Protein 8EM2 (pdb70)

InterPro domains:
  IPR001282 Glucose-6-phosphate dehydrogenase [PR00079] (169-182)
  IPR001282 Glucose-6-phosphate dehydrogenase [PR00079] (193-221)
  IPR001282 Glucose-6-phosphate dehydrogenase [PR00079] (246-263)
  IPR001282 Glucose-6-phosphate dehydrogenase [PR00079] (264-280)
  IPR001282 Glucose-6-phosphate dehydrogenase [PR00079] (348-374)
  IPR001282 Glucose-6-phosphate dehydrogenase [PTHR23429] (23-506)
  IPR005900 6-phosphogluconolactonase, DevB-type [TIGR01198] (556-789)
  IPR005900 6-phosphogluconolactonase, DevB-type [cd01400] (561-784)
  IPR006148 Glucosamine/galactosamine-6-phosphate isomerase [PF01182] (560-782)
  IPR019796 Glucose-6-phosphate dehydrogenase, active site [PS00069] (203-209)
  IPR022674 Glucose-6-phosphate dehydrogenase, NAD-binding [PF00479] (29-211)
  IPR022675 Glucose-6-phosphate dehydrogenase, C-terminal [PF02781] (217-507)
  IPR036291 NAD(P)-binding domain superfamily [SSF51735] (16-215)
  IPR037171 NagB/RpiA transferase-like [SSF100950] (558-790)

Radius of gyration: 39.32 Å; Cα contacts (8 Å, |Δi|>4): 1781; chains: 2; bounding box: 64×129×66 Å

GO terms:
  GO:0005788 endoplasmic reticulum lumen (C, IDA)
  GO:0004345 glucose-6-phosphate dehydrogenase activity (F, IDA)
  GO:2000064 regulation of cortisol biosynthetic process (P, IMP)
  GO:0009051 pentose-phosphate shunt, oxidative branch (P, IMP)

Structure (mmCIF, N/CA/C/O backbone):
data_8EM2
#
_entry.id   8EM2
#
_cell.length_a   1.00
_cell.length_b   1.00
_cell.length_c   1.00
_cell.angle_alpha   90.00
_cell.angle_beta   90.00
_cell.angle_gamma   90.00
#
_symmetry.space_group_name_H-M   'P 1'
#
loop_
_entity.id
_entity.type
_entity.pdbx_description
1 polymer 'GDH/6PGL endoplasmic bifunctional protein'
2 non-polymer 2-acetamido-2-deoxy-beta-D-glucopyranose
#
loop_
_atom_site.group_PDB
_atom_site.id
_atom_site.type_symbol
_atom_site.label_atom_id
_atom_site.label_alt_id
_atom_site.label_comp_id
_atom_site.label_asym_id
_atom_site.label_entity_id
_atom_site.label_seq_id
_atom_site.pdbx_PDB_ins_code
_atom_site.Cartn_x
_atom_site.Cartn_y
_atom_site.Cartn_z
_atom_site.occupancy
_atom_site.B_iso_or_equiv
_atom_site.auth_seq_id
_atom_site.auth_comp_id
_atom_site.auth_asym_id
_atom_site.auth_atom_id
_atom_site.pdbx_PDB_model_num
ATOM 1 N N . GLN A 1 23 ? 149.034 200.834 193.421 1.00 130.02 23 GLN A N 1
ATOM 2 C CA . GLN A 1 23 ? 148.505 202.103 193.905 1.00 131.51 23 GLN A CA 1
ATOM 3 C C . GLN A 1 23 ? 149.172 203.279 193.203 1.00 129.24 23 GLN A C 1
ATOM 4 O O . GLN A 1 23 ? 150.295 203.655 193.532 1.00 126.48 23 GLN A O 1
ATOM 10 N N . GLY A 1 24 ? 148.473 203.859 192.232 1.00 125.79 24 GLY A N 1
ATOM 11 C CA . GLY A 1 24 ? 149.011 204.990 191.507 1.00 124.94 24 GLY A CA 1
ATOM 12 C C . GLY A 1 24 ? 148.370 205.191 190.152 1.00 126.42 24 GLY A C 1
ATOM 13 O O . GLY A 1 24 ? 147.988 204.224 189.487 1.00 127.88 24 GLY A O 1
ATOM 14 N N . HIS A 1 25 ? 148.248 206.446 189.733 1.00 118.48 25 HIS A N 1
ATOM 15 C CA . HIS A 1 25 ? 147.645 206.762 188.448 1.00 115.36 25 HIS A CA 1
ATOM 16 C C . HIS A 1 25 ? 148.608 206.413 187.322 1.00 115.64 25 HIS A C 1
ATOM 17 O O . HIS A 1 25 ? 149.772 206.824 187.338 1.00 120.11 25 HIS A O 1
ATOM 24 N N . VAL A 1 26 ? 148.118 205.650 186.348 1.00 103.27 26 VAL A N 1
ATOM 25 C CA . VAL A 1 26 ? 148.901 205.199 185.205 1.00 101.72 26 VAL A CA 1
ATOM 26 C C . VAL A 1 26 ? 148.261 205.766 183.946 1.00 103.52 26 VAL A C 1
ATOM 27 O O . VAL A 1 26 ? 147.065 205.566 183.710 1.00 107.04 26 VAL A O 1
ATOM 31 N N . SER A 1 27 ? 149.052 206.464 183.139 1.00 101.12 27 SER A N 1
ATOM 32 C CA . SER A 1 27 ? 148.560 207.131 181.942 1.00 100.63 27 SER A CA 1
ATOM 33 C C . SER A 1 27 ? 149.049 206.393 180.707 1.00 97.43 27 SER A C 1
ATOM 34 O O . SER A 1 27 ? 150.251 206.160 180.556 1.00 103.83 27 SER A O 1
ATOM 37 N N . ILE A 1 28 ? 148.120 206.032 179.825 1.00 86.41 28 ILE A N 1
ATOM 38 C CA . ILE A 1 28 ? 148.437 205.349 178.577 1.00 89.84 28 ILE A CA 1
ATOM 39 C C . ILE A 1 28 ? 148.020 206.248 177.424 1.00 90.57 28 ILE A C 1
ATOM 40 O O . ILE A 1 28 ? 146.862 206.674 177.350 1.00 97.85 28 ILE A O 1
ATOM 45 N N . ILE A 1 29 ? 148.965 206.546 176.535 1.00 88.27 29 ILE A N 1
ATOM 46 C CA . ILE A 1 29 ? 148.749 207.455 175.417 1.00 88.93 29 ILE A CA 1
ATOM 47 C C . ILE A 1 29 ? 149.082 206.718 174.128 1.00 90.91 29 ILE A C 1
ATOM 48 O O . ILE A 1 29 ? 150.145 206.099 174.021 1.00 95.81 29 ILE A O 1
ATOM 53 N N . LEU A 1 30 ? 148.180 206.793 173.150 1.00 93.52 30 LEU A N 1
ATOM 54 C CA . LEU A 1 30 ? 148.343 206.137 171.853 1.00 93.68 30 LEU A CA 1
ATOM 55 C C . LEU A 1 30 ? 148.712 207.211 170.836 1.00 96.62 30 LEU A C 1
ATOM 56 O O . LEU A 1 30 ? 147.844 207.932 170.340 1.00 97.12 30 LEU A O 1
ATOM 61 N N . LEU A 1 31 ? 149.998 207.307 170.518 1.00 106.10 31 LEU A N 1
ATOM 62 C CA . LEU A 1 31 ? 150.527 208.402 169.713 1.00 103.28 31 LEU A CA 1
ATOM 63 C C . LEU A 1 31 ? 150.243 208.268 168.226 1.00 101.87 31 LEU A C 1
ATOM 64 O O . LEU A 1 31 ? 150.344 209.265 167.505 1.00 102.37 31 LEU A O 1
ATOM 69 N N . GLY A 1 32 ? 149.917 207.075 167.745 1.00 100.85 32 GLY A N 1
ATOM 70 C CA . GLY A 1 32 ? 149.813 206.850 166.322 1.00 104.10 32 GLY A CA 1
ATOM 71 C C . GLY A 1 32 ? 148.565 207.453 165.714 1.00 105.98 32 GLY A C 1
ATOM 72 O O . GLY A 1 32 ? 147.566 207.715 166.383 1.00 103.27 32 GLY A O 1
ATOM 73 N N . ALA A 1 33 ? 148.641 207.685 164.407 1.00 126.30 33 ALA A N 1
ATOM 74 C CA . ALA A 1 33 ? 147.487 208.105 163.630 1.00 125.94 33 ALA A CA 1
ATOM 75 C C . ALA A 1 33 ? 146.467 206.976 163.589 1.00 128.59 33 ALA A C 1
ATOM 76 O O . ALA A 1 33 ? 146.822 205.794 163.589 1.00 130.37 33 ALA A O 1
ATOM 78 N N . THR A 1 34 ? 145.189 207.352 163.565 1.00 131.06 34 THR A N 1
ATOM 79 C CA . THR A 1 34 ? 144.097 206.386 163.665 1.00 130.16 34 THR A CA 1
ATOM 80 C C . THR A 1 34 ? 143.979 205.639 162.339 1.00 131.53 34 THR A C 1
ATOM 81 O O . THR A 1 34 ? 143.258 206.034 161.419 1.00 131.29 34 THR A O 1
ATOM 85 N N . GLY A 1 35 ? 144.718 204.539 162.243 1.00 136.69 35 GLY A N 1
ATOM 86 C CA . GLY A 1 35 ? 144.721 203.700 161.065 1.00 135.13 35 GLY A CA 1
ATOM 87 C C . GLY A 1 35 ? 143.690 202.595 161.140 1.00 137.52 35 GLY A C 1
ATOM 88 O O . GLY A 1 35 ? 142.733 202.648 161.918 1.00 139.60 35 GLY A O 1
ATOM 89 N N . ASP A 1 36 ? 143.896 201.572 160.308 1.00 149.25 36 ASP A N 1
ATOM 90 C CA . ASP A 1 36 ? 142.960 200.454 160.246 1.00 151.69 36 ASP A CA 1
ATOM 91 C C . ASP A 1 36 ? 143.052 199.592 161.499 1.00 149.70 36 ASP A C 1
ATOM 92 O O . ASP A 1 36 ? 142.068 199.432 162.232 1.00 148.46 36 ASP A O 1
ATOM 97 N N . LEU A 1 37 ? 144.243 199.045 161.771 1.00 140.19 37 LEU A N 1
ATOM 98 C CA . LEU A 1 37 ? 144.432 198.193 162.942 1.00 139.31 37 LEU A CA 1
ATOM 99 C C . LEU A 1 37 ? 144.308 198.975 164.242 1.00 140.26 37 LEU A C 1
ATOM 100 O O . LEU A 1 37 ? 143.982 198.386 165.279 1.00 140.06 37 LEU A O 1
ATOM 105 N N . ALA A 1 38 ? 144.535 200.293 164.195 1.00 137.54 38 ALA A N 1
ATOM 106 C CA . ALA A 1 38 ? 144.284 201.146 165.352 1.00 135.35 38 ALA A CA 1
ATOM 107 C C . ALA A 1 38 ? 142.808 201.149 165.725 1.00 135.59 38 ALA A C 1
ATOM 108 O O . ALA A 1 38 ? 142.459 201.137 166.912 1.00 135.65 38 ALA A O 1
ATOM 110 N N . LYS A 1 39 ? 141.927 201.155 164.726 1.00 136.70 39 LYS A N 1
ATOM 111 C CA . LYS A 1 39 ? 140.502 201.042 165.003 1.00 137.94 39 LYS A CA 1
ATOM 112 C C . LYS A 1 39 ? 140.108 199.609 165.341 1.00 137.13 39 LYS A C 1
ATOM 113 O O . LYS A 1 39 ? 139.205 199.391 166.155 1.00 137.36 39 LYS A O 1
ATOM 119 N N . LYS A 1 40 ? 140.773 198.620 164.737 1.00 137.56 40 LYS A N 1
ATOM 120 C CA . LYS A 1 40 ? 140.346 197.234 164.912 1.00 139.35 40 LYS A CA 1
ATOM 121 C C . LYS A 1 40 ? 140.782 196.656 166.258 1.00 138.30 40 LYS A C 1
ATOM 122 O O . LYS A 1 40 ? 139.943 196.300 167.092 1.00 139.21 40 LYS A O 1
ATOM 128 N N . TYR A 1 41 ? 142.090 196.556 166.489 1.00 124.41 41 TYR A N 1
ATOM 129 C CA . TYR A 1 41 ? 142.598 195.774 167.611 1.00 122.78 41 TYR A CA 1
ATOM 130 C C . TYR A 1 41 ? 142.853 196.605 168.861 1.00 123.36 41 TYR A C 1
ATOM 131 O O . TYR A 1 41 ? 142.446 196.213 169.961 1.00 122.98 41 TYR A O 1
ATOM 140 N N . LEU A 1 42 ? 143.526 197.748 168.702 1.00 118.95 42 LEU A N 1
ATOM 141 C CA . LEU A 1 42 ? 144.204 198.370 169.836 1.00 117.68 42 LEU A CA 1
ATOM 142 C C . LEU A 1 42 ? 143.230 199.005 170.818 1.00 114.42 42 LEU A C 1
ATOM 143 O O . LEU A 1 42 ? 143.434 198.896 172.029 1.00 114.20 42 LEU A O 1
ATOM 148 N N . TRP A 1 43 ? 142.169 199.656 170.325 1.00 110.06 43 TRP A N 1
ATOM 149 C CA . TRP A 1 43 ? 141.216 200.317 171.218 1.00 112.35 43 TRP A CA 1
ATOM 150 C C . TRP A 1 43 ? 140.454 199.312 172.071 1.00 113.13 43 TRP A C 1
ATOM 151 O O . TRP A 1 43 ? 140.261 199.530 173.277 1.00 113.31 43 TRP A O 1
ATOM 162 N N . GLN A 1 44 ? 140.051 198.191 171.469 1.00 117.85 44 GLN A N 1
ATOM 163 C CA . GLN A 1 44 ? 139.510 197.079 172.240 1.00 119.55 44 GLN A CA 1
ATOM 164 C C . GLN A 1 44 ? 140.549 196.511 173.197 1.00 119.45 44 GLN A C 1
ATOM 165 O O . GLN A 1 44 ? 140.197 196.056 174.292 1.00 120.47 44 GLN A O 1
ATOM 171 N N . GLY A 1 45 ? 141.827 196.550 172.808 1.00 117.31 45 GLY A N 1
ATOM 172 C CA . GLY A 1 45 ? 142.883 196.093 173.700 1.00 119.08 45 GLY A CA 1
ATOM 173 C C . GLY A 1 45 ? 143.015 196.941 174.951 1.00 117.34 45 GLY A C 1
ATOM 174 O O . GLY A 1 45 ? 143.112 196.412 176.062 1.00 117.87 45 GLY A O 1
ATOM 175 N N . LEU A 1 46 ? 143.022 198.254 174.795 1.00 110.12 46 LEU A N 1
ATOM 176 C CA . LEU A 1 46 ? 143.173 199.121 175.953 1.00 110.16 46 LEU A CA 1
ATOM 177 C C . LEU A 1 46 ? 141.973 198.943 176.836 1.00 111.37 46 LEU A C 1
ATOM 178 O O . LEU A 1 46 ? 142.071 198.938 178.058 1.00 110.95 46 LEU A O 1
ATOM 183 N N . PHE A 1 47 ? 140.821 198.799 176.208 1.00 123.36 47 PHE A N 1
ATOM 184 C CA . PHE A 1 47 ? 139.613 198.640 176.974 1.00 125.11 47 PHE A CA 1
ATOM 185 C C . PHE A 1 47 ? 139.729 197.407 177.828 1.00 124.52 47 PHE A C 1
ATOM 186 O O . PHE A 1 47 ? 139.547 197.449 179.036 1.00 125.38 47 PHE A O 1
ATOM 194 N N . GLN A 1 48 ? 140.036 196.294 177.184 1.00 114.33 48 GLN A N 1
ATOM 195 C CA . GLN A 1 48 ? 140.146 195.054 177.940 1.00 115.82 48 GLN A CA 1
ATOM 196 C C . GLN A 1 48 ? 141.156 195.226 179.072 1.00 115.80 48 GLN A C 1
ATOM 197 O O . GLN A 1 48 ? 140.936 194.747 180.192 1.00 114.32 48 GLN A O 1
ATOM 203 N N . LEU A 1 49 ? 142.232 195.978 178.800 1.00 117.75 49 LEU A N 1
ATOM 204 C CA . LEU A 1 49 ? 143.241 196.302 179.806 1.00 119.98 49 LEU A CA 1
ATOM 205 C C . LEU A 1 49 ? 142.643 197.084 180.969 1.00 118.52 49 LEU A C 1
ATOM 206 O O . LEU A 1 49 ? 142.981 196.831 182.132 1.00 119.88 49 LEU A O 1
ATOM 211 N N . TYR A 1 50 ? 141.757 198.040 180.674 1.00 119.03 50 TYR A N 1
ATOM 212 C CA . TYR A 1 50 ? 141.024 198.714 181.741 1.00 122.30 50 TYR A CA 1
ATOM 213 C C . TYR A 1 50 ? 140.099 197.753 182.471 1.00 122.27 50 TYR A C 1
ATOM 214 O O . TYR A 1 50 ? 139.939 197.857 183.692 1.00 123.48 50 TYR A O 1
ATOM 223 N N . LEU A 1 51 ? 139.506 196.805 181.746 1.00 124.44 51 LEU A N 1
ATOM 224 C CA . LEU A 1 51 ? 138.529 195.915 182.357 1.00 127.04 51 LEU A CA 1
ATOM 225 C C . LEU A 1 51 ? 139.163 194.923 183.327 1.00 127.18 51 LEU A C 1
ATOM 226 O O . LEU A 1 51 ? 138.506 194.524 184.295 1.00 127.05 51 LEU A O 1
ATOM 231 N N . ASP A 1 52 ? 140.416 194.497 183.098 1.00 141.80 52 ASP A N 1
ATOM 232 C CA . ASP A 1 52 ? 141.012 193.582 184.075 1.00 144.84 52 ASP A CA 1
ATOM 233 C C . ASP A 1 52 ? 141.374 194.278 185.383 1.00 146.16 52 ASP A C 1
ATOM 234 O O . ASP A 1 52 ? 141.050 193.775 186.464 1.00 148.04 52 ASP A O 1
ATOM 239 N N . GLU A 1 53 ? 142.034 195.433 185.309 1.00 138.27 53 GLU A N 1
ATOM 240 C CA . GLU A 1 53 ? 142.699 196.011 186.470 1.00 136.53 53 GLU A CA 1
ATOM 241 C C . GLU A 1 53 ? 141.907 197.151 187.100 1.00 136.68 53 GLU A C 1
ATOM 242 O O . GLU A 1 53 ? 142.473 197.940 187.862 1.00 136.97 53 GLU A O 1
ATOM 248 N N . ALA A 1 54 ? 140.616 197.254 186.799 1.00 141.61 54 ALA A N 1
ATOM 249 C CA . ALA A 1 54 ? 139.801 198.317 187.371 1.00 143.66 54 ALA A CA 1
ATOM 250 C C . ALA A 1 54 ? 139.524 198.051 188.845 1.00 145.09 54 ALA A C 1
ATOM 251 O O . ALA A 1 54 ? 139.331 196.906 189.261 1.00 145.27 54 ALA A O 1
ATOM 253 N N . GLY A 1 55 ? 139.501 199.121 189.634 1.00 149.77 55 GLY A N 1
ATOM 254 C CA . GLY A 1 55 ? 139.224 199.016 191.057 1.00 149.57 55 GLY A CA 1
ATOM 255 C C . GLY A 1 55 ? 140.283 198.304 191.873 1.00 150.67 55 GLY A C 1
ATOM 256 O O . GLY A 1 55 ? 139.946 197.496 192.748 1.00 152.15 55 GLY A O 1
ATOM 257 N N . ARG A 1 56 ? 141.560 198.580 191.607 1.00 144.65 56 ARG A N 1
ATOM 258 C CA . ARG A 1 56 ? 142.657 198.008 192.379 1.00 144.60 56 ARG A CA 1
ATOM 259 C C . ARG A 1 56 ? 143.649 199.087 192.798 1.00 144.58 56 ARG A C 1
ATOM 260 O O . ARG A 1 56 ? 144.848 198.823 192.923 1.00 143.97 56 ARG A O 1
ATOM 268 N N . GLY A 1 57 ? 143.165 200.308 193.012 1.00 133.20 57 GLY A N 1
ATOM 269 C CA . GLY A 1 57 ? 144.022 201.412 193.379 1.00 131.90 57 GLY A CA 1
ATOM 270 C C . GLY A 1 57 ? 144.759 202.062 192.231 1.00 132.27 57 GLY A C 1
ATOM 271 O O . GLY A 1 57 ? 145.555 202.979 192.469 1.00 132.24 57 GLY A O 1
ATOM 272 N N . HIS A 1 58 ? 144.522 201.624 190.998 1.00 123.44 58 HIS A N 1
ATOM 273 C CA . HIS A 1 58 ? 145.183 202.165 189.819 1.00 119.91 58 HIS A CA 1
ATOM 274 C C . HIS A 1 58 ? 144.213 203.079 189.087 1.00 118.17 58 HIS A C 1
ATOM 275 O O . HIS A 1 58 ? 143.193 202.617 188.567 1.00 119.12 58 HIS A O 1
ATOM 282 N N . SER A 1 59 ? 144.529 204.367 189.048 1.00 113.26 59 SER A N 1
ATOM 283 C CA . SER A 1 59 ? 143.783 205.297 188.218 1.00 114.49 59 SER A CA 1
ATOM 284 C C . SER A 1 59 ? 144.290 205.214 186.782 1.00 112.31 59 SER A C 1
ATOM 285 O O . SER A 1 59 ? 145.305 204.579 186.491 1.00 111.83 59 SER A O 1
ATOM 288 N N . PHE A 1 60 ? 143.561 205.849 185.871 1.00 109.59 60 PHE A N 1
ATOM 289 C CA . PHE A 1 60 ? 143.811 205.641 184.454 1.00 106.62 60 PHE A CA 1
ATOM 290 C C . PHE A 1 60 ? 143.484 206.900 183.663 1.00 112.17 60 PHE A C 1
ATOM 291 O O . PHE A 1 60 ? 142.678 207.732 184.086 1.00 116.86 60 PHE A O 1
ATOM 299 N N . SER A 1 61 ? 144.116 207.020 182.493 1.00 104.02 61 SER A N 1
ATOM 300 C CA . SER A 1 61 ? 143.870 208.134 181.577 1.00 102.62 61 SER A CA 1
ATOM 301 C C . SER A 1 61 ? 144.280 207.691 180.181 1.00 100.00 61 SER A C 1
ATOM 302 O O . SER A 1 61 ? 145.460 207.428 179.940 1.00 101.14 61 SER A O 1
ATOM 305 N N . PHE A 1 62 ? 143.320 207.631 179.264 1.00 106.13 62 PHE A N 1
ATOM 306 C CA . PHE A 1 62 ? 143.529 207.013 177.954 1.00 111.30 62 PHE A CA 1
ATOM 307 C C . PHE A 1 62 ? 143.526 208.132 176.922 1.00 110.96 62 PHE A C 1
ATOM 308 O O . PHE A 1 62 ? 142.504 208.439 176.310 1.00 118.44 62 PHE A O 1
ATOM 316 N N . HIS A 1 63 ? 144.690 208.732 176.714 1.00 98.94 63 HIS A N 1
ATOM 317 C CA . HIS A 1 63 ? 144.797 209.923 175.880 1.00 99.51 63 HIS A CA 1
ATOM 318 C C . HIS A 1 63 ? 144.886 209.491 174.424 1.00 100.41 63 HIS A C 1
ATOM 319 O O . HIS A 1 63 ? 145.919 208.993 173.973 1.00 104.76 63 HIS A O 1
ATOM 326 N N . GLY A 1 64 ? 143.789 209.660 173.692 1.00 111.38 64 GLY A N 1
ATOM 327 C CA . GLY A 1 64 ? 143.833 209.483 172.251 1.00 109.70 64 GLY A CA 1
ATOM 328 C C . GLY A 1 64 ? 144.639 210.600 171.620 1.00 110.63 64 GLY A C 1
ATOM 329 O O . GLY A 1 64 ? 144.431 211.781 171.920 1.00 115.16 64 GLY A O 1
ATOM 330 N N . ALA A 1 65 ? 145.575 210.234 170.752 1.00 109.31 65 ALA A N 1
ATOM 331 C CA . ALA A 1 65 ? 146.514 211.198 170.206 1.00 104.78 65 ALA A CA 1
ATOM 332 C C . ALA A 1 65 ? 146.723 210.934 168.726 1.00 108.82 65 ALA A C 1
ATOM 333 O O . ALA A 1 65 ? 146.937 209.790 168.320 1.00 116.25 65 ALA A O 1
ATOM 335 N N . ALA A 1 66 ? 146.675 211.995 167.931 1.00 123.83 66 ALA A N 1
ATOM 336 C CA . ALA A 1 66 ? 146.858 211.929 166.482 1.00 127.44 66 ALA A CA 1
ATOM 337 C C . ALA A 1 66 ? 147.163 213.339 165.990 1.00 129.50 66 ALA A C 1
ATOM 338 O O . ALA A 1 66 ? 147.383 214.259 166.787 1.00 128.45 66 ALA A O 1
ATOM 340 N N . LEU A 1 67 ? 147.175 213.511 164.671 1.00 148.83 67 LEU A N 1
ATOM 341 C CA . LEU A 1 67 ? 147.372 214.814 164.053 1.00 148.91 67 LEU A CA 1
ATOM 342 C C . LEU A 1 67 ? 146.068 215.431 163.561 1.00 149.97 67 LEU A C 1
ATOM 343 O O . LEU A 1 67 ? 146.096 216.491 162.927 1.00 149.89 67 LEU A O 1
ATOM 348 N N . THR A 1 68 ? 144.933 214.795 163.836 1.00 158.11 68 THR A N 1
ATOM 349 C CA . THR A 1 68 ? 143.643 215.298 163.391 1.00 157.02 68 THR A CA 1
ATOM 350 C C . THR A 1 68 ? 143.141 216.394 164.328 1.00 158.98 68 THR A C 1
ATOM 351 O O . THR A 1 68 ? 143.746 216.690 165.361 1.00 158.79 68 THR A O 1
ATOM 353 N N . ALA A 1 69 ? 142.007 216.990 163.949 1.00 170.05 69 ALA A N 1
ATOM 354 C CA . ALA A 1 69 ? 141.403 218.083 164.699 1.00 169.74 69 ALA A CA 1
ATOM 355 C C . ALA A 1 69 ? 140.934 217.604 166.075 1.00 170.38 69 ALA A C 1
ATOM 356 O O . ALA A 1 69 ? 140.589 216.432 166.239 1.00 170.76 69 ALA A O 1
ATOM 358 N N . PRO A 1 70 ? 140.950 218.483 167.091 1.00 168.06 70 PRO A N 1
ATOM 359 C CA . PRO A 1 70 ? 140.558 218.039 168.443 1.00 167.02 70 PRO A CA 1
ATOM 360 C C . PRO A 1 70 ? 139.093 217.656 168.578 1.00 166.87 70 PRO A C 1
ATOM 361 O O . PRO A 1 70 ? 138.794 216.623 169.187 1.00 165.71 70 PRO A O 1
ATOM 365 N N . LYS A 1 71 ? 138.172 218.445 168.020 1.00 170.28 71 LYS A N 1
ATOM 366 C CA . LYS A 1 71 ? 136.756 218.097 168.098 1.00 170.30 71 LYS A CA 1
ATOM 367 C C . LYS A 1 71 ? 136.429 216.900 167.212 1.00 169.34 71 LYS A C 1
ATOM 368 O O . LYS A 1 71 ? 135.690 215.995 167.626 1.00 169.97 71 LYS A O 1
ATOM 374 N N . GLN A 1 72 ? 136.976 216.879 165.992 1.00 158.66 72 GLN A N 1
ATOM 375 C CA . GLN A 1 72 ? 136.802 215.728 165.111 1.00 158.28 72 GLN A CA 1
ATOM 376 C C . GLN A 1 72 ? 137.475 214.486 165.674 1.00 157.63 72 GLN A C 1
ATOM 377 O O . GLN A 1 72 ? 136.935 213.381 165.545 1.00 158.26 72 GLN A O 1
ATOM 383 N N . GLY A 1 73 ? 138.649 214.649 166.287 1.00 154.01 73 GLY A N 1
ATOM 384 C CA . GLY A 1 73 ? 139.298 213.524 166.935 1.00 154.93 73 GLY A CA 1
ATOM 385 C C . GLY A 1 73 ? 138.509 213.003 168.118 1.00 155.51 73 GLY A C 1
ATOM 386 O O . GLY A 1 73 ? 138.441 211.794 168.337 1.00 155.73 73 GLY A O 1
ATOM 387 N N . GLN A 1 74 ? 137.877 213.908 168.875 1.00 151.91 74 GLN A N 1
ATOM 388 C CA . GLN A 1 74 ? 137.009 213.496 169.974 1.00 151.56 74 GLN A CA 1
ATOM 389 C C . GLN A 1 74 ? 135.793 212.733 169.466 1.00 152.83 74 GLN A C 1
ATOM 390 O O . GLN A 1 74 ? 135.405 211.722 170.058 1.00 151.56 74 GLN A O 1
ATOM 396 N N . GLU A 1 75 ? 135.201 213.184 168.356 1.00 160.47 75 GLU A N 1
ATOM 397 C CA . GLU A 1 75 ? 134.041 212.494 167.789 1.00 160.33 75 GLU A CA 1
ATOM 398 C C . GLU A 1 75 ? 134.413 211.115 167.245 1.00 159.56 75 GLU A C 1
ATOM 399 O O . GLU A 1 75 ? 133.714 210.126 167.509 1.00 159.05 75 GLU A O 1
ATOM 405 N N . LEU A 1 76 ? 135.518 211.031 166.492 1.00 151.01 76 LEU A N 1
ATOM 406 C CA . LEU A 1 76 ? 135.987 209.752 165.958 1.00 150.34 76 LEU A CA 1
ATOM 407 C C . LEU A 1 76 ? 136.388 208.795 167.072 1.00 150.95 76 LEU A C 1
ATOM 408 O O . LEU A 1 76 ? 136.086 207.596 167.018 1.00 151.99 76 LEU A O 1
ATOM 413 N N . MET A 1 77 ? 137.046 209.315 168.105 1.00 147.49 77 MET A N 1
ATOM 414 C CA . MET A 1 77 ? 137.503 208.470 169.194 1.00 147.90 77 MET A CA 1
ATOM 415 C C . MET A 1 77 ? 136.333 208.041 170.071 1.00 149.03 77 MET A C 1
ATOM 416 O O . MET A 1 77 ? 136.339 206.931 170.605 1.00 148.70 77 MET A O 1
ATOM 421 N N . ALA A 1 78 ? 135.282 208.865 170.160 1.00 149.40 78 ALA A N 1
ATOM 422 C CA . ALA A 1 78 ? 134.073 208.459 170.871 1.00 148.36 78 ALA A CA 1
ATOM 423 C C . ALA A 1 78 ? 133.301 207.407 170.087 1.00 149.52 78 ALA A C 1
ATOM 424 O O . ALA A 1 78 ? 132.679 206.516 170.679 1.00 147.95 78 ALA A O 1
ATOM 426 N N . LYS A 1 79 ? 133.333 207.494 168.752 1.00 147.58 79 LYS A N 1
ATOM 427 C CA . LYS A 1 79 ? 132.794 206.420 167.920 1.00 145.28 79 LYS A CA 1
ATOM 428 C C . LYS A 1 79 ? 133.566 205.122 168.135 1.00 145.31 79 LYS A C 1
ATOM 429 O O . LYS A 1 79 ? 132.977 204.032 168.169 1.00 145.06 79 LYS A O 1
ATOM 435 N N . ALA A 1 80 ? 134.889 205.229 168.289 1.00 147.14 80 ALA A N 1
ATOM 436 C CA . ALA A 1 80 ? 135.708 204.063 168.614 1.00 147.30 80 ALA A CA 1
ATOM 437 C C . ALA A 1 80 ? 135.354 203.489 169.983 1.00 148.76 80 ALA A C 1
ATOM 438 O O . ALA A 1 80 ? 135.321 202.265 170.155 1.00 149.05 80 ALA A O 1
ATOM 440 N N . LEU A 1 81 ? 135.095 204.356 170.971 1.00 150.98 81 LEU A N 1
ATOM 441 C CA . LEU A 1 81 ? 134.677 203.881 172.291 1.00 150.74 81 LEU A CA 1
ATOM 442 C C . LEU A 1 81 ? 133.300 203.231 172.254 1.00 151.16 81 LEU A C 1
ATOM 443 O O . LEU A 1 81 ? 133.028 202.313 173.035 1.00 150.96 81 LEU A O 1
ATOM 448 N N . GLU A 1 82 ? 132.412 203.706 171.385 1.00 150.78 82 GLU A N 1
ATOM 449 C CA . GLU A 1 82 ? 131.119 203.053 171.239 1.00 150.03 82 GLU A CA 1
ATOM 450 C C . GLU A 1 82 ? 131.203 201.766 170.432 1.00 149.27 82 GLU A C 1
ATOM 451 O O . GLU A 1 82 ? 130.298 200.930 170.531 1.00 149.29 82 GLU A O 1
ATOM 457 N N . SER A 1 83 ? 132.265 201.580 169.647 1.00 148.03 83 SER A N 1
ATOM 458 C CA . SER A 1 83 ? 132.422 200.339 168.899 1.00 148.03 83 SER A CA 1
ATOM 459 C C . SER A 1 83 ? 132.897 199.170 169.757 1.00 148.90 83 SER A C 1
ATOM 460 O O . SER A 1 83 ? 132.840 198.026 169.294 1.00 145.63 83 SER A O 1
ATOM 463 N N . LEU A 1 84 ? 133.364 199.419 170.979 1.00 156.55 84 LEU A N 1
ATOM 464 C CA . LEU A 1 84 ? 133.873 198.345 171.821 1.00 155.98 84 LEU A CA 1
ATOM 465 C C . LEU A 1 84 ? 132.738 197.498 172.383 1.00 155.33 84 LEU A C 1
ATOM 466 O O . LEU A 1 84 ? 131.609 197.962 172.557 1.00 157.02 84 LEU A O 1
ATOM 471 N N . SER A 1 85 ? 133.057 196.240 172.681 1.00 153.24 85 SER A N 1
ATOM 472 C CA . SER A 1 85 ? 132.090 195.284 173.200 1.00 155.50 85 SER A CA 1
ATOM 473 C C . SER A 1 85 ? 132.618 194.665 174.484 1.00 155.59 85 SER A C 1
ATOM 474 O O . SER A 1 85 ? 133.766 194.211 174.532 1.00 154.68 85 SER A O 1
ATOM 477 N N . CYS A 1 86 ? 131.779 194.646 175.517 1.00 155.60 86 CYS A N 1
ATOM 478 C CA . CYS A 1 86 ? 132.124 193.965 176.752 1.00 152.85 86 CYS A CA 1
ATOM 479 C C . CYS A 1 86 ? 132.091 192.451 176.536 1.00 153.86 86 CYS A C 1
ATOM 480 O O . CYS A 1 86 ? 131.404 191.963 175.634 1.00 155.01 86 CYS A O 1
ATOM 483 N N . PRO A 1 87 ? 132.863 191.689 177.313 1.00 152.23 87 PRO A N 1
ATOM 484 C CA . PRO A 1 87 ? 132.779 190.228 177.219 1.00 152.27 87 PRO A CA 1
ATOM 485 C C . PRO A 1 87 ? 131.443 189.703 177.716 1.00 153.16 87 PRO A C 1
ATOM 486 O O . PRO A 1 87 ? 130.809 190.281 178.602 1.00 152.32 87 PRO A O 1
ATOM 490 N N . LYS A 1 88 ? 131.020 188.588 177.129 1.00 145.61 88 LYS A N 1
ATOM 491 C CA . LYS A 1 88 ? 129.746 187.970 177.475 1.00 144.42 88 LYS A CA 1
ATOM 492 C C . LYS A 1 88 ? 129.817 187.285 178.834 1.00 144.95 88 LYS A C 1
ATOM 493 O O . LYS A 1 88 ? 128.791 187.032 179.466 1.00 145.82 88 LYS A O 1
ATOM 495 N N . ALA A 1 91 ? 126.536 190.763 182.492 1.00 150.87 91 ALA A N 1
ATOM 496 C CA . ALA A 1 91 ? 125.593 191.621 183.198 1.00 152.38 91 ALA A CA 1
ATOM 497 C C . ALA A 1 91 ? 125.522 193.003 182.554 1.00 153.62 91 ALA A C 1
ATOM 498 O O . ALA A 1 91 ? 126.557 193.581 182.219 1.00 153.18 91 ALA A O 1
ATOM 500 N N . PRO A 1 92 ? 124.301 193.516 182.364 1.00 155.98 92 PRO A N 1
ATOM 501 C CA . PRO A 1 92 ? 124.155 194.874 181.812 1.00 155.90 92 PRO A CA 1
ATOM 502 C C . PRO A 1 92 ? 124.690 195.965 182.725 1.00 156.81 92 PRO A C 1
ATOM 503 O O . PRO A 1 92 ? 125.097 197.022 182.227 1.00 156.89 92 PRO A O 1
ATOM 507 N N . SER A 1 93 ? 124.691 195.743 184.045 1.00 158.17 93 SER A N 1
ATOM 508 C CA . SER A 1 93 ? 125.262 196.718 184.970 1.00 157.54 93 SER A CA 1
ATOM 509 C C . SER A 1 93 ? 126.770 196.839 184.788 1.00 158.39 93 SER A C 1
ATOM 510 O O . SER A 1 93 ? 127.317 197.946 184.858 1.00 158.50 93 SER A O 1
ATOM 513 N N . HIS A 1 94 ? 127.446 195.706 184.556 1.00 153.34 94 HIS A N 1
ATOM 514 C CA . HIS A 1 94 ? 128.879 195.695 184.265 1.00 152.56 94 HIS A CA 1
ATOM 515 C C . HIS A 1 94 ? 129.195 196.519 183.023 1.00 153.57 94 HIS A C 1
ATOM 516 O O . HIS A 1 94 ? 130.077 197.391 183.051 1.00 153.69 94 HIS A O 1
ATOM 523 N N . CYS A 1 95 ? 128.449 196.278 181.937 1.00 149.72 95 CYS A N 1
ATOM 524 C CA . CYS A 1 95 ? 128.674 196.991 180.685 1.00 149.51 95 CYS A CA 1
ATOM 525 C C . CYS A 1 95 ? 128.375 198.475 180.831 1.00 149.76 95 CYS A C 1
ATOM 526 O O . CYS A 1 95 ? 129.150 199.312 180.360 1.00 150.55 95 CYS A O 1
ATOM 529 N N . ALA A 1 96 ? 127.289 198.815 181.534 1.00 154.91 96 ALA A N 1
ATOM 530 C CA . ALA A 1 96 ? 126.899 200.213 181.691 1.00 154.93 96 ALA A CA 1
ATOM 531 C C . ALA A 1 96 ? 127.907 200.988 182.534 1.00 155.07 96 ALA A C 1
ATOM 532 O O . ALA A 1 96 ? 128.368 202.061 182.124 1.00 156.13 96 ALA A O 1
ATOM 534 N N . GLU A 1 97 ? 128.290 200.441 183.698 1.00 150.53 97 GLU A N 1
ATOM 535 C CA . GLU A 1 97 ? 129.226 201.136 184.579 1.00 150.76 97 GLU A CA 1
ATOM 536 C C . GLU A 1 97 ? 130.611 201.254 183.955 1.00 151.81 97 GLU A C 1
ATOM 537 O O . GLU A 1 97 ? 131.225 202.330 183.995 1.00 151.37 97 GLU A O 1
ATOM 543 N N . HIS A 1 98 ? 131.109 200.178 183.339 1.00 145.33 98 HIS A N 1
ATOM 544 C CA . HIS A 1 98 ? 132.457 200.238 182.796 1.00 143.73 98 HIS A CA 1
ATOM 545 C C . HIS A 1 98 ? 132.524 201.022 181.490 1.00 143.76 98 HIS A C 1
ATOM 546 O O . HIS A 1 98 ? 133.524 201.704 181.248 1.00 146.26 98 HIS A O 1
ATOM 553 N N . LYS A 1 99 ? 131.467 201.001 180.669 1.00 140.55 99 LYS A N 1
ATOM 554 C CA . LYS A 1 99 ? 131.435 201.861 179.494 1.00 140.74 99 LYS A CA 1
ATOM 555 C C . LYS A 1 99 ? 131.295 203.330 179.874 1.00 142.56 99 LYS A C 1
ATOM 556 O O . LYS A 1 99 ? 131.893 204.190 179.217 1.00 141.16 99 LYS A O 1
ATOM 562 N N . ASP A 1 100 ? 130.538 203.636 180.937 1.00 153.38 100 ASP A N 1
ATOM 563 C CA . ASP A 1 100 ? 130.437 205.016 181.405 1.00 152.03 100 ASP A CA 1
ATOM 564 C C . ASP A 1 100 ? 131.768 205.522 181.950 1.00 150.84 100 ASP A C 1
ATOM 565 O O . ASP A 1 100 ? 132.182 206.649 181.646 1.00 152.34 100 ASP A O 1
ATOM 567 N N . GLN A 1 101 ? 132.467 204.693 182.732 1.00 141.98 101 GLN A N 1
ATOM 568 C CA . GLN A 1 101 ? 133.774 205.094 183.244 1.00 141.98 101 GLN A CA 1
ATOM 569 C C . GLN A 1 101 ? 134.813 205.195 182.133 1.00 141.98 101 GLN A C 1
ATOM 570 O O . GLN A 1 101 ? 135.692 206.065 182.187 1.00 141.42 101 GLN A O 1
ATOM 576 N N . PHE A 1 102 ? 134.723 204.331 181.119 1.00 138.02 102 PHE A N 1
ATOM 577 C CA . PHE A 1 102 ? 135.640 204.409 179.990 1.00 137.77 102 PHE A CA 1
ATOM 578 C C . PHE A 1 102 ? 135.374 205.632 179.124 1.00 136.62 102 PHE A C 1
ATOM 579 O O . PHE A 1 102 ? 136.310 206.196 178.547 1.00 135.46 102 PHE A O 1
ATOM 587 N N . LEU A 1 103 ? 134.111 206.043 179.003 1.00 145.75 103 LEU A N 1
ATOM 588 C CA . LEU A 1 103 ? 133.806 207.288 178.308 1.00 147.12 103 LEU A CA 1
ATOM 589 C C . LEU A 1 103 ? 134.279 208.491 179.114 1.00 147.29 103 LEU A C 1
ATOM 590 O O . LEU A 1 103 ? 134.692 209.506 178.541 1.00 146.44 103 LEU A O 1
ATOM 595 N N . GLN A 1 104 ? 134.215 208.394 180.447 1.00 145.19 104 GLN A N 1
ATOM 596 C CA . GLN A 1 104 ? 134.637 209.501 181.302 1.00 143.33 104 GLN A CA 1
ATOM 597 C C . GLN A 1 104 ? 136.148 209.688 181.281 1.00 141.96 104 GLN A C 1
ATOM 598 O O . GLN A 1 104 ? 136.637 210.820 181.189 1.00 141.91 104 GLN A O 1
ATOM 604 N N . LEU A 1 105 ? 136.903 208.592 181.368 1.00 133.64 105 LEU A N 1
ATOM 605 C CA . LEU A 1 105 ? 138.348 208.687 181.550 1.00 134.95 105 LEU A CA 1
ATOM 606 C C . LEU A 1 105 ? 139.083 209.075 180.271 1.00 135.28 105 LEU A C 1
ATOM 607 O O . LEU A 1 105 ? 140.055 209.834 180.329 1.00 133.47 105 LEU A O 1
ATOM 612 N N . SER A 1 106 ? 138.641 208.570 179.124 1.00 137.34 106 SER A N 1
ATOM 613 C CA . SER A 1 106 ? 139.364 208.735 177.872 1.00 135.57 106 SER A CA 1
ATOM 614 C C . SER A 1 106 ? 139.105 210.110 177.261 1.00 134.92 106 SER A C 1
ATOM 615 O O . SER A 1 106 ? 137.997 210.647 177.339 1.00 134.56 106 SER A O 1
ATOM 618 N N . GLN A 1 107 ? 140.143 210.678 176.643 1.00 119.53 107 GLN A N 1
ATOM 619 C CA . GLN A 1 107 ? 140.081 212.054 176.160 1.00 120.28 107 GLN A CA 1
ATOM 620 C C . GLN A 1 107 ? 141.086 212.254 175.035 1.00 116.50 107 GLN A C 1
ATOM 621 O O . GLN A 1 107 ? 142.248 211.871 175.173 1.00 120.52 107 GLN A O 1
ATOM 627 N N . TYR A 1 108 ? 140.643 212.859 173.936 1.00 117.40 108 TYR A N 1
ATOM 628 C CA . TYR A 1 108 ? 141.506 213.178 172.805 1.00 118.36 108 TYR A CA 1
ATOM 629 C C . TYR A 1 108 ? 142.156 214.547 172.987 1.00 119.98 108 TYR A C 1
ATOM 630 O O . TYR A 1 108 ? 141.597 215.439 173.631 1.00 122.92 108 TYR A O 1
ATOM 639 N N . ARG A 1 109 ? 143.349 214.707 172.412 1.00 121.47 109 ARG A N 1
ATOM 640 C CA . ARG A 1 109 ? 144.011 216.004 172.366 1.00 123.99 109 ARG A CA 1
ATOM 641 C C . ARG A 1 109 ? 144.822 216.115 171.079 1.00 124.07 109 ARG A C 1
ATOM 642 O O . ARG A 1 109 ? 145.244 215.109 170.504 1.00 125.50 109 ARG A O 1
ATOM 650 N N . GLN A 1 110 ? 145.021 217.353 170.632 1.00 140.92 110 GLN A N 1
ATOM 651 C CA . GLN A 1 110 ? 145.796 217.625 169.427 1.00 141.49 110 GLN A CA 1
ATOM 652 C C . GLN A 1 110 ? 147.285 217.416 169.685 1.00 141.56 110 GLN A C 1
ATOM 653 O O . GLN A 1 110 ? 147.793 217.754 170.756 1.00 141.96 110 GLN A O 1
ATOM 659 N N . LEU A 1 111 ? 147.988 216.830 168.704 1.00 141.48 111 LEU A N 1
ATOM 660 C CA . LEU A 1 111 ? 149.434 216.624 168.781 1.00 143.08 111 LEU A CA 1
ATOM 661 C C . LEU A 1 111 ? 150.156 217.218 167.576 1.00 141.92 111 LEU A C 1
ATOM 662 O O . LEU A 1 111 ? 151.153 216.658 167.114 1.00 139.62 111 LEU A O 1
ATOM 667 N N . LYS A 1 112 ? 149.668 218.341 167.048 1.00 143.07 112 LYS A N 1
ATOM 668 C CA . LYS A 1 112 ? 150.250 218.891 165.827 1.00 142.36 112 LYS A CA 1
ATOM 669 C C . LYS A 1 112 ? 151.594 219.566 166.082 1.00 140.74 112 LYS A C 1
ATOM 670 O O . LYS A 1 112 ? 152.538 219.384 165.304 1.00 138.81 112 LYS A O 1
ATOM 676 N N . THR A 1 113 ? 151.708 220.330 167.163 1.00 140.33 113 THR A N 1
ATOM 677 C CA . THR A 1 113 ? 152.869 221.171 167.409 1.00 141.38 113 THR A CA 1
ATOM 678 C C . THR A 1 113 ? 153.612 220.719 168.659 1.00 141.99 113 THR A C 1
ATOM 679 O O . THR A 1 113 ? 153.150 219.860 169.415 1.00 140.84 113 THR A O 1
ATOM 683 N N . ALA A 1 114 ? 154.777 221.338 168.875 1.00 141.54 114 ALA A N 1
ATOM 684 C CA . ALA A 1 114 ? 155.669 220.941 169.959 1.00 140.35 114 ALA A CA 1
ATOM 685 C C . ALA A 1 114 ? 155.169 221.381 171.330 1.00 140.04 114 ALA A C 1
ATOM 686 O O . ALA A 1 114 ? 155.346 220.648 172.308 1.00 138.45 114 ALA A O 1
ATOM 688 N N . GLU A 1 115 ? 154.556 222.564 171.432 1.00 142.45 115 GLU A N 1
ATOM 689 C CA . GLU A 1 115 ? 154.054 223.024 172.724 1.00 141.28 115 GLU A CA 1
ATOM 690 C C . GLU A 1 115 ? 152.773 222.311 173.130 1.00 139.36 115 GLU A C 1
ATOM 691 O O . GLU A 1 115 ? 152.380 222.366 174.304 1.00 137.27 115 GLU A O 1
ATOM 697 N N . ASP A 1 116 ? 152.125 221.616 172.198 1.00 136.81 116 ASP A N 1
ATOM 698 C CA . ASP A 1 116 ? 151.005 220.771 172.575 1.00 136.85 116 ASP A CA 1
ATOM 699 C C . ASP A 1 116 ? 151.464 219.543 173.352 1.00 134.97 116 ASP A C 1
ATOM 700 O O . ASP A 1 116 ? 150.662 218.947 174.073 1.00 135.62 116 ASP A O 1
ATOM 705 N N . TYR A 1 117 ? 152.746 219.183 173.259 1.00 132.27 117 TYR A N 1
ATOM 706 C CA . TYR A 1 117 ? 153.283 218.114 174.096 1.00 135.20 117 TYR A CA 1
ATOM 707 C C . TYR A 1 117 ? 153.333 218.523 175.567 1.00 134.19 117 TYR A C 1
ATOM 708 O O . TYR A 1 117 ? 152.934 217.750 176.445 1.00 134.93 117 TYR A O 1
ATOM 717 N N . GLN A 1 118 ? 153.788 219.740 175.871 1.00 124.93 118 GLN A N 1
ATOM 718 C CA . GLN A 1 118 ? 153.697 220.170 177.261 1.00 123.09 118 GLN A CA 1
ATOM 719 C C . GLN A 1 118 ? 152.280 220.571 177.647 1.00 121.58 118 GLN A C 1
ATOM 720 O O . GLN A 1 118 ? 151.961 220.584 178.841 1.00 122.12 118 GLN A O 1
ATOM 726 N N . ALA A 1 119 ? 151.409 220.847 176.672 1.00 121.05 119 ALA A N 1
ATOM 727 C CA . ALA A 1 119 ? 149.983 220.905 176.982 1.00 125.06 119 ALA A CA 1
ATOM 728 C C . ALA A 1 119 ? 149.459 219.539 177.421 1.00 123.91 119 ALA A C 1
ATOM 729 O O . ALA A 1 119 ? 148.618 219.451 178.323 1.00 123.61 119 ALA A O 1
ATOM 731 N N . LEU A 1 120 ? 149.955 218.466 176.798 1.00 127.12 120 LEU A N 1
ATOM 732 C CA . LEU A 1 120 ? 149.643 217.115 177.261 1.00 129.48 120 LEU A CA 1
ATOM 733 C C . LEU A 1 120 ? 150.214 216.859 178.647 1.00 127.63 120 LEU A C 1
ATOM 734 O O . LEU A 1 120 ? 149.614 216.133 179.442 1.00 128.63 120 LEU A O 1
ATOM 739 N N . ASN A 1 121 ? 151.398 217.409 178.929 1.00 122.54 121 ASN A N 1
ATOM 740 C CA . ASN A 1 121 ? 151.969 217.319 180.274 1.00 123.35 121 ASN A CA 1
ATOM 741 C C . ASN A 1 121 ? 151.074 218.000 181.303 1.00 124.24 121 ASN A C 1
ATOM 742 O O . ASN A 1 121 ? 150.855 217.467 182.402 1.00 124.29 121 ASN A O 1
ATOM 747 N N . LYS A 1 122 ? 150.551 219.179 180.953 1.00 126.15 122 LYS A N 1
ATOM 748 C CA . LYS A 1 122 ? 149.594 219.878 181.807 1.00 127.04 122 LYS A CA 1
ATOM 749 C C . LYS A 1 122 ? 148.319 219.065 181.987 1.00 126.25 122 LYS A C 1
ATOM 750 O O . LYS A 1 122 ? 147.759 219.013 183.087 1.00 128.64 122 LYS A O 1
ATOM 756 N N . ASP A 1 123 ? 147.858 218.415 180.915 1.00 123.40 123 ASP A N 1
ATOM 757 C CA . ASP A 1 123 ? 146.679 217.556 180.993 1.00 123.57 123 ASP A CA 1
ATOM 758 C C . ASP A 1 123 ? 146.921 216.353 181.899 1.00 124.79 123 ASP A C 1
ATOM 759 O O . ASP A 1 123 ? 146.034 215.956 182.663 1.00 124.10 123 ASP A O 1
ATOM 764 N N . ILE A 1 124 ? 148.120 215.769 181.834 1.00 130.18 124 ILE A N 1
ATOM 765 C CA . ILE A 1 124 ? 148.430 214.588 182.633 1.00 130.65 124 ILE A CA 1
ATOM 766 C C . ILE A 1 124 ? 148.534 214.950 184.112 1.00 128.13 124 ILE A C 1
ATOM 767 O O . ILE A 1 124 ? 147.991 214.243 184.972 1.00 125.87 124 ILE A O 1
ATOM 772 N N . GLU A 1 125 ? 149.188 216.074 184.436 1.00 134.30 125 GLU A N 1
ATOM 773 C CA . GLU A 1 125 ? 149.233 216.476 185.843 1.00 134.76 125 GLU A CA 1
ATOM 774 C C . GLU A 1 125 ? 147.875 216.963 186.340 1.00 136.07 125 GLU A C 1
ATOM 775 O O . GLU A 1 125 ? 147.565 216.804 187.526 1.00 138.27 125 GLU A O 1
ATOM 781 N N . ALA A 1 126 ? 147.045 217.524 185.452 1.00 135.72 126 ALA A N 1
ATOM 782 C CA . ALA A 1 126 ? 145.681 217.876 185.828 1.00 136.01 126 ALA A CA 1
ATOM 783 C C . ALA A 1 126 ? 144.856 216.635 186.140 1.00 136.10 126 ALA A C 1
ATOM 784 O O . ALA A 1 126 ? 144.125 216.609 187.133 1.00 137.38 126 ALA A O 1
ATOM 786 N N . GLN A 1 127 ? 144.976 215.589 185.320 1.00 135.26 127 GLN A N 1
ATOM 787 C CA . GLN A 1 127 ? 144.267 214.346 185.602 1.00 136.34 127 GLN A CA 1
ATOM 788 C C . GLN A 1 127 ? 144.833 213.643 186.831 1.00 137.72 127 GLN A C 1
ATOM 789 O O . GLN A 1 127 ? 144.111 212.903 187.506 1.00 137.92 127 GLN A O 1
ATOM 795 N N . LEU A 1 128 ? 146.114 213.865 187.134 1.00 129.05 128 LEU A N 1
ATOM 796 C CA . LEU A 1 128 ? 146.674 213.405 188.400 1.00 127.23 128 LEU A CA 1
ATOM 797 C C . LEU A 1 128 ? 146.059 214.155 189.577 1.00 127.70 128 LEU A C 1
ATOM 798 O O . LEU A 1 128 ? 145.835 213.572 190.645 1.00 126.94 128 LEU A O 1
ATOM 803 N N . GLN A 1 129 ? 145.799 215.453 189.401 1.00 136.05 129 GLN A N 1
ATOM 804 C CA . GLN A 1 129 ? 145.145 216.235 190.447 1.00 135.85 129 GLN A CA 1
ATOM 805 C C . GLN A 1 129 ? 143.693 215.808 190.638 1.00 137.57 129 GLN A C 1
ATOM 806 O O . GLN A 1 129 ? 143.183 215.816 191.766 1.00 137.94 129 GLN A O 1
ATOM 808 N N . HIS A 1 130 ? 143.006 215.465 189.544 1.00 153.29 130 HIS A N 1
ATOM 809 C CA . HIS A 1 130 ? 141.676 214.859 189.651 1.00 154.70 130 HIS A CA 1
ATOM 810 C C . HIS A 1 130 ? 141.734 213.506 190.349 1.00 155.16 130 HIS A C 1
ATOM 811 O O . HIS A 1 130 ? 140.859 213.183 191.161 1.00 155.31 130 HIS A O 1
ATOM 818 N N . ALA A 1 131 ? 142.749 212.698 190.038 1.00 152.13 131 ALA A N 1
ATOM 819 C CA . ALA A 1 131 ? 142.900 211.413 190.712 1.00 150.77 131 ALA A CA 1
ATOM 820 C C . ALA A 1 131 ? 143.359 211.598 192.152 1.00 151.52 131 ALA A C 1
ATOM 821 O O . ALA A 1 131 ? 143.025 210.787 193.024 1.00 151.88 131 ALA A O 1
ATOM 823 N N . GLY A 1 132 ? 144.108 212.666 192.420 1.00 152.26 132 GLY A N 1
ATOM 824 C CA . GLY A 1 132 ? 144.578 212.951 193.764 1.00 151.83 132 GLY A CA 1
ATOM 825 C C . GLY A 1 132 ? 145.584 211.960 194.302 1.00 152.28 132 GLY A C 1
ATOM 826 O O . GLY A 1 132 ? 145.651 211.754 195.517 1.00 151.16 132 GLY A O 1
ATOM 827 N N . LEU A 1 133 ? 146.374 211.342 193.427 1.00 148.60 133 LEU A N 1
ATOM 828 C CA . LEU A 1 133 ? 147.321 210.320 193.850 1.00 147.80 133 LEU A CA 1
ATOM 829 C C . LEU A 1 133 ? 148.691 210.565 193.234 1.00 145.99 133 LEU A C 1
ATOM 830 O O . LEU A 1 133 ? 148.929 211.616 192.630 1.00 143.76 133 LEU A O 1
ATOM 832 N N . ARG A 1 134 ? 149.596 209.604 193.382 1.00 142.04 134 ARG A N 1
ATOM 833 C CA . ARG A 1 134 ? 150.958 209.723 192.887 1.00 141.11 134 ARG A CA 1
ATOM 834 C C . ARG A 1 134 ? 151.088 209.030 191.537 1.00 140.60 134 ARG A C 1
ATOM 835 O O . ARG A 1 134 ? 150.477 207.983 191.303 1.00 142.22 134 ARG A O 1
ATOM 843 N N . GLU A 1 135 ? 151.855 209.647 190.641 1.00 114.69 135 GLU A N 1
ATOM 844 C CA . GLU A 1 135 ? 152.036 209.122 189.294 1.00 113.70 135 GLU A CA 1
ATOM 845 C C . GLU A 1 135 ? 152.831 207.824 189.336 1.00 115.89 135 GLU A C 1
ATOM 846 O O . GLU A 1 135 ? 153.806 207.708 190.083 1.00 121.16 135 GLU A O 1
ATOM 852 N N . ALA A 1 136 ? 152.407 206.838 188.542 1.00 107.10 136 ALA A N 1
ATOM 853 C CA . ALA A 1 136 ? 153.093 205.558 188.497 1.00 106.21 136 ALA A CA 1
ATOM 854 C C . ALA A 1 136 ? 153.804 205.286 187.183 1.00 106.79 136 ALA A C 1
ATOM 855 O O . ALA A 1 136 ? 154.785 204.538 187.184 1.00 105.54 136 ALA A O 1
ATOM 857 N N . GLY A 1 137 ? 153.358 205.872 186.079 1.00 104.53 137 GLY A N 1
ATOM 858 C CA . GLY A 1 137 ? 154.004 205.593 184.811 1.00 101.71 137 GLY A CA 1
ATOM 859 C C . GLY A 1 137 ? 153.352 206.342 183.671 1.00 101.17 137 GLY A C 1
ATOM 860 O O . GLY A 1 137 ? 152.379 207.080 183.852 1.00 102.05 137 GLY A O 1
ATOM 861 N N . ARG A 1 138 ? 153.910 206.129 182.478 1.00 103.02 138 ARG A N 1
ATOM 862 C CA . ARG A 1 138 ? 153.476 206.835 181.273 1.00 103.58 138 ARG A CA 1
ATOM 863 C C . ARG A 1 138 ? 153.802 205.951 180.071 1.00 106.46 138 ARG A C 1
ATOM 864 O O . ARG A 1 138 ? 154.947 205.931 179.612 1.00 110.18 138 ARG A O 1
ATOM 872 N N . ILE A 1 139 ? 152.797 205.248 179.559 1.00 96.85 139 ILE A N 1
ATOM 873 C CA . ILE A 1 139 ? 152.967 204.378 178.401 1.00 91.14 139 ILE A CA 1
ATOM 874 C C . ILE A 1 139 ? 152.693 205.185 177.141 1.00 92.33 139 ILE A C 1
ATOM 875 O O . ILE A 1 139 ? 151.647 205.832 177.023 1.00 102.26 139 ILE A O 1
ATOM 880 N N . PHE A 1 140 ? 153.631 205.152 176.200 1.00 89.59 140 PHE A N 1
ATOM 881 C CA . PHE A 1 140 ? 153.541 205.915 174.956 1.00 90.25 140 PHE A CA 1
ATOM 882 C C . PHE A 1 140 ? 153.536 204.927 173.794 1.00 95.70 140 PHE A C 1
ATOM 883 O O . PHE A 1 140 ? 154.591 204.602 173.244 1.00 105.39 140 PHE A O 1
ATOM 891 N N . TYR A 1 141 ? 152.351 204.458 173.417 1.00 78.38 141 TYR A N 1
ATOM 892 C CA . TYR A 1 141 ? 152.220 203.537 172.297 1.00 77.86 141 TYR A CA 1
ATOM 893 C C . TYR A 1 141 ? 152.447 204.266 170.978 1.00 83.18 141 TYR A C 1
ATOM 894 O O . TYR A 1 141 ? 151.859 205.320 170.727 1.00 94.73 141 TYR A O 1
ATOM 903 N N . PHE A 1 142 ? 153.292 203.691 170.127 1.00 87.79 142 PHE A N 1
ATOM 904 C CA . PHE A 1 142 ? 153.589 204.245 168.812 1.00 89.50 142 PHE A CA 1
ATOM 905 C C . PHE A 1 142 ? 152.861 203.440 167.748 1.00 89.96 142 PHE A C 1
ATOM 906 O O . PHE A 1 142 ? 152.911 202.206 167.755 1.00 90.09 142 PHE A O 1
ATOM 914 N N . SER A 1 143 ? 152.185 204.140 166.837 1.00 90.31 143 SER A N 1
ATOM 915 C CA . SER A 1 143 ? 151.587 203.489 165.679 1.00 94.23 143 SER A CA 1
ATOM 916 C C . SER A 1 143 ? 151.753 204.334 164.423 1.00 91.65 143 SER A C 1
ATOM 917 O O . SER A 1 143 ? 151.021 204.128 163.448 1.00 93.90 143 SER A O 1
ATOM 920 N N . VAL A 1 144 ? 152.692 205.273 164.426 1.00 105.35 144 VAL A N 1
ATOM 921 C CA . VAL A 1 144 ? 152.868 206.228 163.335 1.00 111.26 144 VAL A CA 1
ATOM 922 C C . VAL A 1 144 ? 153.519 205.512 162.154 1.00 113.48 144 VAL A C 1
ATOM 923 O O . VAL A 1 144 ? 154.200 204.491 162.344 1.00 112.01 144 VAL A O 1
ATOM 927 N N . PRO A 1 145 ? 153.256 205.944 160.921 1.00 132.18 145 PRO A N 1
ATOM 928 C CA . PRO A 1 145 ? 154.025 205.437 159.789 1.00 132.21 145 PRO A CA 1
ATOM 929 C C . PRO A 1 145 ? 155.478 205.855 159.891 1.00 129.91 145 PRO A C 1
ATOM 930 O O . PRO A 1 145 ? 155.805 206.882 160.516 1.00 129.21 145 PRO A O 1
ATOM 934 N N . PRO A 1 146 ? 156.398 205.089 159.275 1.00 131.26 146 PRO A N 1
ATOM 935 C CA . PRO A 1 146 ? 157.829 205.291 159.550 1.00 131.55 146 PRO A CA 1
ATOM 936 C C . PRO A 1 146 ? 158.503 206.443 158.818 1.00 130.80 146 PRO A C 1
ATOM 937 O O . PRO A 1 146 ? 159.733 206.432 158.698 1.00 130.03 146 PRO A O 1
ATOM 941 N N . PHE A 1 147 ? 157.743 207.416 158.302 1.00 134.16 147 PHE A N 1
ATOM 942 C CA . PHE A 1 147 ? 158.370 208.545 157.617 1.00 136.33 147 PHE A CA 1
ATOM 943 C C . PHE A 1 147 ? 159.173 209.422 158.576 1.00 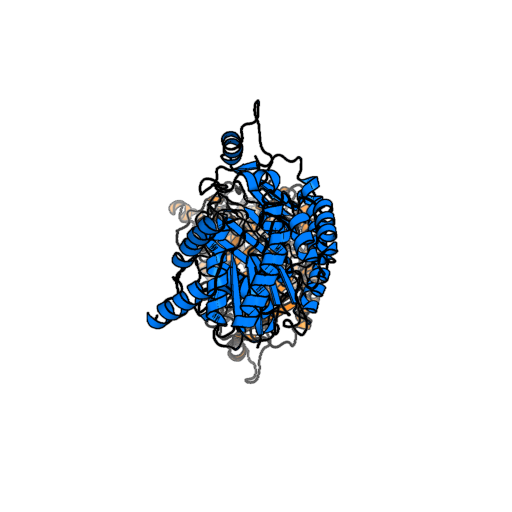139.01 147 PHE A C 1
ATOM 944 O O . PHE A 1 147 ? 160.147 210.060 158.162 1.00 140.20 147 PHE A O 1
ATOM 952 N N . ALA A 1 148 ? 158.785 209.465 159.849 1.00 138.53 148 ALA A N 1
ATOM 953 C CA . ALA A 1 148 ? 159.489 210.254 160.850 1.00 139.57 148 ALA A CA 1
ATOM 954 C C . ALA A 1 148 ? 159.369 209.563 162.196 1.00 139.90 148 ALA A C 1
ATOM 955 O O . ALA A 1 148 ? 158.301 209.048 162.540 1.00 138.07 148 ALA A O 1
ATOM 957 N N . TYR A 1 149 ? 160.468 209.539 162.944 1.00 134.53 149 TYR A N 1
ATOM 958 C CA . TYR A 1 149 ? 160.476 208.911 164.257 1.00 131.73 149 TYR A CA 1
ATOM 959 C C . TYR A 1 149 ? 161.149 209.804 165.291 1.00 134.63 149 TYR A C 1
ATOM 960 O O . TYR A 1 149 ? 160.853 209.714 166.486 1.00 134.29 149 TYR A O 1
ATOM 969 N N . GLU A 1 150 ? 162.060 210.665 164.836 1.00 144.63 150 GLU A N 1
ATOM 970 C CA . GLU A 1 150 ? 162.893 211.423 165.762 1.00 143.33 150 GLU A CA 1
ATOM 971 C C . GLU A 1 150 ? 162.181 212.645 166.332 1.00 143.99 150 GLU A C 1
ATOM 972 O O . GLU A 1 150 ? 162.499 213.067 167.449 1.00 143.81 150 GLU A O 1
ATOM 978 N N . ASP A 1 151 ? 161.208 213.209 165.608 1.00 139.55 151 ASP A N 1
ATOM 979 C CA . ASP A 1 151 ? 160.570 214.443 166.056 1.00 138.01 151 ASP A CA 1
ATOM 980 C C . ASP A 1 151 ? 159.634 214.186 167.231 1.00 140.38 151 ASP A C 1
ATOM 981 O O . ASP A 1 151 ? 159.668 214.911 168.233 1.00 140.19 151 ASP A O 1
ATOM 986 N N . ILE A 1 152 ? 158.815 213.136 167.131 1.00 138.20 152 ILE A N 1
ATOM 987 C CA . ILE A 1 152 ? 157.874 212.792 168.194 1.00 137.33 152 ILE A CA 1
ATOM 988 C C . ILE A 1 152 ? 158.616 212.367 169.454 1.00 136.93 152 ILE A C 1
ATOM 989 O O . ILE A 1 152 ? 158.291 212.811 170.564 1.00 138.72 152 ILE A O 1
ATOM 994 N N . ALA A 1 153 ? 159.642 211.529 169.298 1.00 126.75 153 ALA A N 1
ATOM 995 C CA . ALA A 1 153 ? 160.416 211.072 170.444 1.00 127.37 153 ALA A CA 1
ATOM 996 C C . ALA A 1 153 ? 161.233 212.198 171.065 1.00 129.00 153 ALA A C 1
ATOM 997 O O . ALA A 1 153 ? 161.382 212.245 172.292 1.00 128.78 153 ALA A O 1
ATOM 999 N N . ARG A 1 154 ? 161.747 213.128 170.251 1.00 130.50 154 ARG A N 1
ATOM 1000 C CA . ARG A 1 154 ? 162.485 214.246 170.826 1.00 128.97 154 ARG A CA 1
ATOM 1001 C C . ARG A 1 154 ? 161.549 215.230 171.518 1.00 129.23 154 ARG A C 1
ATOM 1002 O O . ARG A 1 154 ? 161.951 215.869 172.492 1.00 131.48 154 ARG A O 1
ATOM 1010 N N . ASN A 1 155 ? 160.287 215.321 171.083 1.00 131.16 155 ASN A N 1
ATOM 1011 C CA . ASN A 1 155 ? 159.336 216.144 171.824 1.00 134.40 155 ASN A CA 1
ATOM 1012 C C . ASN A 1 155 ? 158.917 215.475 173.128 1.00 133.43 155 ASN A C 1
ATOM 1013 O O . ASN A 1 155 ? 158.662 216.169 174.124 1.00 136.70 155 ASN A O 1
ATOM 1018 N N . ILE A 1 156 ? 158.848 214.139 173.137 1.00 116.99 156 ILE A N 1
ATOM 1019 C CA . ILE A 1 156 ? 158.612 213.401 174.380 1.00 117.52 156 ILE A CA 1
ATOM 1020 C C . ILE A 1 156 ? 159.754 213.634 175.359 1.00 115.82 156 ILE A C 1
ATOM 1021 O O . ILE A 1 156 ? 159.532 213.908 176.546 1.00 114.78 156 ILE A O 1
ATOM 1026 N N . ASN A 1 157 ? 160.994 213.551 174.868 1.00 121.77 157 ASN A N 1
ATOM 1027 C CA . ASN A 1 157 ? 162.161 213.806 175.708 1.00 124.68 157 ASN A CA 1
ATOM 1028 C C . ASN A 1 157 ? 162.236 215.264 176.145 1.00 124.11 157 ASN A C 1
ATOM 1029 O O . ASN A 1 157 ? 162.772 215.561 177.217 1.00 123.08 157 ASN A O 1
ATOM 1034 N N . SER A 1 158 ? 161.710 216.179 175.328 1.00 134.29 158 SER A N 1
ATOM 1035 C CA . SER A 1 158 ? 161.696 217.587 175.696 1.00 135.94 158 SER A CA 1
ATOM 1036 C C . SER A 1 158 ? 160.708 217.862 176.821 1.00 136.08 158 SER A C 1
ATOM 1037 O O . SER A 1 158 ? 161.045 218.551 177.790 1.00 139.66 158 SER A O 1
ATOM 1040 N N . SER A 1 159 ? 159.487 217.335 176.722 1.00 132.83 159 SER A N 1
ATOM 1041 C CA . SER A 1 159 ? 158.490 217.717 177.716 1.00 134.67 159 SER A CA 1
ATOM 1042 C C . SER A 1 159 ? 157.806 216.538 178.400 1.00 133.79 159 SER A C 1
ATOM 1043 O O . SER A 1 159 ? 157.538 216.595 179.604 1.00 134.69 159 SER A O 1
ATOM 1046 N N . CYS A 1 160 ? 157.535 215.459 177.664 1.00 116.07 160 CYS A N 1
ATOM 1047 C CA . CYS A 1 160 ? 156.637 214.414 178.147 1.00 112.06 160 CYS A CA 1
ATOM 1048 C C . CYS A 1 160 ? 157.318 213.383 179.041 1.00 111.19 160 CYS A C 1
ATOM 1049 O O . CYS A 1 160 ? 156.791 212.276 179.190 1.00 110.12 160 CYS A O 1
ATOM 1052 N N . ARG A 1 161 ? 158.461 213.711 179.633 1.00 112.11 161 ARG A N 1
ATOM 1053 C CA . ARG A 1 161 ? 159.075 212.838 180.616 1.00 112.34 161 ARG A CA 1
ATOM 1054 C C . ARG A 1 161 ? 158.252 212.839 181.906 1.00 110.99 161 ARG A C 1
ATOM 1055 O O . ARG A 1 161 ? 157.641 213.851 182.260 1.00 109.33 161 ARG A O 1
ATOM 1063 N N . PRO A 1 162 ? 158.209 211.713 182.626 1.00 105.13 162 PRO A N 1
ATOM 1064 C CA . PRO A 1 162 ? 157.397 211.656 183.849 1.00 102.33 162 PRO A CA 1
ATOM 1065 C C . PRO A 1 162 ? 158.040 212.348 185.041 1.00 107.37 162 PRO A C 1
ATOM 1066 O O . PRO A 1 162 ? 159.088 212.988 184.914 1.00 105.86 162 PRO A O 1
ATOM 1070 N N . GLY A 1 163 ? 157.415 212.221 186.209 1.00 125.45 163 GLY A N 1
ATOM 1071 C CA . GLY A 1 163 ? 157.851 212.930 187.388 1.00 126.30 163 GLY A CA 1
ATOM 1072 C C . GLY A 1 163 ? 158.703 212.101 188.331 1.00 126.65 163 GLY A C 1
ATOM 1073 O O . GLY A 1 163 ? 159.731 211.538 187.945 1.00 124.16 163 GLY A O 1
ATOM 1074 N N . PRO A 1 164 ? 158.283 212.011 189.601 1.00 138.21 164 PRO A N 1
ATOM 1075 C CA . PRO A 1 164 ? 159.122 211.413 190.666 1.00 136.18 164 PRO A CA 1
ATOM 1076 C C . PRO A 1 164 ? 159.228 209.891 190.609 1.00 136.85 164 PRO A C 1
ATOM 1077 O O . PRO A 1 164 ? 158.512 209.142 191.271 1.00 138.88 164 PRO A O 1
ATOM 1081 N N . GLY A 1 165 ? 160.155 209.411 189.786 1.00 126.25 165 GLY A N 1
ATOM 1082 C CA . GLY A 1 165 ? 160.440 207.993 189.727 1.00 126.55 165 GLY A CA 1
ATOM 1083 C C . GLY A 1 165 ? 159.442 207.160 188.961 1.00 127.64 165 GLY A C 1
ATOM 1084 O O . GLY A 1 165 ? 159.500 205.928 189.042 1.00 129.19 165 GLY A O 1
ATOM 1085 N N . ALA A 1 166 ? 158.521 207.785 188.233 1.00 112.09 166 ALA A N 1
ATOM 1086 C CA . ALA A 1 166 ? 157.610 207.034 187.384 1.00 110.31 166 ALA A CA 1
ATOM 1087 C C . ALA A 1 166 ? 158.352 206.503 186.166 1.00 113.93 166 ALA A C 1
ATOM 1088 O O . ALA A 1 166 ? 159.247 207.160 185.629 1.00 116.59 166 ALA A O 1
ATOM 1090 N N . TRP A 1 167 ? 157.991 205.297 185.740 1.00 103.04 167 TRP A N 1
ATOM 1091 C CA . TRP A 1 167 ? 158.621 204.719 184.567 1.00 99.86 167 TRP A CA 1
ATOM 1092 C C . TRP A 1 167 ? 157.983 205.267 183.294 1.00 98.78 167 TRP A C 1
ATOM 1093 O O . TRP A 1 167 ? 156.916 205.882 183.315 1.00 99.34 167 TRP A O 1
ATOM 1104 N N . LEU A 1 168 ? 158.668 205.053 182.172 1.00 91.50 168 LEU A N 1
ATOM 1105 C CA . LEU A 1 168 ? 158.197 205.497 180.861 1.00 93.26 168 LEU A CA 1
ATOM 1106 C C . LEU A 1 168 ? 158.375 204.334 179.890 1.00 99.31 168 LEU A C 1
ATOM 1107 O O . LEU A 1 168 ? 159.415 204.210 179.240 1.00 102.63 168 LEU A O 1
ATOM 1112 N N . ARG A 1 169 ? 157.357 203.484 179.789 1.00 85.55 169 ARG A N 1
ATOM 1113 C CA . ARG A 1 169 ? 157.421 202.279 178.966 1.00 81.69 169 ARG A CA 1
ATOM 1114 C C . ARG A 1 169 ? 156.815 202.585 177.601 1.00 83.75 169 ARG A C 1
ATOM 1115 O O . ARG A 1 169 ? 155.596 202.524 177.426 1.00 90.18 169 ARG A O 1
ATOM 1123 N N . VAL A 1 170 ? 157.664 202.903 176.628 1.00 81.65 170 VAL A N 1
ATOM 1124 C CA . VAL A 1 170 ? 157.199 203.154 175.269 1.00 78.30 170 VAL A CA 1
ATOM 1125 C C . VAL A 1 170 ? 157.172 201.836 174.506 1.00 87.16 170 VAL A C 1
ATOM 1126 O O . VAL A 1 170 ? 157.846 200.866 174.873 1.00 95.27 170 VAL A O 1
ATOM 1130 N N . VAL A 1 171 ? 156.329 201.778 173.472 1.00 86.29 171 VAL A N 1
ATOM 1131 C CA . VAL A 1 171 ? 156.128 200.586 172.653 1.00 83.65 171 VAL A CA 1
ATOM 1132 C C . VAL A 1 171 ? 156.254 200.976 171.186 1.00 86.49 171 VAL A C 1
ATOM 1133 O O . VAL A 1 171 ? 155.552 201.880 170.723 1.00 89.24 171 VAL A O 1
ATOM 1137 N N . LEU A 1 172 ? 157.122 200.284 170.452 1.00 85.80 172 LEU A N 1
ATOM 1138 C CA . LEU A 1 172 ? 157.304 200.505 169.025 1.00 86.65 172 LEU A CA 1
ATOM 1139 C C . LEU A 1 172 ? 156.599 199.412 168.231 1.00 90.73 172 LEU A C 1
ATOM 1140 O O . LEU A 1 172 ? 156.275 198.346 168.757 1.00 93.65 172 LEU A O 1
ATOM 1145 N N . GLU A 1 173 ? 156.367 199.684 166.948 1.00 115.14 173 GLU A N 1
ATOM 1146 C CA . GLU A 1 173 ? 155.594 198.783 166.104 1.00 112.98 173 GLU A CA 1
ATOM 1147 C C . GLU A 1 173 ? 156.504 197.729 165.475 1.00 107.62 173 GLU A C 1
ATOM 1148 O O . GLU A 1 173 ? 157.669 197.580 165.845 1.00 112.32 173 GLU A O 1
ATOM 1154 N N . LYS A 1 174 ? 155.969 196.985 164.507 1.00 93.38 174 LYS A N 1
ATOM 1155 C CA . LYS A 1 174 ? 156.619 195.825 163.898 1.00 99.36 174 LYS A CA 1
ATOM 1156 C C . LYS A 1 174 ? 157.688 196.117 162.831 1.00 103.06 174 LYS A C 1
ATOM 1157 O O . LYS A 1 174 ? 158.729 195.449 162.868 1.00 103.69 174 LYS A O 1
ATOM 1163 N N . PRO A 1 175 ? 157.513 197.063 161.839 1.00 102.93 175 PRO A N 1
ATOM 1164 C CA . PRO A 1 175 ? 158.582 197.227 160.834 1.00 98.32 175 PRO A CA 1
ATOM 1165 C C . PRO A 1 175 ? 159.862 197.843 161.380 1.00 102.51 175 PRO A C 1
ATOM 1166 O O . PRO A 1 175 ? 159.905 199.035 161.699 1.00 105.57 175 PRO A O 1
ATOM 1170 N N . PHE A 1 176 ? 160.919 197.030 161.470 1.00 85.41 176 PHE A N 1
ATOM 1171 C CA . PHE A 1 176 ? 162.185 197.447 162.055 1.00 83.81 176 PHE A CA 1
ATOM 1172 C C . PHE A 1 176 ? 163.292 197.693 161.042 1.00 79.64 176 PHE A C 1
ATOM 1173 O O . PHE A 1 176 ? 164.239 198.417 161.359 1.00 82.88 176 PHE A O 1
ATOM 1181 N N . GLY A 1 177 ? 163.212 197.115 159.855 1.00 72.30 177 GLY A N 1
ATOM 1182 C CA . GLY A 1 177 ? 164.226 197.351 158.849 1.00 70.61 177 GLY A CA 1
ATOM 1183 C C . GLY A 1 177 ? 164.224 196.261 157.800 1.00 75.02 177 GLY A C 1
ATOM 1184 O O . GLY A 1 177 ? 163.392 195.356 157.807 1.00 78.74 177 GLY A O 1
ATOM 1185 N N . HIS A 1 178 ? 165.185 196.377 156.883 1.00 93.71 178 HIS A N 1
ATOM 1186 C CA . HIS A 1 178 ? 165.342 195.410 155.808 1.00 95.78 178 HIS A CA 1
ATOM 1187 C C . HIS A 1 178 ? 166.647 194.629 155.864 1.00 95.95 178 HIS A C 1
ATOM 1188 O O . HIS A 1 178 ? 166.748 193.588 155.211 1.00 97.18 178 HIS A O 1
ATOM 1195 N N . ASP A 1 179 ? 167.634 195.092 156.624 1.00 96.56 179 ASP A N 1
ATOM 1196 C CA . ASP A 1 179 ? 168.874 194.356 156.829 1.00 90.61 179 ASP A CA 1
ATOM 1197 C C . ASP A 1 179 ? 169.292 194.540 158.283 1.00 96.43 179 ASP A C 1
ATOM 1198 O O . ASP A 1 179 ? 168.530 195.055 159.107 1.00 102.20 179 ASP A O 1
ATOM 1203 N N . HIS A 1 180 ? 170.504 194.093 158.612 1.00 90.12 180 HIS A N 1
ATOM 1204 C CA . HIS A 1 180 ? 171.035 194.324 159.953 1.00 89.62 180 HIS A CA 1
ATOM 1205 C C . HIS A 1 180 ? 171.469 195.771 160.134 1.00 93.76 180 HIS A C 1
ATOM 1206 O O . HIS A 1 180 ? 171.418 196.301 161.252 1.00 96.74 180 HIS A O 1
ATOM 1213 N N . PHE A 1 181 ? 171.879 196.421 159.042 1.00 104.42 181 PHE A N 1
ATOM 1214 C CA . PHE A 1 181 ? 172.415 197.777 159.102 1.00 105.58 181 PHE A CA 1
ATOM 1215 C C . PHE A 1 181 ? 171.336 198.788 159.474 1.00 100.59 181 PHE A C 1
ATOM 1216 O O . PHE A 1 181 ? 171.534 199.618 160.371 1.00 102.20 181 PHE A O 1
ATOM 1224 N N . SER A 1 182 ? 170.181 198.720 158.805 1.00 94.12 182 SER A N 1
ATOM 1225 C CA . SER A 1 182 ? 169.090 199.643 159.102 1.00 98.46 182 SER A CA 1
ATOM 1226 C C . SER A 1 182 ? 168.489 199.370 160.473 1.00 99.22 182 SER A C 1
ATOM 1227 O O . SER A 1 182 ? 168.085 200.305 161.174 1.00 104.73 182 SER A O 1
ATOM 1230 N N . ALA A 1 183 ? 168.438 198.097 160.874 1.00 91.75 183 ALA A N 1
ATOM 1231 C CA . ALA A 1 183 ? 167.937 197.747 162.198 1.00 92.15 183 ALA A CA 1
ATOM 1232 C C . ALA A 1 183 ? 168.839 198.290 163.297 1.00 95.00 183 ALA A C 1
ATOM 1233 O O . ALA A 1 183 ? 168.350 198.844 164.288 1.00 98.81 183 ALA A O 1
ATOM 1235 N N . GLN A 1 184 ? 170.159 198.171 163.117 1.00 96.55 184 GLN A N 1
ATOM 1236 C CA . GLN A 1 184 ? 171.105 198.735 164.077 1.00 97.00 184 GLN A CA 1
ATOM 1237 C C . GLN A 1 184 ? 171.027 200.256 164.111 1.00 96.36 184 GLN A C 1
ATOM 1238 O O . GLN A 1 184 ? 171.064 200.855 165.193 1.00 96.60 184 GLN A O 1
ATOM 1244 N N . GLN A 1 185 ? 170.907 200.888 162.938 1.00 94.08 185 GLN A N 1
ATOM 1245 C CA . GLN A 1 185 ? 170.837 202.344 162.862 1.00 90.97 185 GLN A CA 1
ATOM 1246 C C . GLN A 1 185 ? 169.600 202.883 163.568 1.00 95.69 185 GLN A C 1
ATOM 1247 O O . GLN A 1 185 ? 169.692 203.834 164.356 1.00 103.19 185 GLN A O 1
ATOM 1253 N N . LEU A 1 186 ? 168.445 202.253 163.340 1.00 96.68 186 LEU A N 1
ATOM 1254 C CA . LEU A 1 186 ? 167.230 202.673 164.025 1.00 99.26 186 LEU A CA 1
ATOM 1255 C C . LEU A 1 186 ? 167.278 202.347 165.512 1.00 99.80 186 LEU A C 1
ATOM 1256 O O . LEU A 1 186 ? 166.740 203.113 166.321 1.00 106.62 186 LEU A O 1
ATOM 1261 N N . ALA A 1 187 ? 167.940 201.246 165.893 1.00 88.24 187 ALA A N 1
ATOM 1262 C CA . ALA A 1 187 ? 168.056 200.897 167.306 1.00 89.66 187 ALA A CA 1
ATOM 1263 C C . ALA A 1 187 ? 168.884 201.919 168.076 1.00 97.53 187 ALA A C 1
ATOM 1264 O O . ALA A 1 187 ? 168.490 202.334 169.169 1.00 98.23 187 ALA A O 1
ATOM 1266 N N . THR A 1 188 ? 170.016 202.359 167.515 1.00 105.56 188 THR A N 1
ATOM 1267 C CA . THR A 1 188 ? 170.792 203.407 168.183 1.00 102.45 188 THR A CA 1
ATOM 1268 C C . THR A 1 188 ? 170.082 204.757 168.142 1.00 102.93 188 THR A C 1
ATOM 1269 O O . THR A 1 188 ? 170.105 205.500 169.134 1.00 104.63 188 THR A O 1
ATOM 1273 N N . GLU A 1 189 ? 169.436 205.087 167.014 1.00 103.46 189 GLU A N 1
ATOM 1274 C CA . GLU A 1 189 ? 168.768 206.379 166.895 1.00 101.63 189 GLU A CA 1
ATOM 1275 C C . GLU A 1 189 ? 167.574 206.496 167.830 1.00 102.42 189 GLU A C 1
ATOM 1276 O O . GLU A 1 189 ? 167.233 207.603 168.255 1.00 104.66 189 GLU A O 1
ATOM 1282 N N . LEU A 1 190 ? 166.937 205.380 168.172 1.00 108.79 190 LEU A N 1
ATOM 1283 C CA . LEU A 1 190 ? 165.849 205.420 169.134 1.00 109.82 190 LEU A CA 1
ATOM 1284 C C . LEU A 1 190 ? 166.301 205.141 170.563 1.00 107.97 190 LEU A C 1
ATOM 1285 O O . LEU A 1 190 ? 165.604 205.537 171.503 1.00 109.27 190 LEU A O 1
ATOM 1290 N N . GLY A 1 191 ? 167.447 204.488 170.756 1.00 105.57 191 GLY A N 1
ATOM 1291 C CA . GLY A 1 191 ? 167.994 204.325 172.085 1.00 106.91 191 GLY A CA 1
ATOM 1292 C C . GLY A 1 191 ? 168.786 205.501 172.591 1.00 111.93 191 GLY A C 1
ATOM 1293 O O . GLY A 1 191 ? 169.194 205.505 173.756 1.00 114.05 191 GLY A O 1
ATOM 1294 N N . THR A 1 192 ? 169.056 206.482 171.726 1.00 108.48 192 THR A N 1
ATOM 1295 C CA . THR A 1 192 ? 169.550 207.764 172.218 1.00 104.18 192 THR A CA 1
ATOM 1296 C C . THR A 1 192 ? 168.516 208.442 173.110 1.00 104.63 192 THR A C 1
ATOM 1297 O O . THR A 1 192 ? 168.854 208.964 174.179 1.00 103.05 192 THR A O 1
ATOM 1301 N N . PHE A 1 193 ? 167.248 208.428 172.695 1.00 112.20 193 PHE A N 1
ATOM 1302 C CA . PHE A 1 193 ? 166.211 209.140 173.435 1.00 111.77 193 PHE A CA 1
ATOM 1303 C C . PHE A 1 193 ? 165.779 208.395 174.693 1.00 111.61 193 PHE A C 1
ATOM 1304 O O . PHE A 1 193 ? 165.556 209.017 175.737 1.00 111.30 193 PHE A O 1
ATOM 1312 N N . PHE A 1 194 ? 165.654 207.072 174.624 1.00 108.02 194 PHE A N 1
ATOM 1313 C CA . PHE A 1 194 ? 165.134 206.289 175.735 1.00 105.68 194 PHE A CA 1
ATOM 1314 C C . PHE A 1 194 ? 166.083 205.147 176.058 1.00 108.85 194 PHE A C 1
ATOM 1315 O O . PHE A 1 194 ? 166.843 204.680 175.208 1.00 111.16 194 PHE A O 1
ATOM 1323 N N . GLN A 1 195 ? 166.020 204.697 177.307 1.00 116.83 195 GLN A N 1
ATOM 1324 C CA . GLN A 1 195 ? 166.759 203.514 177.718 1.00 118.41 195 GLN A CA 1
ATOM 1325 C C . GLN A 1 195 ? 166.177 202.270 177.058 1.00 118.64 195 GLN A C 1
ATOM 1326 O O . GLN A 1 195 ? 164.998 202.222 176.700 1.00 122.49 195 GLN A O 1
ATOM 1332 N N . GLU A 1 196 ? 167.023 201.256 176.891 1.00 111.34 196 GLU A N 1
ATOM 1333 C CA . GLU A 1 196 ? 166.550 199.988 176.355 1.00 113.54 196 GLU A CA 1
ATOM 1334 C C . GLU A 1 196 ? 165.740 199.194 177.370 1.00 116.82 196 GLU A C 1
ATOM 1335 O O . GLU A 1 196 ? 164.928 198.353 176.969 1.00 122.91 196 GLU A O 1
ATOM 1341 N N . GLU A 1 197 ? 165.941 199.436 178.668 1.00 116.10 197 GLU A N 1
ATOM 1342 C CA . GLU A 1 197 ? 165.121 198.776 179.680 1.00 118.53 197 GLU A CA 1
ATOM 1343 C C . GLU A 1 197 ? 163.702 199.326 179.692 1.00 116.76 197 GLU A C 1
ATOM 1344 O O . GLU A 1 197 ? 162.758 198.603 180.030 1.00 115.56 197 GLU A O 1
ATOM 1350 N N . GLU A 1 198 ? 163.534 200.600 179.335 1.00 110.79 198 GLU A N 1
ATOM 1351 C CA . GLU A 1 198 ? 162.204 201.193 179.293 1.00 108.58 198 GLU A CA 1
ATOM 1352 C C . GLU A 1 198 ? 161.411 200.715 178.085 1.00 110.48 198 GLU A C 1
ATOM 1353 O O . GLU A 1 198 ? 160.181 200.629 178.152 1.00 112.56 198 GLU A O 1
ATOM 1359 N N . MET A 1 199 ? 162.089 200.404 176.983 1.00 95.46 199 MET A N 1
ATOM 1360 C CA . MET A 1 199 ? 161.411 200.110 175.728 1.00 93.17 199 MET A CA 1
ATOM 1361 C C . MET A 1 199 ? 160.739 198.743 175.760 1.00 91.48 199 MET A C 1
ATOM 1362 O O . MET A 1 199 ? 161.160 197.832 176.477 1.00 93.92 199 MET A O 1
ATOM 1367 N N . TYR A 1 200 ? 159.674 198.607 174.964 1.00 68.02 200 TYR A N 1
ATOM 1368 C CA . TYR A 1 200 ? 158.928 197.352 174.848 1.00 69.35 200 TYR A CA 1
ATOM 1369 C C . TYR A 1 200 ? 158.651 197.130 173.364 1.00 67.56 200 TYR A C 1
ATOM 1370 O O . TYR A 1 200 ? 157.667 197.640 172.827 1.00 70.98 200 TYR A O 1
ATOM 1378 N N . ARG A 1 201 ? 159.516 196.367 172.704 1.00 69.72 201 ARG A N 1
ATOM 1379 C CA . ARG A 1 201 ? 159.286 196.015 171.309 1.00 79.28 201 ARG A CA 1
ATOM 1380 C C . ARG A 1 201 ? 158.343 194.822 171.253 1.00 77.01 201 ARG A C 1
ATOM 1381 O O . ARG A 1 201 ? 158.675 193.737 171.739 1.00 79.92 201 ARG A O 1
ATOM 1389 N N . VAL A 1 202 ? 157.180 195.019 170.652 1.00 67.19 202 VAL A N 1
ATOM 1390 C CA . VAL A 1 202 ? 156.085 194.061 170.736 1.00 72.63 202 VAL A CA 1
ATOM 1391 C C . VAL A 1 202 ? 156.223 193.018 169.631 1.00 71.91 202 VAL A C 1
ATOM 1392 O O . VAL A 1 202 ? 156.586 193.325 168.487 1.00 67.24 202 VAL A O 1
ATOM 1396 N N . ASP A 1 203 ? 156.009 191.757 170.001 1.00 86.60 203 ASP A N 1
ATOM 1397 C CA . ASP A 1 203 ? 155.870 190.662 169.052 1.00 89.14 203 ASP A CA 1
ATOM 1398 C C . ASP A 1 203 ? 154.448 190.142 169.162 1.00 93.81 203 ASP A C 1
ATOM 1399 O O . ASP A 1 203 ? 153.997 189.800 170.261 1.00 96.36 203 ASP A O 1
ATOM 1404 N N . HIS A 1 204 ? 153.741 190.115 168.029 1.00 94.53 204 HIS A N 1
ATOM 1405 C CA . HIS A 1 204 ? 152.367 189.627 168.011 1.00 94.15 204 HIS A CA 1
ATOM 1406 C C . HIS A 1 204 ? 152.317 188.151 168.359 1.00 89.17 204 HIS A C 1
ATOM 1407 O O . HIS A 1 204 ? 151.447 187.707 169.116 1.00 91.03 204 HIS A O 1
ATOM 1414 N N . TYR A 1 205 ? 153.272 187.388 167.836 1.00 67.21 205 TYR A N 1
ATOM 1415 C CA . TYR A 1 205 ? 153.240 185.944 167.948 1.00 68.09 205 TYR A CA 1
ATOM 1416 C C . TYR A 1 205 ? 153.608 185.462 169.340 1.00 74.87 205 TYR A C 1
ATOM 1417 O O . TYR A 1 205 ? 153.274 184.329 169.693 1.00 76.51 205 TYR A O 1
ATOM 1426 N N . LEU A 1 206 ? 154.274 186.296 170.139 1.00 83.94 206 LEU A N 1
ATOM 1427 C CA . LEU A 1 206 ? 154.579 185.950 171.520 1.00 84.78 206 LEU A CA 1
ATOM 1428 C C . LEU A 1 206 ? 153.382 186.112 172.444 1.00 82.80 206 LEU A C 1
ATOM 1429 O O . LEU A 1 206 ? 153.421 185.616 173.575 1.00 84.01 206 LEU A O 1
ATOM 1434 N N . GLY A 1 207 ? 152.332 186.796 171.997 1.00 66.47 207 GLY A N 1
ATOM 1435 C CA . GLY A 1 207 ? 15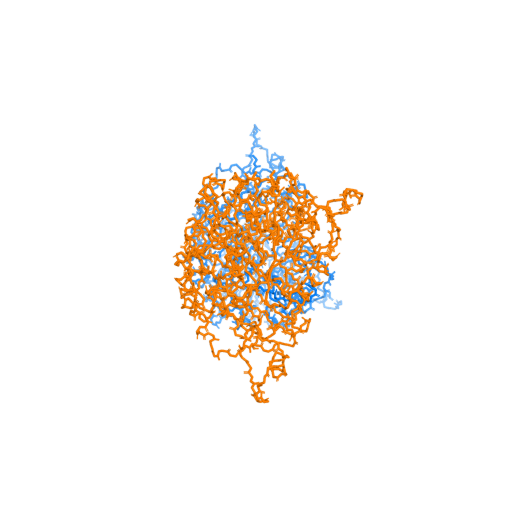1.104 186.891 172.755 1.00 66.69 207 GLY A CA 1
ATOM 1436 C C . GLY A 1 207 ? 150.099 185.794 172.498 1.00 71.53 207 GLY A C 1
ATOM 1437 O O . GLY A 1 207 ? 149.077 185.738 173.188 1.00 75.63 207 GLY A O 1
ATOM 1438 N N . LYS A 1 208 ? 150.353 184.933 171.512 1.00 61.77 208 LYS A N 1
ATOM 1439 C CA . LYS A 1 208 ? 149.458 183.820 171.228 1.00 53.93 208 LYS A CA 1
ATOM 1440 C C . LYS A 1 208 ? 149.512 182.806 172.361 1.00 54.52 208 LYS A C 1
ATOM 1441 O O . LYS A 1 208 ? 150.568 182.570 172.952 1.00 60.71 208 LYS A O 1
ATOM 1447 N N . GLN A 1 209 ? 148.361 182.207 172.663 1.00 53.13 209 GLN A N 1
ATOM 1448 C CA . GLN A 1 209 ? 148.224 181.432 173.891 1.00 65.30 209 GLN A CA 1
ATOM 1449 C C . GLN A 1 209 ? 148.959 180.098 173.841 1.00 72.18 209 GLN A C 1
ATOM 1450 O O . GLN A 1 209 ? 149.280 179.547 174.897 1.00 65.38 209 GLN A O 1
ATOM 1456 N N . ALA A 1 210 ? 149.250 179.578 172.648 1.00 66.66 210 ALA A N 1
ATOM 1457 C CA . ALA A 1 210 ? 149.991 178.325 172.554 1.00 59.15 210 ALA A CA 1
ATOM 1458 C C . ALA A 1 210 ? 151.495 178.563 172.538 1.00 68.68 210 ALA A C 1
ATOM 1459 O O . ALA A 1 210 ? 152.258 177.738 173.053 1.00 68.74 210 ALA A O 1
ATOM 1461 N N . VAL A 1 211 ? 151.934 179.675 171.939 1.00 65.15 211 VAL A N 1
ATOM 1462 C CA . VAL A 1 211 ? 153.341 180.060 171.989 1.00 54.70 211 VAL A CA 1
ATOM 1463 C C . VAL A 1 211 ? 153.752 180.368 173.424 1.00 56.35 211 VAL A C 1
ATOM 1464 O O . VAL A 1 211 ? 154.807 179.928 173.895 1.00 56.58 211 VAL A O 1
ATOM 1468 N N . ALA A 1 212 ? 152.895 181.074 174.160 1.00 75.87 212 ALA A N 1
ATOM 1469 C CA . ALA A 1 212 ? 153.176 181.429 175.544 1.00 81.22 212 ALA A CA 1
ATOM 1470 C C . ALA A 1 212 ? 153.103 180.245 176.500 1.00 81.12 212 ALA A C 1
ATOM 1471 O O . ALA A 1 212 ? 153.456 180.406 177.671 1.00 81.25 212 ALA A O 1
ATOM 1473 N N . GLN A 1 213 ? 152.636 179.082 176.050 1.00 67.42 213 GLN A N 1
ATOM 1474 C CA . GLN A 1 213 ? 152.606 177.884 176.875 1.00 64.28 213 GLN A CA 1
ATOM 1475 C C . GLN A 1 213 ? 153.737 176.915 176.556 1.00 77.46 213 GLN A C 1
ATOM 1476 O O . GLN A 1 213 ? 153.795 175.841 177.160 1.00 88.51 213 GLN A O 1
ATOM 1482 N N . ILE A 1 214 ? 154.649 177.276 175.648 1.00 79.91 214 ILE A N 1
ATOM 1483 C CA . ILE A 1 214 ? 155.755 176.387 175.291 1.00 70.15 214 ILE A CA 1
ATOM 1484 C C . ILE A 1 214 ? 156.721 176.241 176.460 1.00 56.99 214 ILE A C 1
ATOM 1485 O O . ILE A 1 214 ? 156.978 175.132 176.942 1.00 50.04 214 ILE A O 1
ATOM 1490 N N . LEU A 1 215 ? 157.279 177.362 176.917 1.00 64.53 215 LEU A N 1
ATOM 1491 C CA . LEU A 1 215 ? 158.185 177.334 178.062 1.00 73.54 215 LEU A CA 1
ATOM 1492 C C . LEU A 1 215 ? 157.540 176.895 179.380 1.00 74.78 215 LEU A C 1
ATOM 1493 O O . LEU A 1 215 ? 158.189 176.115 180.097 1.00 75.86 215 LEU A O 1
ATOM 1498 N N . PRO A 1 216 ? 156.332 177.339 179.785 1.00 70.47 216 PRO A N 1
ATOM 1499 C CA . PRO A 1 216 ? 155.717 176.702 180.964 1.00 66.33 216 PRO A CA 1
ATOM 1500 C C . PRO A 1 216 ? 155.409 175.230 180.771 1.00 70.12 216 PRO A C 1
ATOM 1501 O O . PRO A 1 216 ? 155.525 174.459 181.734 1.00 79.44 216 PRO A O 1
ATOM 1505 N N . PHE A 1 217 ? 155.047 174.817 179.551 1.00 67.89 217 PHE A N 1
ATOM 1506 C CA . PHE A 1 217 ? 154.807 173.406 179.276 1.00 71.39 217 PHE A CA 1
ATOM 1507 C C . PHE A 1 217 ? 156.073 172.587 179.469 1.00 76.73 217 PHE A C 1
ATOM 1508 O O . PHE A 1 217 ? 156.033 171.496 180.044 1.00 68.91 217 PHE A O 1
ATOM 1516 N N . ARG A 1 218 ? 157.210 173.114 179.023 1.00 76.00 218 ARG A N 1
ATOM 1517 C CA . ARG A 1 218 ? 158.481 172.469 179.315 1.00 61.82 218 ARG A CA 1
ATOM 1518 C C . ARG A 1 218 ? 158.877 172.616 180.777 1.00 65.87 218 ARG A C 1
ATOM 1519 O O . ARG A 1 218 ? 159.687 171.823 181.264 1.00 80.92 218 ARG A O 1
ATOM 1527 N N . ASP A 1 219 ? 158.334 173.609 181.485 1.00 76.83 219 ASP A N 1
ATOM 1528 C CA . ASP A 1 219 ? 158.687 173.797 182.888 1.00 82.07 219 ASP A CA 1
ATOM 1529 C C . ASP A 1 219 ? 158.048 172.730 183.771 1.00 81.42 219 ASP A C 1
ATOM 1530 O O . ASP A 1 219 ? 158.754 171.985 184.458 1.00 84.07 219 ASP A O 1
ATOM 1535 N N . GLN A 1 220 ? 156.713 172.624 183.773 1.00 73.64 220 GLN A N 1
ATOM 1536 C CA . GLN A 1 220 ? 156.171 171.565 184.628 1.00 75.57 220 GLN A CA 1
ATOM 1537 C C . GLN A 1 220 ? 156.122 170.199 183.952 1.00 80.83 220 GLN A C 1
ATOM 1538 O O . GLN A 1 220 ? 155.538 169.273 184.523 1.00 89.06 220 GLN A O 1
ATOM 1544 N N . ASN A 1 221 ? 156.712 170.033 182.771 1.00 86.65 221 ASN A N 1
ATOM 1545 C CA . ASN A 1 221 ? 156.905 168.709 182.187 1.00 90.95 221 ASN A CA 1
ATOM 1546 C C . ASN A 1 221 ? 158.344 168.541 181.717 1.00 96.13 221 ASN A C 1
ATOM 1547 O O . ASN A 1 221 ? 158.613 168.082 180.606 1.00 101.46 221 ASN A O 1
ATOM 1552 N N . ARG A 1 222 ? 159.297 168.931 182.562 1.00 104.11 222 ARG A N 1
ATOM 1553 C CA . ARG A 1 222 ? 160.706 168.665 182.302 1.00 101.13 222 ARG A CA 1
ATOM 1554 C C . ARG A 1 222 ? 161.144 167.290 182.785 1.00 101.44 222 ARG A C 1
ATOM 1555 O O . ARG A 1 222 ? 162.244 166.850 182.443 1.00 101.83 222 ARG A O 1
ATOM 1563 N N . LYS A 1 223 ? 160.314 166.604 183.571 1.00 92.04 223 LYS A N 1
ATOM 1564 C CA . LYS A 1 223 ? 160.721 165.318 184.124 1.00 88.79 223 LYS A CA 1
ATOM 1565 C C . LYS A 1 223 ? 160.643 164.223 183.073 1.00 77.43 223 LYS A C 1
ATOM 1566 O O . LYS A 1 223 ? 161.383 163.235 183.138 1.00 77.20 223 LYS A O 1
ATOM 1572 N N . ALA A 1 224 ? 159.751 164.378 182.100 1.00 73.56 224 ALA A N 1
ATOM 1573 C CA . ALA A 1 224 ? 159.510 163.358 181.095 1.00 82.66 224 ALA A CA 1
ATOM 1574 C C . ALA A 1 224 ? 159.697 163.874 179.678 1.00 82.69 224 ALA A C 1
ATOM 1575 O O . ALA A 1 224 ? 159.227 163.236 178.735 1.00 88.36 224 ALA A O 1
ATOM 1577 N N . LEU A 1 225 ? 160.360 165.014 179.502 1.00 79.31 225 LEU A N 1
ATOM 1578 C CA . LEU A 1 225 ? 160.603 165.515 178.157 1.00 81.50 225 LEU A CA 1
ATOM 1579 C C . LEU A 1 225 ? 162.059 165.927 177.973 1.00 86.49 225 LEU A C 1
ATOM 1580 O O . LEU A 1 225 ? 162.584 165.866 176.857 1.00 85.31 225 LEU A O 1
ATOM 1585 N N . ASP A 1 226 ? 162.729 166.320 179.066 1.00 100.51 226 ASP A N 1
ATOM 1586 C CA . ASP A 1 226 ? 164.137 166.706 178.978 1.00 98.73 226 ASP A CA 1
ATOM 1587 C C . ASP A 1 226 ? 165.032 165.512 178.684 1.00 100.13 226 ASP A C 1
ATOM 1588 O O . ASP A 1 226 ? 166.137 165.683 178.157 1.00 102.75 226 ASP A O 1
ATOM 1593 N N . GLY A 1 227 ? 164.572 164.303 178.999 1.00 94.41 227 GLY A N 1
ATOM 1594 C CA . GLY A 1 227 ? 165.236 163.106 178.528 1.00 89.52 227 GLY A CA 1
ATOM 1595 C C . GLY A 1 227 ? 164.945 162.751 177.088 1.00 92.08 227 GLY A C 1
ATOM 1596 O O . GLY A 1 227 ? 165.456 161.741 176.598 1.00 98.90 227 GLY A O 1
ATOM 1597 N N . LEU A 1 228 ? 164.133 163.555 176.397 1.00 83.85 228 LEU A N 1
ATOM 1598 C CA . LEU A 1 228 ? 163.735 163.274 175.028 1.00 84.58 228 LEU A CA 1
ATOM 1599 C C . LEU A 1 228 ? 164.010 164.413 174.054 1.00 84.06 228 LEU A C 1
ATOM 1600 O O . LEU A 1 228 ? 163.795 164.235 172.849 1.00 84.26 228 LEU A O 1
ATOM 1605 N N . TRP A 1 229 ? 164.497 165.568 174.520 1.00 91.22 229 TRP A N 1
ATOM 1606 C CA . TRP A 1 229 ? 164.749 166.691 173.617 1.00 91.70 229 TRP A CA 1
ATOM 1607 C C . TRP A 1 229 ? 165.992 166.512 172.753 1.00 98.09 229 TRP A C 1
ATOM 1608 O O . TRP A 1 229 ? 166.269 167.380 171.920 1.00 96.27 229 TRP A O 1
ATOM 1619 N N . ASN A 1 230 ? 166.744 165.432 172.933 1.00 98.52 230 ASN A N 1
ATOM 1620 C CA . ASN A 1 230 ? 168.089 165.321 172.398 1.00 94.65 230 ASN A CA 1
ATOM 1621 C C . ASN A 1 230 ? 168.061 165.067 170.893 1.00 92.76 230 ASN A C 1
ATOM 1622 O O . ASN A 1 230 ? 167.009 164.897 170.275 1.00 103.59 230 ASN A O 1
ATOM 1627 N N . ARG A 1 231 ? 169.255 165.056 170.299 1.00 91.37 231 ARG A N 1
ATOM 1628 C CA . ARG A 1 231 ? 169.400 164.720 168.887 1.00 93.77 231 ARG A CA 1
ATOM 1629 C C . ARG A 1 231 ? 169.062 163.257 168.620 1.00 97.47 231 ARG A C 1
ATOM 1630 O O . ARG A 1 231 ? 168.489 162.933 167.573 1.00 98.39 231 ARG A O 1
ATOM 1638 N N . HIS A 1 232 ? 169.358 162.370 169.567 1.00 103.17 232 HIS A N 1
ATOM 1639 C CA . HIS A 1 232 ? 169.117 160.943 169.406 1.00 105.35 232 HIS A CA 1
ATOM 1640 C C . HIS A 1 232 ? 167.696 160.527 169.774 1.00 104.32 232 HIS A C 1
ATOM 1641 O O . HIS A 1 232 ? 167.436 159.332 169.940 1.00 108.22 232 HIS A O 1
ATOM 1648 N N . HIS A 1 233 ? 166.773 161.478 169.889 1.00 91.48 233 HIS A N 1
ATOM 1649 C CA . HIS A 1 233 ? 165.392 161.158 170.210 1.00 82.02 233 HIS A CA 1
ATOM 1650 C C . HIS A 1 233 ? 164.370 161.933 169.389 1.00 79.97 233 HIS A C 1
ATOM 1651 O O . HIS A 1 233 ? 163.175 161.691 169.560 1.00 94.40 233 HIS A O 1
ATOM 1658 N N . VAL A 1 234 ? 164.783 162.841 168.507 1.00 60.07 234 VAL A N 1
ATOM 1659 C CA . VAL A 1 234 ? 163.859 163.704 167.780 1.00 68.10 234 VAL A CA 1
ATOM 1660 C C . VAL A 1 234 ? 164.160 163.603 166.291 1.00 66.27 234 VAL A C 1
ATOM 1661 O O . VAL A 1 234 ? 165.303 163.806 165.870 1.00 68.49 234 VAL A O 1
ATOM 1665 N N . GLU A 1 235 ? 163.133 163.293 165.492 1.00 65.48 235 GLU A N 1
ATOM 1666 C CA . GLU A 1 235 ? 163.330 163.128 164.055 1.00 65.53 235 GLU A CA 1
ATOM 1667 C C . GLU A 1 235 ? 163.408 164.470 163.338 1.00 64.65 235 GLU A C 1
ATOM 1668 O O . GLU A 1 235 ? 164.376 164.741 162.621 1.00 59.45 235 GLU A O 1
ATOM 1674 N N . ARG A 1 236 ? 162.396 165.321 163.506 1.00 68.01 236 ARG A N 1
ATOM 1675 C CA . ARG A 1 236 ? 162.391 166.603 162.809 1.00 65.78 236 ARG A CA 1
ATOM 1676 C C . ARG A 1 236 ? 161.567 167.615 163.589 1.00 71.06 236 ARG A C 1
ATOM 1677 O O . ARG A 1 236 ? 160.878 167.280 164.554 1.00 80.28 236 ARG A O 1
ATOM 1685 N N . VAL A 1 237 ? 161.663 168.876 163.170 1.00 69.28 237 VAL A N 1
ATOM 1686 C CA . VAL A 1 237 ? 160.911 169.958 163.794 1.00 68.06 237 VAL A CA 1
ATOM 1687 C C . VAL A 1 237 ? 160.372 170.832 162.667 1.00 65.99 237 VAL A C 1
ATOM 1688 O O . VAL A 1 237 ? 161.131 171.238 161.780 1.00 66.67 237 VAL A O 1
ATOM 1692 N N . GLU A 1 238 ? 159.070 171.115 162.682 1.00 53.42 238 GLU A N 1
ATOM 1693 C CA . GLU A 1 238 ? 158.472 171.967 161.665 1.00 56.90 238 GLU A CA 1
ATOM 1694 C C . GLU A 1 238 ? 157.663 173.082 162.315 1.00 65.37 238 GLU A C 1
ATOM 1695 O O . GLU A 1 238 ? 156.824 172.828 163.185 1.00 66.42 238 GLU A O 1
ATOM 1701 N N . ILE A 1 239 ? 157.920 174.312 161.880 1.00 47.88 239 ILE A N 1
ATOM 1702 C CA . ILE A 1 239 ? 157.252 175.511 162.374 1.00 40.99 239 ILE A CA 1
ATOM 1703 C C . ILE A 1 239 ? 156.463 176.092 161.209 1.00 47.80 239 ILE A C 1
ATOM 1704 O O . ILE A 1 239 ? 157.046 176.663 160.280 1.00 40.33 239 ILE A O 1
ATOM 1709 N N . ILE A 1 240 ? 155.137 175.954 161.247 1.00 47.04 240 ILE A N 1
ATOM 1710 C CA . ILE A 1 240 ? 154.295 176.064 160.060 1.00 47.44 240 ILE A CA 1
ATOM 1711 C C . ILE A 1 240 ? 153.268 177.167 160.278 1.00 50.53 240 ILE A C 1
ATOM 1712 O O . ILE A 1 240 ? 152.605 177.203 161.321 1.00 46.85 240 ILE A O 1
ATOM 1717 N N . MET A 1 241 ? 153.129 178.057 159.289 1.00 60.01 241 MET A N 1
ATOM 1718 C CA . MET A 1 241 ? 152.042 179.040 159.252 1.00 53.65 241 MET A CA 1
ATOM 1719 C C . MET A 1 241 ? 151.522 179.138 157.818 1.00 58.65 241 MET A C 1
ATOM 1720 O O . MET A 1 241 ? 152.127 179.805 156.976 1.00 56.01 241 MET A O 1
ATOM 1725 N N . LYS A 1 242 ? 150.395 178.482 157.552 1.00 65.11 242 LYS A N 1
ATOM 1726 C CA . LYS A 1 242 ? 149.751 178.485 156.245 1.00 65.26 242 LYS A CA 1
ATOM 1727 C C . LYS A 1 242 ? 148.611 179.496 156.219 1.00 65.51 242 LYS A C 1
ATOM 1728 O O . LYS A 1 242 ? 147.906 179.676 157.214 1.00 67.12 242 LYS A O 1
ATOM 1734 N N . GLU A 1 243 ? 148.427 180.146 155.071 1.00 76.83 243 GLU A N 1
ATOM 1735 C CA . GLU A 1 243 ? 147.395 181.160 154.920 1.00 84.34 243 GLU A CA 1
ATOM 1736 C C . GLU A 1 243 ? 146.747 181.052 153.546 1.00 91.19 243 GLU A C 1
ATOM 1737 O O . GLU A 1 243 ? 147.432 180.833 152.543 1.00 91.46 243 GLU A O 1
ATOM 1743 N N . THR A 1 244 ? 145.421 181.209 153.510 1.00 99.62 244 THR A N 1
ATOM 1744 C CA . THR A 1 244 ? 144.678 181.252 152.255 1.00 98.46 244 THR A CA 1
ATOM 1745 C C . THR A 1 244 ? 144.474 182.661 151.729 1.00 100.72 244 THR A C 1
ATOM 1746 O O . THR A 1 244 ? 144.405 182.856 150.510 1.00 99.09 244 THR A O 1
ATOM 1750 N N . VAL A 1 245 ? 144.355 183.643 152.620 1.00 110.33 245 VAL A N 1
ATOM 1751 C CA . VAL A 1 245 ? 144.149 185.016 152.189 1.00 110.08 245 VAL A CA 1
ATOM 1752 C C . VAL A 1 245 ? 145.454 185.574 151.640 1.00 107.40 245 VAL A C 1
ATOM 1753 O O . VAL A 1 245 ? 146.499 185.537 152.302 1.00 106.63 245 VAL A O 1
ATOM 1757 N N . ASP A 1 246 ? 145.403 186.078 150.413 1.00 116.77 246 ASP A N 1
ATOM 1758 C CA . ASP A 1 246 ? 146.582 186.612 149.747 1.00 117.40 246 ASP A CA 1
ATOM 1759 C C . ASP A 1 246 ? 146.815 188.051 150.200 1.00 117.75 246 ASP A C 1
ATOM 1760 O O . ASP A 1 246 ? 146.252 188.520 151.193 1.00 118.58 246 ASP A O 1
ATOM 1765 N N . ALA A 1 247 ? 147.667 188.773 149.476 1.00 125.65 247 ALA A N 1
ATOM 1766 C CA . ALA A 1 247 ? 147.966 190.166 149.804 1.00 129.00 247 ALA A CA 1
ATOM 1767 C C . ALA A 1 247 ? 146.834 191.054 149.289 1.00 132.49 247 ALA A C 1
ATOM 1768 O O . ALA A 1 247 ? 146.949 191.744 148.273 1.00 131.44 247 ALA A O 1
ATOM 1770 N N . GLU A 1 248 ? 145.715 191.035 150.014 1.00 155.65 248 GLU A N 1
ATOM 1771 C CA . GLU A 1 248 ? 144.562 191.870 149.699 1.00 156.60 248 GLU A CA 1
ATOM 1772 C C . GLU A 1 248 ? 144.480 192.973 150.751 1.00 157.79 248 GLU A C 1
ATOM 1773 O O . GLU A 1 248 ? 144.641 192.717 151.952 1.00 158.24 248 GLU A O 1
ATOM 1779 N N . GLY A 1 249 ? 144.384 194.218 150.285 1.00 158.78 249 GLY A N 1
ATOM 1780 C CA . GLY A 1 249 ? 144.396 195.375 151.161 1.00 158.40 249 GLY A CA 1
ATOM 1781 C C . GLY A 1 249 ? 145.721 195.668 151.826 1.00 158.90 249 GLY A C 1
ATOM 1782 O O . GLY A 1 249 ? 145.793 196.574 152.664 1.00 159.72 249 GLY A O 1
ATOM 1783 N N . ARG A 1 250 ? 146.777 194.929 151.478 1.00 130.66 250 ARG A N 1
ATOM 1784 C CA . ARG A 1 250 ? 148.053 194.990 152.173 1.00 129.04 250 ARG A CA 1
ATOM 1785 C C . ARG A 1 250 ? 149.210 194.856 151.195 1.00 130.67 250 ARG A C 1
ATOM 1786 O O . ARG A 1 250 ? 150.275 194.347 151.558 1.00 132.73 250 ARG A O 1
ATOM 1794 N N . THR A 1 251 ? 149.010 195.289 149.947 1.00 131.39 251 THR A N 1
ATOM 1795 C CA . THR A 1 251 ? 150.016 195.066 148.913 1.00 131.70 251 THR A CA 1
ATOM 1796 C C . THR A 1 251 ? 151.228 195.966 149.108 1.00 128.05 251 THR A C 1
ATOM 1797 O O . THR A 1 251 ? 152.367 195.492 149.041 1.00 129.77 251 THR A O 1
ATOM 1801 N N . SER A 1 252 ? 151.001 197.255 149.394 1.00 110.01 252 SER A N 1
ATOM 1802 C CA . SER A 1 252 ? 152.082 198.232 149.523 1.00 108.80 252 SER A CA 1
ATOM 1803 C C . SER A 1 252 ? 153.005 197.947 150.701 1.00 107.16 252 SER A C 1
ATOM 1804 O O . SER A 1 252 ? 154.156 198.396 150.694 1.00 103.01 252 SER A O 1
ATOM 1807 N N . PHE A 1 253 ? 152.525 197.216 151.705 1.00 105.43 253 PHE A N 1
ATOM 1808 C CA . PHE A 1 253 ? 153.375 196.757 152.792 1.00 107.09 253 PHE A CA 1
ATOM 1809 C C . PHE A 1 253 ? 154.262 195.590 152.367 1.00 110.16 253 PHE A C 1
ATOM 1810 O O . PHE A 1 253 ? 155.296 195.346 152.997 1.00 113.26 253 PHE A O 1
ATOM 1818 N N . TYR A 1 254 ? 153.919 194.906 151.274 1.00 96.70 254 TYR A N 1
ATOM 1819 C CA . TYR A 1 254 ? 154.498 193.604 150.973 1.00 91.56 254 TYR A CA 1
ATOM 1820 C C . TYR A 1 254 ? 155.593 193.607 149.914 1.00 91.00 254 TYR A C 1
ATOM 1821 O O . TYR A 1 254 ? 156.425 192.694 149.927 1.00 93.00 254 TYR A O 1
ATOM 1830 N N . GLU A 1 255 ? 155.619 194.572 148.988 1.00 105.84 255 GLU A N 1
ATOM 1831 C CA . GLU A 1 255 ? 156.599 194.484 147.907 1.00 103.40 255 GLU A CA 1
ATOM 1832 C C . GLU A 1 255 ? 158.012 194.805 148.368 1.00 103.87 255 GLU A C 1
ATOM 1833 O O . GLU A 1 255 ? 158.971 194.400 147.704 1.00 106.49 255 GLU A O 1
ATOM 1839 N N . GLU A 1 256 ? 158.164 195.522 149.478 1.00 112.11 256 GLU A N 1
ATOM 1840 C CA . GLU A 1 256 ? 159.484 195.826 150.010 1.00 120.35 256 GLU A CA 1
ATOM 1841 C C . GLU A 1 256 ? 159.919 194.868 151.102 1.00 117.54 256 GLU A C 1
ATOM 1842 O O . GLU A 1 256 ? 161.110 194.823 151.428 1.00 111.79 256 GLU A O 1
ATOM 1848 N N . TYR A 1 257 ? 158.994 194.096 151.666 1.00 101.87 257 TYR A N 1
ATOM 1849 C CA . TYR A 1 257 ? 159.254 193.402 152.916 1.00 96.07 257 TYR A CA 1
ATOM 1850 C C . TYR A 1 257 ? 159.494 191.912 152.693 1.00 94.12 257 TYR A C 1
ATOM 1851 O O . TYR A 1 257 ? 160.508 191.371 153.137 1.00 93.92 257 TYR A O 1
ATOM 1860 N N . GLY A 1 258 ? 158.583 191.237 152.011 1.00 80.26 258 GLY A N 1
ATOM 1861 C CA . GLY A 1 258 ? 158.780 189.846 151.668 1.00 79.90 258 GLY A CA 1
ATOM 1862 C C . GLY A 1 258 ? 158.497 188.908 152.828 1.00 79.92 258 GLY A C 1
ATOM 1863 O O . GLY A 1 258 ? 158.620 189.257 154.000 1.00 85.37 258 GLY A O 1
ATOM 1864 N N . VAL A 1 259 ? 158.140 187.671 152.472 1.00 71.35 259 VAL A N 1
ATOM 1865 C CA . VAL A 1 259 ? 157.648 186.702 153.447 1.00 69.98 259 VAL A CA 1
ATOM 1866 C C . VAL A 1 259 ? 158.741 186.237 154.409 1.00 66.08 259 VAL A C 1
ATOM 1867 O O . VAL A 1 259 ? 158.432 185.771 155.513 1.00 69.56 259 VAL A O 1
ATOM 1871 N N . ILE A 1 260 ? 160.016 186.382 154.042 1.00 62.23 260 ILE A N 1
ATOM 1872 C CA . ILE A 1 260 ? 161.089 186.031 154.966 1.00 64.80 260 ILE A CA 1
ATOM 1873 C C . ILE A 1 260 ? 161.134 187.018 156.123 1.00 64.86 260 ILE A C 1
ATOM 1874 O O . ILE A 1 260 ? 161.199 186.625 157.293 1.00 67.73 260 ILE A O 1
ATOM 1879 N N . ARG A 1 261 ? 161.062 188.313 155.817 1.00 68.69 261 ARG A N 1
ATOM 1880 C CA . ARG A 1 261 ? 161.062 189.328 156.859 1.00 63.56 261 ARG A CA 1
ATOM 1881 C C . ARG A 1 261 ? 159.699 189.514 157.501 1.00 68.46 261 ARG A C 1
ATOM 1882 O O . ARG A 1 261 ? 159.621 190.111 158.576 1.00 75.81 261 ARG A O 1
ATOM 1890 N N . ASP A 1 262 ? 158.632 189.013 156.878 1.00 83.79 262 ASP A N 1
ATOM 1891 C CA . ASP A 1 262 ? 157.282 189.264 157.371 1.00 83.15 262 ASP A CA 1
ATOM 1892 C C . ASP A 1 262 ? 156.911 188.342 158.524 1.00 79.61 262 ASP A C 1
ATOM 1893 O O . ASP A 1 262 ? 156.348 188.788 159.528 1.00 85.73 262 ASP A O 1
ATOM 1898 N N . VAL A 1 263 ? 157.167 187.044 158.374 1.00 76.34 263 VAL A N 1
ATOM 1899 C CA . VAL A 1 263 ? 156.741 186.042 159.338 1.00 78.87 263 VAL A CA 1
ATOM 1900 C C . VAL A 1 263 ? 157.905 185.203 159.859 1.00 77.90 263 VAL A C 1
ATOM 1901 O O . VAL A 1 263 ? 157.972 184.914 161.059 1.00 83.49 263 VAL A O 1
ATOM 1905 N N . LEU A 1 264 ? 158.845 184.814 158.986 1.00 56.50 264 LEU A N 1
ATOM 1906 C CA . LEU A 1 264 ? 159.954 183.960 159.410 1.00 40.36 264 LEU A CA 1
ATOM 1907 C C . LEU A 1 264 ? 160.900 184.677 160.368 1.00 53.08 264 LEU A C 1
ATOM 1908 O O . LEU A 1 264 ? 161.374 184.078 161.338 1.00 52.90 264 LEU A O 1
ATOM 1913 N N . GLN A 1 265 ? 161.164 185.961 160.127 1.00 73.42 265 GLN A N 1
ATOM 1914 C CA . GLN A 1 265 ? 162.126 186.688 160.948 1.00 72.30 265 GLN A CA 1
ATOM 1915 C C . GLN A 1 265 ? 161.564 187.016 162.327 1.00 76.69 265 GLN A C 1
ATOM 1916 O O . GLN A 1 265 ? 162.258 186.859 163.337 1.00 85.70 265 GLN A O 1
ATOM 1922 N N . ASN A 1 266 ? 160.312 187.470 162.392 1.00 86.71 266 ASN A N 1
ATOM 1923 C CA . ASN A 1 266 ? 159.768 188.041 163.615 1.00 84.06 266 ASN A CA 1
ATOM 1924 C C . ASN A 1 266 ? 158.765 187.152 164.327 1.00 87.68 266 ASN A C 1
ATOM 1925 O O . ASN A 1 266 ? 158.481 187.396 165.501 1.00 91.35 266 ASN A O 1
ATOM 1930 N N . HIS A 1 267 ? 158.197 186.158 163.652 1.00 86.51 267 HIS A N 1
ATOM 1931 C CA . HIS A 1 267 ? 157.314 185.216 164.323 1.00 85.50 267 HIS A CA 1
ATOM 1932 C C . HIS A 1 267 ? 157.933 183.832 164.430 1.00 86.98 267 HIS A C 1
ATOM 1933 O O . HIS A 1 267 ? 157.994 183.270 165.524 1.00 90.37 267 HIS A O 1
ATOM 1940 N N . LEU A 1 268 ? 158.410 183.281 163.312 1.00 71.52 268 LEU A N 1
ATOM 1941 C CA . LEU A 1 268 ? 158.868 181.898 163.295 1.00 62.77 268 LEU A CA 1
ATOM 1942 C C . LEU A 1 268 ? 160.220 181.724 163.974 1.00 58.94 268 LEU A C 1
ATOM 1943 O O . LEU A 1 268 ? 160.466 180.679 164.586 1.00 61.66 268 LEU A O 1
ATOM 1948 N N . THR A 1 269 ? 161.097 182.725 163.888 1.00 53.50 269 THR A N 1
ATOM 1949 C CA . THR A 1 269 ? 162.389 182.638 164.559 1.00 47.17 269 THR A CA 1
ATOM 1950 C C . THR A 1 269 ? 162.246 182.682 166.075 1.00 52.82 269 THR A C 1
ATOM 1951 O O . THR A 1 269 ? 162.999 182.009 166.782 1.00 59.44 269 THR A O 1
ATOM 1955 N N . GLU A 1 270 ? 161.276 183.432 166.595 1.00 66.02 270 GLU A N 1
ATOM 1956 C CA . GLU A 1 270 ? 161.102 183.494 168.045 1.00 68.02 270 GLU A CA 1
ATOM 1957 C C . GLU A 1 270 ? 160.500 182.215 168.615 1.00 61.43 270 GLU A C 1
ATOM 1958 O O . GLU A 1 270 ? 160.926 181.756 169.678 1.00 68.88 270 GLU A O 1
ATOM 1964 N N . VAL A 1 271 ? 159.540 181.597 167.922 1.00 42.66 271 VAL A N 1
ATOM 1965 C CA . VAL A 1 271 ? 159.060 180.307 168.420 1.00 49.37 271 VAL A CA 1
ATOM 1966 C C . VAL A 1 271 ? 160.132 179.236 168.204 1.00 62.50 271 VAL A C 1
ATOM 1967 O O . VAL A 1 271 ? 160.286 178.330 169.035 1.00 71.39 271 VAL A O 1
ATOM 1971 N N . LEU A 1 272 ? 160.936 179.372 167.138 1.00 61.55 272 LEU A N 1
ATOM 1972 C CA . LEU A 1 272 ? 162.081 178.490 166.900 1.00 57.88 272 LEU A CA 1
ATOM 1973 C C . LEU A 1 272 ? 163.106 178.570 168.027 1.00 54.85 272 LEU A C 1
ATOM 1974 O O . LEU A 1 272 ? 163.632 177.544 168.474 1.00 56.46 272 LEU A O 1
ATOM 1979 N N . THR A 1 273 ? 163.395 179.777 168.501 1.00 55.07 273 THR A N 1
ATOM 1980 C CA . THR A 1 273 ? 164.285 179.956 169.637 1.00 55.63 273 THR A CA 1
ATOM 1981 C C . THR A 1 273 ? 163.576 179.750 170.965 1.00 53.60 273 THR A C 1
ATOM 1982 O O . THR A 1 273 ? 164.223 179.837 172.010 1.00 60.18 273 THR A O 1
ATOM 1986 N N . LEU A 1 274 ? 162.262 179.535 170.952 1.00 54.80 274 LEU A N 1
ATOM 1987 C CA . LEU A 1 274 ? 161.570 179.112 172.163 1.00 58.67 274 LEU A CA 1
ATOM 1988 C C . LEU A 1 274 ? 161.559 177.597 172.326 1.00 60.82 274 LEU A C 1
ATOM 1989 O O . LEU A 1 274 ? 161.590 177.108 173.460 1.00 69.62 274 LEU A O 1
ATOM 1994 N N . VAL A 1 275 ? 161.505 176.838 171.228 1.00 65.40 275 VAL A N 1
ATOM 1995 C CA . VAL A 1 275 ? 161.457 175.383 171.371 1.00 68.54 275 VAL A CA 1
ATOM 1996 C C . VAL A 1 275 ? 162.858 174.826 171.612 1.00 76.99 275 VAL A C 1
ATOM 1997 O O . VAL A 1 275 ? 163.054 173.943 172.456 1.00 74.16 275 VAL A O 1
ATOM 2001 N N . ALA A 1 276 ? 163.861 175.374 170.935 1.00 81.17 276 ALA A N 1
ATOM 2002 C CA . ALA A 1 276 ? 165.217 174.854 170.981 1.00 67.37 276 ALA A CA 1
ATOM 2003 C C . ALA A 1 276 ? 166.091 175.554 172.004 1.00 64.53 276 ALA A C 1
ATOM 2004 O O . ALA A 1 276 ? 167.294 175.700 171.770 1.00 75.45 276 ALA A O 1
ATOM 2006 N N . MET A 1 277 ? 165.526 175.992 173.119 1.00 80.68 277 MET A N 1
ATOM 2007 C CA . MET A 1 277 ? 166.256 176.760 174.112 1.00 82.78 277 MET A CA 1
ATOM 2008 C C . MET A 1 277 ? 166.436 175.950 175.387 1.00 83.02 277 MET A C 1
ATOM 2009 O O . MET A 1 277 ? 165.526 175.246 175.826 1.00 92.79 277 MET A O 1
ATOM 2014 N N . GLU A 1 278 ? 167.640 176.022 175.953 1.00 72.80 278 GLU A N 1
ATOM 2015 C CA . GLU A 1 278 ? 167.887 175.441 177.264 1.00 72.79 278 GLU A CA 1
ATOM 2016 C C . GLU A 1 278 ? 167.085 176.200 178.306 1.00 77.11 278 GLU A C 1
ATOM 2017 O O . GLU A 1 278 ? 167.212 177.421 178.428 1.00 83.13 278 GLU A O 1
ATOM 2023 N N . LEU A 1 279 ? 166.251 175.488 179.035 1.00 74.36 279 LEU A N 1
ATOM 2024 C CA . LEU A 1 279 ? 165.403 176.150 180.013 1.00 76.83 279 LEU A CA 1
ATOM 2025 C C . LEU A 1 279 ? 166.219 176.515 181.248 1.00 76.59 279 LEU A C 1
ATOM 2026 O O . LEU A 1 279 ? 167.023 175.703 181.715 1.00 74.46 279 LEU A O 1
ATOM 2031 N N . PRO A 1 280 ? 166.074 177.727 181.772 1.00 67.07 280 PRO A N 1
ATOM 2032 C CA . PRO A 1 280 ? 166.722 178.070 183.039 1.00 63.27 280 PRO A CA 1
ATOM 2033 C C . PRO A 1 280 ? 165.991 177.430 184.207 1.00 74.11 280 PRO A C 1
ATOM 2034 O O . PRO A 1 280 ? 164.920 176.838 184.066 1.00 85.43 280 PRO A O 1
ATOM 2038 N N . HIS A 1 281 ? 166.590 177.561 185.390 1.00 89.04 281 HIS A N 1
ATOM 2039 C CA . HIS A 1 281 ? 165.973 176.994 186.582 1.00 95.80 281 HIS A CA 1
ATOM 2040 C C . HIS A 1 281 ? 164.780 177.809 187.061 1.00 103.43 281 HIS A C 1
ATOM 2041 O O . HIS A 1 281 ? 163.967 177.298 187.835 1.00 104.53 281 HIS A O 1
ATOM 2048 N N . ASN A 1 282 ? 164.657 179.058 186.620 1.00 118.71 282 ASN A N 1
ATOM 2049 C CA . ASN A 1 282 ? 163.476 179.878 186.882 1.00 117.27 282 ASN A CA 1
ATOM 2050 C C . ASN A 1 282 ? 163.041 180.475 185.547 1.00 116.09 282 ASN A C 1
ATOM 2051 O O . ASN A 1 282 ? 163.666 181.414 185.048 1.00 117.24 282 ASN A O 1
ATOM 2056 N N . VAL A 1 283 ? 161.980 179.915 184.960 1.00 108.94 283 VAL A N 1
ATOM 2057 C CA . VAL A 1 283 ? 161.452 180.464 183.715 1.00 107.69 283 VAL A CA 1
ATOM 2058 C C . VAL A 1 283 ? 160.749 181.791 183.991 1.00 107.40 283 VAL A C 1
ATOM 2059 O O . VAL A 1 283 ? 160.701 182.674 183.125 1.00 107.76 283 VAL A O 1
ATOM 2063 N N . SER A 1 284 ? 160.252 181.979 185.218 1.00 114.16 284 SER A N 1
ATOM 2064 C CA . SER A 1 284 ? 159.647 183.244 185.619 1.00 114.27 284 SER A CA 1
ATOM 2065 C C . SER A 1 284 ? 160.661 184.377 185.732 1.00 113.36 284 SER A C 1
ATOM 2066 O O . SER A 1 284 ? 160.256 185.542 185.804 1.00 110.43 284 SER A O 1
ATOM 2069 N N . SER A 1 285 ? 161.956 184.067 185.776 1.00 113.25 285 SER A N 1
ATOM 2070 C CA . SER A 1 285 ? 162.982 185.095 185.688 1.00 113.02 285 SER A CA 1
ATOM 2071 C C . SER A 1 285 ? 162.960 185.747 184.312 1.00 113.55 285 SER A C 1
ATOM 2072 O O . SER A 1 285 ? 162.635 185.117 183.304 1.00 116.66 285 SER A O 1
ATOM 2075 N N . ALA A 1 286 ? 163.303 187.032 184.280 1.00 101.45 286 ALA A N 1
ATOM 2076 C CA . ALA A 1 286 ? 163.250 187.770 183.026 1.00 99.93 286 ALA A CA 1
ATOM 2077 C C . ALA A 1 286 ? 164.500 187.534 182.185 1.00 99.87 286 ALA A C 1
ATOM 2078 O O . ALA A 1 286 ? 164.420 186.983 181.084 1.00 98.95 286 ALA A O 1
ATOM 2080 N N . GLU A 1 287 ? 165.668 187.910 182.718 1.00 102.00 287 GLU A N 1
ATOM 2081 C CA . GLU A 1 287 ? 166.881 188.025 181.910 1.00 102.16 287 GLU A CA 1
ATOM 2082 C C . GLU A 1 287 ? 167.455 186.668 181.518 1.00 101.03 287 GLU A C 1
ATOM 2083 O O . GLU A 1 287 ? 168.186 186.574 180.521 1.00 101.38 287 GLU A O 1
ATOM 2089 N N . ALA A 1 288 ? 167.135 185.616 182.280 1.00 93.46 288 ALA A N 1
ATOM 2090 C CA . ALA A 1 288 ? 167.637 184.280 181.971 1.00 93.42 288 ALA A CA 1
ATOM 2091 C C . ALA A 1 288 ? 167.081 183.770 180.647 1.00 94.23 288 ALA A C 1
ATOM 2092 O O . ALA A 1 288 ? 167.789 183.099 179.885 1.00 97.68 288 ALA A O 1
ATOM 2094 N N . VAL A 1 289 ? 165.829 184.117 180.341 1.00 94.50 289 VAL A N 1
ATOM 2095 C CA . VAL A 1 289 ? 165.204 183.694 179.090 1.00 96.78 289 VAL A CA 1
ATOM 2096 C C . VAL A 1 289 ? 165.888 184.353 177.896 1.00 97.48 289 VAL A C 1
ATOM 2097 O O . VAL A 1 289 ? 166.208 183.691 176.900 1.00 102.36 289 VAL A O 1
ATOM 2101 N N . LEU A 1 290 ? 166.154 185.660 177.990 1.00 87.09 290 LEU A N 1
ATOM 2102 C CA . LEU A 1 290 ? 166.805 186.339 176.875 1.00 82.67 290 LEU A CA 1
ATOM 2103 C C . LEU A 1 290 ? 168.266 185.940 176.733 1.00 85.31 290 LEU A C 1
ATOM 2104 O O . LEU A 1 290 ? 168.759 185.847 175.604 1.00 91.16 290 LEU A O 1
ATOM 2109 N N . ARG A 1 291 ? 168.960 185.651 177.839 1.00 99.38 291 ARG A N 1
ATOM 2110 C CA . ARG A 1 291 ? 170.342 185.196 177.709 1.00 102.09 291 ARG A CA 1
ATOM 2111 C C . ARG A 1 291 ? 170.419 183.776 177.145 1.00 102.49 291 ARG A C 1
ATOM 2112 O O . ARG A 1 291 ? 171.316 183.482 176.347 1.00 100.60 291 ARG A O 1
ATOM 2120 N N . HIS A 1 292 ? 169.453 182.906 177.472 1.00 85.02 292 HIS A N 1
ATOM 2121 C CA . HIS A 1 292 ? 169.450 181.568 176.889 1.00 75.53 292 HIS A CA 1
ATOM 2122 C C . HIS A 1 292 ? 169.038 181.589 175.423 1.00 76.66 292 HIS A C 1
ATOM 2123 O O . HIS A 1 292 ? 169.561 180.805 174.621 1.00 82.74 292 HIS A O 1
ATOM 2130 N N . LYS A 1 293 ? 168.133 182.487 175.039 1.00 80.85 293 LYS A N 1
ATOM 2131 C CA . LYS A 1 293 ? 167.765 182.548 173.631 1.00 82.87 293 LYS A CA 1
ATOM 2132 C C . LYS A 1 293 ? 168.854 183.242 172.813 1.00 78.71 293 LYS A C 1
ATOM 2133 O O . LYS A 1 293 ? 169.046 182.918 171.634 1.00 79.66 293 LYS A O 1
ATOM 2139 N N . LEU A 1 294 ? 169.635 184.128 173.438 1.00 82.11 294 LEU A N 1
ATOM 2140 C CA . LEU A 1 294 ? 170.856 184.604 172.797 1.00 81.80 294 LEU A CA 1
ATOM 2141 C C . LEU A 1 294 ? 171.893 183.496 172.661 1.00 85.92 294 LEU A C 1
ATOM 2142 O O . LEU A 1 294 ? 172.644 183.476 171.678 1.00 88.85 294 LEU A O 1
ATOM 2147 N N . GLN A 1 295 ? 171.957 182.584 173.640 1.00 88.98 295 GLN A N 1
ATOM 2148 C CA . GLN A 1 295 ? 172.834 181.419 173.525 1.00 86.60 295 GLN A CA 1
ATOM 2149 C C . GLN A 1 295 ? 172.427 180.538 172.350 1.00 86.87 295 GLN A C 1
ATOM 2150 O O . GLN A 1 295 ? 173.285 179.994 171.644 1.00 91.26 295 GLN A O 1
ATOM 2156 N N . VAL A 1 296 ? 171.119 180.379 172.142 1.00 79.02 296 VAL A N 1
ATOM 2157 C CA . VAL A 1 296 ? 170.615 179.653 170.976 1.00 80.81 296 VAL A CA 1
ATOM 2158 C C . VAL A 1 296 ? 170.974 180.388 169.689 1.00 77.03 296 VAL A C 1
ATOM 2159 O O . VAL A 1 296 ? 171.347 179.769 168.685 1.00 81.59 296 VAL A O 1
ATOM 2163 N N . PHE A 1 297 ? 170.897 181.721 169.710 1.00 69.96 297 PHE A N 1
ATOM 2164 C CA . PHE A 1 297 ? 171.277 182.512 168.542 1.00 71.51 297 PHE A CA 1
ATOM 2165 C C . PHE A 1 297 ? 172.768 182.421 168.242 1.00 68.72 297 PHE A C 1
ATOM 2166 O O . PHE A 1 297 ? 173.179 182.618 167.093 1.00 67.17 297 PHE A O 1
ATOM 2174 N N . GLN A 1 298 ? 173.587 182.127 169.251 1.00 92.33 298 GLN A N 1
ATOM 2175 C CA . GLN A 1 298 ? 175.020 181.982 169.043 1.00 97.67 298 GLN A CA 1
ATOM 2176 C C . GLN A 1 298 ? 175.440 180.567 168.668 1.00 96.38 298 GLN A C 1
ATOM 2177 O O . GLN A 1 298 ? 176.502 180.396 168.058 1.00 96.77 298 GLN A O 1
ATOM 2183 N N . ALA A 1 299 ? 174.640 179.557 168.999 1.00 86.33 299 ALA A N 1
ATOM 2184 C CA . ALA A 1 299 ? 175.019 178.158 168.832 1.00 83.34 299 ALA A CA 1
ATOM 2185 C C . ALA A 1 299 ? 174.289 177.487 167.672 1.00 79.97 299 ALA A C 1
ATOM 2186 O O . ALA A 1 299 ? 173.895 176.327 167.768 1.00 80.31 299 ALA A O 1
ATOM 2188 N N . LEU A 1 300 ? 174.107 178.200 166.561 1.00 78.25 300 LEU A N 1
ATOM 2189 C CA . LEU A 1 300 ? 173.373 177.675 165.418 1.00 77.28 300 LEU A CA 1
ATOM 2190 C C . LEU A 1 300 ? 174.159 177.877 164.130 1.00 75.02 300 LEU A C 1
ATOM 2191 O O . LEU A 1 300 ? 174.992 178.779 164.025 1.00 78.69 300 LEU A O 1
ATOM 2193 N N . ARG A 1 301 ? 173.876 177.023 163.148 1.00 66.49 301 ARG A N 1
ATOM 2194 C CA . ARG A 1 301 ? 174.570 177.055 161.867 1.00 65.29 301 ARG A CA 1
ATOM 2195 C C . ARG A 1 301 ? 174.130 178.261 161.040 1.00 70.73 301 ARG A C 1
ATOM 2196 O O . ARG A 1 301 ? 173.009 178.754 161.168 1.00 70.48 301 ARG A O 1
ATOM 2204 N N . GLY A 1 302 ? 175.037 178.746 160.198 1.00 62.76 302 GLY A N 1
ATOM 2205 C CA . GLY A 1 302 ? 174.706 179.810 159.275 1.00 64.36 302 GLY A CA 1
ATOM 2206 C C . GLY A 1 302 ? 173.870 179.321 158.107 1.00 60.98 302 GLY A C 1
ATOM 2207 O O . GLY A 1 302 ? 173.757 178.128 157.830 1.00 60.71 302 GLY A O 1
ATOM 2208 N N . LEU A 1 303 ? 173.274 180.277 157.401 1.00 65.11 303 LEU A N 1
ATOM 2209 C CA . LEU A 1 303 ? 172.366 179.990 156.300 1.00 59.39 303 LEU A CA 1
ATOM 2210 C C . LEU A 1 303 ? 173.067 180.199 154.967 1.00 58.64 303 LEU A C 1
ATOM 2211 O O . LEU A 1 303 ? 173.818 181.162 154.791 1.00 62.11 303 LEU A O 1
ATOM 2216 N N . GLN A 1 304 ? 172.808 179.297 154.029 1.00 75.71 304 GLN A N 1
ATOM 2217 C CA . GLN A 1 304 ? 173.469 179.284 152.736 1.00 84.62 304 GLN A CA 1
ATOM 2218 C C . GLN A 1 304 ? 172.459 179.562 151.625 1.00 86.13 304 GLN A C 1
ATOM 2219 O O . GLN A 1 304 ? 171.288 179.851 151.879 1.00 90.30 304 GLN A O 1
ATOM 2225 N N . ARG A 1 305 ? 172.933 179.483 150.381 1.00 82.13 305 ARG A N 1
ATOM 2226 C CA . ARG A 1 305 ? 172.077 179.723 149.223 1.00 81.25 305 ARG A CA 1
ATOM 2227 C C . ARG A 1 305 ? 171.025 178.631 149.070 1.00 77.95 305 ARG A C 1
ATOM 2228 O O . ARG A 1 305 ? 169.839 178.920 148.879 1.00 77.51 305 ARG A O 1
ATOM 2236 N N . GLY A 1 306 ? 171.437 177.374 149.170 1.00 75.34 306 GLY A N 1
ATOM 2237 C CA . GLY A 1 306 ? 170.567 176.250 148.916 1.00 80.94 306 GLY A CA 1
ATOM 2238 C C . GLY A 1 306 ? 169.700 175.812 150.073 1.00 75.73 306 GLY A C 1
ATOM 2239 O O . GLY A 1 306 ? 168.957 174.836 149.933 1.00 78.11 306 GLY A O 1
ATOM 2240 N N . SER A 1 307 ? 169.756 176.498 151.208 1.00 60.41 307 SER A N 1
ATOM 2241 C CA . SER A 1 307 ? 168.962 176.111 152.364 1.00 55.84 307 SER A CA 1
ATOM 2242 C C . SER A 1 307 ? 167.567 176.721 152.361 1.00 57.58 307 SER A C 1
ATOM 2243 O O . SER A 1 307 ? 166.815 176.509 153.317 1.00 54.90 307 SER A O 1
ATOM 2246 N N . ALA A 1 308 ? 167.200 177.462 151.315 1.00 72.08 308 ALA A N 1
ATOM 2247 C CA . ALA A 1 308 ? 165.916 178.143 151.254 1.00 72.83 308 ALA A CA 1
ATOM 2248 C C . ALA A 1 308 ? 165.294 177.988 149.875 1.00 79.70 308 ALA A C 1
ATOM 2249 O O . ALA A 1 308 ? 165.987 178.080 148.859 1.00 83.70 308 ALA A O 1
ATOM 2251 N N . VAL A 1 309 ? 163.980 177.768 149.851 1.00 74.81 309 VAL A N 1
ATOM 2252 C CA . VAL A 1 309 ? 163.199 177.755 148.619 1.00 68.74 309 VAL A CA 1
ATOM 2253 C C . VAL A 1 309 ? 162.032 178.722 148.770 1.00 64.00 309 VAL A C 1
ATOM 2254 O O . VAL A 1 309 ? 161.428 178.824 149.844 1.00 59.93 309 VAL A O 1
ATOM 2258 N N . VAL A 1 310 ? 161.741 179.465 147.700 1.00 67.57 310 VAL A N 1
ATOM 2259 C CA . VAL A 1 310 ? 160.758 180.538 147.738 1.00 66.57 310 VAL A CA 1
ATOM 2260 C C . VAL A 1 310 ? 159.827 180.432 146.538 1.00 65.02 310 VAL A C 1
ATOM 2261 O O . VAL A 1 310 ? 160.152 179.824 145.517 1.00 71.97 310 VAL A O 1
ATOM 2265 N N . GLY A 1 311 ? 158.660 181.055 146.676 1.00 63.37 311 GLY A N 1
ATOM 2266 C CA . GLY A 1 311 ? 157.685 181.104 145.603 1.00 66.53 311 GLY A CA 1
ATOM 2267 C C . GLY A 1 311 ? 156.782 182.310 145.752 1.00 72.89 311 GLY A C 1
ATOM 2268 O O . GLY A 1 311 ? 156.681 182.905 146.827 1.00 76.73 311 GLY A O 1
ATOM 2269 N N . GLN A 1 312 ? 156.135 182.677 144.648 1.00 87.41 312 GLN A N 1
ATOM 2270 C CA . GLN A 1 312 ? 155.153 183.752 144.656 1.00 87.37 312 GLN A CA 1
ATOM 2271 C C . GLN A 1 312 ? 153.973 183.357 143.781 1.00 94.33 312 GLN A C 1
ATOM 2272 O O . GLN A 1 312 ? 154.139 182.698 142.751 1.00 94.37 312 GLN A O 1
ATOM 2278 N N . TYR A 1 313 ? 152.772 183.729 144.218 1.00 99.10 313 TYR A N 1
ATOM 2279 C CA . TYR A 1 313 ? 151.592 183.346 143.460 1.00 92.83 313 TYR A CA 1
ATOM 2280 C C . TYR A 1 313 ? 151.445 184.234 142.227 1.00 98.07 313 TYR A C 1
ATOM 2281 O O . TYR A 1 313 ? 151.959 185.354 142.170 1.00 101.96 313 TYR A O 1
ATOM 2290 N N . GLN A 1 314 ? 150.759 183.691 141.214 1.00 117.65 314 GLN A N 1
ATOM 2291 C CA . GLN A 1 314 ? 150.709 184.316 139.894 1.00 118.32 314 GLN A CA 1
ATOM 2292 C C . GLN A 1 314 ? 149.925 185.622 139.908 1.00 118.51 314 GLN A C 1
ATOM 2293 O O . GLN A 1 314 ? 150.230 186.537 139.135 1.00 120.97 314 GLN A O 1
ATOM 2299 N N . SER A 1 315 ? 148.940 185.742 140.793 1.00 124.27 315 SER A N 1
ATOM 2300 C CA . SER A 1 315 ? 148.178 186.976 140.907 1.00 125.40 315 SER A CA 1
ATOM 2301 C C . SER A 1 315 ? 148.940 188.088 141.617 1.00 129.33 315 SER A C 1
ATOM 2302 O O . SER A 1 315 ? 148.486 189.236 141.584 1.00 128.32 315 SER A O 1
ATOM 2305 N N . TYR A 1 316 ? 150.082 187.783 142.248 1.00 128.04 316 TYR A N 1
ATOM 2306 C CA . TYR A 1 316 ? 150.797 188.790 143.028 1.00 124.88 316 TYR A CA 1
ATOM 2307 C C . TYR A 1 316 ? 151.456 189.830 142.134 1.00 126.65 316 TYR A C 1
ATOM 2308 O O . TYR A 1 316 ? 151.419 191.026 142.445 1.00 133.13 316 TYR A O 1
ATOM 2317 N N . SER A 1 317 ? 152.080 189.391 141.036 1.00 148.74 317 SER A N 1
ATOM 2318 C CA . SER A 1 317 ? 152.762 190.320 140.139 1.00 149.55 317 SER A CA 1
ATOM 2319 C C . SER A 1 317 ? 151.779 191.278 139.481 1.00 152.83 317 SER A C 1
ATOM 2320 O O . SER A 1 317 ? 152.013 192.491 139.451 1.00 154.10 317 SER A O 1
ATOM 2323 N N . GLU A 1 318 ? 150.644 190.763 139.007 1.00 176.95 318 GLU A N 1
ATOM 2324 C CA . GLU A 1 318 ? 149.638 191.638 138.416 1.00 177.59 318 GLU A CA 1
ATOM 2325 C C . GLU A 1 318 ? 148.912 192.467 139.470 1.00 176.74 318 GLU A C 1
ATOM 2326 O O . GLU A 1 318 ? 148.435 193.563 139.161 1.00 179.67 318 GLU A O 1
ATOM 2332 N N . GLN A 1 319 ? 148.828 191.978 140.712 1.00 151.69 319 GLN A N 1
ATOM 2333 C CA . GLN A 1 319 ? 148.265 192.793 141.785 1.00 151.30 319 GLN A CA 1
ATOM 2334 C C . GLN A 1 319 ? 149.161 193.984 142.106 1.00 153.72 319 GLN A C 1
ATOM 2335 O O . GLN A 1 319 ? 148.668 195.097 142.321 1.00 155.72 319 GLN A O 1
ATOM 2341 N N . VAL A 1 320 ? 150.477 193.768 142.133 1.00 161.57 320 VAL A N 1
ATOM 2342 C CA . VAL A 1 320 ? 151.420 194.869 142.314 1.00 159.64 320 VAL A CA 1
ATOM 2343 C C . VAL A 1 320 ? 151.384 195.802 141.105 1.00 160.82 320 VAL A C 1
ATOM 2344 O O . VAL A 1 320 ? 151.492 197.028 141.245 1.00 161.50 320 VAL A O 1
ATOM 2348 N N . ARG A 1 321 ? 151.184 195.238 139.906 1.00 181.90 321 ARG A N 1
ATOM 2349 C CA . ARG A 1 321 ? 151.043 196.040 138.691 1.00 181.94 321 ARG A CA 1
ATOM 2350 C C . ARG A 1 321 ? 149.812 196.944 138.740 1.00 182.33 321 ARG A C 1
ATOM 2351 O O . ARG A 1 321 ? 149.873 198.109 138.331 1.00 181.96 321 ARG A O 1
ATOM 2359 N N . ARG A 1 322 ? 148.684 196.423 139.222 1.00 178.75 322 ARG A N 1
ATOM 2360 C CA . ARG A 1 322 ? 147.447 197.194 139.241 1.00 178.47 322 ARG A CA 1
ATOM 2361 C C . ARG A 1 322 ? 147.291 198.057 140.484 1.00 177.96 322 ARG A C 1
ATOM 2362 O O . ARG A 1 322 ? 146.414 198.927 140.506 1.00 178.77 322 ARG A O 1
ATOM 2370 N N . GLU A 1 323 ? 148.106 197.842 141.517 1.00 163.80 323 GLU A N 1
ATOM 2371 C CA . GLU A 1 323 ? 148.022 198.685 142.704 1.00 162.77 323 GLU A CA 1
ATOM 2372 C C . GLU A 1 323 ? 148.961 199.883 142.633 1.00 161.75 323 GLU A C 1
ATOM 2373 O O . GLU A 1 323 ? 148.626 200.960 143.136 1.00 162.77 323 GLU A O 1
ATOM 2379 N N . LEU A 1 324 ? 150.132 199.721 142.021 1.00 164.22 324 LEU A N 1
ATOM 2380 C CA . LEU A 1 324 ? 151.080 200.809 141.827 1.00 163.75 324 LEU A CA 1
ATOM 2381 C C . LEU A 1 324 ? 151.381 200.941 140.342 1.00 166.11 324 LEU A C 1
ATOM 2382 O O . LEU A 1 324 ? 151.680 199.945 139.677 1.00 167.58 324 LEU A O 1
ATOM 2387 N N . GLN A 1 325 ? 151.310 202.166 139.829 1.00 197.41 325 GLN A N 1
ATOM 2388 C CA . GLN A 1 325 ? 151.491 202.426 138.404 1.00 198.82 325 GLN A CA 1
ATOM 2389 C C . GLN A 1 325 ? 152.965 202.704 138.128 1.00 199.64 325 GLN A C 1
ATOM 2390 O O . GLN A 1 325 ? 153.495 203.745 138.529 1.00 200.05 325 GLN A O 1
ATOM 2396 N N . LYS A 1 326 ? 153.625 201.778 137.437 1.00 205.17 326 LYS A N 1
ATOM 2397 C CA . LYS A 1 326 ? 155.015 201.916 137.033 1.00 205.49 326 LYS A CA 1
ATOM 2398 C C . LYS A 1 326 ? 155.118 201.749 135.524 1.00 205.93 326 LYS A C 1
ATOM 2399 O O . LYS A 1 326 ? 154.348 200.986 134.932 1.00 205.25 326 LYS A O 1
ATOM 2405 N N . PRO A 1 327 ? 156.045 202.456 134.874 1.00 221.08 327 PRO A N 1
ATOM 2406 C CA . PRO A 1 327 ? 156.134 202.387 133.409 1.00 220.89 327 PRO A CA 1
ATOM 2407 C C . PRO A 1 327 ? 156.665 201.049 132.915 1.00 220.41 327 PRO A C 1
ATOM 2408 O O . PRO A 1 327 ? 157.344 200.310 133.633 1.00 220.68 327 PRO A O 1
ATOM 2412 N N . ASP A 1 328 ? 156.326 200.759 131.661 1.00 217.59 328 ASP A N 1
ATOM 2413 C CA . ASP A 1 328 ? 156.699 199.556 130.882 1.00 217.11 328 ASP A CA 1
ATOM 2414 C C . ASP A 1 328 ? 156.155 198.323 131.612 1.00 216.50 328 ASP A C 1
ATOM 2415 O O . ASP A 1 328 ? 155.085 198.396 132.235 1.00 217.33 328 ASP A O 1
ATOM 2420 N N . SER A 1 329 ? 156.852 197.192 131.558 1.00 202.07 329 SER A N 1
ATOM 2421 C CA . SER A 1 329 ? 156.406 195.952 132.174 1.00 200.58 329 SER A CA 1
ATOM 2422 C C . SER A 1 329 ? 157.256 195.653 133.399 1.00 200.20 329 SER A C 1
ATOM 2423 O O . SER A 1 329 ? 158.474 195.857 133.387 1.00 201.02 329 SER A O 1
ATOM 2426 N N . PHE A 1 330 ? 156.609 195.173 134.458 1.00 191.35 330 PHE A N 1
ATOM 2427 C CA . PHE A 1 330 ? 157.266 194.940 135.735 1.00 192.28 330 PHE A CA 1
ATOM 2428 C C . PHE A 1 330 ? 156.944 193.546 136.248 1.00 191.61 330 PHE A C 1
ATOM 2429 O O . PHE A 1 330 ? 155.806 193.081 136.139 1.00 192.11 330 PHE A O 1
ATOM 2437 N N . HIS A 1 331 ? 157.958 192.882 136.802 1.00 175.80 331 HIS A N 1
ATOM 2438 C CA . HIS A 1 331 ? 157.802 191.588 137.454 1.00 174.00 331 HIS A CA 1
ATOM 2439 C C . HIS A 1 331 ? 158.468 191.659 138.819 1.00 173.26 331 HIS A C 1
ATOM 2440 O O . HIS A 1 331 ? 159.664 191.952 138.913 1.00 174.53 331 HIS A O 1
ATOM 2447 N N . SER A 1 332 ? 157.701 191.389 139.872 1.00 122.89 332 SER A N 1
ATOM 2448 C CA . SER A 1 332 ? 158.199 191.494 141.237 1.00 120.23 332 SER A CA 1
ATOM 2449 C C . SER A 1 332 ? 158.837 190.179 141.664 1.00 118.62 332 SER A C 1
ATOM 2450 O O . SER A 1 332 ? 158.292 189.102 141.400 1.00 121.39 332 SER A O 1
ATOM 2453 N N . LEU A 1 333 ? 159.989 190.271 142.325 1.00 88.64 333 LEU A N 1
ATOM 2454 C CA . LEU A 1 333 ? 160.719 189.104 142.801 1.00 88.54 333 LEU A CA 1
ATOM 2455 C C . LEU A 1 333 ? 160.452 188.813 144.269 1.00 81.27 333 LEU A C 1
ATOM 2456 O O . LEU A 1 333 ? 161.214 188.061 144.886 1.00 78.87 333 LEU A O 1
ATOM 2461 N N . THR A 1 334 ? 159.411 189.402 144.839 1.00 70.46 334 THR A N 1
ATOM 2462 C CA . THR A 1 334 ? 159.133 189.256 146.262 1.00 68.22 334 THR A CA 1
ATOM 2463 C C . THR A 1 334 ? 158.688 187.834 146.567 1.00 67.27 334 THR A C 1
ATOM 2464 O O . THR A 1 334 ? 157.757 187.334 145.923 1.00 70.62 334 THR A O 1
ATOM 2468 N N . PRO A 1 335 ? 159.341 187.137 147.492 1.00 61.86 335 PRO A N 1
ATOM 2469 C CA . PRO A 1 335 ? 158.837 185.831 147.918 1.00 68.78 335 PRO A CA 1
ATOM 2470 C C . PRO A 1 335 ? 157.534 185.970 148.689 1.00 72.68 335 PRO A C 1
ATOM 2471 O O . PRO A 1 335 ? 157.360 186.888 149.494 1.00 69.90 335 PRO A O 1
ATOM 2475 N N . THR A 1 336 ? 156.621 185.040 148.436 1.00 74.61 336 THR A N 1
ATOM 2476 C CA . THR A 1 336 ? 155.329 184.998 149.101 1.00 77.76 336 THR A CA 1
ATOM 2477 C C . THR A 1 336 ? 155.140 183.733 149.924 1.00 78.25 336 THR A C 1
ATOM 2478 O O . THR A 1 336 ? 154.423 183.751 150.925 1.00 76.07 336 THR A O 1
ATOM 2482 N N . PHE A 1 337 ? 155.776 182.642 149.526 1.00 67.61 337 PHE A N 1
ATOM 2483 C CA . PHE A 1 337 ? 155.928 181.442 150.327 1.00 65.39 337 PHE A CA 1
ATOM 2484 C C . PHE A 1 337 ? 157.420 181.179 150.451 1.00 69.42 337 PHE A C 1
ATOM 2485 O O . PHE A 1 337 ? 158.166 181.371 149.488 1.00 70.86 337 PHE A O 1
ATOM 2493 N N . ALA A 1 338 ? 157.858 180.745 151.629 1.00 65.22 338 ALA A N 1
ATOM 2494 C CA . ALA A 1 338 ? 159.265 180.426 151.812 1.00 57.94 338 ALA A CA 1
ATOM 2495 C C . ALA A 1 338 ? 159.422 179.279 152.794 1.00 55.97 338 ALA A C 1
ATOM 2496 O O . ALA A 1 338 ? 158.667 179.164 153.765 1.00 58.66 338 ALA A O 1
ATOM 2498 N N . ALA A 1 339 ? 160.420 178.442 152.525 1.00 51.92 339 ALA A N 1
ATOM 2499 C CA . ALA A 1 339 ? 160.816 177.341 153.388 1.00 51.95 339 ALA A CA 1
ATOM 2500 C C . ALA A 1 339 ? 162.320 177.402 153.584 1.00 59.97 339 ALA A C 1
ATOM 2501 O O . ALA A 1 339 ? 163.068 177.541 152.611 1.00 58.58 339 ALA A O 1
ATOM 2503 N N . VAL A 1 340 ? 162.762 177.317 154.838 1.00 59.31 340 VAL A N 1
ATOM 2504 C CA . VAL A 1 340 ? 164.180 177.350 155.169 1.00 54.29 340 VAL A CA 1
ATOM 2505 C C . VAL A 1 340 ? 164.516 176.172 156.073 1.00 60.06 340 VAL A C 1
ATOM 2506 O O . VAL A 1 340 ? 163.675 175.677 156.836 1.00 53.32 340 VAL A O 1
ATOM 2510 N N . LEU A 1 341 ? 165.768 175.726 155.970 1.00 53.63 341 LEU A N 1
ATOM 2511 C CA . LEU A 1 341 ? 166.315 174.629 156.755 1.00 44.51 341 LEU A CA 1
ATOM 2512 C C . LEU A 1 341 ? 167.357 175.171 157.721 1.00 54.57 341 LEU A C 1
ATOM 2513 O O . LEU A 1 341 ? 168.279 175.883 157.311 1.00 60.88 341 LEU A O 1
ATOM 2518 N N . VAL A 1 342 ? 167.217 174.821 158.996 1.00 66.04 342 VAL A N 1
ATOM 2519 C CA . VAL A 1 342 ? 168.037 175.365 160.067 1.00 66.44 342 VAL A CA 1
ATOM 2520 C C . VAL A 1 342 ? 168.589 174.207 160.887 1.00 72.84 342 VAL A C 1
ATOM 2521 O O . VAL A 1 342 ? 167.835 173.330 161.322 1.00 85.45 342 VAL A O 1
ATOM 2525 N N . HIS A 1 343 ? 169.905 174.190 161.073 1.00 68.26 343 HIS A N 1
ATOM 2526 C CA . HIS A 1 343 ? 170.564 173.233 161.947 1.00 68.94 343 HIS A CA 1
ATOM 2527 C C . HIS A 1 343 ? 171.197 173.989 163.104 1.00 75.67 343 HIS A C 1
ATOM 2528 O O . HIS A 1 343 ? 171.633 175.132 162.946 1.00 72.90 343 HIS A O 1
ATOM 2535 N N . ILE A 1 344 ? 171.231 173.359 164.271 1.00 80.61 344 ILE A N 1
ATOM 2536 C CA . ILE A 1 344 ? 171.702 173.998 165.493 1.00 76.94 344 ILE A CA 1
ATOM 2537 C C . ILE A 1 344 ? 172.921 173.217 165.971 1.00 89.99 344 ILE A C 1
ATOM 2538 O O . ILE A 1 344 ? 172.806 172.120 166.523 1.00 91.77 344 ILE A O 1
ATOM 2543 N N . ASP A 1 345 ? 174.104 173.790 165.755 1.00 91.04 345 ASP A N 1
ATOM 2544 C CA . ASP A 1 345 ? 175.359 173.118 166.063 1.00 84.92 345 ASP A CA 1
ATOM 2545 C C . ASP A 1 345 ? 175.590 173.069 167.566 1.00 82.79 345 ASP A C 1
ATOM 2546 O O . ASP A 1 345 ? 176.116 174.016 168.157 1.00 84.66 345 ASP A O 1
ATOM 2551 N N . ASN A 1 346 ? 175.200 171.961 168.186 1.00 77.48 346 ASN A N 1
ATOM 2552 C CA . ASN A 1 346 ? 175.180 171.831 169.631 1.00 81.00 346 ASN A CA 1
ATOM 2553 C C . ASN A 1 346 ? 175.399 170.361 169.965 1.00 85.24 346 ASN A C 1
ATOM 2554 O O . ASN A 1 346 ? 175.579 169.525 169.077 1.00 89.35 346 ASN A O 1
ATOM 2559 N N . LEU A 1 347 ? 175.393 170.048 171.260 1.00 99.65 347 LEU A N 1
ATOM 2560 C CA . LEU A 1 347 ? 175.306 168.680 171.748 1.00 101.23 347 LEU A CA 1
ATOM 2561 C C . LEU A 1 347 ? 173.862 168.209 171.871 1.00 102.27 347 LEU A C 1
ATOM 2562 O O . LEU A 1 347 ? 173.614 167.104 172.368 1.00 102.99 347 LEU A O 1
ATOM 2567 N N . ARG A 1 348 ? 172.910 169.021 171.417 1.00 93.06 348 ARG A N 1
ATOM 2568 C CA . ARG A 1 348 ? 171.489 168.743 171.549 1.00 88.00 348 ARG A CA 1
ATOM 2569 C C . ARG A 1 348 ? 170.755 168.610 170.221 1.00 93.94 348 ARG A C 1
ATOM 2570 O O . ARG A 1 348 ? 169.847 167.785 170.124 1.00 94.47 348 ARG A O 1
ATOM 2578 N N . TRP A 1 349 ? 171.114 169.390 169.201 1.00 90.81 349 TRP A N 1
ATOM 2579 C CA . TRP A 1 349 ? 170.395 169.368 167.927 1.00 95.86 349 TRP A CA 1
ATOM 2580 C C . TRP A 1 349 ? 171.353 169.267 166.751 1.00 91.17 349 TRP A C 1
ATOM 2581 O O . TRP A 1 349 ? 171.189 169.961 165.743 1.00 91.88 349 TRP A O 1
ATOM 2592 N N . GLU A 1 350 ? 172.342 168.372 166.846 1.00 100.59 350 GLU A N 1
ATOM 2593 C CA . GLU A 1 350 ? 173.368 168.267 165.811 1.00 100.30 350 GLU A CA 1
ATOM 2594 C C . GLU A 1 350 ? 172.801 167.724 164.501 1.00 105.82 350 GLU A C 1
ATOM 2595 O O . GLU A 1 350 ? 173.034 168.295 163.430 1.00 105.45 350 GLU A O 1
ATOM 2601 N N . GLY A 1 351 ? 172.046 166.634 164.565 1.00 91.44 351 GLY A N 1
ATOM 2602 C CA . GLY A 1 351 ? 171.475 166.026 163.384 1.00 85.03 351 GLY A CA 1
ATOM 2603 C C . GLY A 1 351 ? 170.016 166.321 163.124 1.00 85.82 351 GLY A C 1
ATOM 2604 O O . GLY A 1 351 ? 169.492 165.899 162.089 1.00 89.77 351 GLY A O 1
ATOM 2605 N N . VAL A 1 352 ? 169.341 167.026 164.025 1.00 75.66 352 VAL A N 1
ATOM 2606 C CA . VAL A 1 352 ? 167.918 167.323 163.888 1.00 68.05 352 VAL A CA 1
ATOM 2607 C C . VAL A 1 352 ? 167.726 168.496 162.935 1.00 68.66 352 VAL A C 1
ATOM 2608 O O . VAL A 1 352 ? 168.314 169.565 163.148 1.00 74.06 352 VAL A O 1
ATOM 2612 N N . PRO A 1 353 ? 166.936 168.349 161.874 1.00 67.89 353 PRO A N 1
ATOM 2613 C CA . PRO A 1 353 ? 166.638 169.485 161.000 1.00 65.94 353 PRO A CA 1
ATOM 2614 C C . PRO A 1 353 ? 165.451 170.294 161.500 1.00 72.37 353 PRO A C 1
ATOM 2615 O O . PRO A 1 353 ? 164.519 169.775 162.116 1.00 78.40 353 PRO A O 1
ATOM 2619 N N . PHE A 1 354 ? 165.494 171.595 161.218 1.00 69.21 354 PHE A N 1
ATOM 2620 C CA . PHE A 1 354 ? 164.473 172.534 161.667 1.00 60.59 354 PHE A CA 1
ATOM 2621 C C . PHE A 1 354 ? 163.909 173.203 160.424 1.00 61.41 354 PHE A C 1
ATOM 2622 O O . PHE A 1 354 ? 164.601 173.986 159.770 1.00 65.66 354 PHE A O 1
ATOM 2630 N N . ILE A 1 355 ? 162.668 172.886 160.083 1.00 57.22 355 ILE A N 1
ATOM 2631 C CA . ILE A 1 355 ? 162.029 173.435 158.896 1.00 52.27 355 ILE A CA 1
ATOM 2632 C C . ILE A 1 355 ? 161.141 174.588 159.331 1.00 52.19 355 ILE A C 1
ATOM 2633 O O . ILE A 1 355 ? 160.246 174.410 160.165 1.00 55.92 355 ILE A O 1
ATOM 2638 N N . LEU A 1 356 ? 161.388 175.772 158.782 1.00 44.27 356 LEU A N 1
ATOM 2639 C CA . LEU A 1 356 ? 160.493 176.905 158.993 1.00 50.61 356 LEU A CA 1
ATOM 2640 C C . LEU A 1 356 ? 159.933 177.299 157.637 1.00 51.25 356 LEU A C 1
ATOM 2641 O O . LEU A 1 356 ? 160.679 177.754 156.766 1.00 60.22 356 LEU A O 1
ATOM 2646 N N . MET A 1 357 ? 158.633 177.116 157.447 1.00 58.10 357 MET A N 1
ATOM 2647 C CA . MET A 1 357 ? 157.996 177.546 156.215 1.00 64.79 357 MET A CA 1
ATOM 2648 C C . MET A 1 357 ? 156.734 178.322 156.537 1.00 62.47 357 MET A C 1
ATOM 2649 O O . MET A 1 357 ? 156.062 178.066 157.540 1.00 49.86 357 MET A O 1
ATOM 2654 N N . SER A 1 358 ? 156.433 179.276 155.664 1.00 56.41 358 SER A N 1
ATOM 2655 C CA . SER A 1 358 ? 155.173 179.996 155.727 1.00 59.62 358 SER A CA 1
ATOM 2656 C C . SER A 1 358 ? 154.883 180.612 154.372 1.00 60.96 358 SER A C 1
ATOM 2657 O O . SER A 1 358 ? 155.796 180.978 153.631 1.00 56.00 358 SER A O 1
ATOM 2660 N N . GLY A 1 359 ? 153.599 180.726 154.068 1.00 62.21 359 GLY A N 1
ATOM 2661 C CA . GLY A 1 359 ? 153.172 181.361 152.841 1.00 57.06 359 GLY A CA 1
ATOM 2662 C C . GLY A 1 359 ? 151.697 181.670 152.901 1.00 67.07 359 GLY A C 1
ATOM 2663 O O . GLY A 1 359 ? 150.950 181.087 153.694 1.00 63.96 359 GLY A O 1
ATOM 2664 N N . LYS A 1 360 ? 151.289 182.608 152.060 1.00 86.65 360 LYS A N 1
ATOM 2665 C CA . LYS A 1 360 ? 149.886 182.947 151.912 1.00 89.90 360 LYS A CA 1
ATOM 2666 C C . LYS A 1 360 ? 149.404 182.537 150.527 1.00 90.69 360 LYS A C 1
ATOM 2667 O O . LYS A 1 360 ? 150.205 182.229 149.638 1.00 87.65 360 LYS A O 1
ATOM 2673 N N . ALA A 1 361 ? 148.073 182.555 150.374 1.00 84.36 361 ALA A N 1
ATOM 2674 C CA . ALA A 1 361 ? 147.351 181.951 149.246 1.00 79.09 361 ALA A CA 1
ATOM 2675 C C . ALA A 1 361 ? 147.719 180.479 149.089 1.00 83.98 361 ALA A C 1
ATOM 2676 O O . ALA A 1 361 ? 147.985 179.992 147.991 1.00 87.05 361 ALA A O 1
ATOM 2678 N N . LEU A 1 362 ? 147.745 179.767 150.210 1.00 76.66 362 LEU A N 1
ATOM 2679 C CA . LEU A 1 362 ? 147.953 178.329 150.203 1.00 68.61 362 LEU A CA 1
ATOM 2680 C C . LEU A 1 362 ? 146.597 177.629 150.164 1.00 74.07 362 LEU A C 1
ATOM 2681 O O . LEU A 1 362 ? 145.551 178.258 149.997 1.00 77.24 362 LEU A O 1
ATOM 2686 N N . ASP A 1 363 ? 146.599 176.313 150.330 1.00 84.32 363 ASP A N 1
ATOM 2687 C CA . ASP A 1 363 ? 145.368 175.539 150.336 1.00 87.03 363 ASP A CA 1
ATOM 2688 C C . ASP A 1 363 ? 144.719 175.467 151.710 1.00 87.99 363 ASP A C 1
ATOM 2689 O O . ASP A 1 363 ? 143.646 174.870 151.836 1.00 93.54 363 ASP A O 1
ATOM 2694 N N . GLU A 1 364 ? 145.333 176.054 152.734 1.00 85.27 364 GLU A N 1
ATOM 2695 C CA . GLU A 1 364 ? 144.771 176.027 154.077 1.00 82.44 364 GLU A CA 1
ATOM 2696 C C . GLU A 1 364 ? 145.318 177.210 154.862 1.00 86.55 364 GLU A C 1
ATOM 2697 O O . GLU A 1 364 ? 146.284 177.857 154.453 1.00 90.01 364 GLU A O 1
ATOM 2703 N N . ARG A 1 365 ? 144.666 177.500 155.984 1.00 89.08 365 ARG A N 1
ATOM 2704 C CA . ARG A 1 365 ? 145.130 178.495 156.946 1.00 87.91 365 ARG A CA 1
ATOM 2705 C C . ARG A 1 365 ? 145.277 177.794 158.289 1.00 89.99 365 ARG A C 1
ATOM 2706 O O . ARG A 1 365 ? 144.283 177.356 158.880 1.00 86.80 365 ARG A O 1
ATOM 2714 N N . VAL A 1 366 ? 146.516 177.680 158.765 1.00 73.68 366 VAL A N 1
ATOM 2715 C CA . VAL A 1 366 ? 146.833 176.900 159.954 1.00 73.46 366 VAL A CA 1
ATOM 2716 C C . VAL A 1 366 ? 148.118 177.457 160.552 1.00 66.91 366 VAL A C 1
ATOM 2717 O O . VAL A 1 366 ? 148.854 178.201 159.907 1.00 64.12 366 VAL A O 1
ATOM 2721 N N . GLY A 1 367 ? 148.373 177.120 161.809 1.00 61.15 367 GLY A N 1
ATOM 2722 C CA . GLY A 1 367 ? 149.625 177.484 162.433 1.00 58.79 367 GLY A CA 1
ATOM 2723 C C . GLY A 1 367 ? 149.958 176.544 163.568 1.00 57.17 367 GLY A C 1
ATOM 2724 O O . GLY A 1 367 ? 149.130 176.321 164.454 1.00 58.49 367 GLY A O 1
ATOM 2725 N N . TYR A 1 368 ? 151.165 175.985 163.552 1.00 54.46 368 TYR A N 1
ATOM 2726 C CA . TYR A 1 368 ? 151.544 175.031 164.583 1.00 56.24 368 TYR A CA 1
ATOM 2727 C C . TYR A 1 368 ? 153.056 174.889 164.647 1.00 59.14 368 TYR A C 1
ATOM 2728 O O . TYR A 1 368 ? 153.761 175.022 163.643 1.00 55.79 368 TYR A O 1
ATOM 2737 N N . ALA A 1 369 ? 153.529 174.593 165.847 1.00 62.33 369 ALA A N 1
ATOM 2738 C CA . ALA A 1 369 ? 154.895 174.146 166.088 1.00 59.38 369 ALA A CA 1
ATOM 2739 C C . ALA A 1 369 ? 154.831 172.656 166.384 1.00 68.19 369 ALA A C 1
ATOM 2740 O O . ALA A 1 369 ? 154.331 172.255 167.437 1.00 74.14 369 ALA A O 1
ATOM 2742 N N . ARG A 1 370 ? 155.318 171.829 165.465 1.00 69.08 370 ARG A N 1
ATOM 2743 C CA . ARG A 1 370 ? 155.226 170.385 165.619 1.00 64.55 370 ARG A CA 1
ATOM 2744 C C . ARG A 1 370 ? 156.622 169.795 165.687 1.00 66.42 370 ARG A C 1
ATOM 2745 O O . ARG A 1 370 ? 157.420 169.967 164.761 1.00 60.42 370 ARG A O 1
ATOM 2753 N N . ILE A 1 371 ? 156.906 169.077 166.766 1.00 76.77 371 ILE A N 1
ATOM 2754 C CA . ILE A 1 371 ? 158.146 168.331 166.894 1.00 70.75 371 ILE A CA 1
ATOM 2755 C C . ILE A 1 371 ? 157.806 166.853 166.735 1.00 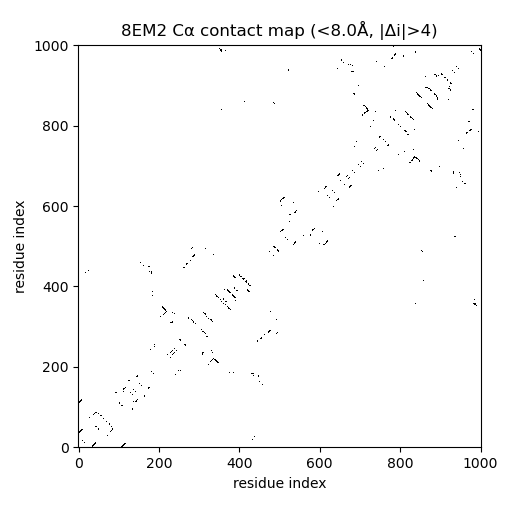74.73 371 ILE A C 1
ATOM 2756 O O . ILE A 1 371 ? 156.857 166.343 167.358 1.00 81.70 371 ILE A O 1
ATOM 2761 N N . LEU A 1 372 ? 158.531 166.185 165.841 1.00 71.41 372 LEU A N 1
ATOM 2762 C CA . LEU A 1 372 ? 158.272 164.803 165.473 1.00 63.69 372 LEU A CA 1
ATOM 2763 C C . LEU A 1 372 ? 159.433 163.945 165.945 1.00 68.12 372 LEU A C 1
ATOM 2764 O O . LEU A 1 372 ? 160.587 164.188 165.569 1.00 79.20 372 LEU A O 1
ATOM 2769 N N . PHE A 1 373 ? 159.113 162.943 166.752 1.00 66.82 373 PHE A N 1
ATOM 2770 C CA . PHE A 1 373 ? 160.062 161.974 167.265 1.00 69.32 373 PHE A CA 1
ATOM 2771 C C . PHE A 1 373 ? 160.344 160.927 166.192 1.00 75.06 373 PHE A C 1
ATOM 2772 O O . PHE A 1 373 ? 159.625 160.818 165.196 1.00 80.44 373 PHE A O 1
ATOM 2780 N N . LYS A 1 374 ? 161.406 160.155 166.392 1.00 81.12 374 LYS A N 1
ATOM 2781 C CA . LYS A 1 374 ? 161.775 159.145 165.411 1.00 84.09 374 LYS A CA 1
ATOM 2782 C C . LYS A 1 374 ? 161.285 157.768 165.831 1.00 87.31 374 LYS A C 1
ATOM 2783 O O . LYS A 1 374 ? 161.142 157.471 167.020 1.00 90.27 374 LYS A O 1
ATOM 2789 N N . ASN A 1 375 ? 161.014 156.932 164.832 1.00 89.71 375 ASN A N 1
ATOM 2790 C CA . ASN A 1 375 ? 160.569 155.568 165.075 1.00 90.80 375 ASN A CA 1
ATOM 2791 C C . ASN A 1 375 ? 161.748 154.715 165.523 1.00 91.41 375 ASN A C 1
ATOM 2792 O O . ASN A 1 375 ? 162.792 154.688 164.864 1.00 94.74 375 ASN A O 1
ATOM 2797 N N . GLN A 1 376 ? 161.578 154.013 166.644 1.00 94.31 376 GLN A N 1
ATOM 2798 C CA . GLN A 1 376 ? 162.684 153.263 167.222 1.00 96.92 376 GLN A CA 1
ATOM 2799 C C . GLN A 1 376 ? 162.281 151.884 167.731 1.00 99.49 376 GLN A C 1
ATOM 2800 O O . GLN A 1 376 ? 163.088 151.231 168.405 1.00 98.99 376 GLN A O 1
ATOM 2806 N N . ALA A 1 377 ? 161.081 151.404 167.420 1.00 99.42 377 ALA A N 1
ATOM 2807 C CA . ALA A 1 377 ? 160.606 150.135 167.946 1.00 99.82 377 ALA A CA 1
ATOM 2808 C C . ALA A 1 377 ? 160.089 149.250 166.823 1.00 95.17 377 ALA A C 1
ATOM 2809 O O . ALA A 1 377 ? 159.686 149.731 165.762 1.00 97.78 377 ALA A O 1
ATOM 2811 N N . CYS A 1 378 ? 160.129 147.944 167.067 1.00 76.17 378 CYS A N 1
ATOM 2812 C CA . CYS A 1 378 ? 159.469 146.953 166.230 1.00 84.08 378 CYS A CA 1
ATOM 2813 C C . CYS A 1 378 ? 158.454 146.229 167.095 1.00 84.00 378 CYS A C 1
ATOM 2814 O O . CYS A 1 378 ? 158.776 145.800 168.208 1.00 83.03 378 CYS A O 1
ATOM 2817 N N . CYS A 1 379 ? 157.229 146.110 166.599 1.00 82.85 379 CYS A N 1
ATOM 2818 C CA . CYS A 1 379 ? 156.122 145.612 167.399 1.00 81.57 379 CYS A CA 1
ATOM 2819 C C . CYS A 1 379 ? 155.817 144.169 167.033 1.00 87.41 379 CYS A C 1
ATOM 2820 O O . CYS A 1 379 ? 155.586 143.854 165.861 1.00 92.19 379 CYS A O 1
ATOM 2823 N N . VAL A 1 380 ? 155.830 143.298 168.044 1.00 96.86 380 VAL A N 1
ATOM 2824 C CA . VAL A 1 380 ? 155.513 141.889 167.838 1.00 98.77 380 VAL A CA 1
ATOM 2825 C C . VAL A 1 380 ? 154.038 141.722 167.492 1.00 103.28 380 VAL A C 1
ATOM 2826 O O . VAL A 1 380 ? 153.680 141.004 166.549 1.00 104.88 380 VAL A O 1
ATOM 2830 N N . GLN A 1 381 ? 153.166 142.404 168.232 1.00 99.65 381 GLN A N 1
ATOM 2831 C CA . GLN A 1 381 ? 151.741 142.403 167.933 1.00 98.27 381 GLN A CA 1
ATOM 2832 C C . GLN A 1 381 ? 151.469 143.150 166.632 1.00 98.19 381 GLN A C 1
ATOM 2833 O O . GLN A 1 381 ? 152.090 144.176 166.346 1.00 99.75 381 GLN A O 1
ATOM 2839 N N . SER A 1 382 ? 150.543 142.619 165.835 1.00 89.76 382 SER A N 1
ATOM 2840 C CA . SER A 1 382 ? 150.118 143.280 164.612 1.00 85.63 382 SER A CA 1
ATOM 2841 C C . SER A 1 382 ? 149.218 144.472 164.937 1.00 86.68 382 SER A C 1
ATOM 2842 O O . SER A 1 382 ? 148.947 144.795 166.096 1.00 93.45 382 SER A O 1
ATOM 2845 N N . GLU A 1 383 ? 148.712 145.114 163.892 1.00 75.40 383 GLU A N 1
ATOM 2846 C CA . GLU A 1 383 ? 147.968 146.357 164.044 1.00 77.57 383 GLU A CA 1
ATOM 2847 C C . GLU A 1 383 ? 146.541 146.162 164.544 1.00 71.95 383 GLU A C 1
ATOM 2848 O O . GLU A 1 383 ? 145.828 147.155 164.715 1.00 72.00 383 GLU A O 1
ATOM 2854 N N . LYS A 1 384 ? 146.109 144.923 164.784 1.00 76.54 384 LYS A N 1
ATOM 2855 C CA . LYS A 1 384 ? 144.749 144.684 165.253 1.00 79.65 384 LYS A CA 1
ATOM 2856 C C . LYS A 1 384 ? 144.557 145.118 166.700 1.00 83.68 384 LYS A C 1
ATOM 2857 O O . LYS A 1 384 ? 143.418 145.315 167.135 1.00 90.13 384 LYS A O 1
ATOM 2863 N N . HIS A 1 385 ? 145.641 145.261 167.462 1.00 82.81 385 HIS A N 1
ATOM 2864 C CA . HIS A 1 385 ? 145.553 145.634 168.868 1.00 83.97 385 HIS A CA 1
ATOM 2865 C C . HIS A 1 385 ? 146.516 146.762 169.222 1.00 87.92 385 HIS A C 1
ATOM 2866 O O . HIS A 1 385 ? 146.919 146.901 170.378 1.00 93.44 385 HIS A O 1
ATOM 2873 N N . TRP A 1 386 ? 146.891 147.580 168.239 1.00 85.46 386 TRP A N 1
ATOM 2874 C CA . TRP A 1 386 ? 147.741 148.732 168.505 1.00 84.74 386 TRP A CA 1
ATOM 2875 C C . TRP A 1 386 ? 146.939 149.826 169.196 1.00 90.54 386 TRP A C 1
ATOM 2876 O O . TRP A 1 386 ? 146.407 150.723 168.534 1.00 91.67 386 TRP A O 1
ATOM 2887 N N . ALA A 1 387 ? 146.834 149.745 170.521 1.00 98.72 387 ALA A N 1
ATOM 2888 C CA . ALA A 1 387 ? 146.136 150.762 171.292 1.00 96.18 387 ALA A CA 1
ATOM 2889 C C . ALA A 1 387 ? 146.893 152.083 171.238 1.00 92.84 387 ALA A C 1
ATOM 2890 O O . ALA A 1 387 ? 148.115 152.116 171.077 1.00 98.30 387 ALA A O 1
ATOM 2892 N N . ALA A 1 388 ? 146.149 153.184 171.354 1.00 78.09 388 ALA A N 1
ATOM 2893 C CA . ALA A 1 388 ? 146.762 154.499 171.200 1.00 75.35 388 ALA A CA 1
ATOM 2894 C C . ALA A 1 388 ? 147.614 154.876 172.404 1.00 79.15 388 ALA A C 1
ATOM 2895 O O . ALA A 1 388 ? 148.601 155.604 172.256 1.00 84.23 388 ALA A O 1
ATOM 2897 N N . ALA A 1 389 ? 147.262 154.389 173.592 1.00 82.51 389 ALA A N 1
ATOM 2898 C CA . ALA A 1 389 ? 147.961 154.750 174.817 1.00 81.92 389 ALA A CA 1
ATOM 2899 C C . ALA A 1 389 ? 148.956 153.692 175.274 1.00 80.30 389 ALA A C 1
ATOM 2900 O O . ALA A 1 389 ? 149.537 153.837 176.354 1.00 84.29 389 ALA A O 1
ATOM 2902 N N . GLN A 1 390 ? 149.163 152.630 174.495 1.00 89.32 390 GLN A N 1
ATOM 2903 C CA . GLN A 1 390 ? 150.058 151.555 174.912 1.00 90.58 390 GLN A CA 1
ATOM 2904 C C . GLN A 1 390 ? 151.237 151.363 173.969 1.00 89.14 390 GLN A C 1
ATOM 2905 O O . GLN A 1 390 ? 152.385 151.438 174.414 1.00 93.89 390 GLN A O 1
ATOM 2911 N N . SER A 1 391 ? 151.000 151.131 172.683 1.00 79.34 391 SER A N 1
ATOM 2912 C CA . SER A 1 391 ? 152.068 150.690 171.798 1.00 82.34 391 SER A CA 1
ATOM 2913 C C . SER A 1 391 ? 152.951 151.854 171.372 1.00 84.55 391 SER A C 1
ATOM 2914 O O . SER A 1 391 ? 152.529 153.012 171.360 1.00 82.87 391 SER A O 1
ATOM 2917 N N . GLN A 1 392 ? 154.196 151.532 171.028 1.00 82.69 392 GLN A N 1
ATOM 2918 C CA . GLN A 1 392 ? 155.193 152.532 170.676 1.00 82.24 392 GLN A CA 1
ATOM 2919 C C . GLN A 1 392 ? 155.490 152.578 169.183 1.00 79.99 392 GLN A C 1
ATOM 2920 O O . GLN A 1 392 ? 156.428 153.267 168.770 1.00 84.57 392 GLN A O 1
ATOM 2926 N N . CYS A 1 393 ? 154.717 151.868 168.363 1.00 76.01 393 CYS A N 1
ATOM 2927 C CA . CYS A 1 393 ? 154.921 151.899 166.922 1.00 81.64 393 CYS A CA 1
ATOM 2928 C C . CYS A 1 393 ? 154.094 152.967 166.228 1.00 82.55 393 CYS A C 1
ATOM 2929 O O . CYS A 1 393 ? 154.434 153.360 165.106 1.00 84.80 393 CYS A O 1
ATOM 2932 N N . LEU A 1 394 ? 153.013 153.424 166.854 1.00 72.48 394 LEU A N 1
ATOM 2933 C CA . LEU A 1 394 ? 152.311 154.599 166.374 1.00 70.11 394 LEU A CA 1
ATOM 2934 C C . LEU A 1 394 ? 153.213 155.819 166.553 1.00 74.77 394 LEU A C 1
ATOM 2935 O O . LEU A 1 394 ? 154.053 155.836 167.457 1.00 79.78 394 LEU A O 1
ATOM 2940 N N . PRO A 1 395 ? 153.093 156.825 165.678 1.00 73.98 395 PRO A N 1
ATOM 2941 C CA . PRO A 1 395 ? 153.987 157.989 165.760 1.00 74.56 395 PRO A CA 1
ATOM 2942 C C . PRO A 1 395 ? 153.826 158.771 167.056 1.00 74.05 395 PRO A C 1
ATOM 2943 O O . PRO A 1 395 ? 152.734 158.867 167.618 1.00 82.89 395 PRO A O 1
ATOM 2947 N N . ARG A 1 396 ? 154.945 159.299 167.539 1.00 72.13 396 ARG A N 1
ATOM 2948 C CA . ARG A 1 396 ? 154.992 160.120 168.739 1.00 73.04 396 ARG A CA 1
ATOM 2949 C C . ARG A 1 396 ? 155.315 161.549 168.332 1.00 75.53 396 ARG A C 1
ATOM 2950 O O . ARG A 1 396 ? 156.289 161.787 167.612 1.00 80.07 396 ARG A O 1
ATOM 2958 N N . GLN A 1 397 ? 154.492 162.494 168.779 1.00 47.15 397 GLN A N 1
ATOM 2959 C CA . GLN A 1 397 ? 154.680 163.871 168.356 1.00 51.22 397 GLN A CA 1
ATOM 2960 C C . GLN A 1 397 ? 154.087 164.817 169.385 1.00 63.33 397 GLN A C 1
ATOM 2961 O O . GLN A 1 397 ? 153.161 164.460 170.127 1.00 70.21 397 GLN A O 1
ATOM 2967 N N . LEU A 1 398 ? 154.632 166.033 169.404 1.00 62.29 398 LEU A N 1
ATOM 2968 C CA . LEU A 1 398 ? 154.061 167.139 170.164 1.00 59.40 398 LEU A CA 1
ATOM 2969 C C . LEU A 1 398 ? 153.718 168.267 169.209 1.00 55.75 398 LEU A C 1
ATOM 2970 O O . LEU A 1 398 ? 154.568 168.702 168.427 1.00 57.90 398 LEU A O 1
ATOM 2975 N N . VAL A 1 399 ? 152.474 168.735 169.265 1.00 51.77 399 VAL A N 1
ATOM 2976 C CA . VAL A 1 399 ? 152.019 169.842 168.434 1.00 57.74 399 VAL A CA 1
ATOM 2977 C C . VAL A 1 399 ? 151.517 170.952 169.345 1.00 63.13 399 VAL A C 1
ATOM 2978 O O . VAL A 1 399 ? 150.664 170.718 170.209 1.00 66.85 399 VAL A O 1
ATOM 2982 N N . PHE A 1 400 ? 152.045 172.152 169.154 1.00 41.37 400 PHE A N 1
ATOM 2983 C CA . PHE A 1 400 ? 151.448 173.369 169.685 1.00 49.01 400 PHE A CA 1
ATOM 2984 C C . PHE A 1 400 ? 150.636 173.961 168.540 1.00 61.24 400 PHE A C 1
ATOM 2985 O O . PHE A 1 400 ? 151.198 174.527 167.599 1.00 54.38 400 PHE A O 1
ATOM 2993 N N . HIS A 1 401 ? 149.318 173.789 168.602 1.00 73.27 401 HIS A N 1
ATOM 2994 C CA . HIS A 1 401 ? 148.407 174.368 167.625 1.00 70.76 401 HIS A CA 1
ATOM 2995 C C . HIS A 1 401 ? 148.106 175.801 168.045 1.00 75.70 401 HIS A C 1
ATOM 2996 O O . HIS A 1 401 ? 147.590 176.041 169.136 1.00 80.15 401 HIS A O 1
ATOM 3003 N N . ILE A 1 402 ? 148.434 176.757 167.182 1.00 72.13 402 ILE A N 1
ATOM 3004 C CA . ILE A 1 402 ? 148.282 178.163 167.524 1.00 75.54 402 ILE A CA 1
ATOM 3005 C C . ILE A 1 402 ? 146.837 178.600 167.304 1.00 79.11 402 ILE A C 1
ATOM 3006 O O . ILE A 1 402 ? 146.327 179.505 167.978 1.00 77.32 402 ILE A O 1
ATOM 3011 N N . GLY A 1 403 ? 146.135 177.906 166.421 1.00 85.14 403 GLY A N 1
ATOM 3012 C CA . GLY A 1 403 ? 144.778 178.263 166.067 1.00 79.68 403 GLY A CA 1
ATOM 3013 C C . GLY A 1 403 ? 144.514 177.880 164.629 1.00 82.35 403 GLY A C 1
ATOM 3014 O O . GLY A 1 403 ? 145.360 177.276 163.960 1.00 82.46 403 GLY A O 1
ATOM 3015 N N . HIS A 1 404 ? 143.303 178.232 164.175 1.00 86.48 404 HIS A N 1
ATOM 3016 C CA . HIS A 1 404 ? 142.801 178.000 162.819 1.00 89.39 404 HIS A CA 1
ATOM 3017 C C . HIS A 1 404 ? 142.828 176.528 162.421 1.00 89.02 404 HIS A C 1
ATOM 3018 O O . HIS A 1 404 ? 142.835 175.645 163.284 1.00 90.39 404 HIS A O 1
ATOM 3025 N N . GLY A 1 405 ? 142.840 176.259 161.116 1.00 86.44 405 GLY A N 1
ATOM 3026 C CA . GLY A 1 405 ? 142.832 174.896 160.624 1.00 84.99 405 GLY A CA 1
ATOM 3027 C C . GLY A 1 405 ? 141.525 174.175 160.925 1.00 89.24 405 GLY A C 1
ATOM 3028 O O . GLY A 1 405 ? 140.445 174.765 160.995 1.00 89.73 405 GLY A O 1
ATOM 3029 N N . ASP A 1 406 ? 141.648 172.860 161.108 1.00 96.06 406 ASP A N 1
ATOM 3030 C CA . ASP A 1 406 ? 140.480 172.046 161.423 1.00 95.96 406 ASP A CA 1
ATOM 3031 C C . ASP A 1 406 ? 140.065 172.206 162.880 1.00 94.02 406 ASP A C 1
ATOM 3032 O O . ASP A 1 406 ? 138.889 172.035 163.218 1.00 99.97 406 ASP A O 1
ATOM 3037 N N . LEU A 1 407 ? 141.015 172.519 163.762 1.00 80.05 407 LEU A N 1
ATOM 3038 C CA . LEU A 1 407 ? 140.679 172.630 165.178 1.00 84.94 407 LEU A CA 1
ATOM 3039 C C . LEU A 1 407 ? 140.126 174.009 165.516 1.00 88.78 407 LEU A C 1
ATOM 3040 O O . LEU A 1 407 ? 139.237 174.135 166.365 1.00 90.94 407 LEU A O 1
ATOM 3045 N N . GLY A 1 408 ? 140.639 175.050 164.875 1.00 86.42 408 GLY A N 1
ATOM 3046 C CA . GLY A 1 408 ? 140.208 176.418 165.173 1.00 83.40 408 GLY A CA 1
ATOM 3047 C C . GLY A 1 408 ? 140.815 177.047 166.408 1.00 86.93 408 GLY A C 1
ATOM 3048 O O . GLY A 1 408 ? 141.483 178.080 166.314 1.00 87.43 408 GLY A O 1
ATOM 3049 N N . SER A 1 409 ? 140.595 176.448 167.571 1.00 84.43 409 SER A N 1
ATOM 3050 C CA . SER A 1 409 ? 141.146 176.944 168.820 1.00 86.45 409 SER A CA 1
ATOM 3051 C C . SER A 1 409 ? 142.627 176.601 168.913 1.00 79.03 409 SER A C 1
ATOM 3052 O O . SER A 1 409 ? 143.112 175.702 168.227 1.00 83.77 409 SER A O 1
ATOM 3055 N N . PRO A 1 410 ? 143.389 177.322 169.737 1.00 59.42 410 PRO A N 1
ATOM 3056 C CA . PRO A 1 410 ? 144.729 176.846 170.097 1.00 58.15 410 PRO A CA 1
ATOM 3057 C C . PRO A 1 410 ? 144.654 175.571 170.920 1.00 59.11 410 PRO A C 1
ATOM 3058 O O . PRO A 1 410 ? 143.689 175.333 171.650 1.00 69.54 410 PRO A O 1
ATOM 3062 N N . ALA A 1 411 ? 145.685 174.741 170.790 1.00 52.06 411 ALA A N 1
ATOM 3063 C CA . ALA A 1 411 ? 145.684 173.436 171.423 1.00 53.96 411 ALA A CA 1
ATOM 3064 C C . ALA A 1 411 ? 147.104 172.996 171.736 1.00 61.08 411 ALA A C 1
ATOM 3065 O O . ALA A 1 411 ? 148.073 173.451 171.128 1.00 66.74 411 ALA A O 1
ATOM 3067 N N . VAL A 1 412 ? 147.206 172.095 172.703 1.00 65.40 412 VAL A N 1
ATOM 3068 C CA . VAL A 1 412 ? 148.417 171.333 172.970 1.00 65.97 412 VAL A CA 1
ATOM 3069 C C . VAL A 1 412 ? 148.067 169.872 172.736 1.00 75.19 412 VAL A C 1
ATOM 3070 O O . VAL A 1 412 ? 147.193 169.322 173.420 1.00 74.04 412 VAL A O 1
ATOM 3074 N N . LEU A 1 413 ? 148.717 169.256 171.750 1.00 77.49 413 LEU A N 1
ATOM 3075 C CA . LEU A 1 413 ? 148.454 167.877 171.361 1.00 65.24 413 LEU A CA 1
ATOM 3076 C C . LEU A 1 413 ? 149.687 167.038 171.655 1.00 68.97 413 LEU A C 1
ATOM 3077 O O . LEU A 1 413 ? 150.763 167.291 171.102 1.00 68.70 413 LEU A O 1
ATOM 3082 N N . VAL A 1 414 ? 149.521 166.041 172.513 1.00 69.13 414 VAL A N 1
ATOM 3083 C CA . VAL A 1 414 ? 150.563 165.088 172.867 1.00 69.47 414 VAL A CA 1
ATOM 3084 C C . VAL A 1 414 ? 150.148 163.739 172.306 1.00 65.88 414 VAL A C 1
ATOM 3085 O O . VAL A 1 414 ? 148.965 163.398 172.341 1.00 76.40 414 VAL A O 1
ATOM 3089 N N . SER A 1 415 ? 151.092 162.987 171.746 1.00 66.09 415 SER A N 1
ATOM 3090 C CA . SER A 1 415 ? 150.779 161.594 171.455 1.00 65.28 415 SER A CA 1
ATOM 3091 C C . SER A 1 415 ? 150.581 160.832 172.763 1.00 70.88 415 SER A C 1
ATOM 3092 O O . SER A 1 415 ? 151.307 161.051 173.734 1.00 85.01 415 SER A O 1
ATOM 3095 N N . ARG A 1 416 ? 149.569 159.956 172.792 1.00 70.82 416 ARG A N 1
ATOM 3096 C CA . ARG A 1 416 ? 149.134 159.341 174.047 1.00 70.94 416 ARG A CA 1
ATOM 3097 C C . ARG A 1 416 ? 150.155 158.360 174.600 1.00 81.17 416 ARG A C 1
ATOM 3098 O O . ARG A 1 416 ? 150.218 158.157 175.818 1.00 86.65 416 ARG A O 1
ATOM 3106 N N . ASN A 1 417 ? 150.940 157.730 173.730 1.00 75.16 417 ASN A N 1
ATOM 3107 C CA . ASN A 1 417 ? 151.923 156.753 174.171 1.00 76.61 417 ASN A CA 1
ATOM 3108 C C . ASN A 1 417 ? 153.114 157.389 174.873 1.00 80.62 417 ASN A C 1
ATOM 3109 O O . ASN A 1 417 ? 153.824 156.687 175.601 1.00 83.68 417 ASN A O 1
ATOM 3114 N N . LEU A 1 418 ? 153.357 158.685 174.655 1.00 73.19 418 LEU A N 1
ATOM 3115 C CA . LEU A 1 418 ? 154.482 159.382 175.268 1.00 75.42 418 LEU A CA 1
ATOM 3116 C C . LEU A 1 418 ? 154.361 159.460 176.784 1.00 73.61 418 LEU A C 1
ATOM 3117 O O . LEU A 1 418 ? 155.092 158.763 177.497 1.00 79.64 418 LEU A O 1
ATOM 3122 N N . PHE A 1 419 ? 153.398 160.240 177.272 1.00 71.76 419 PHE A N 1
ATOM 3123 C CA . PHE A 1 419 ? 153.186 160.480 178.697 1.00 80.14 419 PHE A CA 1
ATOM 3124 C C . PHE A 1 419 ? 151.897 161.271 178.849 1.00 87.48 419 PHE A C 1
ATOM 3125 O O . PHE A 1 419 ? 151.327 161.760 177.871 1.00 92.79 419 PHE A O 1
ATOM 3133 N N . ARG A 1 420 ? 151.451 161.402 180.099 1.00 106.79 420 ARG A N 1
ATOM 3134 C CA . ARG A 1 420 ? 150.290 162.221 180.405 1.00 108.36 420 ARG A CA 1
ATOM 3135 C C . ARG A 1 420 ? 150.771 163.603 180.816 1.00 106.87 420 ARG A C 1
ATOM 3136 O O . ARG A 1 420 ? 151.370 163.742 181.892 1.00 107.09 420 ARG A O 1
ATOM 3144 N N . PRO A 1 421 ? 150.541 164.638 180.014 1.00 82.99 421 PRO A N 1
ATOM 3145 C CA . PRO A 1 421 ? 151.098 165.956 180.321 1.00 76.08 421 PRO A CA 1
ATOM 3146 C C . PRO A 1 421 ? 150.342 166.653 181.440 1.00 80.95 421 PRO A C 1
ATOM 3147 O O . PRO A 1 421 ? 149.202 166.320 181.767 1.00 84.69 421 PRO A O 1
ATOM 3151 N N . SER A 1 422 ? 151.011 167.640 182.026 1.00 83.13 422 SER A N 1
ATOM 3152 C CA . SER A 1 422 ? 150.424 168.502 183.041 1.00 85.29 422 SER A CA 1
ATOM 3153 C C . SER A 1 422 ? 150.369 169.920 182.494 1.00 79.80 422 SER A C 1
ATOM 3154 O O . SER A 1 422 ? 151.392 170.464 182.067 1.00 86.10 422 SER A O 1
ATOM 3157 N N . LEU A 1 423 ? 149.178 170.504 182.500 1.00 73.08 423 LEU A N 1
ATOM 3158 C CA . LEU A 1 423 ? 148.923 171.871 182.081 1.00 80.16 423 LEU A CA 1
ATOM 3159 C C . LEU A 1 423 ? 148.090 172.551 183.158 1.00 84.69 423 LEU A C 1
ATOM 3160 O O . LEU A 1 423 ? 147.376 171.871 183.901 1.00 89.75 423 LEU A O 1
ATOM 3165 N N . PRO A 1 424 ? 148.177 173.898 183.294 1.00 83.28 424 PRO A N 1
ATOM 3166 C CA . PRO A 1 424 ? 147.457 174.563 184.391 1.00 84.26 424 PRO A CA 1
ATOM 3167 C C . PRO A 1 424 ? 145.946 174.591 184.221 1.00 84.02 424 PRO A C 1
ATOM 3168 O O . PRO A 1 424 ? 145.401 174.062 183.247 1.00 82.19 424 PRO A O 1
ATOM 3172 N N . SER A 1 425 ? 145.261 175.231 185.171 1.00 84.94 425 SER A N 1
ATOM 3173 C CA . SER A 1 425 ? 143.805 175.304 185.160 1.00 84.21 425 SER A CA 1
ATOM 3174 C C . SER A 1 425 ? 143.258 176.198 184.055 1.00 84.85 425 SER A C 1
ATOM 3175 O O . SER A 1 425 ? 142.052 176.156 183.793 1.00 88.88 425 SER A O 1
ATOM 3178 N N . SER A 1 426 ? 144.104 177.002 183.407 1.00 83.62 426 SER A N 1
ATOM 3179 C CA . SER A 1 426 ? 143.665 177.795 182.266 1.00 85.84 426 SER A CA 1
ATOM 3180 C C . SER A 1 426 ? 143.383 176.939 181.040 1.00 84.72 426 SER A C 1
ATOM 3181 O O . SER A 1 426 ? 142.656 177.383 180.147 1.00 88.81 426 SER A O 1
ATOM 3184 N N . TRP A 1 427 ? 143.938 175.734 180.974 1.00 68.51 427 TRP A N 1
ATOM 3185 C CA . TRP A 1 427 ? 143.719 174.821 179.865 1.00 67.33 427 TRP A CA 1
ATOM 3186 C C . TRP A 1 427 ? 142.998 173.584 180.383 1.00 70.63 427 TRP A C 1
ATOM 3187 O O . TRP A 1 427 ? 143.137 173.213 181.552 1.00 75.60 427 TRP A O 1
ATOM 3198 N N . LYS A 1 428 ? 142.219 172.952 179.509 1.00 91.84 428 LYS A N 1
ATOM 3199 C CA . LYS A 1 428 ? 141.415 171.800 179.891 1.00 97.32 428 LYS A CA 1
ATOM 3200 C C . LYS A 1 428 ? 141.343 170.821 178.729 1.00 97.76 428 LYS A C 1
ATOM 3201 O O . LYS A 1 428 ? 141.572 171.181 177.570 1.00 96.93 428 LYS A O 1
ATOM 3207 N N . GLU A 1 429 ? 141.021 169.569 179.066 1.00 104.42 429 GLU A N 1
ATOM 3208 C CA . GLU A 1 429 ? 140.871 168.510 178.076 1.00 100.10 429 GLU A CA 1
ATOM 3209 C C . GLU A 1 429 ? 139.653 168.784 177.210 1.00 100.04 429 GLU A C 1
ATOM 3210 O O . GLU A 1 429 ? 138.524 168.808 177.711 1.00 109.02 429 GLU A O 1
ATOM 3216 N N . MET A 1 430 ? 139.872 168.980 175.916 1.00 99.04 430 MET A N 1
ATOM 3217 C CA . MET A 1 430 ? 138.783 169.245 174.991 1.00 105.60 430 MET A CA 1
ATOM 3218 C C . MET A 1 430 ? 138.382 167.967 174.264 1.00 104.87 430 MET A C 1
ATOM 3219 O O . MET A 1 430 ? 139.146 167.003 174.180 1.00 109.69 430 MET A O 1
ATOM 3224 N N . GLU A 1 431 ? 137.159 167.969 173.744 1.00 137.60 431 GLU A N 1
ATOM 3225 C CA . GLU A 1 431 ? 136.609 166.833 173.007 1.00 139.84 431 GLU A CA 1
ATOM 3226 C C . GLU A 1 431 ? 136.211 167.312 171.614 1.00 141.65 431 GLU A C 1
ATOM 3227 O O . GLU A 1 431 ? 135.123 167.864 171.427 1.00 143.44 431 GLU A O 1
ATOM 3233 N N . GLY A 1 432 ? 137.092 167.102 170.641 1.00 140.58 432 GLY A N 1
ATOM 3234 C CA . GLY A 1 432 ? 136.804 167.443 169.270 1.00 139.07 432 GLY A CA 1
ATOM 3235 C C . GLY A 1 432 ? 136.065 166.327 168.562 1.00 139.92 432 GLY A C 1
ATOM 3236 O O . GLY A 1 432 ? 135.620 165.358 169.185 1.00 140.08 432 GLY A O 1
ATOM 3237 N N . PRO A 1 433 ? 135.907 166.445 167.246 1.00 139.15 433 PRO A N 1
ATOM 3238 C CA . PRO A 1 433 ? 135.273 165.370 166.474 1.00 137.84 433 PRO A CA 1
ATOM 3239 C C . PRO A 1 433 ? 136.205 164.180 166.338 1.00 138.21 433 PRO A C 1
ATOM 3240 O O . PRO A 1 433 ? 137.367 164.337 165.935 1.00 140.67 433 PRO A O 1
ATOM 3244 N N . PRO A 1 434 ? 135.742 162.980 166.684 1.00 135.64 434 PRO A N 1
ATOM 3245 C CA . PRO A 1 434 ? 136.589 161.793 166.531 1.00 135.18 434 PRO A CA 1
ATOM 3246 C C . PRO A 1 434 ? 136.780 161.433 165.068 1.00 136.23 434 PRO A C 1
ATOM 3247 O O . PRO A 1 434 ? 135.892 161.623 164.234 1.00 136.27 434 PRO A O 1
ATOM 3251 N N . GLY A 1 435 ? 137.962 160.902 164.763 1.00 129.24 435 GLY A N 1
ATOM 3252 C CA . GLY A 1 435 ? 138.300 160.519 163.410 1.00 129.47 435 GLY A CA 1
ATOM 3253 C C . GLY A 1 435 ? 138.880 161.621 162.549 1.00 130.39 435 GLY A C 1
ATOM 3254 O O . GLY A 1 435 ? 139.208 161.362 161.384 1.00 130.13 435 GLY A O 1
ATOM 3255 N N . LEU A 1 436 ? 139.006 162.836 163.075 1.00 110.31 436 LEU A N 1
ATOM 3256 C CA . LEU A 1 436 ? 139.616 163.921 162.320 1.00 106.04 436 LEU A CA 1
ATOM 3257 C C . LEU A 1 436 ? 141.114 163.685 162.182 1.00 104.05 436 LEU A C 1
ATOM 3258 O O . LEU A 1 436 ? 141.788 163.289 163.137 1.00 105.44 436 LEU A O 1
ATOM 3263 N N . ARG A 1 437 ? 141.634 163.930 160.983 1.00 100.22 437 ARG A N 1
ATOM 3264 C CA . ARG A 1 437 ? 142.997 163.558 160.629 1.00 102.32 437 ARG A CA 1
ATOM 3265 C C . ARG A 1 437 ? 143.919 164.767 160.731 1.00 100.87 437 ARG A C 1
ATOM 3266 O O . ARG A 1 437 ? 143.719 165.767 160.035 1.00 98.28 437 ARG A O 1
ATOM 3274 N N . LEU A 1 438 ? 144.929 164.663 161.591 1.00 92.60 438 LEU A N 1
ATOM 3275 C CA . LEU A 1 438 ? 145.995 165.650 161.703 1.00 92.02 438 LEU A CA 1
ATOM 3276 C C . LEU A 1 438 ? 147.319 164.955 161.420 1.00 93.23 438 LEU A C 1
ATOM 3277 O O . LEU A 1 438 ? 147.731 164.076 162.187 1.00 91.30 438 LEU A O 1
ATOM 3282 N N . PHE A 1 439 ? 147.979 165.372 160.330 1.00 88.58 439 PHE A N 1
ATOM 3283 C CA . PHE A 1 439 ? 149.221 164.774 159.816 1.00 86.55 439 PHE A CA 1
ATOM 3284 C C . PHE A 1 439 ? 149.062 163.277 159.563 1.00 82.88 439 PHE A C 1
ATOM 3285 O O . PHE A 1 439 ? 149.971 162.484 159.812 1.00 88.12 439 PHE A O 1
ATOM 3293 N N . GLY A 1 440 ? 147.893 162.890 159.059 1.00 85.42 440 GLY A N 1
ATOM 3294 C CA . GLY A 1 440 ? 147.600 161.505 158.777 1.00 92.71 440 GLY A CA 1
ATOM 3295 C C . GLY A 1 440 ? 147.186 160.670 159.967 1.00 91.64 440 GLY A C 1
ATOM 3296 O O . GLY A 1 440 ? 146.994 159.458 159.811 1.00 93.05 440 GLY A O 1
ATOM 3297 N N . SER A 1 441 ? 147.035 161.268 161.147 1.00 77.91 441 SER A N 1
ATOM 3298 C CA . SER A 1 441 ? 146.689 160.498 162.325 1.00 78.40 441 SER A CA 1
ATOM 3299 C C . SER A 1 441 ? 145.346 160.947 162.885 1.00 79.54 441 SER A C 1
ATOM 3300 O O . SER A 1 441 ? 145.031 162.141 162.844 1.00 85.74 441 SER A O 1
ATOM 3303 N N . PRO A 1 442 ? 144.531 159.988 163.390 1.00 76.90 442 PRO A N 1
ATOM 3304 C CA . PRO A 1 442 ? 143.277 160.415 164.020 1.00 76.82 442 PRO A CA 1
ATOM 3305 C C . PRO A 1 442 ? 143.480 161.285 165.238 1.00 72.69 442 PRO A C 1
ATOM 3306 O O . PRO A 1 442 ? 144.488 161.158 165.927 1.00 73.51 442 PRO A O 1
ATOM 3310 N N . LEU A 1 443 ? 142.516 162.151 165.511 1.00 77.46 443 LEU A N 1
ATOM 3311 C CA . LEU A 1 443 ? 142.605 163.024 166.667 1.00 77.75 443 LEU A CA 1
ATOM 3312 C C . LEU A 1 443 ? 142.533 162.217 167.950 1.00 79.89 443 LEU A C 1
ATOM 3313 O O . LEU A 1 443 ? 143.231 162.512 168.913 1.00 82.39 443 LEU A O 1
ATOM 3318 N N . SER A 1 444 ? 141.686 161.200 167.970 1.00 79.34 444 SER A N 1
ATOM 3319 C CA . SER A 1 444 ? 141.523 160.390 169.170 1.00 80.02 444 SER A CA 1
ATOM 3320 C C . SER A 1 444 ? 142.858 159.989 169.777 1.00 79.90 444 SER A C 1
ATOM 3321 O O . SER A 1 444 ? 142.976 159.861 170.994 1.00 73.71 444 SER A O 1
ATOM 3324 N N . ASP A 1 445 ? 143.866 159.790 168.935 1.00 86.19 445 ASP A N 1
ATOM 3325 C CA . ASP A 1 445 ? 145.168 159.360 169.429 1.00 79.04 445 ASP A CA 1
ATOM 3326 C C . ASP A 1 445 ? 145.800 160.396 170.349 1.00 80.12 445 ASP A C 1
ATOM 3327 O O . ASP A 1 445 ? 146.529 160.031 171.271 1.00 88.49 445 ASP A O 1
ATOM 3332 N N . TYR A 1 446 ? 145.553 161.680 170.115 1.00 62.91 446 TYR A N 1
ATOM 3333 C CA . TYR A 1 446 ? 146.213 162.719 170.890 1.00 52.42 446 TYR A CA 1
ATOM 3334 C C . TYR A 1 446 ? 145.515 162.963 172.221 1.00 60.52 446 TYR A C 1
ATOM 3335 O O . TYR A 1 446 ? 144.285 162.950 172.310 1.00 69.38 446 TYR A O 1
ATOM 3344 N N . TYR A 1 447 ? 146.319 163.165 173.262 1.00 65.52 447 TYR A N 1
ATOM 3345 C CA . TYR A 1 447 ? 145.916 163.964 174.412 1.00 68.17 447 TYR A CA 1
ATOM 3346 C C . TYR A 1 447 ? 145.822 165.412 173.957 1.00 71.13 447 TYR A C 1
ATOM 3347 O O . TYR A 1 447 ? 146.839 166.031 173.630 1.00 67.20 447 TYR A O 1
ATOM 3356 N N . ALA A 1 448 ? 144.613 165.956 173.917 1.00 80.01 448 ALA A N 1
ATOM 3357 C CA . ALA A 1 448 ? 144.380 167.293 173.396 1.00 78.67 448 ALA A CA 1
ATOM 3358 C C . ALA A 1 448 ? 143.934 168.208 174.524 1.00 81.33 448 ALA A C 1
ATOM 3359 O O . ALA A 1 448 ? 143.093 167.825 175.344 1.00 85.38 448 ALA A O 1
ATOM 3361 N N . TYR A 1 449 ? 144.512 169.406 174.573 1.00 78.70 449 TYR A N 1
ATOM 3362 C CA . TYR A 1 449 ? 144.147 170.415 175.555 1.00 77.73 449 TYR A CA 1
ATOM 3363 C C . TYR A 1 449 ? 143.907 171.739 174.849 1.00 72.48 449 TYR A C 1
ATOM 3364 O O 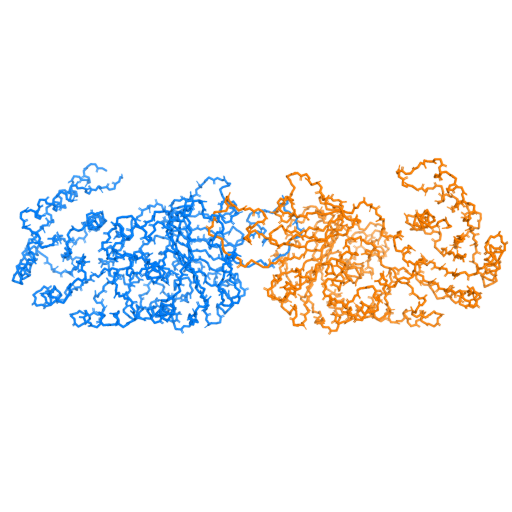. TYR A 1 449 ? 144.609 172.072 173.894 1.00 69.03 449 TYR A O 1
ATOM 3373 N N . SER A 1 450 ? 142.919 172.489 175.323 1.00 71.96 450 SER A N 1
ATOM 3374 C CA . SER A 1 450 ? 142.595 173.799 174.779 1.00 73.55 450 SER A CA 1
ATOM 3375 C C . SER A 1 450 ? 142.354 174.758 175.935 1.00 77.31 450 SER A C 1
ATOM 3376 O O . SER A 1 450 ? 141.971 174.315 177.020 1.00 77.97 450 SER A O 1
ATOM 3379 N N . PRO A 1 451 ? 142.595 176.063 175.754 1.00 87.89 451 PRO A N 1
ATOM 3380 C CA . PRO A 1 451 ? 142.377 177.004 176.861 1.00 88.21 451 PRO A CA 1
ATOM 3381 C C . PRO A 1 451 ? 140.911 177.130 177.238 1.00 86.45 451 PRO A C 1
ATOM 3382 O O . PRO A 1 451 ? 140.016 177.053 176.394 1.00 94.42 451 PRO A O 1
ATOM 3386 N N . VAL A 1 452 ? 140.673 177.337 178.535 1.00 86.15 452 VAL A N 1
ATOM 3387 C CA . VAL A 1 452 ? 139.304 177.438 179.030 1.00 88.81 452 VAL A CA 1
ATOM 3388 C C . VAL A 1 452 ? 138.679 178.782 178.666 1.00 86.78 452 VAL A C 1
ATOM 3389 O O . VAL A 1 452 ? 137.453 178.932 178.735 1.00 88.00 452 VAL A O 1
ATOM 3393 N N . ARG A 1 453 ? 139.485 179.757 178.253 1.00 102.59 453 ARG A N 1
ATOM 3394 C CA . ARG A 1 453 ? 138.971 181.046 177.825 1.00 103.97 453 ARG A CA 1
ATOM 3395 C C . ARG A 1 453 ? 139.907 181.586 176.757 1.00 103.48 453 ARG A C 1
ATOM 3396 O O . ARG A 1 453 ? 141.129 181.572 176.934 1.00 108.67 453 ARG A O 1
ATOM 3404 N N . GLU A 1 454 ? 139.337 182.010 175.636 1.00 103.37 454 GLU A N 1
ATOM 3405 C CA . GLU A 1 454 ? 140.130 182.565 174.553 1.00 104.16 454 GLU A CA 1
ATOM 3406 C C . GLU A 1 454 ? 140.431 184.027 174.833 1.00 111.51 454 GLU A C 1
ATOM 3407 O O . GLU A 1 454 ? 139.582 184.764 175.341 1.00 114.11 454 GLU A O 1
ATOM 3413 N N . ARG A 1 455 ? 141.654 184.443 174.514 1.00 102.65 455 ARG A N 1
ATOM 3414 C CA . ARG A 1 455 ? 142.082 185.818 174.715 1.00 93.94 455 ARG A CA 1
ATOM 3415 C C . ARG A 1 455 ? 142.812 186.283 173.468 1.00 91.89 455 ARG A C 1
ATOM 3416 O O . ARG A 1 455 ? 143.499 185.494 172.815 1.00 97.75 455 ARG A O 1
ATOM 3424 N N . ASP A 1 456 ? 142.653 187.557 173.134 1.00 103.44 456 ASP A N 1
ATOM 3425 C CA . ASP A 1 456 ? 143.363 188.112 171.995 1.00 108.11 456 ASP A CA 1
ATOM 3426 C C . ASP A 1 456 ? 144.842 188.286 172.328 1.00 109.87 456 ASP A C 1
ATOM 3427 O O . ASP A 1 456 ? 145.251 188.285 173.493 1.00 115.23 456 ASP A O 1
ATOM 3432 N N . ALA A 1 457 ? 145.654 188.417 171.278 1.00 87.50 457 ALA A N 1
ATOM 3433 C CA . ALA A 1 457 ? 147.088 188.604 171.468 1.00 88.57 457 ALA A CA 1
ATOM 3434 C C . ALA A 1 457 ? 147.392 189.985 172.033 1.00 93.47 457 ALA A C 1
ATOM 3435 O O . ALA A 1 457 ? 148.193 190.126 172.967 1.00 92.95 457 ALA A O 1
ATOM 3437 N N . HIS A 1 458 ? 146.745 191.017 171.489 1.00 86.84 458 HIS A N 1
ATOM 3438 C CA . HIS A 1 458 ? 147.078 192.382 171.869 1.00 83.75 458 HIS A CA 1
ATOM 3439 C C . HIS A 1 458 ? 146.594 192.723 173.266 1.00 83.35 458 HIS A C 1
ATOM 3440 O O . HIS A 1 458 ? 147.208 193.558 173.935 1.00 92.26 458 HIS A O 1
ATOM 3447 N N . SER A 1 459 ? 145.527 192.071 173.729 1.00 86.93 459 SER A N 1
ATOM 3448 C CA . SER A 1 459 ? 145.047 192.290 175.089 1.00 93.71 459 SER A CA 1
ATOM 3449 C C . SER A 1 459 ? 146.064 191.811 176.118 1.00 100.94 459 SER A C 1
ATOM 3450 O O . SER A 1 459 ? 146.415 192.548 177.049 1.00 105.67 459 SER A O 1
ATOM 3453 N N . VAL A 1 460 ? 146.582 190.592 175.943 1.00 85.01 460 VAL A N 1
ATOM 3454 C CA . VAL A 1 460 ? 147.562 190.079 176.892 1.00 77.64 460 VAL A CA 1
ATOM 3455 C C . VAL A 1 460 ? 148.910 190.776 176.708 1.00 87.24 460 VAL A C 1
ATOM 3456 O O . VAL A 1 460 ? 149.663 190.941 177.677 1.00 92.50 460 VAL A O 1
ATOM 3460 N N . LEU A 1 461 ? 149.204 191.270 175.497 1.00 88.48 461 LEU A N 1
ATOM 3461 C CA . LEU A 1 461 ? 150.427 192.043 175.297 1.00 84.75 461 LEU A CA 1
ATOM 3462 C C . LEU A 1 461 ? 150.363 193.389 176.016 1.00 83.76 461 LEU A C 1
ATOM 3463 O O . LEU A 1 461 ? 151.338 193.798 176.659 1.00 88.04 461 LEU A O 1
ATOM 3468 N N . LEU A 1 462 ? 149.220 194.078 175.943 1.00 70.32 462 LEU A N 1
ATOM 3469 C CA . LEU A 1 462 ? 149.058 195.334 176.668 1.00 70.57 462 LEU A CA 1
ATOM 3470 C C . LEU A 1 462 ? 149.014 195.115 178.175 1.00 73.09 462 LEU A C 1
ATOM 3471 O O . LEU A 1 462 ? 149.520 195.952 178.936 1.00 79.20 462 LEU A O 1
ATOM 3476 N N . SER A 1 463 ? 148.436 193.996 178.621 1.00 73.53 463 SER A N 1
ATOM 3477 C CA . SER A 1 463 ? 148.475 193.652 180.039 1.00 77.41 463 SER A CA 1
ATOM 3478 C C . SER A 1 463 ? 149.894 193.382 180.521 1.00 74.44 463 SER A C 1
ATOM 3479 O O . SER A 1 463 ? 150.228 193.696 181.668 1.00 69.85 463 SER A O 1
ATOM 3482 N N . HIS A 1 464 ? 150.740 192.806 179.666 1.00 72.60 464 HIS A N 1
ATOM 3483 C CA . HIS A 1 464 ? 152.131 192.586 180.043 1.00 75.65 464 HIS A CA 1
ATOM 3484 C C . HIS A 1 464 ? 152.957 193.866 179.987 1.00 83.37 464 HIS A C 1
ATOM 3485 O O . HIS A 1 464 ? 153.930 193.995 180.737 1.00 87.60 464 HIS A O 1
ATOM 3492 N N . ILE A 1 465 ? 152.606 194.799 179.096 1.00 79.12 465 ILE A N 1
ATOM 3493 C CA . ILE A 1 465 ? 153.224 196.126 179.118 1.00 70.61 465 ILE A CA 1
ATOM 3494 C C . ILE A 1 465 ? 152.898 196.833 180.426 1.00 71.58 465 ILE A C 1
ATOM 3495 O O . ILE A 1 465 ? 153.780 197.409 181.076 1.00 76.41 465 ILE A O 1
ATOM 3500 N N . PHE A 1 466 ? 151.627 196.779 180.840 1.00 92.30 466 PHE A N 1
ATOM 3501 C CA . PHE A 1 466 ? 151.218 197.379 182.107 1.00 94.77 466 PHE A CA 1
ATOM 3502 C C . PHE A 1 466 ? 151.877 196.684 183.294 1.00 97.09 466 PHE A C 1
ATOM 3503 O O . PHE A 1 466 ? 152.277 197.341 184.261 1.00 98.19 466 PHE A O 1
ATOM 3511 N N . HIS A 1 467 ? 152.006 195.362 183.237 1.00 93.13 467 HIS A N 1
ATOM 3512 C CA . HIS A 1 467 ? 152.647 194.628 184.318 1.00 92.32 467 HIS A CA 1
ATOM 3513 C C . HIS A 1 467 ? 154.167 194.693 184.265 1.00 93.43 467 HIS A C 1
ATOM 3514 O O . HIS A 1 467 ? 154.818 194.333 185.251 1.00 99.07 467 HIS A O 1
ATOM 3521 N N . GLY A 1 468 ? 154.743 195.154 183.159 1.00 83.32 468 GLY A N 1
ATOM 3522 C CA . GLY A 1 468 ? 156.188 195.251 183.039 1.00 87.05 468 GLY A CA 1
ATOM 3523 C C . GLY A 1 468 ? 156.913 193.923 182.981 1.00 90.33 468 GLY A C 1
ATOM 3524 O O . GLY A 1 468 ? 157.973 193.773 183.600 1.00 90.40 468 GLY A O 1
ATOM 3525 N N . ARG A 1 469 ? 156.365 192.952 182.260 1.00 93.40 469 ARG A N 1
ATOM 3526 C CA . ARG A 1 469 ? 157.007 191.658 182.060 1.00 88.46 469 ARG A CA 1
ATOM 3527 C C . ARG A 1 469 ? 157.655 191.671 180.682 1.00 88.35 469 ARG A C 1
ATOM 3528 O O . ARG A 1 469 ? 156.961 191.630 179.663 1.00 95.03 469 ARG A O 1
ATOM 3536 N N . LYS A 1 470 ? 158.983 191.728 180.651 1.00 80.75 470 LYS A N 1
ATOM 3537 C CA . LYS A 1 470 ? 159.730 191.866 179.409 1.00 80.46 470 LYS A CA 1
ATOM 3538 C C . LYS A 1 470 ? 160.074 190.529 178.769 1.00 80.70 470 LYS A C 1
ATOM 3539 O O . LYS A 1 470 ? 160.807 190.509 177.775 1.00 84.34 470 LYS A O 1
ATOM 3545 N N . ASN A 1 471 ? 159.570 189.418 179.314 1.00 87.61 471 ASN A N 1
ATOM 3546 C CA . ASN A 1 471 ? 159.849 188.101 178.752 1.00 88.75 471 ASN A CA 1
ATOM 3547 C C . ASN A 1 471 ? 159.183 187.889 177.401 1.00 92.28 471 ASN A C 1
ATOM 3548 O O . ASN A 1 471 ? 159.624 187.027 176.635 1.00 93.99 471 ASN A O 1
ATOM 3553 N N . PHE A 1 472 ? 158.136 188.653 177.097 1.00 86.47 472 PHE A N 1
ATOM 3554 C CA . PHE A 1 472 ? 157.328 188.476 175.899 1.00 87.35 472 PHE A CA 1
ATOM 3555 C C . PHE A 1 472 ? 157.618 189.544 174.855 1.00 78.61 472 PHE A C 1
ATOM 3556 O O . PHE A 1 472 ? 156.777 189.814 173.994 1.00 79.39 472 PHE A O 1
ATOM 3564 N N . PHE A 1 473 ? 158.793 190.158 174.919 1.00 61.26 473 PHE A N 1
ATOM 3565 C CA . PHE A 1 473 ? 159.124 191.282 174.065 1.00 64.21 473 PHE A CA 1
ATOM 3566 C C . PHE A 1 473 ? 160.540 191.109 173.547 1.00 66.67 473 PHE A C 1
ATOM 3567 O O . PHE A 1 473 ? 161.235 190.147 173.879 1.00 70.53 473 PHE A O 1
ATOM 3575 N N . ILE A 1 474 ? 160.962 192.058 172.722 1.00 72.88 474 ILE A N 1
ATOM 3576 C CA . ILE A 1 474 ? 162.219 191.969 171.995 1.00 75.62 474 ILE A CA 1
ATOM 3577 C C . ILE A 1 474 ? 163.168 193.042 172.507 1.00 81.93 474 ILE A C 1
ATOM 3578 O O . ILE A 1 474 ? 162.810 194.225 172.563 1.00 84.55 474 ILE A O 1
ATOM 3583 N N . THR A 1 475 ? 164.370 192.630 172.891 1.00 82.02 475 THR A N 1
ATOM 3584 C CA . THR A 1 475 ? 165.469 193.540 173.164 1.00 83.54 475 THR A CA 1
ATOM 3585 C C . THR A 1 475 ? 166.354 193.627 171.928 1.00 85.11 475 THR A C 1
ATOM 3586 O O . THR A 1 475 ? 166.353 192.729 171.082 1.00 82.42 475 THR A O 1
ATOM 3590 N N . THR A 1 476 ? 167.108 194.727 171.824 1.00 85.85 476 THR A N 1
ATOM 3591 C CA . THR A 1 476 ? 167.820 195.021 170.583 1.00 82.16 476 THR A CA 1
ATOM 3592 C C . THR A 1 476 ? 168.994 194.081 170.335 1.00 78.65 476 THR A C 1
ATOM 3593 O O . THR A 1 476 ? 169.396 193.916 169.179 1.00 82.90 476 THR A O 1
ATOM 3597 N N . GLU A 1 477 ? 169.536 193.453 171.383 1.00 87.31 477 GLU A N 1
ATOM 3598 C CA . GLU A 1 477 ? 170.530 192.405 171.183 1.00 88.81 477 GLU A CA 1
ATOM 3599 C C . GLU A 1 477 ? 169.919 191.206 170.468 1.00 89.76 477 GLU A C 1
ATOM 3600 O O . GLU A 1 477 ? 170.521 190.658 169.538 1.00 92.02 477 GLU A O 1
ATOM 3606 N N . ASN A 1 478 ? 168.706 190.817 170.870 1.00 81.56 478 ASN A N 1
ATOM 3607 C CA . ASN A 1 478 ? 167.998 189.721 170.218 1.00 76.44 478 ASN A CA 1
ATOM 3608 C C . ASN A 1 478 ? 167.613 190.076 168.789 1.00 70.32 478 ASN A C 1
ATOM 3609 O O . ASN A 1 478 ? 167.705 189.234 167.889 1.00 77.43 478 ASN A O 1
ATOM 3614 N N . LEU A 1 479 ? 167.187 191.320 168.567 1.00 77.77 479 LEU A N 1
ATOM 3615 C CA . LEU A 1 479 ? 166.809 191.772 167.232 1.00 78.39 479 LEU A CA 1
ATOM 3616 C C . LEU A 1 479 ? 168.003 191.789 166.290 1.00 80.17 479 LEU A C 1
ATOM 3617 O O . LEU A 1 479 ? 167.901 191.344 165.140 1.00 84.73 479 LEU A O 1
ATOM 3622 N N . LEU A 1 480 ? 169.153 192.267 166.765 1.00 72.97 480 LEU A N 1
ATOM 3623 C CA . LEU A 1 480 ? 170.330 192.287 165.908 1.00 68.88 480 LEU A CA 1
ATOM 3624 C C . LEU A 1 480 ? 170.942 190.905 165.738 1.00 72.68 480 LEU A C 1
ATOM 3625 O O . LEU A 1 480 ? 171.537 190.632 164.693 1.00 83.05 480 LEU A O 1
ATOM 3630 N N . ALA A 1 481 ? 170.789 190.016 166.726 1.00 64.40 481 ALA A N 1
ATOM 3631 C CA . ALA A 1 481 ? 171.184 188.623 166.537 1.00 67.19 481 ALA A CA 1
ATOM 3632 C C . ALA A 1 481 ? 170.322 187.944 165.479 1.00 73.22 481 ALA A C 1
ATOM 3633 O O . ALA A 1 481 ? 170.835 187.190 164.640 1.00 74.12 481 ALA A O 1
ATOM 3635 N N . SER A 1 482 ? 169.013 188.222 165.495 1.00 86.62 482 SER A N 1
ATOM 3636 C CA . SER A 1 482 ? 168.113 187.706 164.469 1.00 84.50 482 SER A CA 1
ATOM 3637 C C . SER A 1 482 ? 168.470 188.251 163.094 1.00 80.37 482 SER A C 1
ATOM 3638 O O . SER A 1 482 ? 168.477 187.507 162.106 1.00 88.78 482 SER A O 1
ATOM 3641 N N . TRP A 1 483 ? 168.776 189.545 163.011 1.00 65.49 483 TRP A N 1
ATOM 3642 C CA . TRP A 1 483 ? 169.136 190.119 161.721 1.00 66.13 483 TRP A CA 1
ATOM 3643 C C . TRP A 1 483 ? 170.479 189.603 161.224 1.00 74.27 483 TRP A C 1
ATOM 3644 O O . TRP A 1 483 ? 170.648 189.410 160.020 1.00 77.86 483 TRP A O 1
ATOM 3655 N N . ASN A 1 484 ? 171.427 189.337 162.126 1.00 87.58 484 ASN A N 1
ATOM 3656 C CA . ASN A 1 484 ? 172.691 188.741 161.706 1.00 83.11 484 ASN A CA 1
ATOM 3657 C C . ASN A 1 484 ? 172.512 187.294 161.275 1.00 83.68 484 ASN A C 1
ATOM 3658 O O . ASN A 1 484 ? 173.279 186.799 160.440 1.00 88.30 484 ASN A O 1
ATOM 3663 N N . PHE A 1 485 ? 171.524 186.600 161.843 1.00 66.13 485 PHE A N 1
ATOM 3664 C CA . PHE A 1 485 ? 171.155 185.282 161.338 1.00 63.77 485 PHE A CA 1
ATOM 3665 C C . PHE A 1 485 ? 170.587 185.370 159.926 1.00 57.62 485 PHE A C 1
ATOM 3666 O O . PHE A 1 485 ? 170.978 184.604 159.040 1.00 56.61 485 PHE A O 1
ATOM 3674 N N . TRP A 1 486 ? 169.666 186.304 159.699 1.00 45.48 486 TRP A N 1
ATOM 3675 C CA . TRP A 1 486 ? 168.810 186.230 158.519 1.00 48.09 486 TRP A CA 1
ATOM 3676 C C . TRP A 1 486 ? 169.318 187.034 157.326 1.00 54.64 486 TRP A C 1
ATOM 3677 O O . TRP A 1 486 ? 168.928 186.734 156.193 1.00 52.76 486 TRP A O 1
ATOM 3688 N N . THR A 1 487 ? 170.160 188.047 157.550 1.00 67.47 487 THR A N 1
ATOM 3689 C CA . THR A 1 487 ? 170.640 188.896 156.460 1.00 63.54 487 THR A CA 1
ATOM 3690 C C . THR A 1 487 ? 171.454 188.187 155.370 1.00 56.19 487 THR A C 1
ATOM 3691 O O . THR A 1 487 ? 171.246 188.537 154.194 1.00 57.07 487 THR A O 1
ATOM 3695 N N . PRO A 1 488 ? 172.389 187.244 155.650 1.00 65.14 488 PRO A N 1
ATOM 3696 C CA . PRO A 1 488 ? 173.049 186.548 154.524 1.00 77.65 488 PRO A CA 1
ATOM 3697 C C . PRO A 1 488 ? 172.099 185.768 153.630 1.00 79.17 488 PRO A C 1
ATOM 3698 O O . PRO A 1 488 ? 172.281 185.759 152.405 1.00 83.82 488 PRO A O 1
ATOM 3702 N N . LEU A 1 489 ? 171.058 185.165 154.210 1.00 67.98 489 LEU A N 1
ATOM 3703 C CA . LEU A 1 489 ? 170.029 184.507 153.414 1.00 62.33 489 LEU A CA 1
ATOM 3704 C C . LEU A 1 489 ? 169.276 185.507 152.546 1.00 66.53 489 LEU A C 1
ATOM 3705 O O . LEU A 1 489 ? 168.947 185.212 151.391 1.00 72.95 489 LEU A O 1
ATOM 3710 N N . LEU A 1 490 ? 169.011 186.701 153.083 1.00 72.04 490 LEU A N 1
ATOM 3711 C CA . LEU A 1 490 ? 168.288 187.720 152.330 1.00 75.31 490 LEU A CA 1
ATOM 3712 C C . LEU A 1 490 ? 169.117 188.260 151.171 1.00 78.41 490 LEU A C 1
ATOM 3713 O O . LEU A 1 490 ? 168.592 188.454 150.069 1.00 79.14 490 LEU A O 1
ATOM 3718 N N . GLU A 1 491 ? 170.409 188.516 151.394 1.00 84.65 491 GLU A N 1
ATOM 3719 C CA . GLU A 1 491 ? 171.221 189.045 150.304 1.00 83.99 491 GLU A CA 1
ATOM 3720 C C . GLU A 1 491 ? 171.589 187.964 149.297 1.00 81.16 491 GLU A C 1
ATOM 3721 O O . GLU A 1 491 ? 171.850 188.279 148.131 1.00 85.61 491 GLU A O 1
ATOM 3727 N N . SER A 1 492 ? 171.616 186.696 149.717 1.00 75.83 492 SER A N 1
ATOM 3728 C CA . SER A 1 492 ? 171.814 185.618 148.757 1.00 81.37 492 SER A CA 1
ATOM 3729 C C . SER A 1 492 ? 170.564 185.398 147.915 1.00 86.50 492 SER A C 1
ATOM 3730 O O . SER A 1 492 ? 170.656 185.167 146.704 1.00 88.45 492 SER A O 1
ATOM 3733 N N . LEU A 1 493 ? 169.387 185.498 148.532 1.00 81.02 493 LEU A N 1
ATOM 3734 C CA . LEU A 1 493 ? 168.116 185.256 147.865 1.00 70.53 493 LEU A CA 1
ATOM 3735 C C . LEU A 1 493 ? 167.586 186.481 147.133 1.00 71.50 493 LEU A C 1
ATOM 3736 O O . LEU A 1 493 ? 166.397 186.525 146.811 1.00 76.40 493 LEU A O 1
ATOM 3741 N N . ALA A 1 494 ? 168.434 187.471 146.863 1.00 83.74 494 ALA A N 1
ATOM 3742 C CA . ALA A 1 494 ? 168.000 188.737 146.289 1.00 87.48 494 ALA A CA 1
ATOM 3743 C C . ALA A 1 494 ? 168.065 188.767 144.770 1.00 87.01 494 ALA A C 1
ATOM 3744 O O . ALA A 1 494 ? 167.829 189.824 144.178 1.00 87.43 494 ALA A O 1
ATOM 3746 N N . HIS A 1 495 ? 168.393 187.651 144.124 1.00 99.38 495 HIS A N 1
ATOM 3747 C CA . HIS A 1 495 ? 168.405 187.614 142.668 1.00 100.71 495 HIS A CA 1
ATOM 3748 C C . HIS A 1 495 ? 167.813 186.326 142.111 1.00 103.13 495 HIS A C 1
ATOM 3749 O O . HIS A 1 495 ? 167.864 186.118 140.892 1.00 105.62 495 HIS A O 1
ATOM 3756 N N . LYS A 1 496 ? 167.257 185.461 142.953 1.00 110.19 496 LYS A N 1
ATOM 3757 C CA . LYS A 1 496 ? 166.662 184.212 142.502 1.00 110.74 496 LYS A CA 1
ATOM 3758 C C . LYS A 1 496 ? 165.208 184.445 142.120 1.00 113.85 496 LYS A C 1
ATOM 3759 O O . LYS A 1 496 ? 164.423 184.957 142.924 1.00 119.22 496 LYS A O 1
ATOM 3765 N N . ALA A 1 497 ? 164.855 184.076 140.895 1.00 106.37 497 ALA A N 1
ATOM 3766 C CA . ALA A 1 497 ? 163.468 184.158 140.459 1.00 102.50 497 ALA A CA 1
ATOM 3767 C C . ALA A 1 497 ? 162.670 183.029 141.100 1.00 103.49 497 ALA A C 1
ATOM 3768 O O . ALA A 1 497 ? 163.021 181.859 140.918 1.00 110.37 497 ALA A O 1
ATOM 3770 N N . PRO A 1 498 ? 161.616 183.323 141.851 1.00 86.76 498 PRO A N 1
ATOM 3771 C CA . PRO A 1 498 ? 160.883 182.263 142.544 1.00 83.51 498 PRO A CA 1
ATOM 3772 C C . PRO A 1 498 ? 159.944 181.517 141.607 1.00 88.33 498 PRO A C 1
ATOM 3773 O O . PRO A 1 498 ? 159.582 181.992 140.530 1.00 92.41 498 PRO A O 1
ATOM 3777 N N . ARG A 1 499 ? 159.554 180.322 142.044 1.00 91.26 499 ARG A N 1
ATOM 3778 C CA . ARG A 1 499 ? 158.690 179.454 141.256 1.00 90.64 499 ARG A CA 1
ATOM 3779 C C . ARG A 1 499 ? 157.226 179.792 141.510 1.00 99.30 499 ARG A C 1
ATOM 3780 O O . ARG A 1 499 ? 156.772 179.809 142.659 1.00 104.09 499 ARG A O 1
ATOM 3788 N N . LEU A 1 500 ? 156.491 180.039 140.428 1.00 100.65 500 LEU A N 1
ATOM 3789 C CA . LEU A 1 500 ? 155.110 180.490 140.518 1.00 94.41 500 LEU A CA 1
ATOM 3790 C C . LEU A 1 500 ? 154.170 179.334 140.832 1.00 95.64 500 LEU A C 1
ATOM 3791 O O . LEU A 1 500 ? 154.337 178.221 140.327 1.00 102.17 500 LEU A O 1
ATOM 3796 N N . TYR A 1 501 ? 153.176 179.606 141.669 1.00 83.79 501 TYR A N 1
ATOM 3797 C CA . TYR A 1 501 ? 152.139 178.646 142.003 1.00 86.00 501 TYR A CA 1
ATOM 3798 C C . TYR A 1 501 ? 150.775 179.306 141.855 1.00 91.91 501 TYR A C 1
ATOM 3799 O O . TYR A 1 501 ? 150.646 180.512 142.074 1.00 94.52 501 TYR A O 1
ATOM 3808 N N . PRO A 1 502 ? 149.743 178.551 141.455 1.00 87.67 502 PRO A N 1
ATOM 3809 C CA . PRO A 1 502 ? 148.433 179.187 141.231 1.00 80.88 502 PRO A CA 1
ATOM 3810 C C . PRO A 1 502 ? 147.709 179.584 142.507 1.00 75.38 502 PRO A C 1
ATOM 3811 O O . PRO A 1 502 ? 146.921 180.537 142.483 1.00 73.96 502 PRO A O 1
ATOM 3815 N N . GLY A 1 503 ? 147.941 178.895 143.613 1.00 76.00 503 GLY A N 1
ATOM 3816 C CA . GLY A 1 503 ? 147.329 179.281 144.864 1.00 78.09 503 GLY A CA 1
ATOM 3817 C C . GLY A 1 503 ? 146.043 178.521 145.140 1.00 82.23 503 GLY A C 1
ATOM 3818 O O . GLY A 1 503 ? 145.360 178.037 144.236 1.00 91.07 503 GLY A O 1
ATOM 3819 N N . GLY A 1 504 ? 145.707 178.428 146.424 1.00 81.76 504 GLY A N 1
ATOM 3820 C CA . GLY A 1 504 ? 144.522 177.693 146.809 1.00 77.95 504 GLY A CA 1
ATOM 3821 C C . GLY A 1 504 ? 144.752 176.197 146.708 1.00 83.42 504 GLY A C 1
ATOM 3822 O O . GLY A 1 504 ? 145.861 175.694 146.897 1.00 86.35 504 GLY A O 1
ATOM 3823 N N . ALA A 1 505 ? 143.679 175.473 146.390 1.00 94.73 505 ALA A N 1
ATOM 3824 C CA . ALA A 1 505 ? 143.756 174.027 146.236 1.00 91.62 505 ALA A CA 1
ATOM 3825 C C . ALA A 1 505 ? 144.313 173.599 144.885 1.00 90.29 505 ALA A C 1
ATOM 3826 O O . ALA A 1 505 ? 144.540 172.402 144.682 1.00 91.22 505 ALA A O 1
ATOM 3828 N N . GLU A 1 506 ? 144.548 174.537 143.971 1.00 103.35 506 GLU A N 1
ATOM 3829 C CA . GLU A 1 506 ? 145.077 174.235 142.648 1.00 105.10 506 GLU A CA 1
ATOM 3830 C C . GLU A 1 506 ? 146.593 174.058 142.653 1.00 106.97 506 GLU A C 1
ATOM 3831 O O . GLU A 1 506 ? 147.172 173.740 141.608 1.00 107.83 506 GLU A O 1
ATOM 3837 N N . ASN A 1 507 ? 147.245 174.266 143.801 1.00 96.69 507 ASN A N 1
ATOM 3838 C CA . ASN A 1 507 ? 148.690 174.077 143.901 1.00 91.61 507 ASN A CA 1
ATOM 3839 C C . ASN A 1 507 ? 149.080 172.617 143.701 1.00 91.62 507 ASN A C 1
ATOM 3840 O O . ASN A 1 507 ? 150.002 172.315 142.934 1.00 91.41 507 ASN A O 1
ATOM 3845 N N . GLY A 1 508 ? 148.368 171.703 144.350 1.00 91.79 508 GLY A N 1
ATOM 3846 C CA . GLY A 1 508 ? 148.754 170.304 144.295 1.00 85.92 508 GLY A CA 1
ATOM 3847 C C . GLY A 1 508 ? 150.049 170.089 145.047 1.00 89.00 508 GLY A C 1
ATOM 3848 O O . GLY A 1 508 ? 150.186 170.466 146.215 1.00 91.04 508 GLY A O 1
ATOM 3849 N N . ARG A 1 509 ? 151.028 169.498 144.368 1.00 88.75 509 ARG A N 1
ATOM 3850 C CA . ARG A 1 509 ? 152.337 169.242 144.949 1.00 87.77 509 ARG A CA 1
ATOM 3851 C C . ARG A 1 509 ? 153.415 170.124 144.329 1.00 86.62 509 ARG A C 1
ATOM 3852 O O . ARG A 1 509 ? 154.583 169.734 144.269 1.00 91.64 509 ARG A O 1
ATOM 3860 N N . LEU A 1 510 ? 153.039 171.312 143.856 1.00 71.59 510 LEU A N 1
ATOM 3861 C CA . LEU A 1 510 ? 154.008 172.186 143.210 1.00 70.56 510 LEU A CA 1
ATOM 3862 C C . LEU A 1 510 ? 154.937 172.866 144.205 1.00 69.47 510 LEU A C 1
ATOM 3863 O O . LEU A 1 510 ? 156.027 173.296 143.819 1.00 76.94 510 LEU A O 1
ATOM 3868 N N . LEU A 1 511 ? 154.538 172.980 145.468 1.00 70.16 511 LEU A N 1
ATOM 3869 C CA . LEU A 1 511 ? 155.364 173.636 146.470 1.00 76.39 511 LEU A CA 1
ATOM 3870 C C . LEU A 1 511 ? 156.013 172.663 147.442 1.00 75.68 511 LEU A C 1
ATOM 3871 O O . LEU A 1 511 ? 156.735 173.105 148.340 1.00 74.35 511 LEU A O 1
ATOM 3876 N N . ASP A 1 512 ? 155.788 171.360 147.281 1.00 74.18 512 ASP A N 1
ATOM 3877 C CA . ASP A 1 512 ? 156.361 170.366 148.178 1.00 69.77 512 ASP A CA 1
ATOM 3878 C C . ASP A 1 512 ? 157.873 170.269 147.995 1.00 75.95 512 ASP A C 1
ATOM 3879 O O . ASP A 1 512 ? 158.406 170.498 146.907 1.00 79.10 512 ASP A O 1
ATOM 3884 N N . PHE A 1 513 ? 158.564 169.928 149.082 1.00 73.77 513 PHE A N 1
ATOM 3885 C CA . PHE A 1 513 ? 160.019 169.965 149.095 1.00 70.20 513 PHE A CA 1
ATOM 3886 C C . PHE A 1 513 ? 160.554 168.887 150.028 1.00 73.26 513 PHE A C 1
ATOM 3887 O O . PHE A 1 513 ? 159.847 168.380 150.902 1.00 72.69 513 PHE A O 1
ATOM 3895 N N . GLU A 1 514 ? 161.830 168.567 149.836 1.00 73.46 514 GLU A N 1
ATOM 3896 C CA . GLU A 1 514 ? 162.577 167.638 150.665 1.00 72.49 514 GLU A CA 1
ATOM 3897 C C . GLU A 1 514 ? 163.806 168.341 151.226 1.00 74.65 514 GLU A C 1
ATOM 3898 O O . GLU A 1 514 ? 164.326 169.299 150.639 1.00 76.21 514 GLU A O 1
ATOM 3904 N N . PHE A 1 515 ? 164.267 167.846 152.376 1.00 69.67 515 PHE A N 1
ATOM 3905 C CA . PHE A 1 515 ? 165.555 168.237 152.938 1.00 64.73 515 PHE A CA 1
ATOM 3906 C C . PHE A 1 515 ? 166.528 167.076 152.757 1.00 73.73 515 PHE A C 1
ATOM 3907 O O . PHE A 1 515 ? 166.279 165.962 153.225 1.00 81.48 515 PHE A O 1
ATOM 3915 N N . SER A 1 516 ? 167.619 167.332 152.046 1.00 101.01 516 SER A N 1
ATOM 3916 C CA . SER A 1 516 ? 168.711 166.379 151.904 1.00 101.51 516 SER A CA 1
ATOM 3917 C C . SER A 1 516 ? 169.976 167.037 152.435 1.00 103.48 516 SER A C 1
ATOM 3918 O O . SER A 1 516 ? 170.356 168.116 151.962 1.00 103.92 516 SER A O 1
ATOM 3921 N N . SER A 1 517 ? 170.624 166.372 153.400 1.00 100.44 517 SER A N 1
ATOM 3922 C CA . SER A 1 517 ? 171.722 166.904 154.207 1.00 99.23 517 SER A CA 1
ATOM 3923 C C . SER A 1 517 ? 171.333 168.238 154.838 1.00 98.90 517 SER A C 1
ATOM 3924 O O . SER A 1 517 ? 170.401 168.303 155.647 1.00 94.21 517 SER A O 1
ATOM 3927 N N . GLY A 1 518 ? 172.037 169.303 154.474 1.00 93.44 518 GLY A N 1
ATOM 3928 C CA . GLY A 1 518 ? 171.677 170.631 154.920 1.00 91.85 518 GLY A CA 1
ATOM 3929 C C . GLY A 1 518 ? 171.182 171.486 153.774 1.00 98.03 518 GLY A C 1
ATOM 3930 O O . GLY A 1 518 ? 171.484 172.680 153.707 1.00 97.96 518 GLY A O 1
ATOM 3931 N N . ARG A 1 519 ? 170.427 170.882 152.859 1.00 95.44 519 ARG A N 1
ATOM 3932 C CA . ARG A 1 519 ? 169.936 171.567 151.674 1.00 94.55 519 ARG A CA 1
ATOM 3933 C C . ARG A 1 519 ? 168.457 171.254 151.475 1.00 96.15 519 ARG A C 1
ATOM 3934 O O . ARG A 1 519 ? 167.980 170.182 151.850 1.00 95.65 519 ARG A O 1
ATOM 3942 N N . LEU A 1 520 ? 167.729 172.215 150.905 1.00 88.00 520 LEU A N 1
ATOM 3943 C CA . LEU A 1 520 ? 166.322 172.061 150.561 1.00 80.88 520 LEU A CA 1
ATOM 3944 C C . LEU A 1 520 ? 166.167 172.052 149.050 1.00 85.26 520 LEU A C 1
ATOM 3945 O O . LEU A 1 520 ? 166.852 172.801 148.347 1.00 86.71 520 LEU A O 1
ATOM 3950 N N . PHE A 1 521 ? 165.258 171.215 148.552 1.00 84.73 521 PHE A N 1
ATOM 3951 C CA . PHE A 1 521 ? 164.960 171.210 147.126 1.00 78.12 521 PHE A CA 1
ATOM 3952 C C . PHE A 1 521 ? 163.534 170.728 146.906 1.00 79.47 521 PHE A C 1
ATOM 3953 O O . PHE A 1 521 ? 163.024 169.900 147.659 1.00 78.01 521 PHE A O 1
ATOM 3961 N N . PHE A 1 522 ? 162.904 171.253 145.858 1.00 78.76 522 PHE A N 1
ATOM 3962 C CA . PHE A 1 522 ? 161.508 170.951 145.566 1.00 74.87 522 PHE A CA 1
ATOM 3963 C C . PHE A 1 522 ? 161.333 169.498 145.134 1.00 76.19 522 PHE A C 1
ATOM 3964 O O . PHE A 1 522 ? 162.226 168.894 144.536 1.00 82.83 522 PHE A O 1
ATOM 3972 N N . SER A 1 523 ? 160.164 168.937 145.460 1.00 69.34 523 SER A N 1
ATOM 3973 C CA . SER A 1 523 ? 159.870 167.549 145.115 1.00 62.64 523 SER A CA 1
ATOM 3974 C C . SER A 1 523 ? 159.741 167.363 143.608 1.00 64.00 523 SER A C 1
ATOM 3975 O O . SER A 1 523 ? 160.377 166.480 143.024 1.00 72.51 523 SER A O 1
ATOM 3978 N N . GLN A 1 524 ? 158.930 168.191 142.963 1.00 77.20 524 GLN A N 1
ATOM 3979 C CA . GLN A 1 524 ? 158.589 168.027 141.556 1.00 76.23 524 GLN A CA 1
ATOM 3980 C C . GLN A 1 524 ? 159.326 169.089 140.754 1.00 82.92 524 GLN A C 1
ATOM 3981 O O . GLN A 1 524 ? 159.003 170.278 140.843 1.00 84.02 524 GLN A O 1
ATOM 3987 N N . GLN A 1 525 ? 160.313 168.657 139.977 1.00 114.99 525 GLN A N 1
ATOM 3988 C CA . GLN A 1 525 ? 161.101 169.574 139.174 1.00 116.19 525 GLN A CA 1
ATOM 3989 C C . GLN A 1 525 ? 160.275 170.114 138.010 1.00 119.14 525 GLN A C 1
ATOM 3990 O O . GLN A 1 525 ? 159.241 169.559 137.631 1.00 118.33 525 GLN A O 1
ATOM 3996 N N . GLN A 1 526 ? 160.745 171.221 137.449 1.00 136.06 526 GLN A N 1
ATOM 3997 C CA . GLN A 1 526 ? 160.043 171.872 136.355 1.00 137.73 526 GLN A CA 1
ATOM 3998 C C . GLN A 1 526 ? 161.019 172.603 135.442 1.00 137.25 526 GLN A C 1
ATOM 3999 O O . GLN A 1 526 ? 162.223 172.618 135.696 1.00 138.09 526 GLN A O 1
ATOM 4005 N N . GLY B 1 24 ? 171.254 111.240 128.693 1.00 126.59 24 GLY B N 1
ATOM 4006 C CA . GLY B 1 24 ? 171.720 111.640 130.007 1.00 127.34 24 GLY B CA 1
ATOM 4007 C C . GLY B 1 24 ? 170.958 110.987 131.144 1.00 129.76 24 GLY B C 1
ATOM 4008 O O . GLY B 1 24 ? 170.025 111.571 131.693 1.00 131.84 24 GLY B O 1
ATOM 4009 N N . HIS B 1 25 ? 171.360 109.769 131.500 1.00 124.99 25 HIS B N 1
ATOM 4010 C CA . HIS B 1 25 ? 170.691 109.022 132.555 1.00 124.90 25 HIS B CA 1
ATOM 4011 C C . HIS B 1 25 ? 171.265 109.405 133.911 1.00 123.62 25 HIS B C 1
ATOM 4012 O O . HIS B 1 25 ? 172.465 109.252 134.154 1.00 122.39 25 HIS B O 1
ATOM 4019 N N . VAL B 1 26 ? 170.397 109.874 134.802 1.00 115.57 26 VAL B N 1
ATOM 4020 C CA . VAL B 1 26 ? 170.784 110.340 136.127 1.00 112.52 26 VAL B CA 1
ATOM 4021 C C . VAL B 1 26 ? 170.169 109.407 137.160 1.00 109.83 26 VAL B C 1
ATOM 4022 O O . VAL B 1 26 ? 168.965 109.123 137.111 1.00 110.95 26 VAL B O 1
ATOM 4026 N N . SER B 1 27 ? 170.993 108.928 138.090 1.00 108.45 27 SER B N 1
ATOM 4027 C CA . SER B 1 27 ? 170.537 108.013 139.132 1.00 106.76 27 SER B CA 1
ATOM 4028 C C . SER B 1 27 ? 170.405 108.781 140.442 1.00 104.63 27 SER B C 1
ATOM 4029 O O . SER B 1 27 ? 171.408 109.211 141.019 1.00 107.94 27 SER B O 1
ATOM 4032 N N . ILE B 1 28 ? 169.174 108.939 140.921 1.00 97.15 28 ILE B N 1
ATOM 4033 C CA . ILE B 1 28 ? 168.897 109.640 142.168 1.00 96.12 28 ILE B CA 1
ATOM 4034 C C . ILE B 1 28 ? 168.558 108.609 143.233 1.00 95.57 28 ILE B C 1
ATOM 4035 O O . ILE B 1 28 ? 167.665 107.776 143.041 1.00 103.33 28 ILE B O 1
ATOM 4040 N N . ILE B 1 29 ? 169.262 108.676 144.358 1.00 86.20 29 ILE B N 1
ATOM 4041 C CA . ILE B 1 29 ? 169.014 107.745 145.446 1.00 87.93 29 ILE B CA 1
ATOM 4042 C C . ILE B 1 29 ? 168.656 108.487 146.719 1.00 89.02 29 ILE B C 1
ATOM 4043 O O . ILE B 1 29 ? 169.396 109.361 147.159 1.00 88.56 29 ILE B O 1
ATOM 4048 N N . LEU B 1 30 ? 167.524 108.143 147.313 1.00 101.47 30 LEU B N 1
ATOM 4049 C CA . LEU B 1 30 ? 167.117 108.768 148.564 1.00 104.16 30 LEU B CA 1
ATOM 4050 C C . LEU B 1 30 ? 167.471 107.845 149.716 1.00 107.16 30 LEU B C 1
ATOM 4051 O O . LEU B 1 30 ? 166.971 106.725 149.789 1.00 105.75 30 LEU B O 1
ATOM 4056 N N . LEU B 1 31 ? 168.322 108.303 150.627 1.00 105.17 31 LEU B N 1
ATOM 4057 C CA . LEU B 1 31 ? 168.776 107.438 151.720 1.00 103.27 31 LEU B CA 1
ATOM 4058 C C . LEU B 1 31 ? 167.935 107.554 152.989 1.00 102.21 31 LEU B C 1
ATOM 4059 O O . LEU B 1 31 ? 168.280 106.972 154.013 1.00 102.71 31 LEU B O 1
ATOM 4064 N N . GLY B 1 32 ? 166.834 108.290 152.926 1.00 110.60 32 GLY B N 1
ATOM 4065 C CA . GLY B 1 32 ? 165.994 108.484 154.092 1.00 111.59 32 GLY B CA 1
ATOM 4066 C C . GLY B 1 32 ? 164.545 108.090 153.890 1.00 118.39 32 GLY B C 1
ATOM 4067 O O . GLY B 1 32 ? 163.641 108.818 154.314 1.00 121.60 32 GLY B O 1
ATOM 4068 N N . ALA B 1 33 ? 164.313 106.945 153.239 1.00 120.19 33 ALA B N 1
ATOM 4069 C CA . ALA B 1 33 ? 162.960 106.524 152.879 1.00 118.38 33 ALA B CA 1
ATOM 4070 C C . ALA B 1 33 ? 162.106 106.150 154.085 1.00 117.90 33 ALA B C 1
ATOM 4071 O O . ALA B 1 33 ? 160.874 106.179 153.986 1.00 112.49 33 ALA B O 1
ATOM 4073 N N . THR B 1 34 ? 162.720 105.801 155.216 1.00 125.81 34 THR B N 1
ATOM 4074 C CA . THR B 1 34 ? 161.956 105.502 156.420 1.00 124.99 34 THR B CA 1
ATOM 4075 C C . THR B 1 34 ? 161.430 106.754 157.110 1.00 124.80 34 THR B C 1
ATOM 4076 O O . THR B 1 34 ? 160.524 106.651 157.943 1.00 121.51 34 THR B O 1
ATOM 4080 N N . GLY B 1 35 ? 161.982 107.924 156.790 1.00 126.64 35 GLY B N 1
ATOM 4081 C CA . GLY B 1 35 ? 161.534 109.148 157.410 1.00 124.02 35 GLY B CA 1
ATOM 4082 C C . GLY B 1 35 ? 160.244 109.675 156.819 1.00 125.65 35 GLY B C 1
ATOM 4083 O O . GLY B 1 35 ? 159.840 109.325 155.710 1.00 127.18 35 GLY B O 1
ATOM 4084 N N . ASP B 1 36 ? 159.577 110.527 157.603 1.00 122.89 36 ASP B N 1
ATOM 4085 C CA . ASP B 1 36 ? 158.305 111.101 157.171 1.00 124.03 36 ASP B CA 1
ATOM 4086 C C . ASP B 1 36 ? 158.505 112.219 156.158 1.00 123.98 36 ASP B C 1
ATOM 4087 O O . ASP B 1 36 ? 157.635 112.458 155.310 1.00 120.22 36 ASP B O 1
ATOM 4092 N N . LEU B 1 37 ? 159.645 112.908 156.224 1.00 121.59 37 LEU B N 1
ATOM 4093 C CA . LEU B 1 37 ? 159.901 114.022 155.323 1.00 121.38 37 LEU B CA 1
ATOM 4094 C C . LEU B 1 37 ? 160.165 113.559 153.895 1.00 121.23 37 LEU B C 1
ATOM 4095 O O . LEU B 1 37 ? 160.060 114.367 152.966 1.00 121.50 37 LEU B O 1
ATOM 4100 N N . ALA B 1 38 ? 160.486 112.275 153.706 1.00 117.63 38 ALA B N 1
ATOM 4101 C CA . ALA B 1 38 ? 160.729 111.737 152.372 1.00 118.38 38 ALA B CA 1
ATOM 4102 C C . ALA B 1 38 ? 159.461 111.756 151.524 1.00 118.47 38 ALA B C 1
ATOM 4103 O O . ALA B 1 38 ? 159.489 112.170 150.359 1.00 117.45 38 ALA B O 1
ATOM 4105 N N . LYS B 1 39 ? 158.336 111.317 152.082 1.00 122.03 39 LYS B N 1
ATOM 4106 C CA . LYS B 1 39 ? 157.094 111.423 151.332 1.00 121.61 39 LYS B CA 1
ATOM 4107 C C . LYS B 1 39 ? 156.288 112.650 151.723 1.00 122.42 39 LYS B C 1
ATOM 4108 O O . LYS B 1 39 ? 155.197 112.853 151.186 1.00 125.70 39 LYS B O 1
ATOM 4114 N N . LYS B 1 40 ? 156.783 113.455 152.664 1.00 118.25 40 LYS B N 1
ATOM 4115 C CA . LYS B 1 40 ? 156.120 114.720 152.949 1.00 120.92 40 LYS B CA 1
ATOM 4116 C C . LYS B 1 40 ? 156.458 115.762 151.888 1.00 121.07 40 LYS B C 1
ATOM 4117 O O . LYS B 1 40 ? 155.569 116.464 151.395 1.00 121.40 40 LYS B O 1
ATOM 4123 N N . TYR B 1 41 ? 157.730 115.873 151.522 1.00 121.07 41 TYR B N 1
ATOM 4124 C CA . TYR B 1 41 ? 158.123 116.804 150.468 1.00 123.44 41 TYR B CA 1
ATOM 4125 C C . TYR B 1 41 ? 158.972 116.165 149.379 1.00 123.47 41 TYR B C 1
ATOM 4126 O O . TYR B 1 41 ? 158.833 116.536 148.211 1.00 124.98 41 TYR B O 1
ATOM 4135 N N . LEU B 1 42 ? 159.847 115.218 149.730 1.00 114.87 42 LEU B N 1
ATOM 4136 C CA . LEU B 1 42 ? 160.920 114.806 148.827 1.00 113.51 42 LEU B CA 1
ATOM 4137 C C . LEU B 1 42 ? 160.424 113.926 147.684 1.00 112.62 42 LEU B C 1
ATOM 4138 O O . LEU B 1 42 ? 160.892 114.073 146.549 1.00 114.48 42 LEU B O 1
ATOM 4143 N N . TRP B 1 43 ? 159.501 112.997 147.961 1.00 100.31 43 TRP B N 1
ATOM 4144 C CA . TRP B 1 43 ? 158.932 112.186 146.887 1.00 100.52 43 TRP B CA 1
ATOM 4145 C C . TRP B 1 43 ? 158.100 113.039 145.939 1.00 100.89 43 TRP B C 1
ATOM 4146 O O . TRP B 1 43 ? 158.122 112.826 144.721 1.00 100.22 43 TRP B O 1
ATOM 4157 N N . GLN B 1 44 ? 157.375 114.017 146.486 1.00 116.16 44 GLN B N 1
ATOM 4158 C CA . GLN B 1 44 ? 156.619 114.956 145.664 1.00 120.21 44 GLN B CA 1
ATOM 4159 C C . GLN B 1 44 ? 157.548 115.823 144.827 1.00 119.35 44 GLN B C 1
ATOM 4160 O O . GLN B 1 44 ? 157.254 116.109 143.661 1.00 120.13 44 GLN B O 1
ATOM 4166 N N . GLY B 1 45 ? 158.672 116.247 145.408 1.00 106.57 45 GLY B N 1
ATOM 4167 C CA . GLY B 1 45 ? 159.643 117.022 144.653 1.00 105.22 45 GLY B CA 1
ATOM 4168 C C . GLY B 1 45 ? 160.298 116.220 143.546 1.00 103.60 45 GLY B C 1
ATOM 4169 O O . GLY B 1 45 ? 160.556 116.743 142.461 1.00 101.55 45 GLY B O 1
ATOM 4170 N N . LEU B 1 46 ? 160.555 114.935 143.796 1.00 104.98 46 LEU B N 1
ATOM 4171 C CA . LEU B 1 46 ? 161.115 114.075 142.758 1.00 103.71 46 LEU B CA 1
ATOM 4172 C C . LEU B 1 46 ? 160.102 113.805 141.651 1.00 107.71 46 LEU B C 1
ATOM 4173 O O . LEU B 1 46 ? 160.467 113.750 140.468 1.00 110.86 46 LEU B O 1
ATOM 4178 N N . PHE B 1 47 ? 158.827 113.635 142.018 1.00 116.16 47 PHE B N 1
ATOM 4179 C CA . PHE B 1 47 ? 157.769 113.492 141.023 1.00 115.87 47 PHE B CA 1
ATOM 4180 C C . PHE B 1 47 ? 157.629 114.757 140.183 1.00 114.95 47 PHE B C 1
ATOM 4181 O O . PHE B 1 47 ? 157.460 114.683 138.960 1.00 113.87 47 PHE B O 1
ATOM 4189 N N . GLN B 1 48 ? 157.726 115.925 140.823 1.00 109.82 48 GLN B N 1
ATOM 4190 C CA . GLN B 1 48 ? 157.692 117.192 140.100 1.00 109.69 48 GLN B CA 1
ATOM 4191 C C . GLN B 1 48 ? 158.917 117.353 139.207 1.00 109.36 48 GLN B C 1
ATOM 4192 O O . GLN B 1 48 ? 158.831 117.937 138.120 1.00 110.15 48 GLN B O 1
ATOM 4198 N N . LEU B 1 49 ? 160.066 116.832 139.647 1.00 99.91 49 LEU B N 1
ATOM 4199 C CA . LEU B 1 49 ? 161.272 116.862 138.825 1.00 102.78 49 LEU B CA 1
ATOM 4200 C C . LEU B 1 49 ? 161.127 115.971 137.599 1.00 101.03 49 LEU B C 1
ATOM 4201 O O . LEU B 1 49 ? 161.630 116.308 136.519 1.00 99.55 49 LEU B O 1
ATOM 4206 N N . TYR B 1 50 ? 160.457 114.824 137.751 1.00 104.79 50 TYR B N 1
ATOM 4207 C CA . TYR B 1 50 ? 160.162 113.988 136.590 1.00 105.43 50 TYR B CA 1
ATOM 4208 C C . TYR B 1 50 ? 159.187 114.709 135.661 1.00 109.32 50 TYR B C 1
ATOM 4209 O O . TYR B 1 50 ? 159.359 114.691 134.438 1.00 110.35 50 TYR B O 1
ATOM 4218 N N . LEU B 1 51 ? 158.167 115.356 136.230 1.00 108.52 51 LEU B N 1
ATOM 4219 C CA . LEU B 1 51 ? 157.155 116.020 135.414 1.00 106.22 51 LEU B CA 1
ATOM 4220 C C . LEU B 1 51 ? 157.738 117.206 134.655 1.00 107.71 51 LEU B C 1
ATOM 4221 O O . LEU B 1 51 ? 157.310 117.504 133.535 1.00 105.98 51 LEU B O 1
ATOM 4226 N N . ASP B 1 52 ? 158.720 117.886 135.244 1.00 115.04 52 ASP B N 1
ATOM 4227 C CA . ASP B 1 52 ? 159.414 118.953 134.536 1.00 116.69 52 ASP B CA 1
ATOM 4228 C C . ASP B 1 52 ? 160.434 118.404 133.546 1.00 114.79 52 ASP B C 1
ATOM 4229 O O . ASP B 1 52 ? 160.616 118.970 132.463 1.00 114.42 52 ASP B O 1
ATOM 4234 N N . GLU B 1 53 ? 161.103 117.308 133.893 1.00 117.47 53 GLU B N 1
ATOM 4235 C CA . GLU B 1 53 ? 162.188 116.754 133.087 1.00 119.06 53 GLU B CA 1
ATOM 4236 C C . GLU B 1 53 ? 161.866 115.297 132.766 1.00 119.12 53 GLU B C 1
ATOM 4237 O O . GLU B 1 53 ? 162.263 114.385 133.494 1.00 118.78 53 GLU B O 1
ATOM 4243 N N . ALA B 1 54 ? 161.136 115.083 131.672 1.00 124.71 54 ALA B N 1
ATOM 4244 C CA . ALA B 1 54 ? 160.799 113.744 131.187 1.00 124.91 54 ALA B CA 1
ATOM 4245 C C . ALA B 1 54 ? 161.241 113.677 129.730 1.00 126.63 54 ALA B C 1
ATOM 4246 O O . ALA B 1 54 ? 160.445 113.914 128.817 1.00 125.97 54 ALA B O 1
ATOM 4248 N N . GLY B 1 55 ? 162.509 113.347 129.516 1.00 132.12 55 GLY B N 1
ATOM 4249 C CA . GLY B 1 55 ? 163.066 113.298 128.179 1.00 131.28 55 GLY B CA 1
ATOM 4250 C C . GLY B 1 55 ? 163.296 114.675 127.590 1.00 131.00 55 GLY B C 1
ATOM 4251 O O . GLY B 1 55 ? 163.202 115.685 128.288 1.00 129.58 55 GLY B O 1
ATOM 4252 N N . HIS B 1 58 ? 166.558 112.824 128.286 1.00 138.58 58 HIS B N 1
ATOM 4253 C CA . HIS B 1 58 ? 167.355 112.596 129.486 1.00 140.23 58 HIS B CA 1
ATOM 4254 C C . HIS B 1 58 ? 166.685 111.561 130.386 1.00 138.80 58 HIS B C 1
ATOM 4255 O O . HIS B 1 58 ? 165.649 111.830 130.995 1.00 138.16 58 HIS B O 1
ATOM 4262 N N . SER B 1 59 ? 167.286 110.378 130.462 1.00 122.35 59 SER B N 1
ATOM 4263 C CA . SER B 1 59 ? 166.727 109.282 131.235 1.00 121.52 59 SER B CA 1
ATOM 4264 C C . SER B 1 59 ? 166.896 109.529 132.732 1.00 120.88 59 SER B C 1
ATOM 4265 O O . SER B 1 59 ? 167.689 110.365 133.168 1.00 122.04 59 SER B O 1
ATOM 4268 N N . PHE B 1 60 ? 166.127 108.782 133.522 1.00 108.59 60 PHE B N 1
ATOM 4269 C CA . PHE B 1 60 ? 166.120 108.937 134.967 1.00 105.62 60 PHE B CA 1
ATOM 4270 C C . PHE B 1 60 ? 166.055 107.568 135.625 1.00 106.49 60 PHE B C 1
ATOM 4271 O O . PHE B 1 60 ? 165.606 106.589 135.025 1.00 107.11 60 PHE B O 1
ATOM 4279 N N . SER B 1 61 ? 166.517 107.509 136.872 1.00 107.50 61 SER B N 1
ATOM 4280 C CA . SER B 1 61 ? 166.270 106.348 137.717 1.00 105.73 61 SER B CA 1
ATOM 4281 C C . SER B 1 61 ? 166.178 106.813 139.160 1.00 108.35 61 SER B C 1
ATOM 4282 O O . SER B 1 61 ? 166.914 107.711 139.575 1.00 110.05 61 SER B O 1
ATOM 4285 N N . PHE B 1 62 ? 165.276 106.195 139.918 1.00 108.85 62 PHE B N 1
ATOM 4286 C CA . PHE B 1 62 ? 164.984 106.605 141.285 1.00 108.53 62 PHE B CA 1
ATOM 4287 C C . PHE B 1 62 ? 165.061 105.393 142.199 1.00 107.32 62 PHE B C 1
ATOM 4288 O O . PHE B 1 62 ? 164.375 104.393 141.968 1.00 113.06 62 PHE B O 1
ATOM 4296 N N . HIS B 1 63 ? 165.882 105.489 143.241 1.00 100.95 63 HIS B N 1
ATOM 4297 C CA . HIS B 1 63 ? 166.066 104.402 144.187 1.00 102.13 63 HIS B CA 1
ATOM 4298 C C . HIS B 1 63 ? 165.928 104.930 145.606 1.00 105.34 63 HIS B C 1
ATOM 4299 O O . HIS B 1 63 ? 166.247 106.087 145.890 1.00 109.76 63 HIS B O 1
ATOM 4306 N N . GLY B 1 64 ? 165.441 104.067 146.495 1.00 111.80 64 GLY B N 1
ATOM 4307 C CA . GLY B 1 64 ? 165.273 104.426 147.883 1.00 111.98 64 GLY B CA 1
ATOM 4308 C C . GLY B 1 64 ? 165.997 103.446 148.786 1.00 113.00 64 GLY B C 1
ATOM 4309 O O . GLY B 1 64 ? 166.258 102.298 148.421 1.00 117.51 64 GLY B O 1
ATOM 4310 N N . ALA B 1 65 ? 166.320 103.927 149.984 1.00 113.40 65 ALA B N 1
ATOM 4311 C CA . ALA B 1 65 ? 167.070 103.139 150.949 1.00 113.74 65 ALA B CA 1
ATOM 4312 C C . ALA B 1 65 ? 166.626 103.482 152.361 1.00 116.56 65 ALA B C 1
ATOM 4313 O O . ALA B 1 65 ? 166.281 104.629 152.656 1.00 117.06 65 ALA B O 1
ATOM 4315 N N . ALA B 1 66 ? 166.656 102.476 153.233 1.00 134.72 66 ALA B N 1
ATOM 4316 C CA . ALA B 1 66 ? 166.278 102.644 154.631 1.00 136.95 66 ALA B CA 1
ATOM 4317 C C . ALA B 1 66 ? 166.897 101.521 155.450 1.00 137.13 66 ALA B C 1
ATOM 4318 O O . ALA B 1 66 ? 167.389 100.527 154.911 1.00 134.82 66 ALA B O 1
ATOM 4320 N N . LEU B 1 67 ? 166.870 101.701 156.771 1.00 154.15 67 LEU B N 1
ATOM 4321 C CA . LEU B 1 67 ? 167.231 100.647 157.717 1.00 153.54 67 LEU B CA 1
ATOM 4322 C C . LEU B 1 67 ? 165.931 100.011 158.204 1.00 153.48 67 LEU B C 1
ATOM 4323 O O . LEU B 1 67 ? 165.471 100.229 159.325 1.00 152.92 67 LEU B O 1
ATOM 4328 N N . THR B 1 68 ? 165.334 99.210 157.325 1.00 150.69 68 THR B N 1
ATOM 4329 C CA . THR B 1 68 ? 163.998 98.665 157.513 1.00 149.86 68 THR B CA 1
ATOM 4330 C C . THR B 1 68 ? 164.002 97.282 156.866 1.00 150.64 68 THR B C 1
ATOM 4331 O O . THR B 1 68 ? 164.822 97.015 155.984 1.00 149.77 68 THR B O 1
ATOM 4335 N N . ALA B 1 69 ? 163.135 96.390 157.354 1.00 162.65 69 ALA B N 1
ATOM 4336 C CA . ALA B 1 69 ? 162.922 95.102 156.705 1.00 163.13 69 ALA B CA 1
ATOM 4337 C C . ALA B 1 69 ? 162.448 95.312 155.266 1.00 163.58 69 ALA B C 1
ATOM 4338 O O . ALA B 1 69 ? 161.664 96.234 155.003 1.00 162.96 69 ALA B O 1
ATOM 4340 N N . PRO B 1 70 ? 162.921 94.499 154.309 1.00 161.20 70 PRO B N 1
ATOM 4341 C CA . PRO B 1 70 ? 162.716 94.841 152.889 1.00 160.37 70 PRO B CA 1
ATOM 4342 C C . PRO B 1 70 ? 161.283 94.704 152.406 1.00 159.98 70 PRO B C 1
ATOM 4343 O O . PRO B 1 70 ? 160.876 95.466 151.521 1.00 158.81 70 PRO B O 1
ATOM 4347 N N . LYS B 1 71 ? 160.503 93.767 152.948 1.00 161.56 71 LYS B N 1
ATOM 4348 C CA . LYS B 1 71 ? 159.090 93.700 152.586 1.00 160.55 71 LYS B CA 1
ATOM 4349 C C . LYS B 1 71 ? 158.315 94.861 153.196 1.00 161.26 71 LYS B C 1
ATOM 4350 O O . LYS B 1 71 ? 157.453 95.459 152.537 1.00 162.41 71 LYS B O 1
ATOM 4352 N N . GLN B 1 72 ? 158.620 95.200 154.453 1.00 157.45 72 GLN B N 1
ATOM 4353 C CA . GLN B 1 72 ? 157.998 96.359 155.082 1.00 158.51 72 GLN B CA 1
ATOM 4354 C C . GLN B 1 72 ? 158.460 97.654 154.426 1.00 159.38 72 GLN B C 1
ATOM 4355 O O . GLN B 1 72 ? 157.664 98.584 154.253 1.00 158.01 72 GLN B O 1
ATOM 4361 N N . GLY B 1 73 ? 159.733 97.719 154.031 1.00 152.62 73 GLY B N 1
ATOM 4362 C CA . GLY B 1 73 ? 160.207 98.869 153.278 1.00 150.66 73 GLY B CA 1
ATOM 4363 C C . GLY B 1 73 ? 159.553 98.985 151.914 1.00 151.01 73 GLY B C 1
ATOM 4364 O O . GLY B 1 73 ? 159.252 100.090 151.456 1.00 149.59 73 GLY B O 1
ATOM 4365 N N . GLN B 1 74 ? 159.295 97.847 151.265 1.00 155.28 74 GLN B N 1
ATOM 4366 C CA . GLN B 1 74 ? 158.665 97.848 149.948 1.00 155.33 74 GLN B CA 1
ATOM 4367 C C . GLN B 1 74 ? 157.208 98.292 150.033 1.00 155.86 74 GLN B C 1
ATOM 4368 O O . GLN B 1 74 ? 156.747 99.108 149.225 1.00 155.35 74 GLN B O 1
ATOM 4374 N N . GLU B 1 75 ? 156.466 97.787 151.023 1.00 158.50 75 GLU B N 1
ATOM 4375 C CA . GLU B 1 75 ? 155.093 98.263 151.176 1.00 158.24 75 GLU B CA 1
ATOM 4376 C C . GLU B 1 75 ? 155.058 99.711 151.658 1.00 157.72 75 GLU B C 1
ATOM 4377 O O . GLU B 1 75 ? 154.123 100.447 151.321 1.00 156.75 75 GLU B O 1
ATOM 4383 N N . LEU B 1 76 ? 156.096 100.161 152.375 1.00 151.17 76 LEU B N 1
ATOM 4384 C CA . LEU B 1 76 ? 156.142 101.559 152.787 1.00 150.58 76 LEU B CA 1
ATOM 4385 C C . LEU B 1 76 ? 156.410 102.493 151.612 1.00 150.64 76 LEU B C 1
ATOM 4386 O O . LEU B 1 76 ? 155.793 103.560 151.525 1.00 149.85 76 LEU B O 1
ATOM 4391 N N . MET B 1 77 ? 157.313 102.128 150.689 1.00 148.48 77 MET B N 1
ATOM 4392 C CA . MET B 1 77 ? 157.516 103.058 149.579 1.00 148.70 77 MET B CA 1
ATOM 4393 C C . MET B 1 77 ? 156.396 102.926 148.556 1.00 148.86 77 MET B C 1
ATOM 4394 O O . MET B 1 77 ? 156.135 103.874 147.813 1.00 149.20 77 MET B O 1
ATOM 4399 N N . ALA B 1 78 ? 155.694 101.785 148.533 1.00 149.47 78 ALA B N 1
ATOM 4400 C CA . ALA B 1 78 ? 154.457 101.703 147.759 1.00 149.18 78 ALA B CA 1
ATOM 4401 C C . ALA B 1 78 ? 153.382 102.622 148.333 1.00 150.98 78 ALA B C 1
ATOM 4402 O O . ALA B 1 78 ? 152.651 103.279 147.580 1.00 150.08 78 ALA B O 1
ATOM 4404 N N . LYS B 1 79 ? 153.275 102.680 149.666 1.00 152.14 79 LYS B N 1
ATOM 4405 C CA . LYS B 1 79 ? 152.332 103.589 150.312 1.00 151.14 79 LYS B CA 1
ATOM 4406 C C . LYS B 1 79 ? 152.725 105.046 150.086 1.00 151.70 79 LYS B C 1
ATOM 4407 O O . LYS B 1 79 ? 151.858 105.912 149.918 1.00 150.68 79 LYS B O 1
ATOM 4413 N N . ALA B 1 80 ? 154.031 105.327 150.080 1.00 152.05 80 ALA B N 1
ATOM 4414 C CA . ALA B 1 80 ? 154.517 106.666 149.761 1.00 151.54 80 ALA B CA 1
ATOM 4415 C C . ALA B 1 80 ? 154.218 107.040 148.313 1.00 151.66 80 ALA B C 1
ATOM 4416 O O . ALA B 1 80 ? 153.856 108.185 148.020 1.00 152.55 80 ALA B O 1
ATOM 4418 N N . LEU B 1 81 ? 154.364 106.084 147.393 1.00 141.96 81 LEU B N 1
ATOM 4419 C CA . LEU B 1 81 ? 154.043 106.316 145.991 1.00 139.57 81 LEU B CA 1
ATOM 4420 C C . LEU B 1 81 ? 152.544 106.405 145.747 1.00 140.35 81 LEU B C 1
ATOM 4421 O O . LEU B 1 81 ? 152.131 106.915 144.699 1.00 142.34 81 LEU B O 1
ATOM 4426 N N . GLU B 1 82 ? 151.726 105.901 146.674 1.00 145.07 82 GLU B N 1
ATOM 4427 C CA . GLU B 1 82 ? 150.282 106.073 146.553 1.00 147.49 82 GLU B CA 1
ATOM 4428 C C . GLU B 1 82 ? 149.878 107.529 146.750 1.00 148.57 82 GLU B C 1
ATOM 4429 O O . GLU B 1 82 ? 149.082 108.070 145.973 1.00 147.89 82 GLU B O 1
ATOM 4431 N N . SER B 1 83 ? 150.423 108.185 147.773 1.00 146.30 83 SER B N 1
ATOM 4432 C CA . SER B 1 83 ? 150.088 109.576 148.076 1.00 145.61 83 SER B CA 1
ATOM 4433 C C . SER B 1 83 ? 150.957 110.478 147.212 1.00 145.89 83 SER B C 1
ATOM 4434 O O . SER B 1 83 ? 152.034 110.915 147.617 1.00 145.04 83 SER B O 1
ATOM 4437 N N . LEU B 1 84 ? 150.482 110.762 146.003 1.00 146.10 84 LEU B N 1
ATOM 4438 C CA . LEU B 1 84 ? 151.180 111.647 145.079 1.00 147.27 84 LEU B CA 1
ATOM 4439 C C . LEU B 1 84 ? 150.185 112.643 144.508 1.00 146.79 84 LEU B C 1
ATOM 4440 O O . LEU B 1 84 ? 149.234 112.251 143.825 1.00 145.20 84 LEU B O 1
ATOM 4445 N N . SER B 1 85 ? 150.405 113.926 144.786 1.00 159.57 85 SER B N 1
ATOM 4446 C CA . SER B 1 85 ? 149.590 114.984 144.216 1.00 158.78 85 SER B CA 1
ATOM 4447 C C . SER B 1 85 ? 150.065 115.297 142.799 1.00 158.69 85 SER B C 1
ATOM 4448 O O . SER B 1 85 ? 151.018 114.702 142.287 1.00 158.38 85 SER B O 1
ATOM 4451 N N . CYS B 1 86 ? 149.394 116.248 142.154 1.00 161.60 86 CYS B N 1
ATOM 4452 C CA . CYS B 1 86 ? 149.704 116.605 140.777 1.00 161.45 86 CYS B CA 1
ATOM 4453 C C . CYS B 1 86 ? 149.165 118.005 140.523 1.00 163.37 86 CYS B C 1
ATOM 4454 O O . CYS B 1 86 ? 148.276 118.456 141.256 1.00 162.70 86 CYS B O 1
ATOM 4457 N N . PRO B 1 87 ? 149.707 118.731 139.542 1.00 179.09 87 PRO B N 1
ATOM 4458 C CA . PRO B 1 87 ? 149.062 119.978 139.106 1.00 179.83 87 PRO B CA 1
ATOM 4459 C C . PRO B 1 87 ? 147.667 119.728 138.550 1.00 179.75 87 PRO B C 1
ATOM 4460 O O . PRO B 1 87 ? 147.391 118.685 137.956 1.00 180.76 87 PRO B O 1
ATOM 4464 N N . LYS B 1 88 ? 146.778 120.700 138.766 1.00 179.04 88 LYS B N 1
ATOM 4465 C CA . LYS B 1 88 ? 145.392 120.561 138.341 1.00 178.70 88 LYS B CA 1
ATOM 4466 C C . LYS B 1 88 ? 145.145 121.070 136.928 1.00 180.24 88 LYS B C 1
ATOM 4467 O O . LYS B 1 88 ? 144.080 120.793 136.365 1.00 180.50 88 LYS B O 1
ATOM 4469 N N . ASP B 1 89 ? 146.093 121.808 136.345 1.00 187.44 89 ASP B N 1
ATOM 4470 C CA . ASP B 1 89 ? 145.855 122.400 135.031 1.00 187.59 89 ASP B CA 1
ATOM 4471 C C . ASP B 1 89 ? 145.929 121.359 133.920 1.00 187.43 89 ASP B C 1
ATOM 4472 O O . ASP B 1 89 ? 145.095 121.361 133.007 1.00 187.90 89 ASP B O 1
ATOM 4477 N N . MET B 1 90 ? 146.909 120.463 133.976 1.00 182.14 90 MET B N 1
ATOM 4478 C CA . MET B 1 90 ? 147.097 119.473 132.926 1.00 181.62 90 MET B CA 1
ATOM 4479 C C . MET B 1 90 ? 146.128 118.310 133.103 1.00 181.85 90 MET B C 1
ATOM 4480 O O . MET B 1 90 ? 145.561 118.118 134.183 1.00 181.82 90 MET B O 1
ATOM 4485 N N . ALA B 1 91 ? 145.936 117.550 132.026 1.00 185.05 91 ALA B N 1
ATOM 4486 C CA . ALA B 1 91 ? 144.881 116.546 131.977 1.00 185.21 91 ALA B CA 1
ATOM 4487 C C . ALA B 1 91 ? 145.215 115.355 132.875 1.00 185.40 91 ALA B C 1
ATOM 4488 O O . ALA B 1 91 ? 146.383 114.970 132.990 1.00 185.18 91 ALA B O 1
ATOM 4490 N N . PRO B 1 92 ? 144.212 114.758 133.533 1.00 179.53 92 PRO B N 1
ATOM 4491 C CA . PRO B 1 92 ? 144.485 113.589 134.385 1.00 178.80 92 PRO B CA 1
ATOM 4492 C C . PRO B 1 92 ? 144.832 112.327 133.612 1.00 178.82 92 PRO B C 1
ATOM 4493 O O . PRO B 1 92 ? 145.417 111.410 134.204 1.00 178.93 92 PRO B O 1
ATOM 4497 N N . SER B 1 93 ? 144.486 112.246 132.323 1.00 181.11 93 SER B N 1
ATOM 4498 C CA . SER B 1 93 ? 144.820 111.065 131.528 1.00 181.46 93 SER B CA 1
ATOM 4499 C C . SER B 1 93 ? 146.323 110.946 131.306 1.00 182.27 93 SER B C 1
ATOM 4500 O O . SER B 1 93 ? 146.885 109.849 131.400 1.00 183.48 93 SER B O 1
ATOM 4503 N N . HIS B 1 94 ? 146.985 112.060 131.001 1.00 176.78 94 HIS B N 1
ATOM 4504 C CA . HIS B 1 94 ? 148.439 112.090 130.918 1.00 176.69 94 HIS B CA 1
ATOM 4505 C C . HIS B 1 94 ? 149.083 111.967 132.293 1.00 177.22 94 HIS B C 1
ATOM 4506 O O . HIS B 1 94 ? 150.175 111.390 132.409 1.00 177.48 94 HIS B O 1
ATOM 4513 N N . CYS B 1 95 ? 148.413 112.487 133.329 1.00 170.85 95 CYS B N 1
ATOM 4514 C CA . CYS B 1 95 ? 148.878 112.351 134.707 1.00 170.17 95 CYS B CA 1
ATOM 4515 C C . CYS B 1 95 ? 148.949 110.893 135.136 1.00 169.59 95 CYS B C 1
ATOM 4516 O O . CYS B 1 95 ? 149.907 110.489 135.804 1.00 168.32 95 CYS B O 1
ATOM 4519 N N . ALA B 1 96 ? 147.949 110.093 134.754 1.00 166.42 96 ALA B N 1
ATOM 4520 C CA . ALA B 1 96 ? 147.918 108.684 135.137 1.00 165.47 96 ALA B CA 1
ATOM 4521 C C . ALA B 1 96 ? 149.063 107.896 134.506 1.00 166.89 96 ALA B C 1
ATOM 4522 O O . ALA B 1 96 ? 149.718 107.095 135.185 1.00 167.22 96 ALA B O 1
ATOM 4524 N N . GLU B 1 97 ? 149.345 108.127 133.220 1.00 170.99 97 GLU B N 1
ATOM 4525 C CA . GLU B 1 97 ? 150.427 107.380 132.586 1.00 171.04 97 GLU B CA 1
ATOM 4526 C C . GLU B 1 97 ? 151.797 107.880 133.031 1.00 169.89 97 GLU B C 1
ATOM 4527 O O . GLU B 1 97 ? 152.737 107.081 133.133 1.00 168.95 97 GLU B O 1
ATOM 4533 N N . HIS B 1 98 ? 151.926 109.174 133.348 1.00 163.47 98 HIS B N 1
ATOM 4534 C CA . HIS B 1 98 ? 153.183 109.660 133.912 1.00 162.29 98 HIS B CA 1
ATOM 4535 C C . HIS B 1 98 ? 153.408 109.121 135.321 1.00 162.06 98 HIS B C 1
ATOM 4536 O O . HIS B 1 98 ? 154.544 108.796 135.693 1.00 164.15 98 HIS B O 1
ATOM 4543 N N . LYS B 1 99 ? 152.336 108.988 136.106 1.00 147.52 99 LYS B N 1
ATOM 4544 C CA . LYS B 1 99 ? 152.450 108.380 137.427 1.00 147.01 99 LYS B CA 1
ATOM 4545 C C . LYS B 1 99 ? 152.786 106.898 137.336 1.00 149.56 99 LYS B C 1
ATOM 4546 O O . LYS B 1 99 ? 153.539 106.386 138.172 1.00 150.21 99 LYS B O 1
ATOM 4552 N N . ASP B 1 100 ? 152.255 106.198 136.329 1.00 162.92 100 ASP B N 1
ATOM 4553 C CA . ASP B 1 100 ? 152.623 104.797 136.134 1.00 162.28 100 ASP B CA 1
ATOM 4554 C C . ASP B 1 100 ? 154.077 104.658 135.701 1.00 162.03 100 ASP B C 1
ATOM 4555 O O . ASP B 1 100 ? 154.761 103.714 136.113 1.00 162.72 100 ASP B O 1
ATOM 4560 N N . GLN B 1 101 ? 154.567 105.587 134.874 1.00 149.08 101 GLN B N 1
ATOM 4561 C CA . GLN B 1 101 ? 155.979 105.578 134.499 1.00 146.84 101 GLN B CA 1
ATOM 4562 C C . GLN B 1 101 ? 156.882 105.842 135.702 1.00 147.12 101 GLN B C 1
ATOM 4563 O O . GLN B 1 101 ? 157.935 105.207 135.846 1.00 148.45 101 GLN B O 1
ATOM 4569 N N . PHE B 1 102 ? 156.479 106.766 136.583 1.00 136.02 102 PHE B N 1
ATOM 4570 C CA . PHE B 1 102 ? 157.246 107.013 137.803 1.00 134.34 102 PHE B CA 1
ATOM 4571 C C . PHE B 1 102 ? 157.180 105.833 138.766 1.00 134.62 102 PHE B C 1
ATOM 4572 O O . PHE B 1 102 ? 158.147 105.578 139.492 1.00 135.54 102 PHE B O 1
ATOM 4580 N N . LEU B 1 103 ? 156.053 105.117 138.798 1.00 143.60 103 LEU B N 1
ATOM 4581 C CA . LEU B 1 103 ? 155.965 103.893 139.591 1.00 142.98 103 LEU B CA 1
ATOM 4582 C C . LEU B 1 103 ? 156.868 102.807 139.020 1.00 143.73 103 LEU B C 1
ATOM 4583 O O . LEU B 1 103 ? 157.423 101.991 139.766 1.00 143.47 103 LEU B O 1
ATOM 4588 N N . GLN B 1 104 ? 157.004 102.773 137.691 1.00 147.93 104 GLN B N 1
ATOM 4589 C CA . GLN B 1 104 ? 157.926 101.844 137.044 1.00 147.51 104 GLN B CA 1
ATOM 4590 C C . GLN B 1 104 ? 159.377 102.163 137.388 1.00 145.60 104 GLN B C 1
ATOM 4591 O O . GLN B 1 104 ? 160.160 101.260 137.708 1.00 146.30 104 GLN B O 1
ATOM 4597 N N . LEU B 1 105 ? 159.753 103.442 137.345 1.00 130.61 105 LEU B N 1
ATOM 4598 C CA . LEU B 1 105 ? 161.154 103.805 137.529 1.00 130.69 105 LEU B CA 1
ATOM 4599 C C . LEU B 1 105 ? 161.596 103.810 138.988 1.00 129.88 105 LEU B C 1
ATOM 4600 O O . LEU B 1 105 ? 162.803 103.838 139.250 1.00 126.33 105 LEU B O 1
ATOM 4605 N N . SER B 1 106 ? 160.665 103.782 139.938 1.00 133.61 106 SER B N 1
ATOM 4606 C CA . SER B 1 106 ? 161.023 103.839 141.350 1.00 131.72 106 SER B CA 1
ATOM 4607 C C . SER B 1 106 ? 161.346 102.448 141.876 1.00 128.45 106 SER B C 1
ATOM 4608 O O . SER B 1 106 ? 160.632 101.485 141.583 1.00 129.78 106 SER B O 1
ATOM 4611 N N . GLN B 1 107 ? 162.422 102.343 142.656 1.00 124.07 107 GLN B N 1
ATOM 4612 C CA . GLN B 1 107 ? 162.862 101.070 143.213 1.00 124.30 107 GLN B CA 1
ATOM 4613 C C . GLN B 1 107 ? 163.333 101.274 144.648 1.00 125.40 107 GLN B C 1
ATOM 4614 O O . GLN B 1 107 ? 163.558 102.398 145.098 1.00 127.98 107 GLN B O 1
ATOM 4620 N N . TYR B 1 108 ? 163.490 100.163 145.366 1.00 128.46 108 TYR B N 1
ATOM 4621 C CA . TYR B 1 108 ? 163.908 100.177 146.762 1.00 129.11 108 TYR B CA 1
ATOM 4622 C C . TYR B 1 108 ? 165.015 99.150 146.957 1.00 130.36 108 TYR B C 1
ATOM 4623 O O . TYR B 1 108 ? 165.044 98.121 146.278 1.00 132.65 108 TYR B O 1
ATOM 4632 N N . ARG B 1 109 ? 165.928 99.431 147.889 1.00 127.92 109 ARG B N 1
ATOM 4633 C CA . ARG B 1 109 ? 167.000 98.491 148.197 1.00 127.70 109 ARG B CA 1
ATOM 4634 C C . ARG B 1 109 ? 167.418 98.657 149.654 1.00 129.86 109 ARG B C 1
ATOM 4635 O O . ARG B 1 109 ? 167.549 99.781 150.143 1.00 133.00 109 ARG B O 1
ATOM 4643 N N . GLN B 1 110 ? 167.615 97.531 150.343 1.00 136.09 110 GLN B N 1
ATOM 4644 C CA . GLN B 1 110 ? 168.021 97.525 151.743 1.00 137.40 110 GLN B CA 1
ATOM 4645 C C . GLN B 1 110 ? 169.541 97.449 151.864 1.00 137.72 110 GLN B C 1
ATOM 4646 O O . GLN B 1 110 ? 170.196 96.693 151.140 1.00 135.98 110 GLN B O 1
ATOM 4652 N N . LEU B 1 111 ? 170.097 98.238 152.786 1.00 140.82 111 LEU B N 1
ATOM 4653 C CA . LEU B 1 111 ? 171.539 98.429 152.917 1.00 139.19 111 LEU B CA 1
ATOM 4654 C C . LEU B 1 111 ? 171.978 98.054 154.325 1.00 139.49 111 LEU B C 1
ATOM 4655 O O . LEU B 1 111 ? 171.569 98.700 155.295 1.00 137.86 111 LEU B O 1
ATOM 4660 N N . LYS B 1 112 ? 172.809 97.017 154.439 1.00 141.00 112 LYS B N 1
ATOM 4661 C CA . LYS B 1 112 ? 173.399 96.655 155.724 1.00 140.44 112 LYS B CA 1
ATOM 4662 C C . LYS B 1 112 ? 174.919 96.763 155.725 1.00 139.33 112 LYS B C 1
ATOM 4663 O O . LYS B 1 112 ? 175.475 97.516 156.531 1.00 136.98 112 LYS B O 1
ATOM 4669 N N . THR B 1 113 ? 175.607 96.048 154.841 1.00 145.19 113 THR B N 1
ATOM 4670 C CA . THR B 1 113 ? 177.065 95.998 154.793 1.00 145.99 113 THR B CA 1
ATOM 4671 C C . THR B 1 113 ? 177.545 96.493 153.433 1.00 145.42 113 THR B C 1
ATOM 4672 O O . THR B 1 113 ? 176.745 96.775 152.544 1.00 143.76 113 THR B O 1
ATOM 4676 N N . ALA B 1 114 ? 178.872 96.565 153.272 1.00 147.47 114 ALA B N 1
ATOM 4677 C CA . ALA B 1 114 ? 179.483 97.119 152.063 1.00 146.64 114 ALA B CA 1
ATOM 4678 C C . ALA B 1 114 ? 179.191 96.296 150.813 1.00 146.32 114 ALA B C 1
ATOM 4679 O O . ALA B 1 114 ? 179.204 96.848 149.703 1.00 145.85 114 ALA B O 1
ATOM 4681 N N . GLU B 1 115 ? 178.915 94.998 150.969 1.00 141.99 115 GLU B N 1
ATOM 4682 C CA . GLU B 1 115 ? 178.478 94.191 149.837 1.00 140.38 115 GLU B CA 1
ATOM 4683 C C . GLU B 1 115 ? 177.111 94.633 149.332 1.00 140.47 115 GLU B C 1
ATOM 4684 O O . GLU B 1 115 ? 176.831 94.527 148.133 1.00 140.57 115 GLU B O 1
ATOM 4690 N N . ASP B 1 116 ? 176.259 95.154 150.220 1.00 135.69 116 ASP B N 1
ATOM 4691 C CA . ASP B 1 116 ? 174.966 95.673 149.785 1.00 136.74 116 ASP B CA 1
ATOM 4692 C C . ASP B 1 116 ? 175.119 96.951 148.964 1.00 136.15 116 ASP B C 1
ATOM 4693 O O . ASP B 1 116 ? 174.383 97.154 147.996 1.00 134.61 116 ASP B O 1
ATOM 4698 N N . TYR B 1 117 ? 176.073 97.824 149.314 1.00 139.02 117 TYR B N 1
ATOM 4699 C CA . TYR B 1 117 ? 176.319 98.990 148.461 1.00 139.06 117 TYR B CA 1
ATOM 4700 C C . TYR B 1 117 ? 177.019 98.607 147.162 1.00 139.29 117 TYR B C 1
ATOM 4701 O O . TYR B 1 117 ? 176.824 99.275 146.138 1.00 138.90 117 TYR B O 1
ATOM 4710 N N . GLN B 1 118 ? 177.828 97.542 147.175 1.00 137.86 118 GLN B N 1
ATOM 4711 C CA . GLN B 1 118 ? 178.358 97.013 145.920 1.00 136.85 118 GLN B CA 1
ATOM 4712 C C . GLN B 1 118 ? 177.236 96.491 145.026 1.00 136.78 118 GLN B C 1
ATOM 4713 O O . GLN B 1 118 ? 177.238 96.714 143.807 1.00 136.99 118 GLN B O 1
ATOM 4719 N N . ALA B 1 119 ? 176.252 95.817 145.626 1.00 134.75 119 ALA B N 1
ATOM 4720 C CA . ALA B 1 119 ? 175.075 95.385 144.883 1.00 136.62 119 ALA B CA 1
ATOM 4721 C C . ALA B 1 119 ? 174.218 96.566 144.445 1.00 136.74 119 ALA B C 1
ATOM 4722 O O . ALA B 1 119 ? 173.542 96.482 143.418 1.00 135.63 119 ALA B O 1
ATOM 4724 N N . LEU B 1 120 ? 174.229 97.661 145.211 1.00 135.38 120 LEU B N 1
ATOM 4725 C CA . LEU B 1 120 ? 173.553 98.886 144.789 1.00 136.65 120 LEU B CA 1
ATOM 4726 C C . LEU B 1 120 ? 174.207 99.466 143.545 1.00 136.94 120 LEU B C 1
ATOM 4727 O O . LEU B 1 120 ? 173.512 99.924 142.631 1.00 138.86 120 LEU B O 1
ATOM 4732 N N . ASN B 1 121 ? 175.541 99.472 143.506 1.00 134.09 121 ASN B N 1
ATOM 4733 C CA . ASN B 1 121 ? 176.252 99.929 142.314 1.00 134.59 121 ASN B CA 1
ATOM 4734 C C . ASN B 1 121 ? 175.974 99.017 141.123 1.00 134.99 121 ASN B C 1
ATOM 4735 O O . ASN B 1 121 ? 175.777 99.494 139.995 1.00 134.30 121 ASN B O 1
ATOM 4740 N N . LYS B 1 122 ? 175.929 97.703 141.366 1.00 140.16 122 LYS B N 1
ATOM 4741 C CA . LYS B 1 122 ? 175.606 96.751 140.306 1.00 141.47 122 LYS B CA 1
ATOM 4742 C C . LYS B 1 122 ? 174.176 96.930 139.808 1.00 139.99 122 LYS B C 1
ATOM 4743 O O . LYS B 1 122 ? 173.911 96.817 138.607 1.00 141.58 122 LYS B O 1
ATOM 4749 N N . ASP B 1 123 ? 173.243 97.228 140.714 1.00 138.96 123 ASP B N 1
ATOM 4750 C CA . ASP B 1 123 ? 171.863 97.479 140.320 1.00 140.70 123 ASP B CA 1
ATOM 4751 C C . ASP B 1 123 ? 171.725 98.805 139.583 1.00 141.13 123 ASP B C 1
ATOM 4752 O O . ASP B 1 123 ? 170.869 98.932 138.703 1.00 140.82 123 ASP B O 1
ATOM 4757 N N . ILE B 1 124 ? 172.563 99.790 139.919 1.00 139.82 124 ILE B N 1
ATOM 4758 C CA . ILE B 1 124 ? 172.605 101.044 139.167 1.00 138.37 124 ILE B CA 1
ATOM 4759 C C . ILE B 1 124 ? 173.072 100.787 137.739 1.00 137.62 124 ILE B C 1
ATOM 4760 O O . ILE B 1 124 ? 172.479 101.292 136.775 1.00 138.10 124 ILE B O 1
ATOM 4765 N N . GLU B 1 125 ? 174.115 99.964 137.581 1.00 145.31 125 GLU B N 1
ATOM 4766 C CA . GLU B 1 125 ? 174.563 99.583 136.241 1.00 146.66 125 GLU B CA 1
ATOM 4767 C C . GLU B 1 125 ? 173.510 98.766 135.502 1.00 149.39 125 GLU B C 1
ATOM 4768 O O . GLU B 1 125 ? 173.352 98.916 134.284 1.00 149.28 125 GLU B O 1
ATOM 4774 N N . ALA B 1 126 ? 172.776 97.916 136.225 1.00 156.89 126 ALA B N 1
ATOM 4775 C CA . ALA B 1 126 ? 171.679 97.161 135.628 1.00 156.10 126 ALA B CA 1
ATOM 4776 C C . ALA B 1 126 ? 170.575 98.086 135.133 1.00 157.02 126 ALA B C 1
ATOM 4777 O O . ALA B 1 126 ? 170.000 97.854 134.067 1.00 157.82 126 ALA B O 1
ATOM 4779 N N . GLN B 1 127 ? 170.276 99.146 135.888 1.00 150.70 127 GLN B N 1
ATOM 4780 C CA . GLN B 1 127 ? 169.322 100.145 135.421 1.00 149.51 127 GLN B CA 1
ATOM 4781 C C . GLN B 1 127 ? 169.864 100.966 134.257 1.00 149.49 127 GLN B C 1
ATOM 4782 O O . GLN B 1 127 ? 169.075 101.500 133.470 1.00 149.89 127 GLN B O 1
ATOM 4788 N N . LEU B 1 128 ? 171.189 101.108 134.148 1.00 154.09 128 LEU B N 1
ATOM 4789 C CA . LEU B 1 128 ? 171.743 101.696 132.929 1.00 154.21 128 LEU B CA 1
ATOM 4790 C C . LEU B 1 128 ? 171.495 100.799 131.722 1.00 155.11 128 LEU B C 1
ATOM 4791 O O . LEU B 1 128 ? 171.076 101.283 130.665 1.00 154.86 128 LEU B O 1
ATOM 4796 N N . GLN B 1 129 ? 171.733 99.489 131.860 1.00 170.16 129 GLN B N 1
ATOM 4797 C CA . GLN B 1 129 ? 171.488 98.596 130.723 1.00 172.15 129 GLN B CA 1
ATOM 4798 C C . GLN B 1 129 ? 169.999 98.399 130.448 1.00 174.09 129 GLN B C 1
ATOM 4799 O O . GLN B 1 129 ? 169.630 98.014 129.332 1.00 174.79 129 GLN B O 1
ATOM 4805 N N . HIS B 1 130 ? 169.135 98.636 131.440 1.00 181.98 130 HIS B N 1
ATOM 4806 C CA . HIS B 1 130 ? 167.696 98.563 131.193 1.00 181.44 130 HIS B CA 1
ATOM 4807 C C . HIS B 1 130 ? 167.228 99.713 130.311 1.00 181.30 130 HIS B C 1
ATOM 4808 O O . HIS B 1 130 ? 166.461 99.503 129.364 1.00 181.33 130 HIS B O 1
ATOM 4815 N N . ALA B 1 131 ? 167.683 100.931 130.600 1.00 183.27 131 ALA B N 1
ATOM 4816 C CA . ALA B 1 131 ? 167.308 102.099 129.816 1.00 183.09 131 ALA B CA 1
ATOM 4817 C C . ALA B 1 131 ? 168.391 103.157 129.950 1.00 182.45 131 ALA B C 1
ATOM 4818 O O . ALA B 1 131 ? 168.762 103.525 131.069 1.00 182.88 131 ALA B O 1
ATOM 4820 N N . GLY B 1 132 ? 168.884 103.648 128.814 1.00 166.54 132 GLY B N 1
ATOM 4821 C CA . GLY B 1 132 ? 169.877 104.704 128.820 1.00 165.54 132 GLY B CA 1
ATOM 4822 C C . GLY B 1 132 ? 171.247 104.275 129.307 1.00 164.95 132 GLY B C 1
ATOM 4823 O O . GLY B 1 132 ? 171.664 104.661 130.404 1.00 164.26 132 GLY B O 1
ATOM 4824 N N . LEU B 1 133 ? 171.952 103.468 128.513 1.00 160.25 133 LEU B N 1
ATOM 4825 C CA . LEU B 1 133 ? 173.276 102.992 128.898 1.00 161.09 133 LEU B CA 1
ATOM 4826 C C . LEU B 1 133 ? 174.297 104.120 128.801 1.00 161.10 133 LEU B C 1
ATOM 4827 O O . LEU B 1 133 ? 175.052 104.211 127.827 1.00 162.21 133 LEU B O 1
ATOM 4832 N N . ARG B 1 134 ? 174.314 104.980 129.820 1.00 150.07 134 ARG B N 1
ATOM 4833 C CA . ARG B 1 134 ? 175.170 106.153 129.934 1.00 149.42 134 ARG B CA 1
ATOM 4834 C C . ARG B 1 134 ? 175.057 106.666 131.361 1.00 147.92 134 ARG B C 1
ATOM 4835 O O . ARG B 1 134 ? 173.955 106.729 131.906 1.00 149.23 134 ARG B O 1
ATOM 4843 N N . GLU B 1 135 ? 176.187 107.006 131.970 1.00 128.29 135 GLU B N 1
ATOM 4844 C CA . GLU B 1 135 ? 176.195 107.593 133.306 1.00 128.19 135 GLU B CA 1
ATOM 4845 C C . GLU B 1 135 ? 176.348 109.102 133.158 1.00 130.04 135 GLU B C 1
ATOM 4846 O O . GLU B 1 135 ? 177.454 109.603 132.943 1.00 130.20 135 GLU B O 1
ATOM 4852 N N . ALA B 1 136 ? 175.231 109.826 133.250 1.00 126.45 136 ALA B N 1
ATOM 4853 C CA . ALA B 1 136 ? 175.314 111.277 133.345 1.00 125.76 136 ALA B CA 1
ATOM 4854 C C . ALA B 1 136 ? 175.722 111.721 134.740 1.00 125.33 136 ALA B C 1
ATOM 4855 O O . ALA B 1 136 ? 176.467 112.696 134.883 1.00 122.34 136 ALA B O 1
ATOM 4857 N N . GLY B 1 137 ? 175.252 111.027 135.768 1.00 117.45 137 GLY B N 1
ATOM 4858 C CA . GLY B 1 137 ? 175.663 111.344 137.119 1.00 112.88 137 GLY B CA 1
ATOM 4859 C C . GLY B 1 137 ? 174.781 110.673 138.144 1.00 111.40 137 GLY B C 1
ATOM 4860 O O . GLY B 1 137 ? 173.749 110.061 137.832 1.00 113.53 137 GLY B O 1
ATOM 4861 N N . ARG B 1 138 ? 175.212 110.807 139.394 1.00 102.51 138 ARG B N 1
ATOM 4862 C CA . ARG B 1 138 ? 174.502 110.255 140.535 1.00 99.99 138 ARG B CA 1
ATOM 4863 C C . ARG B 1 138 ? 174.229 111.356 141.547 1.00 102.43 138 ARG B C 1
ATOM 4864 O O . ARG B 1 138 ? 175.008 112.301 141.694 1.00 106.83 138 ARG B O 1
ATOM 4872 N N . ILE B 1 139 ? 173.099 111.224 142.234 1.00 91.18 139 ILE B N 1
ATOM 4873 C CA . ILE B 1 139 ? 172.663 112.168 143.253 1.00 87.65 139 ILE B CA 1
ATOM 4874 C C . ILE B 1 139 ? 172.278 111.358 144.482 1.00 86.95 139 ILE B C 1
ATOM 4875 O O . ILE B 1 139 ? 171.571 110.355 144.364 1.00 90.53 139 ILE B O 1
ATOM 4880 N N . PHE B 1 140 ? 172.781 111.759 145.646 1.00 87.17 140 PHE B N 1
ATOM 4881 C CA . PHE B 1 140 ? 172.471 111.114 146.912 1.00 88.64 140 PHE B CA 1
ATOM 4882 C C . PHE B 1 140 ? 171.806 112.131 147.826 1.00 91.53 140 PHE B C 1
ATOM 4883 O O . PHE B 1 140 ? 172.274 113.269 147.932 1.00 93.53 140 PHE B O 1
ATOM 4891 N N . TYR B 1 141 ? 170.711 111.731 148.469 1.00 94.92 141 TYR B N 1
ATOM 4892 C CA . TYR B 1 141 ? 169.998 112.595 149.401 1.00 96.15 141 TYR B CA 1
ATOM 4893 C C . TYR B 1 141 ? 170.003 111.964 150.783 1.00 97.40 141 TYR B C 1
ATOM 4894 O O . TYR B 1 141 ? 169.549 110.830 150.952 1.00 101.92 141 TYR B O 1
ATOM 4903 N N . PHE B 1 142 ? 170.479 112.714 151.770 1.00 94.39 142 PHE B N 1
ATOM 4904 C CA . PHE B 1 142 ? 170.597 112.229 153.138 1.00 96.05 142 PHE B CA 1
ATOM 4905 C C . PHE B 1 142 ? 169.440 112.747 153.980 1.00 100.17 142 PHE B C 1
ATOM 4906 O O . PHE B 1 142 ? 169.139 113.944 153.964 1.00 102.96 142 PHE B O 1
ATOM 4914 N N . SER B 1 143 ? 168.794 111.840 154.712 1.00 111.08 143 SER B N 1
ATOM 4915 C CA . SER B 1 143 ? 167.748 112.229 155.647 1.00 114.36 143 SER B CA 1
ATOM 4916 C C . SER B 1 143 ? 167.834 111.456 156.957 1.00 115.74 143 SER B C 1
ATOM 4917 O O . SER B 1 143 ? 166.890 111.513 157.755 1.00 115.01 143 SER B O 1
ATOM 4920 N N . VAL B 1 144 ? 168.927 110.740 157.199 1.00 124.06 144 VAL B N 1
ATOM 4921 C CA . VAL B 1 144 ? 169.104 109.913 158.390 1.00 125.01 144 VAL B CA 1
ATOM 4922 C C . VAL B 1 144 ? 169.531 110.803 159.556 1.00 128.72 144 VAL B C 1
ATOM 4923 O O . VAL B 1 144 ? 169.912 111.961 159.325 1.00 127.31 144 VAL B O 1
ATOM 4927 N N . PRO B 1 145 ? 169.415 110.347 160.806 1.00 140.55 145 PRO B N 1
ATOM 4928 C CA . PRO B 1 145 ? 169.952 111.125 161.923 1.00 140.16 145 PRO B CA 1
ATOM 4929 C C . PRO B 1 145 ? 171.459 111.259 161.824 1.00 138.51 145 PRO B C 1
ATOM 4930 O O . PRO B 1 145 ? 172.141 110.385 161.257 1.00 136.60 145 PRO B O 1
ATOM 4934 N N . PRO B 1 146 ? 172.028 112.353 162.361 1.00 138.01 146 PRO B N 1
ATOM 4935 C CA . PRO B 1 146 ? 173.418 112.714 162.021 1.00 138.91 146 PRO B CA 1
ATOM 4936 C C . PRO B 1 146 ? 174.493 111.763 162.529 1.00 139.89 146 PRO B C 1
ATOM 4937 O O . PRO B 1 146 ? 175.579 111.735 161.933 1.00 139.87 146 PRO B O 1
ATOM 4941 N N . PHE B 1 147 ? 174.230 110.965 163.571 1.00 141.42 147 PHE B N 1
ATOM 4942 C CA . PHE B 1 147 ? 175.286 110.145 164.160 1.00 140.41 147 PHE B CA 1
ATOM 4943 C C . PHE B 1 147 ? 175.737 108.998 163.261 1.00 138.40 147 PHE B C 1
ATOM 4944 O O . PHE B 1 147 ? 176.787 108.405 163.528 1.00 134.22 147 PHE B O 1
ATOM 4952 N N . ALA B 1 148 ? 174.980 108.676 162.213 1.00 137.30 148 ALA B N 1
ATOM 4953 C CA . ALA B 1 148 ? 175.398 107.703 161.214 1.00 137.96 148 ALA B CA 1
ATOM 4954 C C . ALA B 1 148 ? 175.815 108.366 159.904 1.00 138.47 148 ALA B C 1
ATOM 4955 O O . ALA B 1 148 ? 175.837 107.705 158.862 1.00 138.46 148 ALA B O 1
ATOM 4957 N N . TYR B 1 149 ? 176.153 109.659 159.934 1.00 127.47 149 TYR B N 1
ATOM 4958 C CA . TYR B 1 149 ? 176.537 110.360 158.710 1.00 127.11 149 TYR B CA 1
ATOM 4959 C C . TYR B 1 149 ? 177.901 109.950 158.169 1.00 129.97 149 TYR B C 1
ATOM 4960 O O . TYR B 1 149 ? 178.184 110.213 156.995 1.00 131.15 149 TYR B O 1
ATOM 4969 N N . GLU B 1 150 ? 178.750 109.315 158.976 1.00 137.58 150 GLU B N 1
ATOM 4970 C CA . GLU B 1 150 ? 180.119 109.060 158.539 1.00 136.59 150 GLU B CA 1
ATOM 4971 C C . GLU B 1 150 ? 180.216 107.819 157.654 1.00 136.92 150 GLU B C 1
ATOM 4972 O O . GLU B 1 150 ? 180.550 107.920 156.466 1.00 137.74 150 GLU B O 1
ATOM 4974 N N . ASP B 1 151 ? 179.890 106.648 158.221 1.00 134.93 151 ASP B N 1
ATOM 4975 C CA . ASP B 1 151 ? 180.256 105.365 157.620 1.00 134.12 151 ASP B CA 1
ATOM 4976 C C . ASP B 1 151 ? 179.534 105.122 156.301 1.00 135.06 151 ASP B C 1
ATOM 4977 O O . ASP B 1 151 ? 180.162 104.704 155.318 1.00 135.76 151 ASP B O 1
ATOM 4982 N N . ILE B 1 152 ? 178.234 105.433 156.249 1.00 138.12 152 ILE B N 1
ATOM 4983 C CA . ILE B 1 152 ? 177.461 105.312 155.015 1.00 140.78 152 ILE B CA 1
ATOM 4984 C C . ILE B 1 152 ? 178.052 106.191 153.925 1.00 140.18 152 ILE B C 1
ATOM 4985 O O . ILE B 1 152 ? 178.102 105.784 152.754 1.00 141.69 152 ILE B O 1
ATOM 4990 N N . ALA B 1 153 ? 178.591 107.357 154.312 1.00 132.94 153 ALA B N 1
ATOM 4991 C CA . ALA B 1 153 ? 179.242 108.256 153.365 1.00 132.17 153 ALA B CA 1
ATOM 4992 C C . ALA B 1 153 ? 180.434 107.586 152.693 1.00 134.18 153 ALA B C 1
ATOM 4993 O O . ALA B 1 153 ? 180.559 107.626 151.461 1.00 133.31 153 ALA B O 1
ATOM 4995 N N . ARG B 1 154 ? 181.277 106.887 153.468 1.00 135.46 154 ARG B N 1
ATOM 4996 C CA . ARG B 1 154 ? 182.399 106.246 152.794 1.00 132.22 154 ARG B CA 1
ATOM 4997 C C . ARG B 1 154 ? 181.961 104.980 152.081 1.00 132.50 154 ARG B C 1
ATOM 4998 O O . ARG B 1 154 ? 182.649 104.541 151.152 1.00 132.20 154 ARG B O 1
ATOM 5006 N N . ASN B 1 155 ? 180.787 104.443 152.437 1.00 133.89 155 ASN B N 1
ATOM 5007 C CA . ASN B 1 155 ? 180.206 103.372 151.640 1.00 132.86 155 ASN B CA 1
ATOM 5008 C C . ASN B 1 155 ? 179.777 103.884 150.272 1.00 132.92 155 ASN B C 1
ATOM 5009 O O . ASN B 1 155 ? 179.738 103.113 149.307 1.00 132.18 155 ASN B O 1
ATOM 5014 N N . ILE B 1 156 ? 179.457 105.176 150.168 1.00 133.01 156 ILE B N 1
ATOM 5015 C CA . ILE B 1 156 ? 179.318 105.788 148.854 1.00 132.87 156 ILE B CA 1
ATOM 5016 C C . ILE B 1 156 ? 180.689 106.010 148.229 1.00 128.43 156 ILE B C 1
ATOM 5017 O O . ILE B 1 156 ? 180.878 105.810 147.023 1.00 125.47 156 ILE B O 1
ATOM 5022 N N . ASN B 1 157 ? 181.676 106.385 149.046 1.00 125.33 157 ASN B N 1
ATOM 5023 C CA . ASN B 1 157 ? 182.962 106.820 148.516 1.00 126.49 157 ASN B CA 1
ATOM 5024 C C . ASN B 1 157 ? 183.814 105.659 148.025 1.00 128.63 157 ASN B C 1
ATOM 5025 O O . ASN B 1 157 ? 184.564 105.813 147.055 1.00 129.68 157 ASN B O 1
ATOM 5030 N N . SER B 1 158 ? 183.717 104.501 148.677 1.00 146.48 158 SER B N 1
ATOM 5031 C CA . SER B 1 158 ? 184.555 103.366 148.308 1.00 14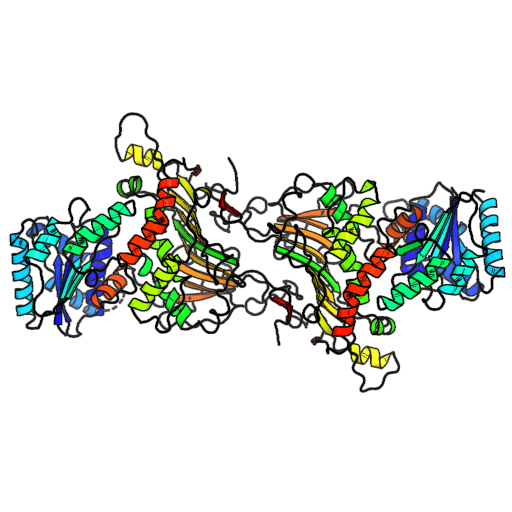9.48 158 SER B CA 1
ATOM 5032 C C . SER B 1 158 ? 184.087 102.693 147.022 1.00 149.33 158 SER B C 1
ATOM 5033 O O . SER B 1 158 ? 184.911 102.359 146.164 1.00 149.70 158 SER B O 1
ATOM 5036 N N . SER B 1 159 ? 182.778 102.488 146.861 1.00 140.35 159 SER B N 1
ATOM 5037 C CA . SER B 1 159 ? 182.296 101.623 145.790 1.00 139.76 159 SER B CA 1
ATOM 5038 C C . SER B 1 159 ? 181.238 102.273 144.903 1.00 140.23 159 SER B C 1
ATOM 5039 O O . SER B 1 159 ? 181.171 101.980 143.705 1.00 140.00 159 SER B O 1
ATOM 5042 N N . CYS B 1 160 ? 180.407 103.151 145.468 1.00 126.73 160 CYS B N 1
ATOM 5043 C CA . CYS B 1 160 ? 179.255 103.699 144.762 1.00 124.20 160 CYS B CA 1
ATOM 5044 C C . CYS B 1 160 ? 179.587 104.938 143.937 1.00 123.03 160 CYS B C 1
ATOM 5045 O O . CYS B 1 160 ? 178.687 105.734 143.649 1.00 123.05 160 CYS B O 1
ATOM 5048 N N . ARG B 1 161 ? 180.846 105.121 143.556 1.00 116.17 161 ARG B N 1
ATOM 5049 C CA . ARG B 1 161 ? 181.216 106.246 142.717 1.00 114.19 161 ARG B CA 1
ATOM 5050 C C . ARG B 1 161 ? 180.680 106.046 141.299 1.00 115.70 161 ARG B C 1
ATOM 5051 O O . ARG B 1 161 ? 180.526 104.912 140.840 1.00 115.28 161 ARG B O 1
ATOM 5059 N N . PRO B 1 162 ? 180.373 107.134 140.584 1.00 116.65 162 PRO B N 1
ATOM 5060 C CA . PRO B 1 162 ? 179.899 106.987 139.203 1.00 114.98 162 PRO B CA 1
ATOM 5061 C C . PRO B 1 162 ? 181.032 106.764 138.215 1.00 117.88 162 PRO B C 1
ATOM 5062 O O . PRO B 1 162 ? 182.189 106.585 138.608 1.00 116.98 162 PRO B O 1
ATOM 5066 N N . GLY B 1 163 ? 180.708 106.785 136.923 1.00 128.85 163 GLY B N 1
ATOM 5067 C CA . GLY B 1 163 ? 181.679 106.556 135.880 1.00 131.16 163 GLY B CA 1
ATOM 5068 C C . GLY B 1 163 ? 182.635 107.717 135.669 1.00 133.68 163 GLY B C 1
ATOM 5069 O O . GLY B 1 163 ? 182.700 108.653 136.472 1.00 131.66 163 GLY B O 1
ATOM 5070 N N . PRO B 1 164 ? 183.417 107.663 134.574 1.00 143.78 164 PRO B N 1
ATOM 5071 C CA . PRO B 1 164 ? 184.473 108.668 134.358 1.00 143.48 164 PRO B CA 1
ATOM 5072 C C . PRO B 1 164 ? 183.953 110.074 134.092 1.00 144.79 164 PRO B C 1
ATOM 5073 O O . PRO B 1 164 ? 184.339 111.022 134.783 1.00 144.45 164 PRO B O 1
ATOM 5077 N N . GLY B 1 165 ? 183.074 110.221 133.103 1.00 151.07 165 GLY B N 1
ATOM 5078 C CA . GLY B 1 165 ? 182.560 111.535 132.763 1.00 150.61 165 GLY B CA 1
ATOM 5079 C C . GLY B 1 165 ? 181.404 112.014 133.610 1.00 151.39 165 GLY B C 1
ATOM 5080 O O . GLY B 1 165 ? 180.992 113.170 133.475 1.00 151.39 165 GLY B O 1
ATOM 5081 N N . ALA B 1 166 ? 180.876 111.159 134.480 1.00 137.11 166 ALA B N 1
ATOM 5082 C CA . ALA B 1 166 ? 179.727 111.508 135.297 1.00 134.67 166 ALA B CA 1
ATOM 5083 C C . ALA B 1 166 ? 180.148 112.365 136.487 1.00 134.86 166 ALA B C 1
ATOM 5084 O O . ALA B 1 166 ? 181.332 112.498 136.810 1.00 134.17 166 ALA B O 1
ATOM 5086 N N . TRP B 1 167 ? 179.156 112.955 137.144 1.00 110.38 167 TRP B N 1
ATOM 5087 C CA . TRP B 1 167 ? 179.374 113.719 138.360 1.00 106.96 167 TRP B CA 1
ATOM 5088 C C . TRP B 1 167 ? 178.656 113.055 139.526 1.00 106.20 167 TRP B C 1
ATOM 5089 O O . TRP B 1 167 ? 177.805 112.177 139.354 1.00 109.78 167 TRP B O 1
ATOM 5100 N N . LEU B 1 168 ? 179.024 113.485 140.727 1.00 86.47 168 LEU B N 1
ATOM 5101 C CA . LEU B 1 168 ? 178.423 112.999 141.958 1.00 87.19 168 LEU B CA 1
ATOM 5102 C C . LEU B 1 168 ? 177.932 114.193 142.758 1.00 91.26 168 LEU B C 1
ATOM 5103 O O . LEU B 1 168 ? 178.665 115.171 142.922 1.00 92.63 168 LEU B O 1
ATOM 5108 N N . ARG B 1 169 ? 176.693 114.124 143.235 1.00 94.21 169 ARG B N 1
ATOM 5109 C CA . ARG B 1 169 ? 176.113 115.167 144.070 1.00 90.61 169 ARG B CA 1
ATOM 5110 C C . ARG B 1 169 ? 175.668 114.544 145.383 1.00 87.69 169 ARG B C 1
ATOM 5111 O O . ARG B 1 169 ? 175.042 113.482 145.382 1.00 88.81 169 ARG B O 1
ATOM 5119 N N . VAL B 1 170 ? 176.014 115.180 146.500 1.00 80.55 170 VAL B N 1
ATOM 5120 C CA . VAL B 1 170 ? 175.592 114.738 147.826 1.00 81.30 170 VAL B CA 1
ATOM 5121 C C . VAL B 1 170 ? 174.838 115.882 148.484 1.00 90.31 170 VAL B C 1
ATOM 5122 O O . VAL B 1 170 ? 175.330 117.015 148.515 1.00 94.50 170 VAL B O 1
ATOM 5126 N N . VAL B 1 171 ? 173.646 115.592 149.006 1.00 92.69 171 VAL B N 1
ATOM 5127 C CA . VAL B 1 171 ? 172.806 116.594 149.652 1.00 89.07 171 VAL B CA 1
ATOM 5128 C C . VAL B 1 171 ? 172.630 116.208 151.113 1.00 88.71 171 VAL B C 1
ATOM 5129 O O . VAL B 1 171 ? 172.256 115.069 151.421 1.00 86.26 171 VAL B O 1
ATOM 5133 N N . LEU B 1 172 ? 172.885 117.158 152.007 1.00 87.60 172 LEU B N 1
ATOM 5134 C CA . LEU B 1 172 ? 172.760 116.955 153.441 1.00 87.03 172 LEU B CA 1
ATOM 5135 C C . LEU B 1 172 ? 171.660 117.851 153.996 1.00 91.85 172 LEU B C 1
ATOM 5136 O O . LEU B 1 172 ? 171.274 118.851 153.386 1.00 88.24 172 LEU B O 1
ATOM 5141 N N . GLU B 1 173 ? 171.165 117.484 155.176 1.00 122.97 173 GLU B N 1
ATOM 5142 C CA . GLU B 1 173 ? 170.049 118.182 155.794 1.00 120.25 173 GLU B CA 1
ATOM 5143 C C . GLU B 1 173 ? 170.512 119.479 156.461 1.00 116.21 173 GLU B C 1
ATOM 5144 O O . GLU B 1 173 ? 171.669 119.883 156.366 1.00 115.42 173 GLU B O 1
ATOM 5150 N N . LYS B 1 174 ? 169.578 120.128 157.156 1.00 104.71 174 LYS B N 1
ATOM 5151 C CA . LYS B 1 174 ? 169.835 121.465 157.688 1.00 105.75 174 LYS B CA 1
ATOM 5152 C C . LYS B 1 174 ? 170.718 121.516 158.941 1.00 109.48 174 LYS B C 1
ATOM 5153 O O . LYS B 1 174 ? 171.487 122.487 159.052 1.00 111.64 174 LYS B O 1
ATOM 5159 N N . PRO B 1 175 ? 170.644 120.568 159.952 1.00 111.15 175 PRO B N 1
ATOM 5160 C CA . PRO B 1 175 ? 171.623 120.634 161.054 1.00 108.69 175 PRO B CA 1
ATOM 5161 C C . PRO B 1 175 ? 173.082 120.503 160.637 1.00 106.08 175 PRO B C 1
ATOM 5162 O O . PRO B 1 175 ? 173.460 119.576 159.914 1.00 108.68 175 PRO B O 1
ATOM 5166 N N . PHE B 1 176 ? 173.903 121.439 161.097 1.00 88.36 176 PHE B N 1
ATOM 5167 C CA . PHE B 1 176 ? 175.346 121.433 160.877 1.00 87.72 176 PHE B CA 1
ATOM 5168 C C . PHE B 1 176 ? 176.040 121.687 162.215 1.00 90.81 176 PHE B C 1
ATOM 5169 O O . PHE B 1 176 ? 176.946 122.520 162.305 1.00 95.91 176 PHE B O 1
ATOM 5177 N N . GLY B 1 177 ? 175.607 120.979 163.257 1.00 85.52 177 GLY B N 1
ATOM 5178 C CA . GLY B 1 177 ? 176.175 121.162 164.577 1.00 86.03 177 GLY B CA 1
ATOM 5179 C C . GLY B 1 177 ? 175.556 122.331 165.318 1.00 85.20 177 GLY B C 1
ATOM 5180 O O . GLY B 1 177 ? 174.661 123.019 164.830 1.00 89.19 177 GLY B O 1
ATOM 5181 N N . HIS B 1 178 ? 176.058 122.562 166.535 1.00 91.48 178 HIS B N 1
ATOM 5182 C CA . HIS B 1 178 ? 175.478 123.556 167.428 1.00 93.80 178 HIS B CA 1
ATOM 5183 C C . HIS B 1 178 ? 176.350 124.785 167.656 1.00 93.24 178 HIS B C 1
ATOM 5184 O O . HIS B 1 178 ? 175.882 125.738 168.288 1.00 91.24 178 HIS B O 1
ATOM 5191 N N . ASP B 1 179 ? 177.587 124.797 167.169 1.00 97.35 179 ASP B N 1
ATOM 5192 C CA . ASP B 1 179 ? 178.457 125.964 167.271 1.00 93.54 179 ASP B CA 1
ATOM 5193 C C . ASP B 1 179 ? 179.441 125.924 166.109 1.00 91.26 179 ASP B C 1
ATOM 5194 O O . ASP B 1 179 ? 179.275 125.152 165.162 1.00 94.61 179 ASP B O 1
ATOM 5199 N N . HIS B 1 180 ? 180.470 126.770 166.176 1.00 75.92 180 HIS B N 1
ATOM 5200 C CA . HIS B 1 180 ? 181.525 126.720 165.168 1.00 79.65 180 HIS B CA 1
ATOM 5201 C C . HIS B 1 180 ? 182.420 125.503 165.360 1.00 86.48 180 HIS B C 1
ATOM 5202 O O . HIS B 1 180 ? 183.023 125.021 164.395 1.00 86.62 180 HIS B O 1
ATOM 5209 N N . PHE B 1 181 ? 182.513 125.006 166.598 1.00 102.18 181 PHE B N 1
ATOM 5210 C CA . PHE B 1 181 ? 183.320 123.828 166.909 1.00 100.23 181 PHE B CA 1
ATOM 5211 C C . PHE B 1 181 ? 182.740 122.597 166.215 1.00 99.56 181 PHE B C 1
ATOM 5212 O O . PHE B 1 181 ? 183.449 121.893 165.481 1.00 100.37 181 PHE B O 1
ATOM 5220 N N . SER B 1 182 ? 181.441 122.347 166.406 1.00 92.49 182 SER B N 1
ATOM 5221 C CA . SER B 1 182 ? 180.804 121.188 165.792 1.00 92.26 182 SER B CA 1
ATOM 5222 C C . SER B 1 182 ? 180.681 121.339 164.283 1.00 95.99 182 SER B C 1
ATOM 5223 O O . SER B 1 182 ? 180.800 120.347 163.558 1.00 101.22 182 SER B O 1
ATOM 5226 N N . ALA B 1 183 ? 180.451 122.561 163.795 1.00 95.03 183 ALA B N 1
ATOM 5227 C CA . ALA B 1 183 ? 180.378 122.781 162.354 1.00 95.01 183 ALA B CA 1
ATOM 5228 C C . ALA B 1 183 ? 181.726 122.541 161.687 1.00 102.27 183 ALA B C 1
ATOM 5229 O O . ALA B 1 183 ? 181.790 121.922 160.618 1.00 108.00 183 ALA B O 1
ATOM 5231 N N . GLN B 1 184 ? 182.813 123.005 162.315 1.00 100.12 184 GLN B N 1
ATOM 5232 C CA . GLN B 1 184 ? 184.150 122.763 161.781 1.00 97.66 184 GLN B CA 1
ATOM 5233 C C . GLN B 1 184 ? 184.505 121.282 161.822 1.00 101.88 184 GLN B C 1
ATOM 5234 O O . GLN B 1 184 ? 185.077 120.753 160.859 1.00 105.15 184 GLN B O 1
ATOM 5240 N N . GLN B 1 185 ? 184.135 120.594 162.912 1.00 102.37 185 GLN B N 1
ATOM 5241 C CA . GLN B 1 185 ? 184.402 119.163 163.025 1.00 101.90 185 GLN B CA 1
ATOM 5242 C C . GLN B 1 185 ? 183.635 118.359 161.980 1.00 101.21 185 GLN B C 1
ATOM 5243 O O . GLN B 1 185 ? 184.200 117.462 161.346 1.00 100.53 185 GLN B O 1
ATOM 5249 N N . LEU B 1 186 ? 182.358 118.689 161.761 1.00 103.28 186 LEU B N 1
ATOM 5250 C CA . LEU B 1 186 ? 181.552 117.955 160.789 1.00 101.55 186 LEU B CA 1
ATOM 5251 C C . LEU B 1 186 ? 181.996 118.243 159.359 1.00 98.41 186 LEU B C 1
ATOM 5252 O O . LEU B 1 186 ? 182.032 117.331 158.522 1.00 103.31 186 LEU B O 1
ATOM 5257 N N . ALA B 1 187 ? 182.349 119.500 159.065 1.00 93.39 187 ALA B N 1
ATOM 5258 C CA . ALA B 1 187 ? 182.822 119.847 157.730 1.00 92.91 187 ALA B CA 1
ATOM 5259 C C . ALA B 1 187 ? 184.161 119.191 157.425 1.00 99.43 187 ALA B C 1
ATOM 5260 O O . ALA B 1 187 ? 184.389 118.737 156.298 1.00 99.46 187 ALA B O 1
ATOM 5262 N N . THR B 1 188 ? 185.056 119.113 158.416 1.00 109.99 188 THR B N 1
ATOM 5263 C CA . THR B 1 188 ? 186.331 118.443 158.186 1.00 107.34 188 THR B CA 1
ATOM 5264 C C . THR B 1 188 ? 186.176 116.927 158.145 1.00 107.49 188 THR B C 1
ATOM 5265 O O . THR B 1 188 ? 186.962 116.248 157.475 1.00 108.43 188 THR B O 1
ATOM 5269 N N . GLU B 1 189 ? 185.188 116.379 158.858 1.00 106.05 189 GLU B N 1
ATOM 5270 C CA . GLU B 1 189 ? 184.931 114.946 158.781 1.00 105.33 189 GLU B CA 1
ATOM 5271 C C . GLU B 1 189 ? 184.375 114.556 157.419 1.00 102.38 189 GLU B C 1
ATOM 5272 O O . GLU B 1 189 ? 184.750 113.518 156.863 1.00 102.74 189 GLU B O 1
ATOM 5278 N N . LEU B 1 190 ? 183.484 115.372 156.862 1.00 104.05 190 LEU B N 1
ATOM 5279 C CA . LEU B 1 190 ? 182.886 115.054 155.574 1.00 105.15 190 LEU B CA 1
ATOM 5280 C C . LEU B 1 190 ? 183.688 115.579 154.389 1.00 104.24 190 LEU B C 1
ATOM 5281 O O . LEU B 1 190 ? 183.367 115.239 153.246 1.00 105.21 190 LEU B O 1
ATOM 5286 N N . GLY B 1 191 ? 184.716 116.392 154.625 1.00 110.76 191 GLY B N 1
ATOM 5287 C CA . GLY B 1 191 ? 185.536 116.871 153.530 1.00 111.64 191 GLY B CA 1
ATOM 5288 C C . GLY B 1 191 ? 186.517 115.864 152.982 1.00 114.57 191 GLY B C 1
ATOM 5289 O O . GLY B 1 191 ? 187.091 116.094 151.914 1.00 116.28 191 GLY B O 1
ATOM 5290 N N . THR B 1 192 ? 186.729 114.756 153.695 1.00 124.19 192 THR B N 1
ATOM 5291 C CA . THR B 1 192 ? 187.619 113.711 153.203 1.00 123.97 192 THR B CA 1
ATOM 5292 C C . THR B 1 192 ? 186.988 112.950 152.044 1.00 123.52 192 THR B C 1
ATOM 5293 O O . THR B 1 192 ? 187.634 112.713 151.016 1.00 123.59 192 THR B O 1
ATOM 5297 N N . PHE B 1 193 ? 185.719 112.562 152.194 1.00 114.29 193 PHE B N 1
ATOM 5298 C CA . PHE B 1 193 ? 185.062 111.711 151.208 1.00 113.03 193 PHE B CA 1
ATOM 5299 C C . PHE B 1 193 ? 184.689 112.478 149.945 1.00 114.50 193 PHE B C 1
ATOM 5300 O O . PHE B 1 193 ? 184.878 111.973 148.833 1.00 115.12 193 PHE B O 1
ATOM 5308 N N . PHE B 1 194 ? 184.164 113.692 150.092 1.00 111.20 194 PHE B N 1
ATOM 5309 C CA . PHE B 1 194 ? 183.649 114.464 148.972 1.00 105.89 194 PHE B CA 1
ATOM 5310 C C . PHE B 1 194 ? 184.285 115.846 148.958 1.00 108.42 194 PHE B C 1
ATOM 5311 O O . PHE B 1 194 ? 184.743 116.348 149.987 1.00 110.99 194 PHE B O 1
ATOM 5319 N N . GLN B 1 195 ? 184.312 116.455 147.777 1.00 100.02 195 GLN B N 1
ATOM 5320 C CA . GLN B 1 195 ? 184.899 117.772 147.600 1.00 102.08 195 GLN B CA 1
ATOM 5321 C C . GLN B 1 195 ? 183.852 118.860 147.833 1.00 101.55 195 GLN B C 1
ATOM 5322 O O . GLN B 1 195 ? 182.671 118.587 148.052 1.00 103.60 195 GLN B O 1
ATOM 5328 N N . GLU B 1 196 ? 184.297 120.119 147.798 1.00 96.56 196 GLU B N 1
ATOM 5329 C CA . GLU B 1 196 ? 183.363 121.237 147.894 1.00 94.21 196 GLU B CA 1
ATOM 5330 C C . GLU B 1 196 ? 182.528 121.363 146.624 1.00 98.58 196 GLU B C 1
ATOM 5331 O O . GLU B 1 196 ? 181.326 121.649 146.689 1.00 102.91 196 GLU B O 1
ATOM 5337 N N . GLU B 1 197 ? 183.144 121.115 145.465 1.00 102.77 197 GLU B N 1
ATOM 5338 C CA . GLU B 1 197 ? 182.456 121.203 144.180 1.00 102.03 197 GLU B CA 1
ATOM 5339 C C . GLU B 1 197 ? 181.362 120.153 144.023 1.00 101.26 197 GLU B C 1
ATOM 5340 O O . GLU B 1 197 ? 180.436 120.353 143.231 1.00 102.32 197 GLU B O 1
ATOM 5346 N N . GLU B 1 198 ? 181.437 119.052 144.765 1.00 100.22 198 GLU B N 1
ATOM 5347 C CA . GLU B 1 198 ? 180.478 117.964 144.644 1.00 100.93 198 GLU B CA 1
ATOM 5348 C C . GLU B 1 198 ? 179.580 117.816 145.867 1.00 98.93 198 GLU B C 1
ATOM 5349 O O . GLU B 1 198 ? 178.927 116.779 146.017 1.00 102.82 198 GLU B O 1
ATOM 5355 N N . MET B 1 199 ? 179.527 118.814 146.746 1.00 90.82 199 MET B N 1
ATOM 5356 C CA . MET B 1 199 ? 178.727 118.738 147.962 1.00 91.29 199 MET B CA 1
ATOM 5357 C C . MET B 1 199 ? 177.689 119.851 147.959 1.00 95.81 199 MET B C 1
ATOM 5358 O O . MET B 1 199 ? 178.016 121.011 147.691 1.00 97.44 199 MET B O 1
ATOM 5363 N N . TYR B 1 200 ? 176.441 119.492 148.259 1.00 89.30 200 TYR B N 1
ATOM 5364 C CA . TYR B 1 200 ? 175.319 120.419 148.253 1.00 81.63 200 TYR B CA 1
ATOM 5365 C C . TYR B 1 200 ? 174.677 120.431 149.633 1.00 78.96 200 TYR B C 1
ATOM 5366 O O . TYR B 1 200 ? 174.496 119.379 150.250 1.00 80.84 200 TYR B O 1
ATOM 5374 N N . ARG B 1 201 ? 174.348 121.624 150.120 1.00 83.38 201 ARG B N 1
ATOM 5375 C CA . ARG B 1 201 ? 173.708 121.792 151.418 1.00 87.77 201 ARG B CA 1
ATOM 5376 C C . ARG B 1 201 ? 172.446 122.618 151.233 1.00 92.99 201 ARG B C 1
ATOM 5377 O O . ARG B 1 201 ? 172.456 123.607 150.497 1.00 91.70 201 ARG B O 1
ATOM 5385 N N . VAL B 1 202 ? 171.365 122.220 151.896 1.00 91.54 202 VAL B N 1
ATOM 5386 C CA . VAL B 1 202 ? 170.070 122.877 151.741 1.00 83.69 202 VAL B CA 1
ATOM 5387 C C . VAL B 1 202 ? 169.583 123.314 153.118 1.00 81.79 202 VAL B C 1
ATOM 5388 O O . VAL B 1 202 ? 169.747 122.599 154.115 1.00 83.81 202 VAL B O 1
ATOM 5392 N N . ASP B 1 203 ? 169.041 124.525 153.188 1.00 95.77 203 ASP B N 1
ATOM 5393 C CA . ASP B 1 203 ? 168.194 124.906 154.305 1.00 101.76 203 ASP B CA 1
ATOM 5394 C C . ASP B 1 203 ? 166.739 124.930 153.849 1.00 101.71 203 ASP B C 1
ATOM 5395 O O . ASP B 1 203 ? 166.438 124.889 152.653 1.00 107.57 203 ASP B O 1
ATOM 5400 N N . HIS B 1 204 ? 165.831 124.980 154.823 1.00 96.43 204 HIS B N 1
ATOM 5401 C CA . HIS B 1 204 ? 164.409 124.851 154.518 1.00 95.12 204 HIS B CA 1
ATOM 5402 C C . HIS B 1 204 ? 163.876 126.080 153.789 1.00 92.27 204 HIS B C 1
ATOM 5403 O O . HIS B 1 204 ? 163.189 125.956 152.769 1.00 96.03 204 HIS B O 1
ATOM 5410 N N . TYR B 1 205 ? 164.187 127.268 154.293 1.00 87.92 205 TYR B N 1
ATOM 5411 C CA . TYR B 1 205 ? 163.598 128.477 153.708 1.00 90.86 205 TYR B CA 1
ATOM 5412 C C . TYR B 1 205 ? 164.509 129.257 152.797 1.00 87.68 205 TYR B C 1
ATOM 5413 O O . TYR B 1 205 ? 164.606 130.478 152.901 1.00 86.02 205 TYR B O 1
ATOM 5422 N N . LEU B 1 206 ? 165.176 128.561 151.894 1.00 73.46 206 LEU B N 1
ATOM 5423 C CA . LEU B 1 206 ? 165.976 129.257 150.917 1.00 75.63 206 LEU B CA 1
ATOM 5424 C C . LEU B 1 206 ? 165.300 128.965 149.608 1.00 73.64 206 LEU B C 1
ATOM 5425 O O . LEU B 1 206 ? 165.677 129.496 148.563 1.00 79.74 206 LEU B O 1
ATOM 5430 N N . GLY B 1 207 ? 164.283 128.113 149.659 1.00 64.75 207 GLY B N 1
ATOM 5431 C CA . GLY B 1 207 ? 163.558 127.771 148.453 1.00 66.87 207 GLY B CA 1
ATOM 5432 C C . GLY B 1 207 ? 162.423 128.720 148.117 1.00 73.58 207 GLY B C 1
ATOM 5433 O O . GLY B 1 207 ? 161.769 128.554 147.091 1.00 75.69 207 GLY B O 1
ATOM 5434 N N . LYS B 1 208 ? 162.187 129.723 148.957 1.00 68.29 208 LYS B N 1
ATOM 5435 C CA . LYS B 1 208 ? 161.062 130.621 148.729 1.00 59.07 208 LYS B CA 1
ATOM 5436 C C . LYS B 1 208 ? 161.335 131.532 147.539 1.00 61.01 208 LYS B C 1
ATOM 5437 O O . LYS B 1 208 ? 162.466 131.971 147.322 1.00 64.28 208 LYS B O 1
ATOM 5443 N N . GLN B 1 209 ? 160.285 131.812 146.763 1.00 73.52 209 GLN B N 1
ATOM 5444 C CA . GLN B 1 209 ? 160.477 132.444 145.461 1.00 77.81 209 GLN B CA 1
ATOM 5445 C C . GLN B 1 209 ? 160.801 133.927 145.586 1.00 79.53 209 GLN B C 1
ATOM 5446 O O . GLN B 1 209 ? 161.584 134.461 144.794 1.00 84.65 209 GLN B O 1
ATOM 5452 N N . ALA B 1 210 ? 160.206 134.616 146.559 1.00 61.19 210 ALA B N 1
ATOM 5453 C CA . ALA B 1 210 ? 160.562 136.014 146.763 1.00 58.43 210 ALA B CA 1
ATOM 5454 C C . ALA B 1 210 ? 161.922 136.159 147.433 1.00 61.97 210 ALA B C 1
ATOM 5455 O O . ALA B 1 210 ? 162.598 137.172 147.225 1.00 61.31 210 ALA B O 1
ATOM 5457 N N . VAL B 1 211 ? 162.326 135.169 148.241 1.00 66.84 211 VAL B N 1
ATOM 5458 C CA . VAL B 1 211 ? 163.702 135.092 148.733 1.00 58.26 211 VAL B CA 1
ATOM 5459 C C . VAL B 1 211 ? 164.663 134.954 147.561 1.00 56.53 211 VAL B C 1
ATOM 5460 O O . VAL B 1 211 ? 165.695 135.628 147.498 1.00 61.33 211 VAL B O 1
ATOM 5464 N N . ALA B 1 212 ? 164.299 134.150 146.573 1.00 68.31 212 ALA B N 1
ATOM 5465 C CA . ALA B 1 212 ? 165.088 134.058 145.353 1.00 75.16 212 ALA B CA 1
ATOM 5466 C C . ALA B 1 212 ? 164.867 135.231 144.403 1.00 75.62 212 ALA B C 1
ATOM 5467 O O . ALA B 1 212 ? 165.342 135.178 143.265 1.00 81.73 212 ALA B O 1
ATOM 5469 N N . GLN B 1 213 ? 164.169 136.283 144.832 1.00 63.32 213 GLN B N 1
ATOM 5470 C CA . GLN B 1 213 ? 163.841 137.406 143.970 1.00 59.73 213 GLN B CA 1
ATOM 5471 C C . GLN B 1 213 ? 164.489 138.717 144.406 1.00 74.60 213 GLN B C 1
ATOM 5472 O O . GLN B 1 213 ? 164.304 139.726 143.725 1.00 81.97 213 GLN B O 1
ATOM 5478 N N . ILE B 1 214 ? 165.252 138.737 145.503 1.00 57.79 214 ILE B N 1
ATOM 5479 C CA . ILE B 1 214 ? 165.863 139.991 145.947 1.00 58.25 214 ILE B CA 1
ATOM 5480 C C . ILE B 1 214 ? 166.983 140.417 145.004 1.00 62.12 214 ILE B C 1
ATOM 5481 O O . ILE B 1 214 ? 167.001 141.554 144.515 1.00 63.04 214 ILE B O 1
ATOM 5486 N N . LEU B 1 215 ? 167.943 139.524 144.758 1.00 66.56 215 LEU B N 1
ATOM 5487 C CA . LEU B 1 215 ? 168.984 139.819 143.775 1.00 71.90 215 LEU B CA 1
ATOM 5488 C C . LEU B 1 215 ? 168.474 140.020 142.348 1.00 66.73 215 LEU B C 1
ATOM 5489 O O . LEU B 1 215 ? 169.017 140.909 141.672 1.00 64.66 215 LEU B O 1
ATOM 5494 N N . PRO B 1 216 ? 167.508 139.247 141.807 1.00 65.09 216 PRO B N 1
ATOM 5495 C CA . PRO B 1 216 ? 166.941 139.648 140.506 1.00 70.40 216 PRO B CA 1
ATOM 5496 C C . PRO B 1 216 ? 166.258 141.003 140.515 1.00 74.05 216 PRO B C 1
ATOM 5497 O O . PRO B 1 216 ? 166.322 141.712 139.505 1.00 73.95 216 PRO B O 1
ATOM 5501 N N . PHE B 1 217 ? 165.619 141.392 141.624 1.00 74.66 217 PHE B N 1
ATOM 5502 C CA . PHE B 1 217 ? 165.012 142.717 141.697 1.00 73.75 217 PHE B CA 1
ATOM 5503 C C . PHE B 1 217 ? 166.069 143.811 141.673 1.00 71.89 217 PHE B C 1
ATOM 5504 O O . PHE B 1 217 ? 165.946 144.777 140.912 1.00 71.99 217 PHE B O 1
ATOM 5512 N N . ARG B 1 218 ? 167.128 143.662 142.474 1.00 73.63 218 ARG B N 1
ATOM 5513 C CA . ARG B 1 218 ? 168.214 144.636 142.462 1.00 74.25 218 ARG B CA 1
ATOM 5514 C C . ARG B 1 218 ? 168.986 144.625 141.149 1.00 76.25 218 ARG B C 1
ATOM 5515 O O . ARG B 1 218 ? 169.560 145.651 140.771 1.00 78.23 218 ARG B O 1
ATOM 5523 N N . ASP B 1 219 ? 168.999 143.494 140.443 1.00 82.60 219 ASP B N 1
ATOM 5524 C CA . ASP B 1 219 ? 169.626 143.424 139.131 1.00 85.07 219 ASP B CA 1
ATOM 5525 C C . ASP B 1 219 ? 168.803 144.151 138.075 1.00 83.97 219 ASP B C 1
ATOM 5526 O O . ASP B 1 219 ? 169.365 144.842 137.219 1.00 84.80 219 ASP B O 1
ATOM 5531 N N . GLN B 1 220 ? 167.476 144.002 138.112 1.00 84.51 220 GLN B N 1
ATOM 5532 C CA . GLN B 1 220 ? 166.643 144.619 137.084 1.00 86.16 220 GLN B CA 1
ATOM 5533 C C . GLN B 1 220 ? 166.518 146.124 137.289 1.00 83.67 220 GLN B C 1
ATOM 5534 O O . GLN B 1 220 ? 166.564 146.891 136.321 1.00 87.01 220 GLN B O 1
ATOM 5540 N N . ASN B 1 221 ? 166.363 146.571 138.535 1.00 73.23 221 ASN B N 1
ATOM 5541 C CA . ASN B 1 221 ? 166.240 148.003 138.823 1.00 75.44 221 ASN B CA 1
ATOM 5542 C C . ASN B 1 221 ? 167.629 148.603 139.044 1.00 83.64 221 ASN B C 1
ATOM 5543 O O . ASN B 1 221 ? 168.012 149.001 140.146 1.00 85.82 221 ASN B O 1
ATOM 5548 N N . ARG B 1 222 ? 168.392 148.665 137.953 1.00 94.49 222 ARG B N 1
ATOM 5549 C CA . ARG B 1 222 ? 169.750 149.186 138.044 1.00 96.83 222 ARG B CA 1
ATOM 5550 C C . ARG B 1 222 ? 169.766 150.709 138.037 1.00 94.54 222 ARG B C 1
ATOM 5551 O O . ARG B 1 222 ? 170.464 151.332 138.842 1.00 94.55 222 ARG B O 1
ATOM 5559 N N . LYS B 1 223 ? 169.001 151.326 137.138 1.00 93.90 223 LYS B N 1
ATOM 5560 C CA . LYS B 1 223 ? 168.982 152.783 137.069 1.00 93.64 223 LYS B CA 1
ATOM 5561 C C . LYS B 1 223 ? 168.177 153.387 138.214 1.00 91.22 223 LYS B C 1
ATOM 5562 O O . LYS B 1 223 ? 168.487 154.491 138.675 1.00 95.26 223 LYS B O 1
ATOM 5568 N N . ALA B 1 224 ? 167.172 152.670 138.709 1.00 79.06 224 ALA B N 1
ATOM 5569 C CA . ALA B 1 224 ? 166.259 153.232 139.695 1.00 77.38 224 ALA B CA 1
ATOM 5570 C C . ALA B 1 224 ? 166.741 153.066 141.130 1.00 83.70 224 ALA B C 1
ATOM 5571 O O . ALA B 1 224 ? 166.560 153.974 141.948 1.00 88.22 224 ALA B O 1
ATOM 5573 N N . LEU B 1 225 ? 167.344 151.929 141.466 1.00 79.85 225 LEU B N 1
ATOM 5574 C CA . LEU B 1 225 ? 167.650 151.608 142.853 1.00 74.88 225 LEU B CA 1
ATOM 5575 C C . LEU B 1 225 ? 169.117 151.788 143.221 1.00 79.20 225 LEU B C 1
ATOM 5576 O O . LEU B 1 225 ? 169.484 151.520 144.369 1.00 80.70 225 LEU B O 1
ATOM 5581 N N . ASP B 1 226 ? 169.966 152.233 142.290 1.00 111.01 226 ASP B N 1
ATOM 5582 C CA . ASP B 1 226 ? 171.375 152.411 142.624 1.00 115.23 226 ASP B CA 1
ATOM 5583 C C . ASP B 1 226 ? 171.611 153.658 143.465 1.00 113.99 226 ASP B C 1
ATOM 5584 O O . ASP B 1 226 ? 172.552 153.690 144.265 1.00 112.95 226 ASP B O 1
ATOM 5589 N N . GLY B 1 227 ? 170.778 154.678 143.306 1.00 92.41 227 GLY B N 1
ATOM 5590 C CA . GLY B 1 227 ? 170.886 155.894 144.077 1.00 87.91 227 GLY B CA 1
ATOM 5591 C C . GLY B 1 227 ? 170.156 155.862 145.397 1.00 89.74 227 GLY B C 1
ATOM 5592 O O . GLY B 1 227 ? 170.071 156.895 146.067 1.00 92.98 227 GLY B O 1
ATOM 5593 N N . LEU B 1 228 ? 169.622 154.709 145.793 1.00 81.03 228 LEU B N 1
ATOM 5594 C CA . LEU B 1 228 ? 168.847 154.607 147.017 1.00 79.00 228 LEU B CA 1
ATOM 5595 C C . LEU B 1 228 ? 169.380 153.586 148.008 1.00 78.35 228 LEU B C 1
ATOM 5596 O O . LEU B 1 228 ? 168.939 153.595 149.161 1.00 74.71 228 LEU B O 1
ATOM 5601 N N . TRP B 1 229 ? 170.300 152.707 147.608 1.00 73.18 229 TRP B N 1
ATOM 5602 C CA . TRP B 1 229 ? 170.935 151.784 148.550 1.00 70.40 229 TRP B CA 1
ATOM 5603 C C . TRP B 1 229 ? 172.111 152.475 149.242 1.00 85.61 229 TRP B C 1
ATOM 5604 O O . TRP B 1 229 ? 173.284 152.181 149.005 1.00 86.86 229 TRP B O 1
ATOM 5615 N N . ASN B 1 230 ? 171.767 153.400 150.135 1.00 94.31 230 ASN B N 1
ATOM 5616 C CA . ASN B 1 230 ? 172.730 154.204 150.869 1.00 88.87 230 ASN B CA 1
ATOM 5617 C C . ASN B 1 230 ? 172.384 154.180 152.351 1.00 84.58 230 ASN B C 1
ATOM 5618 O O . ASN B 1 230 ? 171.420 153.543 152.782 1.00 81.98 230 ASN B O 1
ATOM 5623 N N . ARG B 1 231 ? 173.214 154.866 153.136 1.00 91.59 231 ARG B N 1
ATOM 5624 C CA . ARG B 1 231 ? 172.833 155.306 154.471 1.00 96.52 231 ARG B CA 1
ATOM 5625 C C . ARG B 1 231 ? 171.954 156.544 154.424 1.00 96.46 231 ARG B C 1
ATOM 5626 O O . ARG B 1 231 ? 171.261 156.842 155.401 1.00 90.59 231 ARG B O 1
ATOM 5634 N N . HIS B 1 232 ? 171.968 157.254 153.300 1.00 98.26 232 HIS B N 1
ATOM 5635 C CA . HIS B 1 232 ? 171.288 158.530 153.152 1.00 96.41 232 HIS B CA 1
ATOM 5636 C C . HIS B 1 232 ? 169.783 158.390 152.973 1.00 103.10 232 HIS B C 1
ATOM 5637 O O . HIS B 1 232 ? 169.079 159.404 153.023 1.00 107.72 232 HIS B O 1
ATOM 5644 N N . HIS B 1 233 ? 169.271 157.179 152.748 1.00 77.80 233 HIS B N 1
ATOM 5645 C CA . HIS B 1 233 ? 167.851 156.993 152.480 1.00 70.16 233 HIS B CA 1
ATOM 5646 C C . HIS B 1 233 ? 167.184 155.879 153.278 1.00 65.55 233 HIS B C 1
ATOM 5647 O O . HIS B 1 233 ? 165.967 155.948 153.477 1.00 75.72 233 HIS B O 1
ATOM 5654 N N . VAL B 1 234 ? 167.916 154.881 153.760 1.00 56.74 234 VAL B N 1
ATOM 5655 C CA . VAL B 1 234 ? 167.326 153.742 154.457 1.00 59.26 234 VAL B CA 1
ATOM 5656 C C . VAL B 1 234 ? 167.279 154.048 155.946 1.00 51.53 234 VAL B C 1
ATOM 5657 O O . VAL B 1 234 ? 168.292 154.440 156.534 1.00 58.13 234 VAL B O 1
ATOM 5661 N N . GLU B 1 235 ? 166.108 153.873 156.560 1.00 60.96 235 GLU B N 1
ATOM 5662 C CA . GLU B 1 235 ? 165.984 154.067 157.998 1.00 60.48 235 GLU B CA 1
ATOM 5663 C C . GLU B 1 235 ? 166.276 152.790 158.775 1.00 56.09 235 GLU B C 1
ATOM 5664 O O . GLU B 1 235 ? 167.105 152.793 159.686 1.00 64.50 235 GLU B O 1
ATOM 5670 N N . ARG B 1 236 ? 165.594 151.699 158.437 1.00 40.18 236 ARG B N 1
ATOM 5671 C CA . ARG B 1 236 ? 165.752 150.441 159.149 1.00 60.51 236 ARG B CA 1
ATOM 5672 C C . ARG B 1 236 ? 165.480 149.299 158.184 1.00 64.20 236 ARG B C 1
ATOM 5673 O O . ARG B 1 236 ? 164.853 149.487 157.139 1.00 73.00 236 ARG B O 1
ATOM 5681 N N . VAL B 1 237 ? 165.978 148.109 158.525 1.00 62.01 237 VAL B N 1
ATOM 5682 C CA . VAL B 1 237 ? 165.671 146.900 157.766 1.00 57.08 237 VAL B CA 1
ATOM 5683 C C . VAL B 1 237 ? 165.192 145.839 158.747 1.00 56.86 237 VAL B C 1
ATOM 5684 O O . VAL B 1 237 ? 165.911 145.498 159.692 1.00 64.60 237 VAL B O 1
ATOM 5688 N N . GLU B 1 238 ? 163.989 145.318 158.522 1.00 58.48 238 GLU B N 1
ATOM 5689 C CA . GLU B 1 238 ? 163.389 144.306 159.380 1.00 59.87 238 GLU B CA 1
ATOM 5690 C C . GLU B 1 238 ? 163.276 142.991 158.625 1.00 67.40 238 GLU B C 1
ATOM 5691 O O . GLU B 1 238 ? 162.942 142.978 157.436 1.00 75.07 238 GLU B O 1
ATOM 5697 N N . ILE B 1 239 ? 163.571 141.887 159.312 1.00 65.15 239 ILE B N 1
ATOM 5698 C CA . ILE B 1 239 ? 163.385 140.541 158.780 1.00 54.84 239 ILE B CA 1
ATOM 5699 C C . ILE B 1 239 ? 162.736 139.707 159.876 1.00 49.03 239 ILE B C 1
ATOM 5700 O O . ILE B 1 239 ? 163.347 139.466 160.926 1.00 55.98 239 ILE B O 1
ATOM 5705 N N . ILE B 1 240 ? 161.488 139.301 159.649 1.00 42.15 240 ILE B N 1
ATOM 5706 C CA . ILE B 1 240 ? 160.648 138.681 160.669 1.00 53.65 240 ILE B CA 1
ATOM 5707 C C . ILE B 1 240 ? 160.198 137.322 160.153 1.00 57.17 240 ILE B C 1
ATOM 5708 O O . ILE B 1 240 ? 159.840 137.190 158.978 1.00 62.79 240 ILE B O 1
ATOM 5713 N N . MET B 1 241 ? 160.215 136.313 161.024 1.00 64.31 241 MET B N 1
ATOM 5714 C CA . MET B 1 241 ? 159.566 135.030 160.746 1.00 67.03 241 MET B CA 1
ATOM 5715 C C . MET B 1 241 ? 158.798 134.622 161.996 1.00 64.63 241 MET B C 1
ATOM 5716 O O . MET B 1 241 ? 159.336 133.963 162.886 1.00 76.85 241 MET B O 1
ATOM 5721 N N . LYS B 1 242 ? 157.531 135.000 162.048 1.00 43.39 242 LYS B N 1
ATOM 5722 C CA . LYS B 1 242 ? 156.678 134.738 163.193 1.00 48.77 242 LYS B CA 1
ATOM 5723 C C . LYS B 1 242 ? 155.886 133.455 162.984 1.00 56.14 242 LYS B C 1
ATOM 5724 O O . LYS B 1 242 ? 155.459 133.144 161.871 1.00 63.96 242 LYS B O 1
ATOM 5730 N N . GLU B 1 243 ? 155.699 132.707 164.068 1.00 65.06 243 GLU B N 1
ATOM 5731 C CA . GLU B 1 243 ? 154.948 131.464 164.029 1.00 74.14 243 GLU B CA 1
ATOM 5732 C C . GLU B 1 243 ? 153.918 131.458 165.147 1.00 74.30 243 GLU B C 1
ATOM 5733 O O . GLU B 1 243 ? 154.079 132.137 166.164 1.00 65.52 243 GLU B O 1
ATOM 5739 N N . THR B 1 244 ? 152.850 130.688 164.943 1.00 84.54 244 THR B N 1
ATOM 5740 C CA . THR B 1 244 ? 151.805 130.524 165.943 1.00 84.07 244 THR B CA 1
ATOM 5741 C C . THR B 1 244 ? 151.749 129.130 166.540 1.00 80.48 244 THR B C 1
ATOM 5742 O O . THR B 1 244 ? 151.016 128.924 167.513 1.00 76.24 244 THR B O 1
ATOM 5746 N N . VAL B 1 245 ? 152.485 128.171 165.990 1.00 90.44 245 VAL B N 1
ATOM 5747 C CA . VAL B 1 245 ? 152.441 126.790 166.449 1.00 95.23 245 VAL B CA 1
ATOM 5748 C C . VAL B 1 245 ? 153.658 126.510 167.323 1.00 99.93 245 VAL B C 1
ATOM 5749 O O . VAL B 1 245 ? 154.800 126.787 166.935 1.00 104.01 245 VAL B O 1
ATOM 5753 N N . ASP B 1 246 ? 153.407 126.014 168.529 1.00 119.70 246 ASP B N 1
ATOM 5754 C CA . ASP B 1 246 ? 154.468 125.600 169.432 1.00 116.19 246 ASP B CA 1
ATOM 5755 C C . ASP B 1 246 ? 154.912 124.189 169.081 1.00 115.99 246 ASP B C 1
ATOM 5756 O O . ASP B 1 246 ? 154.112 123.372 168.620 1.00 119.88 246 ASP B O 1
ATOM 5761 N N . ALA B 1 247 ? 156.194 123.908 169.296 1.00 118.93 247 ALA B N 1
ATOM 5762 C CA . ALA B 1 247 ? 156.725 122.575 169.034 1.00 123.48 247 ALA B CA 1
ATOM 5763 C C . ALA B 1 247 ? 156.260 121.627 170.130 1.00 123.56 247 ALA B C 1
ATOM 5764 O O . ALA B 1 247 ? 156.714 121.719 171.274 1.00 123.87 247 ALA B O 1
ATOM 5766 N N . GLU B 1 248 ? 155.346 120.720 169.789 1.00 132.97 248 GLU B N 1
ATOM 5767 C CA . GLU B 1 248 ? 154.794 119.789 170.767 1.00 133.97 248 GLU B CA 1
ATOM 5768 C C . GLU B 1 248 ? 155.601 118.495 170.822 1.00 133.41 248 GLU B C 1
ATOM 5769 O O . GLU B 1 248 ? 156.118 118.121 171.878 1.00 133.28 248 GLU B O 1
ATOM 5775 N N . GLY B 1 249 ? 155.709 117.801 169.693 1.00 122.20 249 GLY B N 1
ATOM 5776 C CA . GLY B 1 249 ? 156.552 116.626 169.610 1.00 121.99 249 GLY B CA 1
ATOM 5777 C C . GLY B 1 249 ? 157.945 116.883 169.095 1.00 123.11 249 GLY B C 1
ATOM 5778 O O . GLY B 1 249 ? 158.772 115.968 169.077 1.00 123.47 249 GLY B O 1
ATOM 5779 N N . ARG B 1 250 ? 158.224 118.113 168.671 1.00 113.84 250 ARG B N 1
ATOM 5780 C CA . ARG B 1 250 ? 159.522 118.494 168.139 1.00 114.47 250 ARG B CA 1
ATOM 5781 C C . ARG B 1 250 ? 160.438 119.097 169.193 1.00 117.87 250 ARG B C 1
ATOM 5782 O O . ARG B 1 250 ? 161.565 119.483 168.868 1.00 117.05 250 ARG B O 1
ATOM 5790 N N . THR B 1 251 ? 159.984 119.190 170.443 1.00 119.75 251 THR B N 1
ATOM 5791 C CA . THR B 1 251 ? 160.739 119.904 171.466 1.00 118.04 251 THR B CA 1
ATOM 5792 C C . THR B 1 251 ? 161.941 119.131 171.989 1.00 113.72 251 THR B C 1
ATOM 5793 O O . THR B 1 251 ? 162.818 119.740 172.610 1.00 117.82 251 THR B O 1
ATOM 5797 N N . SER B 1 252 ? 162.004 117.815 171.769 1.00 106.08 252 SER B N 1
ATOM 5798 C CA . SER B 1 252 ? 163.236 117.089 172.058 1.00 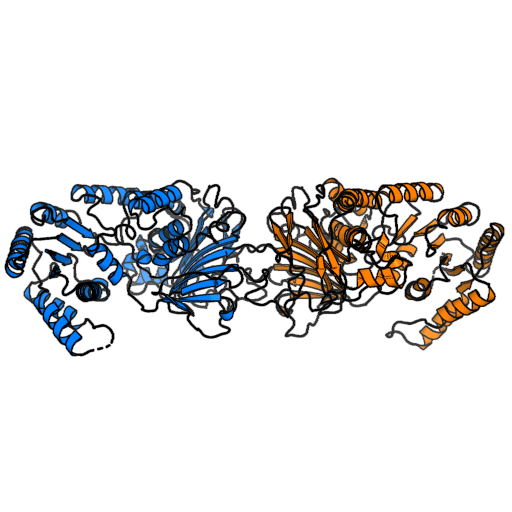105.77 252 SER B CA 1
ATOM 5799 C C . SER B 1 252 ? 164.353 117.522 171.118 1.00 107.25 252 SER B C 1
ATOM 5800 O O . SER B 1 252 ? 165.504 117.680 171.540 1.00 110.85 252 SER B O 1
ATOM 5803 N N . PHE B 1 253 ? 164.030 117.714 169.839 1.00 98.89 253 PHE B N 1
ATOM 5804 C CA . PHE B 1 253 ? 164.988 118.284 168.901 1.00 99.79 253 PHE B CA 1
ATOM 5805 C C . PHE B 1 253 ? 165.207 119.769 169.168 1.00 102.72 253 PHE B C 1
ATOM 5806 O O . PHE B 1 253 ? 166.321 120.275 168.987 1.00 102.24 253 PHE B O 1
ATOM 5814 N N . TYR B 1 254 ? 164.165 120.473 169.612 1.00 98.12 254 TYR B N 1
ATOM 5815 C CA . TYR B 1 254 ? 164.225 121.924 169.754 1.00 97.78 254 TYR B CA 1
ATOM 5816 C C . TYR B 1 254 ? 165.041 122.371 170.961 1.00 99.29 254 TYR B C 1
ATOM 5817 O O . TYR B 1 254 ? 165.608 123.470 170.933 1.00 102.14 254 TYR B O 1
ATOM 5826 N N . GLU B 1 255 ? 165.093 121.553 172.021 1.00 105.21 255 GLU B N 1
ATOM 5827 C CA . GLU B 1 255 ? 165.672 121.988 173.292 1.00 102.45 255 GLU B CA 1
ATOM 5828 C C . GLU B 1 255 ? 167.174 122.228 173.177 1.00 104.97 255 GLU B C 1
ATOM 5829 O O . GLU B 1 255 ? 167.694 123.232 173.678 1.00 106.14 255 GLU B O 1
ATOM 5835 N N . GLU B 1 256 ? 167.883 121.334 172.501 1.00 118.57 256 GLU B N 1
ATOM 5836 C CA . GLU B 1 256 ? 169.316 121.511 172.329 1.00 122.94 256 GLU B CA 1
ATOM 5837 C C . GLU B 1 256 ? 169.666 122.412 171.154 1.00 121.94 256 GLU B C 1
ATOM 5838 O O . GLU B 1 256 ? 170.854 122.673 170.933 1.00 122.91 256 GLU B O 1
ATOM 5844 N N . TYR B 1 257 ? 168.681 122.896 170.400 1.00 94.54 257 TYR B N 1
ATOM 5845 C CA . TYR B 1 257 ? 168.967 123.688 169.212 1.00 89.74 257 TYR B CA 1
ATOM 5846 C C . TYR B 1 257 ? 168.577 125.147 169.371 1.00 90.39 257 TYR B C 1
ATOM 5847 O O . TYR B 1 257 ? 169.427 126.027 169.221 1.00 95.21 257 TYR B O 1
ATOM 5856 N N . GLY B 1 258 ? 167.324 125.440 169.678 1.00 81.69 258 GLY B N 1
ATOM 5857 C CA . GLY B 1 258 ? 166.930 126.798 169.978 1.00 77.61 258 GLY B CA 1
ATOM 5858 C C . GLY B 1 258 ? 166.651 127.633 168.739 1.00 76.62 258 GLY B C 1
ATOM 5859 O O . GLY B 1 258 ? 167.174 127.392 167.645 1.00 81.26 258 GLY B O 1
ATOM 5860 N N . VAL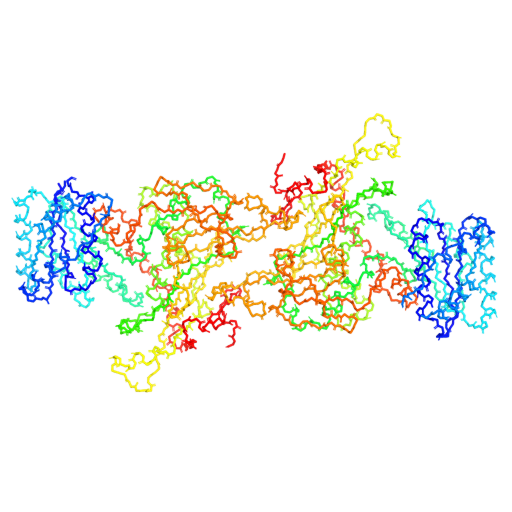 B 1 259 ? 165.842 128.679 168.959 1.00 73.19 259 VAL B N 1
ATOM 5861 C CA . VAL B 1 259 ? 165.265 129.496 167.892 1.00 77.70 259 VAL B CA 1
ATOM 5862 C C . VAL B 1 259 ? 166.348 130.233 167.114 1.00 72.79 259 VAL B C 1
ATOM 5863 O O . VAL B 1 259 ? 166.231 130.411 165.894 1.00 65.01 259 VAL B O 1
ATOM 5867 N N . ILE B 1 260 ? 167.432 130.624 167.785 1.00 72.89 260 ILE B N 1
ATOM 5868 C CA . ILE B 1 260 ? 168.539 131.288 167.110 1.00 71.31 260 ILE B CA 1
ATOM 5869 C C . ILE B 1 260 ? 169.217 130.346 166.122 1.00 71.63 260 ILE B C 1
ATOM 5870 O O . ILE B 1 260 ? 169.486 130.724 164.976 1.00 75.01 260 ILE B O 1
ATOM 5875 N N . ARG B 1 261 ? 169.454 129.098 166.520 1.00 80.16 261 ARG B N 1
ATOM 5876 C CA . ARG B 1 261 ? 170.137 128.184 165.616 1.00 77.96 261 ARG B CA 1
ATOM 5877 C C . ARG B 1 261 ? 169.232 127.651 164.510 1.00 88.75 261 ARG B C 1
ATOM 5878 O O . ARG B 1 261 ? 169.726 127.367 163.414 1.00 89.40 261 ARG B O 1
ATOM 5886 N N . ASP B 1 262 ? 167.920 127.519 164.743 1.00 93.05 262 ASP B N 1
ATOM 5887 C CA . ASP B 1 262 ? 167.122 126.869 163.703 1.00 87.43 262 ASP B CA 1
ATOM 5888 C C . ASP B 1 262 ? 166.614 127.804 162.608 1.00 87.64 262 ASP B C 1
ATOM 5889 O O . ASP B 1 262 ? 166.340 127.329 161.502 1.00 94.93 262 ASP B O 1
ATOM 5894 N N . VAL B 1 263 ? 166.426 129.096 162.877 1.00 76.29 263 VAL B N 1
ATOM 5895 C CA . VAL B 1 263 ? 165.993 130.001 161.812 1.00 78.76 263 VAL B CA 1
ATOM 5896 C C . VAL B 1 263 ? 166.927 131.207 161.697 1.00 72.80 263 VAL B C 1
ATOM 5897 O O . VAL B 1 263 ? 167.304 131.599 160.585 1.00 73.16 263 VAL B O 1
ATOM 5901 N N . LEU B 1 264 ? 167.320 131.792 162.838 1.00 49.35 264 LEU B N 1
ATOM 5902 C CA . LEU B 1 264 ? 168.107 133.025 162.824 1.00 42.12 264 LEU B CA 1
ATOM 5903 C C . LEU B 1 264 ? 169.516 132.791 162.295 1.00 51.97 264 LEU B C 1
ATOM 5904 O O . LEU B 1 264 ? 170.072 133.644 161.595 1.00 57.55 264 LEU B O 1
ATOM 5909 N N . GLN B 1 265 ? 170.103 131.640 162.621 1.00 68.70 265 GLN B N 1
ATOM 5910 C CA . GLN B 1 265 ? 171.464 131.332 162.196 1.00 65.79 265 GLN B CA 1
ATOM 5911 C C . GLN B 1 265 ? 171.541 131.066 160.695 1.00 74.25 265 GLN B C 1
ATOM 5912 O O . GLN B 1 265 ? 172.516 131.456 160.043 1.00 76.50 265 GLN B O 1
ATOM 5918 N N . ASN B 1 266 ? 170.519 130.438 160.121 1.00 80.12 266 ASN B N 1
ATOM 5919 C CA . ASN B 1 266 ? 170.619 129.869 158.781 1.00 77.67 266 ASN B CA 1
ATOM 5920 C C . ASN B 1 266 ? 169.708 130.516 157.751 1.00 83.25 266 ASN B C 1
ATOM 5921 O O . ASN B 1 266 ? 170.122 130.691 156.608 1.00 84.17 266 ASN B O 1
ATOM 5926 N N . HIS B 1 267 ? 168.467 130.858 158.099 1.00 86.44 267 HIS B N 1
ATOM 5927 C CA . HIS B 1 267 ? 167.567 131.442 157.109 1.00 78.53 267 HIS B CA 1
ATOM 5928 C C . HIS B 1 267 ? 167.624 132.965 157.107 1.00 77.04 267 HIS B C 1
ATOM 5929 O O . HIS B 1 267 ? 167.828 133.580 156.054 1.00 81.69 267 HIS B O 1
ATOM 5936 N N . LEU B 1 268 ? 167.426 133.578 158.279 1.00 60.48 268 LEU B N 1
ATOM 5937 C CA . LEU B 1 268 ? 167.394 135.034 158.375 1.00 63.12 268 LEU B CA 1
ATOM 5938 C C . LEU B 1 268 ? 168.756 135.646 158.089 1.00 55.32 268 LEU B C 1
ATOM 5939 O O . LEU B 1 268 ? 168.834 136.719 157.477 1.00 56.36 268 LEU B O 1
ATOM 5944 N N . THR B 1 269 ? 169.831 134.970 158.505 1.00 55.43 269 THR B N 1
ATOM 5945 C CA . THR B 1 269 ? 171.177 135.393 158.138 1.00 64.66 269 THR B CA 1
ATOM 5946 C C . THR B 1 269 ? 171.380 135.352 156.635 1.00 58.95 269 THR B C 1
ATOM 5947 O O . THR B 1 269 ? 171.979 136.268 156.057 1.00 59.51 269 THR B O 1
ATOM 5951 N N . GLU B 1 270 ? 170.885 134.296 155.987 1.00 58.28 270 GLU B N 1
ATOM 5952 C CA . GLU B 1 270 ? 171.062 134.172 154.549 1.00 59.87 270 GLU B CA 1
ATOM 5953 C C . GLU B 1 270 ? 170.287 135.246 153.806 1.00 58.03 270 GLU B C 1
ATOM 5954 O O . GLU B 1 270 ? 170.833 135.870 152.897 1.00 52.03 270 GLU B O 1
ATOM 5960 N N . VAL B 1 271 ? 169.040 135.505 154.184 1.00 59.77 271 VAL B N 1
ATOM 5961 C CA . VAL B 1 271 ? 168.310 136.588 153.523 1.00 49.95 271 VAL B CA 1
ATOM 5962 C C . VAL B 1 271 ? 168.997 137.926 153.783 1.00 57.45 271 VAL B C 1
ATOM 5963 O O . VAL B 1 271 ? 169.119 138.751 152.878 1.00 59.52 271 VAL B O 1
ATOM 5967 N N . LEU B 1 272 ? 169.487 138.126 155.001 1.00 60.07 272 LEU B N 1
ATOM 5968 C CA . LEU B 1 272 ? 170.179 139.364 155.309 1.00 57.63 272 LEU B CA 1
ATOM 5969 C C . LEU B 1 272 ? 171.320 139.537 154.330 1.00 53.46 272 LEU B C 1
ATOM 5970 O O . LEU B 1 272 ? 171.505 140.604 153.750 1.00 56.25 272 LEU B O 1
ATOM 5975 N N . THR B 1 273 ? 172.115 138.496 154.156 1.00 58.30 273 THR B N 1
ATOM 5976 C CA . THR B 1 273 ? 173.243 138.605 153.261 1.00 65.37 273 THR B CA 1
ATOM 5977 C C . THR B 1 273 ? 172.749 138.843 151.848 1.00 65.11 273 THR B C 1
ATOM 5978 O O . THR B 1 273 ? 173.408 139.516 151.061 1.00 64.48 273 THR B O 1
ATOM 5982 N N . LEU B 1 274 ? 171.582 138.298 151.526 1.00 61.01 274 LEU B N 1
ATOM 5983 C CA . LEU B 1 274 ? 171.035 138.457 150.181 1.00 58.62 274 LEU B CA 1
ATOM 5984 C C . LEU B 1 274 ? 170.685 139.907 149.895 1.00 62.16 274 LEU B C 1
ATOM 5985 O O . LEU B 1 274 ? 170.899 140.394 148.788 1.00 59.28 274 LEU B O 1
ATOM 5990 N N . VAL B 1 275 ? 170.154 140.600 150.892 1.00 64.92 275 VAL B N 1
ATOM 5991 C CA . VAL B 1 275 ? 169.734 141.978 150.686 1.00 60.02 275 VAL B CA 1
ATOM 5992 C C . VAL B 1 275 ? 170.855 142.970 150.927 1.00 64.00 275 VAL B C 1
ATOM 5993 O O . VAL B 1 275 ? 170.782 144.103 150.458 1.00 74.35 275 VAL B O 1
ATOM 5997 N N . ALA B 1 276 ? 171.897 142.557 151.643 1.00 64.15 276 ALA B N 1
ATOM 5998 C CA . ALA B 1 276 ? 172.969 143.487 151.989 1.00 65.20 276 ALA B CA 1
ATOM 5999 C C . ALA B 1 276 ? 174.190 143.427 151.074 1.00 66.32 276 ALA B C 1
ATOM 6000 O O . ALA B 1 276 ? 175.025 144.333 151.138 1.00 68.46 276 ALA B O 1
ATOM 6002 N N . MET B 1 277 ? 174.321 142.409 150.228 1.00 73.39 277 MET B N 1
ATOM 6003 C CA . MET B 1 277 ? 175.531 142.248 149.431 1.00 66.00 277 MET B CA 1
ATOM 6004 C C . MET B 1 277 ? 175.552 143.201 148.240 1.00 71.34 277 MET B C 1
ATOM 6005 O O . MET B 1 277 ? 174.522 143.475 147.620 1.00 81.00 277 MET B O 1
ATOM 6010 N N . GLU B 1 278 ? 176.735 143.734 147.942 1.00 67.06 278 GLU B N 1
ATOM 6011 C CA . GLU B 1 278 ? 176.891 144.603 146.784 1.00 69.93 278 GLU B CA 1
ATOM 6012 C C . GLU B 1 278 ? 176.822 143.773 145.513 1.00 74.17 278 GLU B C 1
ATOM 6013 O O . GLU B 1 278 ? 177.559 142.797 145.364 1.00 81.46 278 GLU B O 1
ATOM 6019 N N . LEU B 1 279 ? 175.955 144.177 144.592 1.00 74.48 279 LEU B N 1
ATOM 6020 C CA . LEU B 1 279 ? 175.609 143.316 143.472 1.00 78.35 279 LEU B CA 1
ATOM 6021 C C . LEU B 1 279 ? 176.753 143.256 142.460 1.00 81.93 279 LEU B C 1
ATOM 6022 O O . LEU B 1 279 ? 177.455 144.250 142.250 1.00 82.17 279 LEU B O 1
ATOM 6027 N N . PRO B 1 280 ? 176.988 142.093 141.841 1.00 74.83 280 PRO B N 1
ATOM 6028 C CA . PRO B 1 280 ? 178.122 141.955 140.919 1.00 74.35 280 PRO B CA 1
ATOM 6029 C C . PRO B 1 280 ? 177.871 142.585 139.563 1.00 77.20 280 PRO B C 1
ATOM 6030 O O . PRO B 1 280 ? 176.872 143.282 139.364 1.00 81.20 280 PRO B O 1
ATOM 6034 N N . HIS B 1 281 ? 178.799 142.359 138.628 1.00 94.06 281 HIS B N 1
ATOM 6035 C CA . HIS B 1 281 ? 178.591 142.794 137.251 1.00 96.50 281 HIS B CA 1
ATOM 6036 C C . HIS B 1 281 ? 177.427 142.049 136.610 1.00 95.99 281 HIS B C 1
ATOM 6037 O O . HIS B 1 281 ? 176.648 142.638 135.852 1.00 98.88 281 HIS B O 1
ATOM 6044 N N . ASN B 1 282 ? 177.296 140.755 136.899 1.00 85.82 282 ASN B N 1
ATOM 6045 C CA . ASN B 1 282 ? 176.114 139.994 136.522 1.00 91.64 282 ASN B CA 1
ATOM 6046 C C . ASN B 1 282 ? 175.932 138.838 137.497 1.00 87.89 282 ASN B C 1
ATOM 6047 O O . ASN B 1 282 ? 176.908 138.249 137.967 1.00 86.78 282 ASN B O 1
ATOM 6052 N N . VAL B 1 283 ? 174.671 138.541 137.815 1.00 92.50 283 VAL B N 1
ATOM 6053 C CA . VAL B 1 283 ? 174.349 137.410 138.679 1.00 90.90 283 VAL B CA 1
ATOM 6054 C C . VAL B 1 283 ? 174.470 136.090 137.924 1.00 94.13 283 VAL B C 1
ATOM 6055 O O . VAL B 1 283 ? 174.656 135.033 138.543 1.00 93.89 283 VAL B O 1
ATOM 6059 N N . SER B 1 284 ? 174.413 136.131 136.589 1.00 97.74 284 SER B N 1
ATOM 6060 C CA . SER B 1 284 ? 174.502 134.927 135.772 1.00 95.59 284 SER B CA 1
ATOM 6061 C C . SER B 1 284 ? 175.893 134.306 135.780 1.00 91.42 284 SER B C 1
ATOM 6062 O O . SER B 1 284 ? 176.037 133.144 135.386 1.00 87.79 284 SER B O 1
ATOM 6065 N N . SER B 1 285 ? 176.917 135.057 136.201 1.00 90.27 285 SER B N 1
ATOM 6066 C CA . SER B 1 285 ? 178.257 134.492 136.327 1.00 97.38 285 SER B CA 1
ATOM 6067 C C . SER B 1 285 ? 178.326 133.444 137.429 1.00 97.98 285 SER B C 1
ATOM 6068 O O . SER B 1 285 ? 179.198 132.568 137.387 1.00 93.48 285 SER B O 1
ATOM 6071 N N . ALA B 1 286 ? 177.456 133.556 138.438 1.00 91.25 286 ALA B N 1
ATOM 6072 C CA . ALA B 1 286 ? 177.211 132.570 139.490 1.00 89.57 286 ALA B CA 1
ATOM 6073 C C . ALA B 1 286 ? 178.425 132.306 140.372 1.00 87.46 286 ALA B C 1
ATOM 6074 O O . ALA B 1 286 ? 178.434 131.327 141.126 1.00 88.15 286 ALA B O 1
ATOM 6076 N N . GLU B 1 287 ? 179.448 133.150 140.300 1.00 91.43 287 GLU B N 1
ATOM 6077 C CA . GLU B 1 287 ? 180.682 133.000 141.057 1.00 94.74 287 GLU B CA 1
ATOM 6078 C C . GLU B 1 287 ? 181.000 134.217 141.904 1.00 94.01 287 GLU B C 1
ATOM 6079 O O . GLU B 1 287 ? 181.454 134.071 143.043 1.00 94.03 287 GLU B O 1
ATOM 6085 N N . ALA B 1 288 ? 180.768 135.420 141.375 1.00 85.01 288 ALA B N 1
ATOM 6086 C CA . ALA B 1 288 ? 180.935 136.629 142.166 1.00 82.75 288 ALA B CA 1
ATOM 6087 C C . ALA B 1 288 ? 179.852 136.769 143.223 1.00 83.13 288 ALA B C 1
ATOM 6088 O O . ALA B 1 288 ? 180.048 137.498 144.199 1.00 90.97 288 ALA B O 1
ATOM 6090 N N . VAL B 1 289 ? 178.721 136.085 143.045 1.00 75.49 289 VAL B N 1
ATOM 6091 C CA . VAL B 1 289 ? 177.685 136.034 144.070 1.00 76.51 289 VAL B CA 1
ATOM 6092 C C . VAL B 1 289 ? 178.205 135.317 145.310 1.00 80.43 289 VAL B C 1
ATOM 6093 O O . VAL B 1 289 ? 177.914 135.712 146.448 1.00 82.99 289 VAL B O 1
ATOM 6097 N N . LEU B 1 290 ? 179.019 134.278 145.109 1.00 78.07 290 LEU B N 1
ATOM 6098 C CA . LEU B 1 290 ? 179.552 133.508 146.227 1.00 72.31 290 LEU B CA 1
ATOM 6099 C C . LEU B 1 290 ? 180.579 134.306 147.023 1.00 74.66 290 LEU B C 1
ATOM 6100 O O . LEU B 1 290 ? 180.638 134.196 148.253 1.00 73.18 290 LEU B O 1
ATOM 6105 N N . ARG B 1 291 ? 181.391 135.120 146.345 1.00 88.97 291 ARG B N 1
ATOM 6106 C CA . ARG B 1 291 ? 182.430 135.880 147.027 1.00 86.67 291 ARG B CA 1
ATOM 6107 C C . ARG B 1 291 ? 181.954 137.234 147.536 1.00 82.66 291 ARG B C 1
ATOM 6108 O O . ARG B 1 291 ? 182.537 137.753 148.494 1.00 84.50 291 ARG B O 1
ATOM 6116 N N . HIS B 1 292 ? 180.908 137.814 146.940 1.00 71.28 292 HIS B N 1
ATOM 6117 C CA . HIS B 1 292 ? 180.375 139.077 147.431 1.00 65.80 292 HIS B CA 1
ATOM 6118 C C . HIS B 1 292 ? 179.549 138.893 148.690 1.00 70.37 292 HIS B C 1
ATOM 6119 O O . HIS B 1 292 ? 179.279 139.874 149.388 1.00 79.64 292 HIS B O 1
ATOM 6126 N N . LYS B 1 293 ? 179.143 137.660 148.989 1.00 76.82 293 LYS B N 1
ATOM 6127 C CA . LYS B 1 293 ? 178.418 137.368 150.218 1.00 77.24 293 LYS B CA 1
ATOM 6128 C C . LYS B 1 293 ? 179.328 137.375 151.440 1.00 82.63 293 LYS B C 1
ATOM 6129 O O . LYS B 1 293 ? 178.865 137.669 152.546 1.00 79.93 293 LYS B O 1
ATOM 6135 N N . LEU B 1 294 ? 180.611 137.054 151.267 1.00 78.62 294 LEU B N 1
ATOM 6136 C CA . LEU B 1 294 ? 181.546 137.043 152.385 1.00 70.48 294 LEU B CA 1
ATOM 6137 C C . LEU B 1 294 ? 181.965 138.442 152.816 1.00 73.57 294 LEU B C 1
ATOM 6138 O O . LEU B 1 294 ? 182.411 138.620 153.958 1.00 82.57 294 LEU B O 1
ATOM 6143 N N . GLN B 1 295 ? 181.826 139.433 151.930 1.00 76.60 295 GLN B N 1
ATOM 6144 C CA . GLN B 1 295 ? 182.127 140.812 152.295 1.00 82.97 295 GLN B CA 1
ATOM 6145 C C . GLN B 1 295 ? 181.141 141.350 153.324 1.00 86.63 295 GLN B C 1
ATOM 6146 O O . GLN B 1 295 ? 181.483 142.256 154.091 1.00 89.58 295 GLN B O 1
ATOM 6152 N N . VAL B 1 296 ? 179.919 140.815 153.350 1.00 83.12 296 VAL B N 1
ATOM 6153 C CA . VAL B 1 296 ? 178.968 141.163 154.401 1.00 86.41 296 VAL B CA 1
ATOM 6154 C C . VAL B 1 296 ? 179.374 140.521 155.723 1.00 83.61 296 VAL B C 1
ATOM 6155 O O . VAL B 1 296 ? 179.176 141.098 156.800 1.00 82.91 296 VAL B O 1
ATOM 6159 N N . PHE B 1 297 ? 179.950 139.319 155.664 1.00 64.79 297 PHE B N 1
ATOM 6160 C CA . PHE B 1 297 ? 180.353 138.629 156.885 1.00 64.44 297 PHE B CA 1
ATOM 6161 C C . PHE B 1 297 ? 181.549 139.309 157.536 1.00 74.38 297 PHE B C 1
ATOM 6162 O O . PHE B 1 297 ? 181.553 139.544 158.749 1.00 69.33 297 PHE B O 1
ATOM 6170 N N . GLN B 1 298 ? 182.566 139.655 156.742 1.00 89.82 298 GLN B N 1
ATOM 6171 C CA . GLN B 1 298 ? 183.769 140.258 157.313 1.00 85.21 298 GLN B CA 1
ATOM 6172 C C . GLN B 1 298 ? 183.535 141.681 157.809 1.00 79.33 298 GLN B C 1
ATOM 6173 O O . GLN B 1 298 ? 184.319 142.174 158.626 1.00 81.79 298 GLN B O 1
ATOM 6179 N N . ALA B 1 299 ? 182.476 142.342 157.349 1.00 67.15 299 ALA B N 1
ATOM 6180 C CA . ALA B 1 299 ? 182.144 143.692 157.774 1.00 61.14 299 ALA B CA 1
ATOM 6181 C C . ALA B 1 299 ? 181.078 143.734 158.857 1.00 62.80 299 ALA B C 1
ATOM 6182 O O . ALA B 1 299 ? 180.732 144.821 159.324 1.00 55.97 299 ALA B O 1
ATOM 6184 N N . LEU B 1 300 ? 180.547 142.587 159.265 1.00 75.27 300 LEU B N 1
ATOM 6185 C CA . LEU B 1 300 ? 179.554 142.544 160.327 1.00 70.14 300 LEU B CA 1
ATOM 6186 C C . LEU B 1 300 ? 180.244 142.723 161.671 1.00 73.70 300 LEU B C 1
ATOM 6187 O O . LEU B 1 300 ? 181.179 141.988 161.999 1.00 75.88 300 LEU B O 1
ATOM 6192 N N . ARG B 1 301 ? 179.792 143.705 162.445 1.00 67.75 301 ARG B N 1
ATOM 6193 C CA . ARG B 1 301 ? 180.398 143.938 163.744 1.00 72.24 301 ARG B CA 1
ATOM 6194 C C . ARG B 1 301 ? 179.951 142.870 164.737 1.00 72.76 301 ARG B C 1
ATOM 6195 O O . ARG B 1 301 ? 178.961 142.165 164.529 1.00 68.53 301 ARG B O 1
ATOM 6203 N N . GLY B 1 302 ? 180.707 142.758 165.826 1.00 63.60 302 GLY B N 1
ATOM 6204 C CA . GLY B 1 302 ? 180.508 141.664 166.754 1.00 55.58 302 GLY B CA 1
ATOM 6205 C C . GLY B 1 302 ? 179.208 141.780 167.525 1.00 55.98 302 GLY B C 1
ATOM 6206 O O . GLY B 1 302 ? 178.629 142.855 167.666 1.00 58.70 302 GLY B O 1
ATOM 6207 N N . LEU B 1 303 ? 178.745 140.639 168.016 1.00 70.42 303 LEU B N 1
ATOM 6208 C CA . LEU B 1 303 ? 177.464 140.530 168.698 1.00 67.79 303 LEU B CA 1
ATOM 6209 C C . LEU B 1 303 ? 177.705 140.497 170.200 1.00 66.00 303 LEU B C 1
ATOM 6210 O O . LEU B 1 303 ? 178.446 139.643 170.696 1.00 70.38 303 LEU B O 1
ATOM 6215 N N . GLN B 1 304 ? 177.085 141.424 170.915 1.00 75.63 304 GLN B N 1
ATOM 6216 C CA . GLN B 1 304 ? 177.173 141.476 172.365 1.00 77.22 304 GLN B CA 1
ATOM 6217 C C . GLN B 1 304 ? 175.884 140.942 172.976 1.00 75.80 304 GLN B C 1
ATOM 6218 O O . GLN B 1 304 ? 174.890 140.716 172.286 1.00 77.21 304 GLN B O 1
ATOM 6224 N N . ARG B 1 305 ? 175.906 140.746 174.297 1.00 72.75 305 ARG B N 1
ATOM 6225 C CA . ARG B 1 305 ? 174.741 140.197 174.984 1.00 68.46 305 ARG B CA 1
ATOM 6226 C C . ARG B 1 305 ? 173.586 141.187 175.066 1.00 67.17 305 ARG B C 1
ATOM 6227 O O . ARG B 1 305 ? 172.453 140.775 175.337 1.00 73.89 305 ARG B O 1
ATOM 6235 N N . GLY B 1 306 ? 173.842 142.470 174.836 1.00 56.16 306 GLY B N 1
ATOM 6236 C CA . GLY B 1 306 ? 172.808 143.477 174.786 1.00 61.34 306 GLY B CA 1
ATOM 6237 C C . GLY B 1 306 ? 172.160 143.654 173.438 1.00 60.45 306 GLY B C 1
ATOM 6238 O O . GLY B 1 306 ? 171.293 144.518 173.287 1.00 68.68 306 GLY B O 1
ATOM 6239 N N . SER B 1 307 ? 172.555 142.868 172.444 1.00 53.38 307 SER B N 1
ATOM 6240 C CA . SER B 1 307 ? 171.975 142.957 171.113 1.00 48.92 307 SER B CA 1
ATOM 6241 C C . SER B 1 307 ? 170.775 142.041 170.923 1.00 52.17 307 SER B C 1
ATOM 6242 O O . SER B 1 307 ? 170.143 142.092 169.866 1.00 59.54 307 SER B O 1
ATOM 6245 N N . ALA B 1 308 ? 170.438 141.217 171.910 1.00 55.07 308 ALA B N 1
ATOM 6246 C CA . ALA B 1 308 ? 169.437 140.176 171.742 1.00 53.46 308 ALA B CA 1
ATOM 6247 C C . ALA B 1 308 ? 168.454 140.174 172.900 1.00 56.33 308 ALA B C 1
ATOM 6248 O O . ALA B 1 308 ? 168.840 140.371 174.054 1.00 63.73 308 ALA B O 1
ATOM 6250 N N . VAL B 1 309 ? 167.180 139.944 172.581 1.00 57.81 309 VAL B N 1
ATOM 6251 C CA . VAL B 1 309 ? 166.152 139.677 173.580 1.00 50.64 309 VAL B CA 1
ATOM 6252 C C . VAL B 1 309 ? 165.593 138.278 173.341 1.00 61.05 309 VAL B C 1
ATOM 6253 O O . VAL B 1 309 ? 165.545 137.778 172.206 1.00 49.77 309 VAL B O 1
ATOM 6257 N N . VAL B 1 310 ? 165.210 137.633 174.446 1.00 68.06 310 VAL B N 1
ATOM 6258 C CA . VAL B 1 310 ? 164.986 136.192 174.512 1.00 65.17 310 VAL B CA 1
ATOM 6259 C C . VAL B 1 310 ? 163.736 135.911 175.344 1.00 66.02 310 VAL B C 1
ATOM 6260 O O . VAL B 1 310 ? 163.596 136.413 176.466 1.00 65.84 310 VAL B O 1
ATOM 6264 N N . GLY B 1 311 ? 162.828 135.102 174.794 1.00 70.61 311 GLY B N 1
ATOM 6265 C CA . GLY B 1 311 ? 161.636 134.708 175.513 1.00 71.71 311 GLY B CA 1
ATOM 6266 C C . GLY B 1 311 ? 161.245 133.276 175.202 1.00 74.37 311 GLY B C 1
ATOM 6267 O O . GLY B 1 311 ? 161.706 132.675 174.231 1.00 69.20 311 GLY B O 1
ATOM 6268 N N . GLN B 1 312 ? 160.380 132.740 176.060 1.00 93.39 312 GLN B N 1
ATOM 6269 C CA . GLN B 1 312 ? 159.823 131.404 175.901 1.00 92.64 312 GLN B CA 1
ATOM 6270 C C . GLN B 1 312 ? 158.399 131.415 176.439 1.00 96.12 312 GLN B C 1
ATOM 6271 O O . GLN B 1 312 ? 158.022 132.288 177.226 1.00 93.89 312 GLN B O 1
ATOM 6277 N N . TYR B 1 313 ? 157.595 130.455 175.991 1.00 99.27 313 TYR B N 1
ATOM 6278 C CA . TYR B 1 313 ? 156.228 130.402 176.482 1.00 90.89 313 TYR B CA 1
ATOM 6279 C C . TYR B 1 313 ? 156.141 129.549 177.744 1.00 97.54 313 TYR B C 1
ATOM 6280 O O . TYR B 1 313 ? 157.070 128.826 178.109 1.00 104.05 313 TYR B O 1
ATOM 6289 N N . GLN B 1 314 ? 154.995 129.655 178.417 1.00 102.13 314 GLN B N 1
ATOM 6290 C CA . GLN B 1 314 ? 154.824 129.078 179.745 1.00 105.91 314 GLN B CA 1
ATOM 6291 C C . GLN B 1 314 ? 154.755 127.556 179.726 1.00 105.79 314 GLN B C 1
ATOM 6292 O O . GLN B 1 314 ? 155.081 126.921 180.735 1.00 108.34 314 GLN B O 1
ATOM 6298 N N . SER B 1 315 ? 154.358 126.953 178.610 1.00 108.73 315 SER B N 1
ATOM 6299 C CA . SER B 1 315 ? 154.168 125.510 178.551 1.00 113.29 315 SER B CA 1
ATOM 6300 C C . SER B 1 315 ? 155.407 124.748 178.095 1.00 115.25 315 SER B C 1
ATOM 6301 O O . SER B 1 315 ? 155.373 123.515 178.072 1.00 113.96 315 SER B O 1
ATOM 6304 N N . TYR B 1 316 ? 156.492 125.443 177.739 1.00 107.29 316 TYR B N 1
ATOM 6305 C CA . TYR B 1 316 ? 157.692 124.770 177.243 1.00 104.03 316 TYR B CA 1
ATOM 6306 C C . TYR B 1 316 ? 158.391 123.978 178.340 1.00 105.28 316 TYR B C 1
ATOM 6307 O O . TYR B 1 316 ? 158.912 122.889 178.079 1.00 107.61 316 TYR B O 1
ATOM 6316 N N . SER B 1 317 ? 158.420 124.513 179.564 1.00 128.48 317 SER B N 1
ATOM 6317 C CA . SER B 1 317 ? 159.000 123.783 180.687 1.00 129.43 317 SER B CA 1
ATOM 6318 C C . SER B 1 317 ? 158.223 122.505 180.969 1.00 130.08 317 SER B C 1
ATOM 6319 O O . SER B 1 317 ? 158.815 121.435 181.158 1.00 132.82 317 SER B O 1
ATOM 6322 N N . GLU B 1 318 ? 156.892 122.589 180.940 1.00 133.92 318 GLU B N 1
ATOM 6323 C CA . GLU B 1 318 ? 156.070 121.397 181.102 1.00 135.12 318 GLU B CA 1
ATOM 6324 C C . GLU B 1 318 ? 156.184 120.466 179.903 1.00 135.38 318 GLU B C 1
ATOM 6325 O O . GLU B 1 318 ? 156.063 119.246 180.061 1.00 136.91 318 GLU B O 1
ATOM 6331 N N . GLN B 1 319 ? 156.424 121.014 178.706 1.00 127.34 319 GLN B N 1
ATOM 6332 C CA . GLN B 1 319 ? 156.568 120.171 177.522 1.00 128.87 319 GLN B CA 1
ATOM 6333 C C . GLN B 1 319 ? 157.850 119.347 177.571 1.00 129.80 319 GLN B C 1
ATOM 6334 O O . GLN B 1 319 ? 157.830 118.154 177.256 1.00 126.65 319 GLN B O 1
ATOM 6340 N N . VAL B 1 320 ? 158.971 119.959 177.966 1.00 132.32 320 VAL B N 1
ATOM 6341 C CA . VAL B 1 320 ? 160.199 119.186 178.148 1.00 126.85 320 VAL B CA 1
ATOM 6342 C C . VAL B 1 320 ? 160.080 118.255 179.350 1.00 127.06 320 VAL B C 1
ATOM 6343 O O . VAL B 1 320 ? 160.646 117.154 179.347 1.00 127.82 320 VAL B O 1
ATOM 6347 N N . ARG B 1 321 ? 159.324 118.656 180.378 1.00 141.72 321 ARG B N 1
ATOM 6348 C CA . ARG B 1 321 ? 159.102 117.781 181.525 1.00 142.39 321 ARG B CA 1
ATOM 6349 C C . ARG B 1 321 ? 158.282 116.546 181.160 1.00 144.90 321 ARG B C 1
ATOM 6350 O O . ARG B 1 321 ? 158.494 115.474 181.738 1.00 148.65 321 ARG B O 1
ATOM 6358 N N . ARG B 1 322 ? 157.367 116.660 180.196 1.00 144.27 322 ARG B N 1
ATOM 6359 C CA . ARG B 1 322 ? 156.456 115.553 179.923 1.00 145.13 322 ARG B CA 1
ATOM 6360 C C . ARG B 1 322 ? 157.102 114.466 179.068 1.00 143.64 322 ARG B C 1
ATOM 6361 O O . ARG B 1 322 ? 157.246 113.322 179.513 1.00 143.97 322 ARG B O 1
ATOM 6369 N N . GLU B 1 323 ? 157.487 114.797 177.831 1.00 132.55 323 GLU B N 1
ATOM 6370 C CA . GLU B 1 323 ? 157.961 113.757 176.920 1.00 135.02 323 GLU B CA 1
ATOM 6371 C C . GLU B 1 323 ? 159.376 113.293 177.258 1.00 133.14 323 GLU B C 1
ATOM 6372 O O . GLU B 1 323 ? 159.647 112.088 177.255 1.00 133.19 323 GLU B O 1
ATOM 6378 N N . LEU B 1 324 ? 160.285 114.217 177.558 1.00 134.93 324 LEU B N 1
ATOM 6379 C CA . LEU B 1 324 ? 161.640 113.857 177.952 1.00 135.98 324 LEU B CA 1
ATOM 6380 C C . LEU B 1 324 ? 161.687 113.604 179.451 1.00 137.69 324 LEU B C 1
ATOM 6381 O O . LEU B 1 324 ? 161.044 114.311 180.233 1.00 138.12 324 LEU B O 1
ATOM 6386 N N . GLN B 1 325 ? 162.446 112.584 179.846 1.00 159.02 325 GLN B N 1
ATOM 6387 C CA . GLN B 1 325 ? 162.513 112.198 181.249 1.00 159.62 325 GLN B CA 1
ATOM 6388 C C . GLN B 1 325 ? 163.355 113.193 182.036 1.00 159.48 325 GLN B C 1
ATOM 6389 O O . GLN B 1 325 ? 164.579 113.051 182.131 1.00 160.80 325 GLN B O 1
ATOM 6395 N N . LYS B 1 326 ? 162.699 114.199 182.602 1.00 150.79 326 LYS B N 1
ATOM 6396 C CA . LYS B 1 326 ? 163.326 115.281 183.339 1.00 150.22 326 LYS B CA 1
ATOM 6397 C C . LYS B 1 326 ? 162.662 115.404 184.702 1.00 150.14 326 LYS B C 1
ATOM 6398 O O . LYS B 1 326 ? 161.508 114.993 184.864 1.00 149.81 326 LYS B O 1
ATOM 6404 N N . PRO B 1 327 ? 163.367 115.929 185.706 1.00 165.23 327 PRO B N 1
ATOM 6405 C CA . PRO B 1 327 ? 162.751 116.093 187.028 1.00 165.63 327 PRO B CA 1
ATOM 6406 C C . PRO B 1 327 ? 161.669 117.162 187.028 1.00 165.85 327 PRO B C 1
ATOM 6407 O O . PRO B 1 327 ? 161.589 118.015 186.142 1.00 165.47 327 PRO B O 1
ATOM 6411 N N . ASP B 1 328 ? 160.819 117.092 188.058 1.00 167.94 328 ASP B N 1
ATOM 6412 C CA . ASP B 1 328 ? 159.667 117.980 188.162 1.00 167.41 328 ASP B CA 1
ATOM 6413 C C . ASP B 1 328 ? 160.055 119.421 188.464 1.00 167.12 328 ASP B C 1
ATOM 6414 O O . ASP B 1 328 ? 159.257 120.329 188.210 1.00 166.51 328 ASP B O 1
ATOM 6419 N N . SER B 1 329 ? 161.249 119.653 189.000 1.00 161.61 329 SER B N 1
ATOM 6420 C CA . SER B 1 329 ? 161.721 120.997 189.296 1.00 161.52 329 SER B CA 1
ATOM 6421 C C . SER B 1 329 ? 162.574 121.579 188.176 1.00 161.14 329 SER B C 1
ATOM 6422 O O . SER B 1 329 ? 163.128 122.670 188.341 1.00 160.25 329 SER B O 1
ATOM 6425 N N . PHE B 1 330 ? 162.696 120.877 187.052 1.00 150.85 330 PHE B N 1
ATOM 6426 C CA . PHE B 1 330 ? 163.515 121.362 185.951 1.00 149.90 330 PHE B CA 1
ATOM 6427 C C . PHE B 1 330 ? 162.824 122.518 185.242 1.00 149.10 330 PHE B C 1
ATOM 6428 O O . PHE B 1 330 ? 161.642 122.434 184.894 1.00 148.82 330 PHE B O 1
ATOM 6436 N N . HIS B 1 331 ? 163.561 123.604 185.041 1.00 144.08 331 HIS B N 1
ATOM 6437 C CA . HIS B 1 331 ? 163.089 124.764 184.293 1.00 143.31 331 HIS B CA 1
ATOM 6438 C C . HIS B 1 331 ? 164.082 125.006 183.166 1.00 142.04 331 HIS B C 1
ATOM 6439 O O . HIS B 1 331 ? 165.215 125.429 183.416 1.00 142.03 331 HIS B O 1
ATOM 6446 N N . SER B 1 332 ? 163.688 124.718 181.934 1.00 117.28 332 SER B N 1
ATOM 6447 C CA . SER B 1 332 ? 164.598 124.882 180.808 1.00 114.25 332 SER B CA 1
ATOM 6448 C C . SER B 1 332 ? 164.885 126.343 180.538 1.00 111.71 332 SER B C 1
ATOM 6449 O O . SER B 1 332 ? 164.128 127.217 180.955 1.00 114.28 332 SER B O 1
ATOM 6452 N N . LEU B 1 333 ? 165.978 126.613 179.839 1.00 82.82 333 LEU B N 1
ATOM 6453 C CA . LEU B 1 333 ? 166.305 127.985 179.493 1.00 86.63 333 LEU B CA 1
ATOM 6454 C C . LEU B 1 333 ? 166.296 128.141 177.993 1.00 86.24 333 LEU B C 1
ATOM 6455 O O . LEU B 1 333 ? 166.694 129.175 177.466 1.00 90.17 333 LEU B O 1
ATOM 6460 N N . THR B 1 334 ? 165.841 127.111 177.298 1.00 81.48 334 THR B N 1
ATOM 6461 C CA . THR B 1 334 ? 165.814 127.158 175.849 1.00 83.37 334 THR B CA 1
ATOM 6462 C C . THR B 1 334 ? 164.976 128.323 175.346 1.00 85.77 334 THR B C 1
ATOM 6463 O O . THR B 1 334 ? 163.859 128.534 175.816 1.00 88.35 334 THR B O 1
ATOM 6467 N N . PRO B 1 335 ? 165.513 129.096 174.393 1.00 73.55 335 PRO B N 1
ATOM 6468 C CA . PRO B 1 335 ? 164.759 130.204 173.799 1.00 73.07 335 PRO B CA 1
ATOM 6469 C C . PRO B 1 335 ? 163.845 129.744 172.673 1.00 82.56 335 PRO B C 1
ATOM 6470 O O . PRO B 1 335 ? 164.202 128.888 171.860 1.00 84.80 335 PRO B O 1
ATOM 6474 N N . THR B 1 336 ? 162.643 130.324 172.639 1.00 81.41 336 THR B N 1
ATOM 6475 C CA . THR B 1 336 ? 161.696 130.135 171.545 1.00 75.75 336 THR B CA 1
ATOM 6476 C C . THR B 1 336 ? 161.450 131.399 170.747 1.00 76.57 336 THR B C 1
ATOM 6477 O O . THR B 1 336 ? 161.083 131.316 169.577 1.00 83.31 336 THR B O 1
ATOM 6481 N N . PHE B 1 337 ? 161.622 132.560 171.367 1.00 57.58 337 PHE B N 1
ATOM 6482 C CA . PHE B 1 337 ? 161.470 133.853 170.724 1.00 54.58 337 PHE B CA 1
ATOM 6483 C C . PHE B 1 337 ? 162.784 134.599 170.866 1.00 61.26 337 PHE B C 1
ATOM 6484 O O . PHE B 1 337 ? 163.312 134.722 171.975 1.00 65.74 337 PHE B O 1
ATOM 6492 N N . ALA B 1 338 ? 163.305 135.097 169.751 1.00 64.46 338 ALA B N 1
ATOM 6493 C CA . ALA B 1 338 ? 164.567 135.817 169.763 1.00 59.02 338 ALA B CA 1
ATOM 6494 C C . ALA B 1 338 ? 164.502 136.990 168.805 1.00 52.29 338 ALA B C 1
ATOM 6495 O O . ALA B 1 338 ? 164.053 136.845 167.661 1.00 49.43 338 ALA B O 1
ATOM 6497 N N . ALA B 1 339 ? 164.962 138.145 169.279 1.00 37.73 339 ALA B N 1
ATOM 6498 C CA . ALA B 1 339 ? 165.126 139.320 168.434 1.00 49.08 339 ALA B CA 1
ATOM 6499 C C . ALA B 1 339 ? 166.543 139.843 168.583 1.00 49.42 339 ALA B C 1
ATOM 6500 O O . ALA B 1 339 ? 166.982 140.130 169.700 1.00 64.46 339 ALA B O 1
ATOM 6502 N N . VAL B 1 340 ? 167.252 139.973 167.466 1.00 64.91 340 VAL B N 1
ATOM 6503 C CA . VAL B 1 340 ? 168.645 140.389 167.491 1.00 63.08 340 VAL B CA 1
ATOM 6504 C C . VAL B 1 340 ? 168.828 141.613 166.607 1.00 60.79 340 VAL B C 1
ATOM 6505 O O . VAL B 1 340 ? 168.084 141.835 165.643 1.00 73.51 340 VAL B O 1
ATOM 6509 N N . LEU B 1 341 ? 169.835 142.412 166.953 1.00 40.51 341 LEU B N 1
ATOM 6510 C CA . LEU B 1 341 ? 170.194 143.623 166.233 1.00 32.74 341 LEU B CA 1
ATOM 6511 C C . LEU B 1 341 ? 171.514 143.399 165.517 1.00 51.80 341 LEU B C 1
ATOM 6512 O O . LEU B 1 341 ? 172.478 142.920 166.121 1.00 57.69 341 LEU B O 1
ATOM 6517 N N . VAL B 1 342 ? 171.559 143.757 164.242 1.00 51.37 342 VAL B N 1
ATOM 6518 C CA . VAL B 1 342 ? 172.729 143.561 163.403 1.00 56.03 342 VAL B CA 1
ATOM 6519 C C . VAL B 1 342 ? 173.111 144.909 162.818 1.00 52.31 342 VAL B C 1
ATOM 6520 O O . VAL B 1 342 ? 172.260 145.623 162.272 1.00 68.17 342 VAL B O 1
ATOM 6524 N N . HIS B 1 343 ? 174.380 145.269 162.975 1.00 40.29 343 HIS B N 1
ATOM 6525 C CA . HIS B 1 343 ? 174.955 146.461 162.379 1.00 47.12 343 HIS B CA 1
ATOM 6526 C C . HIS B 1 343 ? 176.087 146.032 161.462 1.00 54.50 343 HIS B C 1
ATOM 6527 O O . HIS B 1 343 ? 176.921 145.211 161.850 1.00 64.26 343 HIS B O 1
ATOM 6534 N N . ILE B 1 344 ? 176.113 146.571 160.253 1.00 55.02 344 ILE B N 1
ATOM 6535 C CA . ILE B 1 344 ? 177.268 146.423 159.383 1.00 60.18 344 ILE B CA 1
ATOM 6536 C C . ILE B 1 344 ? 177.954 147.779 159.307 1.00 67.77 344 ILE B C 1
ATOM 6537 O O . ILE B 1 344 ? 177.371 148.815 159.632 1.00 74.53 344 ILE B O 1
ATOM 6542 N N . ASP B 1 345 ? 179.233 147.766 158.919 1.00 63.30 345 ASP B N 1
ATOM 6543 C CA . ASP B 1 345 ? 180.069 148.971 158.934 1.00 60.82 345 ASP B CA 1
ATOM 6544 C C . ASP B 1 345 ? 180.736 149.111 157.572 1.00 53.30 345 ASP B C 1
ATOM 6545 O O . ASP B 1 345 ? 181.870 148.678 157.371 1.00 65.66 345 ASP B O 1
ATOM 6550 N N . ASN B 1 346 ? 180.033 149.741 156.641 1.00 62.68 346 ASN B N 1
ATOM 6551 C CA . ASN B 1 346 ? 180.586 150.009 155.323 1.00 69.22 346 ASN B CA 1
ATOM 6552 C C . ASN B 1 346 ? 180.363 151.462 154.945 1.00 75.87 346 ASN B C 1
ATOM 6553 O O . ASN B 1 346 ? 179.929 152.271 155.769 1.00 76.32 346 ASN B O 1
ATOM 6558 N N . LEU B 1 347 ? 180.640 151.792 153.691 1.00 82.73 347 LEU B N 1
ATOM 6559 C CA . LEU B 1 347 ? 180.245 153.070 153.125 1.00 77.07 347 LEU B CA 1
ATOM 6560 C C . LEU B 1 347 ? 178.791 153.077 152.678 1.00 79.07 347 LEU B C 1
ATOM 6561 O O . LEU B 1 347 ? 178.327 154.087 152.138 1.00 85.74 347 LEU B O 1
ATOM 6566 N N . ARG B 1 348 ? 178.068 151.977 152.887 1.00 78.88 348 ARG B N 1
ATOM 6567 C CA . ARG B 1 348 ? 176.662 151.876 152.534 1.00 86.52 348 ARG B CA 1
ATOM 6568 C C . ARG B 1 348 ? 175.734 151.963 153.734 1.00 90.24 348 ARG B C 1
ATOM 6569 O O . ARG B 1 348 ? 174.823 152.790 153.738 1.00 91.26 348 ARG B O 1
ATOM 6577 N N . TRP B 1 349 ? 175.918 151.126 154.750 1.00 78.13 349 TRP B N 1
ATOM 6578 C CA . TRP B 1 349 ? 174.906 150.965 155.794 1.00 80.66 349 TRP B CA 1
ATOM 6579 C C . TRP B 1 349 ? 175.537 150.946 157.181 1.00 74.36 349 TRP B C 1
ATOM 6580 O O . TRP B 1 349 ? 175.310 150.031 157.973 1.00 72.09 349 TRP B O 1
ATOM 6591 N N . GLU B 1 350 ? 176.356 151.961 157.479 1.00 89.21 350 GLU B N 1
ATOM 6592 C CA . GLU B 1 350 ? 177.111 151.982 158.733 1.00 94.27 350 GLU B CA 1
ATOM 6593 C C . GLU B 1 350 ? 176.208 152.139 159.954 1.00 91.26 350 GLU B C 1
ATOM 6594 O O . GLU B 1 350 ? 176.382 151.431 160.952 1.00 86.46 350 GLU B O 1
ATOM 6600 N N . GLY B 1 351 ? 175.247 153.054 159.902 1.00 72.96 351 GLY B N 1
ATOM 6601 C CA . GLY B 1 351 ? 174.369 153.308 161.022 1.00 69.97 351 GLY B CA 1
ATOM 6602 C C . GLY B 1 351 ? 172.993 152.690 160.941 1.00 76.67 351 GLY B C 1
ATOM 6603 O O . GLY B 1 351 ? 172.227 152.798 161.904 1.00 74.73 351 GLY B O 1
ATOM 6604 N N . VAL B 1 352 ? 172.657 152.046 159.831 1.00 68.34 352 VAL B N 1
ATOM 6605 C CA . VAL B 1 352 ? 171.317 151.490 159.626 1.00 58.73 352 VAL B CA 1
ATOM 6606 C C . VAL B 1 352 ? 171.175 150.217 160.454 1.00 61.14 352 VAL B C 1
ATOM 6607 O O . VAL B 1 352 ? 172.042 149.336 160.369 1.00 64.88 352 VAL B O 1
ATOM 6611 N N . PRO B 1 353 ? 170.124 150.084 161.257 1.00 60.77 353 PRO B N 1
ATOM 6612 C CA . PRO B 1 353 ? 169.911 148.840 162.000 1.00 59.81 353 PRO B CA 1
ATOM 6613 C C . PRO B 1 353 ? 169.222 147.767 161.169 1.00 62.21 353 PRO B C 1
ATOM 6614 O O . PRO B 1 353 ? 168.430 148.050 160.261 1.00 70.37 353 PRO B O 1
ATOM 6618 N N . PHE B 1 354 ? 169.533 146.511 161.507 1.00 63.71 354 PHE B N 1
ATOM 6619 C CA . PHE B 1 354 ? 168.921 145.337 160.893 1.00 50.47 354 PHE B CA 1
ATOM 6620 C C . PHE B 1 354 ? 168.351 144.494 162.029 1.00 53.21 354 PHE B C 1
ATOM 6621 O O . PHE B 1 354 ? 169.105 143.949 162.836 1.00 71.50 354 PHE B O 1
ATOM 6629 N N . ILE B 1 355 ? 167.031 144.385 162.108 1.00 39.09 355 ILE B N 1
ATOM 6630 C CA . ILE B 1 355 ? 166.381 143.668 163.201 1.00 45.42 355 ILE B CA 1
ATOM 6631 C C . ILE B 1 355 ? 165.901 142.320 162.686 1.00 53.81 355 ILE B C 1
ATOM 6632 O O . ILE B 1 355 ? 165.056 142.259 161.784 1.00 58.72 355 ILE B O 1
ATOM 6637 N N . LEU B 1 356 ? 166.409 141.239 163.274 1.00 59.02 356 LEU B N 1
ATOM 6638 C CA . LEU B 1 356 ? 165.992 139.890 162.913 1.00 62.32 356 LEU B CA 1
ATOM 6639 C C . LEU B 1 356 ? 165.173 139.301 164.049 1.00 56.84 356 LEU B C 1
ATOM 6640 O O . LEU B 1 356 ? 165.641 139.245 165.189 1.00 66.41 356 LEU B O 1
ATOM 6645 N N . MET B 1 357 ? 163.963 138.851 163.738 1.00 38.44 357 MET B N 1
ATOM 6646 C CA . MET B 1 357 ? 163.065 138.370 164.776 1.00 46.97 357 MET B CA 1
ATOM 6647 C C . MET B 1 357 ? 162.448 137.041 164.375 1.00 55.06 357 MET B C 1
ATOM 6648 O O . MET B 1 357 ? 162.110 136.825 163.207 1.00 51.44 357 MET B O 1
ATOM 6653 N N . SER B 1 358 ? 162.286 136.165 165.363 1.00 51.63 358 SER B N 1
ATOM 6654 C CA . SER B 1 358 ? 161.493 134.962 165.174 1.00 51.50 358 SER B CA 1
ATOM 6655 C C . SER B 1 358 ? 160.933 134.526 166.515 1.00 53.89 358 SER B C 1
ATOM 6656 O O . SER B 1 358 ? 161.418 134.931 167.572 1.00 58.61 358 SER B O 1
ATOM 6659 N N . GLY B 1 359 ? 159.896 133.700 166.461 1.00 44.02 359 GLY B N 1
ATOM 6660 C CA . GLY B 1 359 ? 159.240 133.290 167.687 1.00 51.69 359 GLY B CA 1
ATOM 6661 C C . GLY B 1 359 ? 158.244 132.184 167.434 1.00 51.84 359 GLY B C 1
ATOM 6662 O O . GLY B 1 359 ? 157.936 131.835 166.293 1.00 63.15 359 GLY B O 1
ATOM 6663 N N . LYS B 1 360 ? 157.745 131.637 168.534 1.00 69.07 360 LYS B N 1
ATOM 6664 C CA . LYS B 1 360 ? 156.754 130.576 168.517 1.00 73.20 360 LYS B CA 1
ATOM 6665 C C . LYS B 1 360 ? 155.653 130.924 169.503 1.00 70.71 360 LYS B C 1
ATOM 6666 O O . LYS B 1 360 ? 155.882 131.666 170.463 1.00 77.13 360 LYS B O 1
ATOM 6672 N N . ALA B 1 361 ? 154.462 130.366 169.247 1.00 71.51 361 ALA B N 1
ATOM 6673 C CA . ALA B 1 361 ? 153.227 130.641 169.995 1.00 75.24 361 ALA B CA 1
ATOM 6674 C C . ALA B 1 361 ? 152.902 132.135 170.025 1.00 79.07 361 ALA B C 1
ATOM 6675 O O . ALA B 1 361 ? 152.488 132.681 171.049 1.00 72.97 361 ALA B O 1
ATOM 6677 N N . LEU B 1 362 ? 153.087 132.800 168.889 1.00 75.32 362 LEU B N 1
ATOM 6678 C CA . LEU B 1 362 ? 152.803 134.219 168.762 1.00 67.86 362 LEU B CA 1
ATOM 6679 C C . LEU B 1 362 ? 151.474 134.403 168.022 1.00 66.37 362 LEU B C 1
ATOM 6680 O O . LEU B 1 362 ? 150.722 133.448 167.810 1.00 71.13 362 LEU B O 1
ATOM 6685 N N . ASP B 1 363 ? 151.154 135.644 167.649 1.00 74.71 363 ASP B N 1
ATOM 6686 C CA . ASP B 1 363 ? 149.786 135.953 167.237 1.00 73.48 363 ASP B CA 1
ATOM 6687 C C . ASP B 1 363 ? 149.531 135.642 165.764 1.00 79.63 363 ASP B C 1
ATOM 6688 O O . ASP B 1 363 ? 148.571 134.940 165.434 1.00 85.21 363 ASP B O 1
ATOM 6693 N N . GLU B 1 364 ? 150.360 136.164 164.865 1.00 76.37 364 GLU B N 1
ATOM 6694 C CA . GLU B 1 364 ? 150.159 136.018 163.429 1.00 71.54 364 GLU B CA 1
ATOM 6695 C C . GLU B 1 364 ? 151.321 135.240 162.834 1.00 70.52 364 GLU B C 1
ATOM 6696 O O . GLU B 1 364 ? 152.482 135.587 163.061 1.00 84.95 364 GLU B O 1
ATOM 6702 N N . ARG B 1 365 ? 151.010 134.200 162.068 1.00 58.36 365 ARG B N 1
ATOM 6703 C CA . ARG B 1 365 ? 152.031 133.356 161.450 1.00 68.19 365 ARG B CA 1
ATOM 6704 C C . ARG B 1 365 ? 152.490 134.044 160.175 1.00 70.28 365 ARG B C 1
ATOM 6705 O O . ARG B 1 365 ? 152.039 133.726 159.083 1.00 72.16 365 ARG B O 1
ATOM 6713 N N . VAL B 1 366 ? 153.404 134.994 160.304 1.00 60.22 366 VAL B N 1
ATOM 6714 C CA . VAL B 1 366 ? 153.811 135.811 159.170 1.00 56.33 366 VAL B CA 1
ATOM 6715 C C . VAL B 1 366 ? 155.292 135.583 158.891 1.00 55.92 366 VAL B C 1
ATOM 6716 O O . VAL B 1 366 ? 156.049 135.134 159.757 1.00 70.50 366 VAL B O 1
ATOM 6720 N N . GLY B 1 367 ? 155.687 135.833 157.646 1.00 52.54 367 GLY B N 1
ATOM 6721 C CA . GLY B 1 367 ? 157.090 135.849 157.287 1.00 54.40 367 GLY B CA 1
ATOM 6722 C C . GLY B 1 367 ? 157.368 136.768 156.117 1.00 50.53 367 GLY B C 1
ATOM 6723 O O . GLY B 1 367 ? 156.745 136.632 155.058 1.00 43.93 367 GLY B O 1
ATOM 6724 N N . TYR B 1 368 ? 158.311 137.691 156.293 1.00 50.29 368 TYR B N 1
ATOM 6725 C CA . TYR B 1 368 ? 158.585 138.734 155.311 1.00 55.36 368 TYR B CA 1
ATOM 6726 C C . TYR B 1 368 ? 159.947 139.346 155.609 1.00 44.80 368 TYR B C 1
ATOM 6727 O O . TYR B 1 368 ? 160.601 139.013 156.600 1.00 58.17 368 TYR B O 1
ATOM 6736 N N . ALA B 1 369 ? 160.361 140.264 154.738 1.00 43.61 369 ALA B N 1
ATOM 6737 C CA . ALA B 1 369 ? 161.552 141.081 154.951 1.00 61.26 369 ALA B CA 1
ATOM 6738 C C . ALA B 1 369 ? 161.204 142.505 154.545 1.00 64.80 369 ALA B C 1
ATOM 6739 O O . ALA B 1 369 ? 160.985 142.772 153.360 1.00 69.64 369 ALA B O 1
ATOM 6741 N N . ARG B 1 370 ? 161.159 143.414 155.515 1.00 62.31 370 ARG B N 1
ATOM 6742 C CA . ARG B 1 370 ? 160.663 144.768 155.302 1.00 56.13 370 ARG B CA 1
ATOM 6743 C C . ARG B 1 370 ? 161.810 145.770 155.306 1.00 52.71 370 ARG B C 1
ATOM 6744 O O . ARG B 1 370 ? 162.641 145.767 156.219 1.00 63.98 370 ARG B O 1
ATOM 6752 N N . ILE B 1 371 ? 161.843 146.628 154.291 1.00 51.75 371 ILE B N 1
ATOM 6753 C CA . ILE B 1 371 ? 162.803 147.719 154.188 1.00 62.84 371 ILE B CA 1
ATOM 6754 C C . ILE B 1 371 ? 162.039 149.031 154.310 1.00 68.73 371 ILE B C 1
ATOM 6755 O O . ILE B 1 371 ? 161.084 149.268 153.564 1.00 79.79 371 ILE B O 1
ATOM 6760 N N . LEU B 1 372 ? 162.457 149.877 155.246 1.00 58.91 372 LEU B N 1
ATOM 6761 C CA . LEU B 1 372 ? 161.783 151.137 155.520 1.00 41.88 372 LEU B CA 1
ATOM 6762 C C . LEU B 1 372 ? 162.720 152.299 155.224 1.00 47.28 372 LEU B C 1
ATOM 6763 O O . LEU B 1 372 ? 163.906 152.258 155.562 1.00 61.10 372 LEU B O 1
ATOM 6768 N N . PHE B 1 373 ? 162.188 153.332 154.588 1.00 51.32 373 PHE B N 1
ATOM 6769 C CA . PHE B 1 373 ? 162.944 154.532 154.271 1.00 58.47 373 PHE B CA 1
ATOM 6770 C C . PHE B 1 373 ? 162.526 155.642 155.225 1.00 65.64 373 PHE B C 1
ATOM 6771 O O . PHE B 1 373 ? 161.359 155.724 155.618 1.00 71.21 373 PHE B O 1
ATOM 6779 N N . LYS B 1 374 ? 163.483 156.481 155.614 1.00 87.15 374 LYS B N 1
ATOM 6780 C CA . LYS B 1 374 ? 163.187 157.546 156.560 1.00 88.36 374 LYS B CA 1
ATOM 6781 C C . LYS B 1 374 ? 162.408 158.674 155.887 1.00 91.75 374 LYS B C 1
ATOM 6782 O O . LYS B 1 374 ? 162.482 158.884 154.673 1.00 93.25 374 LYS B O 1
ATOM 6788 N N . ASN B 1 375 ? 161.650 159.404 156.705 1.00 92.65 375 ASN B N 1
ATOM 6789 C CA . ASN B 1 375 ? 160.815 160.492 156.209 1.00 86.44 375 ASN B CA 1
ATOM 6790 C C . ASN B 1 375 ? 161.684 161.681 155.822 1.00 89.90 375 ASN B C 1
ATOM 6791 O O . ASN B 1 375 ? 162.398 162.240 156.660 1.00 93.99 375 ASN B O 1
ATOM 6796 N N . GLN B 1 376 ? 161.607 162.076 154.553 1.00 76.38 376 GLN B N 1
ATOM 6797 C CA . GLN B 1 376 ? 162.490 163.081 153.988 1.00 78.29 376 GLN B CA 1
ATOM 6798 C C . GLN B 1 376 ? 161.754 164.332 153.515 1.00 78.65 376 GLN B C 1
ATOM 6799 O O . GLN B 1 376 ? 162.345 165.418 153.518 1.00 87.02 376 GLN B O 1
ATOM 6805 N N . ALA B 1 377 ? 160.469 164.234 153.203 1.00 75.40 377 ALA B N 1
ATOM 6806 C CA . ALA B 1 377 ? 159.725 165.328 152.599 1.00 81.11 377 ALA B CA 1
ATOM 6807 C C . ALA B 1 377 ? 158.909 166.109 153.620 1.00 83.47 377 ALA B C 1
ATOM 6808 O O . ALA B 1 377 ? 158.608 165.634 154.716 1.00 85.52 377 ALA B O 1
ATOM 6810 N N . CYS B 1 378 ? 158.561 167.334 153.233 1.00 65.36 378 CYS B N 1
ATOM 6811 C CA . CYS B 1 378 ? 157.490 168.097 153.858 1.00 65.15 378 CYS B CA 1
ATOM 6812 C C . CYS B 1 378 ? 156.527 168.511 152.759 1.00 66.17 378 CYS B C 1
ATOM 6813 O O . CYS B 1 378 ? 156.952 169.031 151.722 1.00 61.90 378 CYS B O 1
ATOM 6816 N N . CYS B 1 379 ? 155.239 168.279 152.983 1.00 82.81 379 CYS B N 1
ATOM 6817 C CA . CYS B 1 379 ? 154.224 168.465 151.958 1.00 82.63 379 CYS B CA 1
ATOM 6818 C C . CYS B 1 379 ? 153.341 169.654 152.303 1.00 86.70 379 CYS B C 1
ATOM 6819 O O . CYS B 1 379 ? 152.751 169.705 153.388 1.00 84.28 379 CYS B O 1
ATOM 6822 N N . VAL B 1 380 ? 153.261 170.607 151.371 1.00 83.12 380 VAL B N 1
ATOM 6823 C CA . VAL B 1 380 ? 152.474 171.817 151.583 1.00 77.83 380 VAL B CA 1
ATOM 6824 C C . VAL B 1 380 ? 150.981 171.511 151.535 1.00 85.16 380 VAL B C 1
ATOM 6825 O O . VAL B 1 380 ? 150.204 172.024 152.350 1.00 89.30 380 VAL B O 1
ATOM 6829 N N . GLN B 1 381 ? 150.558 170.670 150.592 1.00 75.44 381 GLN B N 1
ATOM 6830 C CA . GLN B 1 381 ? 149.144 170.370 150.428 1.00 71.30 381 GLN B CA 1
ATOM 6831 C C . GLN B 1 381 ? 148.636 169.503 151.577 1.00 72.25 381 GLN B C 1
ATOM 6832 O O . GLN B 1 381 ? 149.407 168.887 152.318 1.00 73.83 381 GLN B O 1
ATOM 6838 N N . SER B 1 382 ? 147.315 169.477 151.721 1.00 76.59 382 SER B N 1
ATOM 6839 C CA . SER B 1 382 ? 146.678 168.888 152.887 1.00 76.10 382 SER B CA 1
ATOM 6840 C C . SER B 1 382 ? 146.799 167.368 152.872 1.00 82.87 382 SER B C 1
ATOM 6841 O O . SER B 1 382 ? 147.036 166.744 151.835 1.00 88.34 382 SER B O 1
ATOM 6844 N N . GLU B 1 383 ? 146.630 166.775 154.057 1.00 93.40 383 GLU B N 1
ATOM 6845 C CA . GLU B 1 383 ? 146.674 165.324 154.202 1.00 92.05 383 GLU B CA 1
ATOM 6846 C C . GLU B 1 383 ? 145.485 164.642 153.543 1.00 92.18 383 GLU B C 1
ATOM 6847 O O . GLU B 1 383 ? 145.565 163.451 153.229 1.00 92.69 383 GLU B O 1
ATOM 6853 N N . LYS B 1 384 ? 144.390 165.369 153.331 1.00 89.01 384 LYS B N 1
ATOM 6854 C CA . LYS B 1 384 ? 143.210 164.824 152.678 1.00 88.01 384 LYS B CA 1
ATOM 6855 C C . LYS B 1 384 ? 143.333 164.799 151.162 1.00 88.01 384 LYS B C 1
ATOM 6856 O O . LYS B 1 384 ? 142.439 164.270 150.497 1.00 97.58 384 LYS B O 1
ATOM 6862 N N . HIS B 1 385 ? 144.407 165.354 150.602 1.00 73.95 385 HIS B N 1
ATOM 6863 C CA . HIS B 1 385 ? 144.603 165.408 149.160 1.00 76.55 385 HIS B CA 1
ATOM 6864 C C . HIS B 1 385 ? 145.916 164.755 148.745 1.00 86.60 385 HIS B C 1
ATOM 6865 O O . HIS B 1 385 ? 146.481 165.093 147.704 1.00 88.13 385 HIS B O 1
ATOM 6872 N N . TRP B 1 386 ? 146.410 163.814 149.545 1.00 87.68 386 TRP B N 1
ATOM 6873 C CA . TRP B 1 386 ? 147.697 163.172 149.294 1.00 76.16 386 TRP B CA 1
ATOM 6874 C C . TRP B 1 386 ? 147.482 161.950 148.411 1.00 76.35 386 TRP B C 1
ATOM 6875 O O . TRP B 1 386 ? 146.845 160.977 148.829 1.00 77.57 386 TRP B O 1
ATOM 6886 N N . ALA B 1 387 ? 148.016 161.999 147.195 1.00 75.91 387 ALA B N 1
ATOM 6887 C CA . ALA B 1 387 ? 147.937 160.857 146.297 1.00 75.72 387 ALA B CA 1
ATOM 6888 C C . ALA B 1 387 ? 148.878 159.752 146.758 1.00 77.40 387 ALA B C 1
ATOM 6889 O O . ALA B 1 387 ? 149.966 160.015 147.276 1.00 79.61 387 ALA B O 1
ATOM 6891 N N . ALA B 1 388 ? 148.452 158.502 146.564 1.00 75.83 388 AL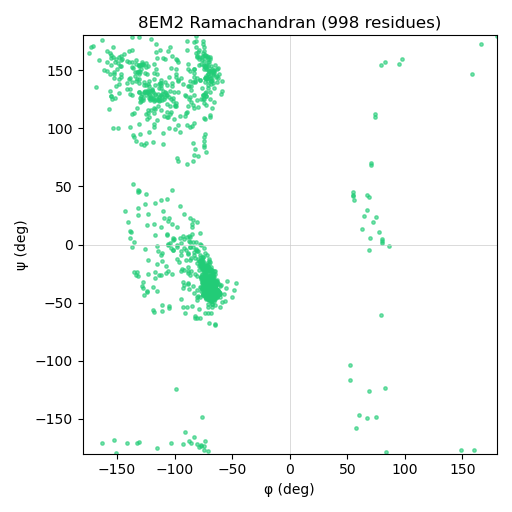A B N 1
ATOM 6892 C CA . ALA B 1 388 ? 149.293 157.366 146.919 1.00 67.52 388 ALA B CA 1
ATOM 6893 C C . ALA B 1 388 ? 150.470 157.196 145.972 1.00 67.21 388 ALA B C 1
ATOM 6894 O O . ALA B 1 388 ? 151.453 156.547 146.338 1.00 77.55 388 ALA B O 1
ATOM 6896 N N . ALA B 1 389 ? 150.399 157.764 144.772 1.00 74.96 389 ALA B N 1
ATOM 6897 C CA . ALA B 1 389 ? 151.429 157.581 143.764 1.00 77.92 389 ALA B CA 1
ATOM 6898 C C . ALA B 1 389 ? 152.322 158.797 143.578 1.00 80.60 389 ALA B C 1
ATOM 6899 O O . ALA B 1 389 ? 153.226 158.754 142.739 1.00 81.92 389 ALA B O 1
ATOM 6901 N N . GLN B 1 390 ? 152.089 159.885 144.312 1.00 83.46 390 GLN B N 1
ATOM 6902 C CA . GLN B 1 390 ? 152.909 161.078 144.121 1.00 85.54 390 GLN B CA 1
ATOM 6903 C C . GLN B 1 390 ? 153.378 161.756 145.398 1.00 89.53 390 GLN B C 1
ATOM 6904 O O . GLN B 1 390 ? 154.400 162.448 145.349 1.00 90.14 390 GLN B O 1
ATOM 6910 N N . SER B 1 391 ? 152.709 161.590 146.533 1.00 84.97 391 SER B N 1
ATOM 6911 C CA . SER B 1 391 ? 153.051 162.337 147.736 1.00 83.30 391 SER B CA 1
ATOM 6912 C C . SER B 1 391 ? 154.104 161.577 148.529 1.00 77.50 391 SER B C 1
ATOM 6913 O O . SER B 1 391 ? 153.863 160.449 148.974 1.00 73.79 391 SER B O 1
ATOM 6916 N N . GLN B 1 392 ? 155.262 162.207 148.721 1.00 72.07 392 GLN B N 1
ATOM 6917 C CA . GLN B 1 392 ? 156.375 161.576 149.414 1.00 78.49 392 GLN B CA 1
ATOM 6918 C C . GLN B 1 392 ? 156.206 161.561 150.927 1.00 77.29 392 GLN B C 1
ATOM 6919 O O . GLN B 1 392 ? 157.008 160.920 151.613 1.00 80.15 392 GLN B O 1
ATOM 6925 N N . CYS B 1 393 ? 155.203 162.250 151.466 1.00 74.80 393 CYS B N 1
ATOM 6926 C CA . CYS B 1 393 ? 154.972 162.222 152.903 1.00 79.91 393 CYS B CA 1
ATOM 6927 C C . CYS B 1 393 ? 154.332 160.922 153.366 1.00 74.52 393 CYS B C 1
ATOM 6928 O O . CYS B 1 393 ? 154.402 160.603 154.557 1.00 76.68 393 CYS B O 1
ATOM 6931 N N . LEU B 1 394 ? 153.700 160.182 152.462 1.00 58.92 394 LEU B N 1
ATOM 6932 C CA . LEU B 1 394 ? 153.308 158.818 152.763 1.00 58.27 394 LEU B CA 1
ATOM 6933 C C . LEU B 1 394 ? 154.559 157.947 152.857 1.00 63.07 394 LEU B C 1
ATOM 6934 O O . LEU B 1 394 ? 155.566 158.241 152.206 1.00 68.59 394 LEU B O 1
ATOM 6939 N N . PRO B 1 395 ? 154.536 156.900 153.692 1.00 60.54 395 PRO B N 1
ATOM 6940 C CA . PRO B 1 395 ? 155.732 156.061 153.865 1.00 57.45 395 PRO B CA 1
ATOM 6941 C C . PRO B 1 395 ? 156.151 155.348 152.588 1.00 52.60 395 PRO B C 1
ATOM 6942 O O . PRO B 1 395 ? 155.320 154.872 151.815 1.00 70.99 395 PRO B O 1
ATOM 6946 N N . ARG B 1 396 ? 157.462 155.295 152.371 1.00 50.59 396 ARG B N 1
ATOM 6947 C CA . ARG B 1 396 ? 158.052 154.566 151.259 1.00 55.87 396 ARG B CA 1
ATOM 6948 C C . ARG B 1 396 ? 158.612 153.249 151.774 1.00 58.71 396 ARG B C 1
ATOM 6949 O O . ARG B 1 396 ? 159.231 153.202 152.840 1.00 68.00 396 ARG B O 1
ATOM 6957 N N . GLN B 1 397 ? 158.362 152.172 151.032 1.00 51.65 397 GLN B N 1
ATOM 6958 C CA . GLN B 1 397 ? 158.696 150.828 151.486 1.00 52.31 397 GLN B CA 1
ATOM 6959 C C . GLN B 1 397 ? 159.081 149.973 150.291 1.00 66.68 397 GLN B C 1
ATOM 6960 O O . GLN B 1 397 ? 158.792 150.305 149.140 1.00 76.28 397 GLN B O 1
ATOM 6966 N N . LEU B 1 398 ? 159.749 148.860 150.590 1.00 55.17 398 LEU B N 1
ATOM 6967 C CA . LEU B 1 398 ? 160.079 147.849 149.590 1.00 42.92 398 LEU B CA 1
ATOM 6968 C C . LEU B 1 398 ? 160.085 146.525 150.345 1.00 39.58 398 LEU B C 1
ATOM 6969 O O . LEU B 1 398 ? 161.055 146.209 151.038 1.00 49.66 398 LEU B O 1
ATOM 6974 N N . VAL B 1 399 ? 158.994 145.776 150.229 1.00 51.25 399 VAL B N 1
ATOM 6975 C CA . VAL B 1 399 ? 158.733 144.618 151.073 1.00 61.32 399 VAL B CA 1
ATOM 6976 C C . VAL B 1 399 ? 158.815 143.356 150.228 1.00 60.04 399 VAL B C 1
ATOM 6977 O O . VAL B 1 399 ? 158.280 143.308 149.114 1.00 62.02 399 VAL B O 1
ATOM 6981 N N . PHE B 1 400 ? 159.494 142.342 150.753 1.00 52.16 400 PHE B N 1
ATOM 6982 C CA . PHE B 1 400 ? 159.487 140.993 150.198 1.00 48.74 400 PHE B CA 1
ATOM 6983 C C . PHE B 1 400 ? 158.721 140.113 151.181 1.00 52.84 400 PHE B C 1
ATOM 6984 O O . PHE B 1 400 ? 159.284 139.636 152.170 1.00 55.12 400 PHE B O 1
ATOM 6992 N N . HIS B 1 401 ? 157.430 139.921 150.921 1.00 58.50 401 HIS B N 1
ATOM 6993 C CA . HIS B 1 401 ? 156.597 139.036 151.722 1.00 60.97 401 HIS B CA 1
ATOM 6994 C C . HIS B 1 401 ? 156.746 137.623 151.182 1.00 66.00 401 HIS B C 1
ATOM 6995 O O . HIS B 1 401 ? 156.697 137.418 149.966 1.00 76.49 401 HIS B O 1
ATOM 7002 N N . ILE B 1 402 ? 156.949 136.651 152.071 1.00 71.20 402 ILE B N 1
ATOM 7003 C CA . ILE B 1 402 ? 157.208 135.298 151.591 1.00 68.67 402 ILE B CA 1
ATOM 7004 C C . ILE B 1 402 ? 156.205 134.294 152.144 1.00 68.61 402 ILE B C 1
ATOM 7005 O O . ILE B 1 402 ? 155.975 133.249 151.525 1.00 68.61 402 ILE B O 1
ATOM 7010 N N . GLY B 1 403 ? 155.602 134.571 153.299 1.00 78.98 403 GLY B N 1
ATOM 7011 C CA . GLY B 1 403 ? 154.776 133.521 153.860 1.00 75.98 403 GLY B CA 1
ATOM 7012 C C . GLY B 1 403 ? 153.629 133.865 154.786 1.00 70.35 403 GLY B C 1
ATOM 7013 O O . GLY B 1 403 ? 153.812 134.552 155.796 1.00 81.31 403 GLY B O 1
ATOM 7014 N N . HIS B 1 404 ? 152.439 133.380 154.415 1.00 63.97 404 HIS B N 1
ATOM 7015 C CA . HIS B 1 404 ? 151.331 133.088 155.330 1.00 75.40 404 HIS B CA 1
ATOM 7016 C C . HIS B 1 404 ? 150.775 134.326 156.037 1.00 75.46 404 HIS B C 1
ATOM 7017 O O . HIS B 1 404 ? 150.140 134.221 157.088 1.00 76.62 404 HIS B O 1
ATOM 7024 N N . GLY B 1 405 ? 150.945 135.508 155.459 1.00 70.81 405 GLY B N 1
ATOM 7025 C CA . GLY B 1 405 ? 150.442 136.726 156.068 1.00 70.86 405 GLY B CA 1
ATOM 7026 C C . GLY B 1 405 ? 148.946 136.896 155.913 1.00 74.49 405 GLY B C 1
ATOM 7027 O O . GLY B 1 405 ? 148.176 135.929 155.891 1.00 79.86 405 GLY B O 1
ATOM 7028 N N . ASP B 1 406 ? 148.517 138.153 155.819 1.00 85.55 406 ASP B N 1
ATOM 7029 C CA . ASP B 1 406 ? 147.146 138.410 155.403 1.00 85.59 406 ASP B CA 1
ATOM 7030 C C . ASP B 1 406 ? 146.979 138.240 153.901 1.00 81.27 406 ASP B C 1
ATOM 7031 O O . ASP B 1 406 ? 145.846 138.125 153.424 1.00 86.01 406 ASP B O 1
ATOM 7036 N N . LEU B 1 407 ? 148.083 138.222 153.152 1.00 70.00 407 LEU B N 1
ATOM 7037 C CA . LEU B 1 407 ? 148.035 137.923 151.726 1.00 64.78 407 LEU B CA 1
ATOM 7038 C C . LEU B 1 407 ? 148.015 136.422 151.471 1.00 73.18 407 LEU B C 1
ATOM 7039 O O . LEU B 1 407 ? 147.281 135.949 150.599 1.00 84.04 407 LEU B O 1
ATOM 7044 N N . GLY B 1 408 ? 148.823 135.663 152.208 1.00 70.92 408 GLY B N 1
ATOM 7045 C CA . GLY B 1 408 ? 148.903 134.228 152.042 1.00 66.38 408 GLY B CA 1
ATOM 7046 C C . GLY B 1 408 ? 149.756 133.762 150.884 1.00 71.66 408 GLY B C 1
ATOM 7047 O O . GLY B 1 408 ? 149.858 132.550 150.663 1.00 80.11 408 GLY B O 1
ATOM 7048 N N . SER B 1 409 ? 150.371 134.674 150.147 1.00 67.65 409 SER B N 1
ATOM 7049 C CA . SER B 1 409 ? 151.132 134.381 148.945 1.00 71.15 409 SER B CA 1
ATOM 7050 C C . SER B 1 409 ? 152.417 135.193 148.956 1.00 69.22 409 SER B C 1
ATOM 7051 O O . SER B 1 409 ? 152.511 136.202 149.662 1.00 72.21 409 SER B O 1
ATOM 7054 N N . PRO B 1 410 ? 153.446 134.751 148.225 1.00 57.78 410 PRO B N 1
ATOM 7055 C CA . PRO B 1 410 ? 154.642 135.588 148.061 1.00 64.27 410 PRO B CA 1
ATOM 7056 C C . PRO B 1 410 ? 154.331 136.870 147.301 1.00 64.44 410 PRO B C 1
ATOM 7057 O O . PRO B 1 410 ? 153.513 136.883 146.379 1.00 64.83 410 PRO B O 1
ATOM 7061 N N . ALA B 1 411 ? 155.005 137.952 147.688 1.00 49.68 411 ALA B N 1
ATOM 7062 C CA . ALA B 1 411 ? 154.714 139.258 147.122 1.00 47.06 411 ALA B CA 1
ATOM 7063 C C . ALA B 1 411 ? 155.943 140.152 147.175 1.00 57.30 411 ALA B C 1
ATOM 7064 O O . ALA B 1 411 ? 156.751 140.073 148.103 1.00 64.87 411 ALA B O 1
ATOM 7066 N N . VAL B 1 412 ? 156.064 141.011 146.166 1.00 63.96 412 VAL B N 1
ATOM 7067 C CA . VAL B 1 412 ? 157.073 142.063 146.114 1.00 65.66 412 VAL B CA 1
ATOM 7068 C C . VAL B 1 412 ? 156.311 143.382 146.072 1.00 69.23 412 VAL B C 1
ATOM 7069 O O . VAL B 1 412 ? 155.807 143.786 145.017 1.00 77.31 412 VAL B O 1
ATOM 7073 N N . LEU B 1 413 ? 156.219 144.057 147.214 1.00 65.15 413 LEU B N 1
ATOM 7074 C CA . LEU B 1 413 ? 155.435 145.278 147.352 1.00 57.89 413 LEU B CA 1
ATOM 7075 C C . LEU B 1 413 ? 156.356 146.485 147.248 1.00 50.98 413 LEU B C 1
ATOM 7076 O O . LEU B 1 413 ? 157.271 146.643 148.062 1.00 61.08 413 LEU B O 1
ATOM 7081 N N . VAL B 1 414 ? 156.109 147.333 146.256 1.00 59.19 414 VAL B N 1
ATOM 7082 C CA . VAL B 1 414 ? 156.830 148.585 146.062 1.00 61.76 414 VAL B CA 1
ATOM 7083 C C . VAL B 1 414 ? 155.820 149.720 146.118 1.00 63.00 414 VAL B C 1
ATOM 7084 O O . VAL B 1 414 ? 154.829 149.704 145.380 1.00 73.91 414 VAL B O 1
ATOM 7088 N N . SER B 1 415 ? 156.060 150.692 146.995 1.00 67.35 415 SER B N 1
ATOM 7089 C CA . SER B 1 415 ? 155.172 151.842 147.095 1.00 75.86 415 SER B CA 1
ATOM 7090 C C . SER B 1 415 ? 155.259 152.691 145.831 1.00 79.25 415 SER B C 1
ATOM 7091 O O . SER B 1 415 ? 156.333 152.852 145.246 1.00 80.57 415 SER B O 1
ATOM 7094 N N . ARG B 1 416 ? 154.108 153.218 145.399 1.00 70.76 416 ARG B N 1
ATOM 7095 C CA . ARG B 1 416 ? 154.002 153.826 144.076 1.00 70.44 416 ARG B CA 1
ATOM 7096 C C . ARG B 1 416 ? 154.720 155.164 143.975 1.00 73.90 416 ARG B C 1
ATOM 7097 O O . ARG B 1 416 ? 155.053 155.589 142.864 1.00 75.96 416 ARG B O 1
ATOM 7105 N N . ASN B 1 417 ? 154.963 155.834 145.103 1.00 68.79 417 ASN B N 1
ATOM 7106 C CA . ASN B 1 417 ? 155.641 157.124 145.065 1.00 65.65 417 ASN B CA 1
ATOM 7107 C C . ASN B 1 417 ? 157.122 156.974 144.749 1.00 67.24 417 ASN B C 1
ATOM 7108 O O . ASN B 1 417 ? 157.731 157.901 144.203 1.00 67.74 417 ASN B O 1
ATOM 7113 N N . LEU B 1 418 ? 157.718 155.834 145.104 1.00 72.18 418 LEU B N 1
ATOM 7114 C CA . LEU B 1 418 ? 159.131 155.581 144.851 1.00 72.74 418 LEU B CA 1
ATOM 7115 C C . LEU B 1 418 ? 159.453 155.511 143.364 1.00 71.54 418 LEU B C 1
ATOM 7116 O O . LEU B 1 418 ? 160.086 156.423 142.823 1.00 77.60 418 LEU B O 1
ATOM 7121 N N . PHE B 1 419 ? 158.957 154.471 142.698 1.00 75.04 419 PHE B N 1
ATOM 7122 C CA . PHE B 1 419 ? 159.277 154.159 141.308 1.00 79.32 419 PHE B CA 1
ATOM 7123 C C . PHE B 1 419 ? 158.405 152.987 140.884 1.00 90.09 419 PHE B C 1
ATOM 7124 O O . PHE B 1 419 ? 157.817 152.291 141.716 1.00 90.93 419 PHE B O 1
ATOM 7132 N N . ARG B 1 420 ? 158.333 152.775 139.570 1.00 98.17 420 ARG B N 1
ATOM 7133 C CA . ARG B 1 420 ? 157.529 151.704 139.003 1.00 89.68 420 ARG B CA 1
ATOM 7134 C C . ARG B 1 420 ? 158.385 150.452 138.885 1.00 92.88 420 ARG B C 1
ATOM 7135 O O . ARG B 1 420 ? 159.339 150.443 138.092 1.00 94.38 420 ARG B O 1
ATOM 7143 N N . PRO B 1 421 ? 158.102 149.391 139.640 1.00 79.40 421 PRO B N 1
ATOM 7144 C CA . PRO B 1 421 ? 158.973 148.211 139.617 1.00 73.02 421 PRO B CA 1
ATOM 7145 C C . PRO B 1 421 ? 158.834 147.423 138.324 1.00 73.58 421 PRO B C 1
ATOM 7146 O O . PRO B 1 421 ? 157.812 147.468 137.638 1.00 77.44 421 PRO B O 1
ATOM 7150 N N . SER B 1 422 ? 159.902 146.698 137.990 1.00 74.69 422 SER B N 1
ATOM 7151 C CA . SER B 1 422 ? 160.008 145.962 136.729 1.00 76.41 422 SER B CA 1
ATOM 7152 C C . SER B 1 422 ? 160.429 144.528 137.033 1.00 73.87 422 SER B C 1
ATOM 7153 O O . SER B 1 422 ? 161.620 144.237 137.164 1.00 76.02 422 SER B O 1
ATOM 7156 N N . LEU B 1 423 ? 159.452 143.638 137.129 1.00 70.97 423 LEU B N 1
ATOM 7157 C CA . LEU B 1 423 ? 159.589 142.216 137.391 1.00 70.87 423 LEU B CA 1
ATOM 7158 C C . LEU B 1 423 ? 159.405 141.416 136.103 1.00 73.95 423 LEU B C 1
ATOM 7159 O O . LEU B 1 423 ? 158.714 141.866 135.185 1.00 82.89 423 LEU B O 1
ATOM 7164 N N . PRO B 1 424 ? 160.017 140.219 135.980 1.00 66.20 424 PRO B N 1
ATOM 7165 C CA . PRO B 1 424 ? 159.913 139.469 134.719 1.00 71.14 424 PRO B CA 1
ATOM 7166 C C . PRO B 1 424 ? 158.560 138.812 134.490 1.00 75.18 424 PRO B C 1
ATOM 7167 O O . PRO B 1 424 ? 157.613 139.012 135.256 1.00 79.19 424 PRO B O 1
ATOM 7171 N N . SER B 1 425 ? 158.478 138.009 133.423 1.00 82.82 425 SER B N 1
ATOM 7172 C CA . SER B 1 425 ? 157.215 137.425 132.984 1.00 79.83 425 SER B CA 1
ATOM 7173 C C . SER B 1 425 ? 156.663 136.384 133.950 1.00 80.29 425 SER B C 1
ATOM 7174 O O . SER B 1 425 ? 155.468 136.080 133.892 1.00 81.46 425 SER B O 1
ATOM 7177 N N . SER B 1 426 ? 157.492 135.828 134.832 1.00 82.33 426 SER B N 1
ATOM 7178 C CA . SER B 1 426 ? 156.990 134.870 135.805 1.00 82.51 426 SER B CA 1
ATOM 7179 C C . SER B 1 426 ? 156.213 135.531 136.933 1.00 80.49 426 SER B C 1
ATOM 7180 O O . SER B 1 426 ? 155.472 134.842 137.643 1.00 76.63 426 SER B O 1
ATOM 7183 N N . TRP B 1 427 ? 156.360 136.839 137.117 1.00 70.27 427 TRP B N 1
ATOM 7184 C CA . TRP B 1 427 ? 155.638 137.573 138.146 1.00 70.37 427 TRP B CA 1
ATOM 7185 C C . TRP B 1 427 ? 154.625 138.494 137.483 1.00 77.10 427 TRP B C 1
ATOM 7186 O O . TRP B 1 427 ? 154.971 139.248 136.567 1.00 72.45 427 TRP B O 1
ATOM 7197 N N . LYS B 1 428 ? 153.380 138.422 137.938 1.00 92.83 428 LYS B N 1
ATOM 7198 C CA . LYS B 1 428 ? 152.295 139.234 137.416 1.00 83.61 428 LYS B CA 1
ATOM 7199 C C . LYS B 1 428 ? 151.868 140.261 138.454 1.00 83.44 428 LYS B C 1
ATOM 7200 O O . LYS B 1 428 ? 152.158 140.132 139.648 1.00 91.70 428 LYS B O 1
ATOM 7206 N N . GLU B 1 429 ? 151.186 141.299 137.979 1.00 82.55 429 GLU B N 1
ATOM 7207 C CA . GLU B 1 429 ? 150.612 142.285 138.882 1.00 84.50 429 GLU B CA 1
ATOM 7208 C C . GLU B 1 429 ? 149.462 141.667 139.668 1.00 82.55 429 GLU B C 1
ATOM 7209 O O . GLU B 1 429 ? 148.713 140.832 139.156 1.00 89.18 429 GLU B O 1
ATOM 7215 N N . MET B 1 430 ? 149.339 142.067 140.927 1.00 82.74 430 MET B N 1
ATOM 7216 C CA . MET B 1 430 ? 148.406 141.448 141.857 1.00 81.19 430 MET B CA 1
ATOM 7217 C C . MET B 1 430 ? 147.123 142.260 141.930 1.00 90.01 430 MET B C 1
ATOM 7218 O O . MET B 1 430 ? 147.165 143.485 142.085 1.00 90.56 430 MET B O 1
ATOM 7223 N N . GLU B 1 431 ? 145.987 141.578 141.807 1.00 129.15 431 GLU B N 1
ATOM 7224 C CA . GLU B 1 431 ? 144.683 142.184 142.061 1.00 128.53 431 GLU B CA 1
ATOM 7225 C C . GLU B 1 431 ? 144.376 141.988 143.538 1.00 126.89 431 GLU B C 1
ATOM 7226 O O . GLU B 1 431 ? 144.008 140.893 143.970 1.00 127.59 431 GLU B O 1
ATOM 7232 N N . GLY B 1 432 ? 144.535 143.048 144.320 1.00 111.75 432 GLY B N 1
ATOM 7233 C CA . GLY B 1 432 ? 144.323 142.965 145.740 1.00 111.41 432 GLY B CA 1
ATOM 7234 C C . GLY B 1 432 ? 142.946 143.438 146.141 1.00 114.05 432 GLY B C 1
ATOM 7235 O O . GLY B 1 432 ? 142.402 144.393 145.579 1.00 113.90 432 GLY B O 1
ATOM 7236 N N . PRO B 1 433 ? 142.342 142.757 147.110 1.00 122.82 433 PRO B N 1
ATOM 7237 C CA . PRO B 1 433 ? 141.061 143.212 147.653 1.00 123.94 433 PRO B CA 1
ATOM 7238 C C . PRO B 1 433 ? 141.235 144.488 148.457 1.00 123.59 433 PRO B C 1
ATOM 7239 O O . PRO B 1 433 ? 142.260 144.672 149.131 1.00 126.82 433 PRO B O 1
ATOM 7243 N N . PRO B 1 434 ? 140.261 145.393 148.414 1.00 124.38 434 PRO B N 1
ATOM 7244 C CA . PRO B 1 434 ? 140.341 146.606 149.234 1.00 126.09 434 PRO B CA 1
ATOM 7245 C C . PRO B 1 434 ? 140.053 146.303 150.698 1.00 127.41 434 PRO B C 1
ATOM 7246 O O . PRO B 1 434 ? 139.611 145.215 151.072 1.00 127.64 434 PRO B O 1
ATOM 7250 N N . GLY B 1 435 ? 140.313 147.303 151.538 1.00 110.73 435 GLY B N 1
ATOM 7251 C CA . GLY B 1 435 ? 140.141 147.127 152.966 1.00 106.84 435 GLY B CA 1
ATOM 7252 C C . GLY B 1 435 ? 141.217 146.298 153.623 1.00 106.30 435 GLY B C 1
ATOM 7253 O O . GLY B 1 435 ? 140.979 145.713 154.682 1.00 104.98 435 GLY B O 1
ATOM 7254 N N . LEU B 1 436 ? 142.397 146.226 153.017 1.00 99.99 436 LEU B N 1
ATOM 7255 C CA . LEU B 1 436 ? 143.495 145.406 153.506 1.00 97.24 436 LEU B CA 1
ATOM 7256 C C . LEU B 1 436 ? 144.624 146.311 153.973 1.00 99.01 436 LEU B C 1
ATOM 7257 O O . LEU B 1 436 ? 145.112 147.145 153.204 1.00 97.39 436 LEU B O 1
ATOM 7262 N N . ARG B 1 437 ? 145.043 146.139 155.223 1.00 100.22 437 ARG B N 1
ATOM 7263 C CA . ARG B 1 437 ? 146.037 147.004 155.845 1.00 96.88 437 ARG B CA 1
ATOM 7264 C C . ARG B 1 437 ? 147.346 146.244 156.010 1.00 99.57 437 ARG B C 1
ATOM 7265 O O . ARG B 1 437 ? 147.435 145.325 156.831 1.00 99.13 437 ARG B O 1
ATOM 7273 N N . LEU B 1 438 ? 148.360 146.641 155.245 1.00 94.74 438 LEU B N 1
ATOM 7274 C CA . LEU B 1 438 ? 149.711 146.117 155.399 1.00 89.88 438 LEU B CA 1
ATOM 7275 C C . LEU B 1 438 ? 150.635 147.262 155.775 1.00 96.35 438 LEU B C 1
ATOM 7276 O O . LEU B 1 438 ? 150.809 148.197 154.986 1.00 100.99 438 LEU B O 1
ATOM 7281 N N . PHE B 1 439 ? 151.235 147.161 156.970 1.00 86.20 439 PHE B N 1
ATOM 7282 C CA . PHE B 1 439 ? 152.092 148.191 157.571 1.00 79.13 439 PHE B CA 1
ATOM 7283 C C . PHE B 1 439 ? 151.377 149.538 157.660 1.00 81.82 439 PHE B C 1
ATOM 7284 O O . PHE B 1 439 ? 151.953 150.588 157.371 1.00 86.08 439 PHE B O 1
ATOM 7292 N N . GLY B 1 440 ? 150.109 149.502 158.062 1.00 75.68 440 GLY B N 1
ATOM 7293 C CA . GLY B 1 440 ? 149.329 150.707 158.241 1.00 78.32 440 GLY B CA 1
ATOM 7294 C C . GLY B 1 440 ? 148.918 151.413 156.971 1.00 83.00 440 GLY B C 1
ATOM 7295 O O . GLY B 1 440 ? 148.606 152.608 157.024 1.00 91.01 440 GLY B O 1
ATOM 7296 N N . SER B 1 441 ? 148.934 150.709 155.845 1.00 74.69 441 SER B N 1
ATOM 7297 C CA . SER B 1 441 ? 148.619 151.339 154.569 1.00 75.79 441 SER B CA 1
ATOM 7298 C C . SER B 1 441 ? 147.758 150.457 153.679 1.00 77.62 441 SER B C 1
ATOM 7299 O O . SER B 1 441 ? 147.928 149.239 153.652 1.00 80.69 441 SER B O 1
ATOM 7302 N N . PRO B 1 442 ? 146.824 151.071 152.943 1.00 64.05 442 PRO B N 1
ATOM 7303 C CA . PRO B 1 442 ? 145.991 150.302 152.015 1.00 64.07 442 PRO B CA 1
ATOM 7304 C C . PRO B 1 442 ? 146.831 149.652 150.928 1.00 61.41 442 PRO B C 1
ATOM 7305 O O . PRO B 1 442 ? 147.791 150.255 150.452 1.00 61.10 442 PRO B O 1
ATOM 7309 N N . LEU B 1 443 ? 146.460 148.444 150.521 1.00 62.10 443 LEU B N 1
ATOM 7310 C CA . LEU B 1 443 ? 147.220 147.744 149.503 1.00 66.39 443 LEU B CA 1
ATOM 7311 C C . LEU B 1 443 ? 147.358 148.607 148.265 1.00 71.36 443 LEU B C 1
ATOM 7312 O O . LEU B 1 443 ? 148.357 148.522 147.558 1.00 74.11 443 LEU B O 1
ATOM 7317 N N . SER B 1 444 ? 146.361 149.437 147.993 1.00 68.15 444 SER B N 1
ATOM 7318 C CA . SER B 1 444 ? 146.418 150.320 146.838 1.00 61.00 444 SER B CA 1
ATOM 7319 C C . SER B 1 444 ? 147.723 151.082 146.812 1.00 68.22 444 SER B C 1
ATOM 7320 O O . SER B 1 444 ? 148.351 151.190 145.770 1.00 72.54 444 SER B O 1
ATOM 7323 N N . ASP B 1 445 ? 148.132 151.617 147.953 1.00 64.53 445 ASP B N 1
ATOM 7324 C CA . ASP B 1 445 ? 149.378 152.370 148.049 1.00 63.83 445 ASP B CA 1
ATOM 7325 C C . ASP B 1 445 ? 150.531 151.622 147.394 1.00 63.04 445 ASP B C 1
ATOM 7326 O O . ASP B 1 445 ? 151.393 152.236 146.757 1.00 65.41 445 ASP B O 1
ATOM 7331 N N . TYR B 1 446 ? 150.571 150.304 147.557 1.00 64.11 446 TYR B N 1
ATOM 7332 C CA . TYR B 1 446 ? 151.642 149.479 147.024 1.00 66.80 446 TYR B CA 1
ATOM 7333 C C . TYR B 1 446 ? 151.389 149.128 145.566 1.00 57.26 446 TYR B C 1
ATOM 7334 O O . TYR B 1 446 ? 150.244 149.040 145.116 1.00 59.23 446 TYR B O 1
ATOM 7343 N N . TYR B 1 447 ? 152.477 148.934 144.828 1.00 62.14 447 TYR B N 1
ATOM 7344 C CA . TYR B 1 447 ? 152.433 148.276 143.524 1.00 66.59 447 TYR B CA 1
ATOM 7345 C C . TYR B 1 447 ? 152.808 146.805 143.699 1.00 68.10 447 TYR B C 1
ATOM 7346 O O . TYR B 1 447 ? 153.885 146.352 143.311 1.00 67.38 447 TYR B O 1
ATOM 7355 N N . ALA B 1 448 ? 151.885 146.061 144.301 1.00 68.09 448 ALA B N 1
ATOM 7356 C CA . ALA B 1 448 ? 152.147 144.678 144.672 1.00 72.49 448 ALA B CA 1
ATOM 7357 C C . ALA B 1 448 ? 152.186 143.766 143.449 1.00 68.78 448 ALA B C 1
ATOM 7358 O O . ALA B 1 448 ? 151.565 144.039 142.419 1.00 73.57 448 ALA B O 1
ATOM 7360 N N . TYR B 1 449 ? 152.943 142.675 143.575 1.00 68.08 449 TYR B N 1
ATOM 7361 C CA . TYR B 1 449 ? 153.108 141.668 142.535 1.00 68.10 449 TYR B CA 1
ATOM 7362 C C . TYR B 1 449 ? 153.026 140.285 143.169 1.00 68.86 449 TYR B C 1
ATOM 7363 O O . TYR B 1 449 ? 153.084 140.137 144.392 1.00 75.43 449 TYR B O 1
ATOM 7372 N N . SER B 1 450 ? 152.896 139.258 142.329 1.00 67.39 450 SER B N 1
ATOM 7373 C CA . SER B 1 450 ? 152.715 137.898 142.819 1.00 67.18 450 SER B CA 1
ATOM 7374 C C . SER B 1 450 ? 153.173 136.930 141.738 1.00 65.03 450 SER B C 1
ATOM 7375 O O . SER B 1 450 ? 153.039 137.235 140.549 1.00 70.32 450 SER B O 1
ATOM 7378 N N . PRO B 1 451 ? 153.725 135.773 142.107 1.00 70.86 451 PRO B N 1
ATOM 7379 C CA . PRO B 1 451 ? 154.137 134.804 141.086 1.00 74.19 451 PRO B CA 1
ATOM 7380 C C . PRO B 1 451 ? 152.943 134.125 140.436 1.00 73.01 451 PRO B C 1
ATOM 7381 O O . PRO B 1 451 ? 151.866 134.009 141.025 1.00 79.82 451 PRO B O 1
ATOM 7385 N N . VAL B 1 452 ? 153.149 133.679 139.196 1.00 80.25 452 VAL B N 1
ATOM 7386 C CA . VAL B 1 452 ? 152.092 132.978 138.473 1.00 82.95 452 VAL B CA 1
ATOM 7387 C C . VAL B 1 452 ? 151.867 131.593 139.067 1.00 81.85 452 VAL B C 1
ATOM 7388 O O . VAL B 1 452 ? 150.738 131.222 139.407 1.00 80.20 452 VAL B O 1
ATOM 7392 N N . ARG B 1 453 ? 152.937 130.821 139.228 1.00 99.88 453 ARG B N 1
ATOM 7393 C CA . ARG B 1 453 ? 152.850 129.442 139.689 1.00 98.12 453 ARG B CA 1
ATOM 7394 C C . ARG B 1 453 ? 153.385 129.332 141.108 1.00 98.15 453 ARG B C 1
ATOM 7395 O O . ARG B 1 453 ? 154.481 129.819 141.403 1.00 99.99 453 ARG B O 1
ATOM 7403 N N . GLU B 1 454 ? 152.617 128.684 141.977 1.00 114.41 454 GLU B N 1
ATOM 7404 C CA . GLU B 1 454 ? 153.035 128.437 143.353 1.00 115.54 454 GLU B CA 1
ATOM 7405 C C . GLU B 1 454 ? 153.872 127.164 143.376 1.00 120.22 454 GLU B C 1
ATOM 7406 O O . GLU B 1 454 ? 153.341 126.052 143.318 1.00 122.99 454 GLU B O 1
ATOM 7412 N N . ARG B 1 455 ? 155.190 127.323 143.455 1.00 105.94 455 ARG B N 1
ATOM 7413 C CA . ARG B 1 455 ? 156.122 126.207 143.503 1.00 98.41 455 ARG B CA 1
ATOM 7414 C C . ARG B 1 455 ? 156.678 126.075 144.911 1.00 99.90 455 ARG B C 1
ATOM 7415 O O . ARG B 1 455 ? 157.007 127.076 145.553 1.00 105.43 455 ARG B O 1
ATOM 7423 N N . ASP B 1 456 ? 156.774 124.839 145.391 1.00 104.03 456 ASP B N 1
ATOM 7424 C CA . ASP B 1 456 ? 157.273 124.601 146.736 1.00 106.66 456 ASP B CA 1
ATOM 7425 C C . ASP B 1 456 ? 158.784 124.816 146.798 1.00 108.64 456 ASP B C 1
ATOM 7426 O O . ASP B 1 456 ? 159.480 124.859 145.779 1.00 107.69 456 ASP B O 1
ATOM 7431 N N . ALA B 1 457 ? 159.285 124.976 148.024 1.00 96.61 457 ALA B N 1
ATOM 7432 C CA . ALA B 1 457 ? 160.704 125.251 148.220 1.00 94.93 457 ALA B CA 1
ATOM 7433 C C . ALA B 1 457 ? 161.556 124.023 147.919 1.00 94.84 457 ALA B C 1
ATOM 7434 O O . ALA B 1 457 ? 162.557 124.114 147.197 1.00 99.18 457 ALA B O 1
ATOM 7436 N N . HIS B 1 458 ? 161.161 122.863 148.453 1.00 93.61 458 HIS B N 1
ATOM 7437 C CA . HIS B 1 458 ? 161.960 121.652 148.294 1.00 96.53 458 HIS B CA 1
ATOM 7438 C C . HIS B 1 458 ? 161.981 121.171 146.851 1.00 92.32 458 HIS B C 1
ATOM 7439 O O . HIS B 1 458 ? 162.988 120.612 146.404 1.00 94.24 458 HIS B O 1
ATOM 7446 N N . SER B 1 459 ? 160.905 121.419 146.102 1.00 91.90 459 SER B N 1
ATOM 7447 C CA . SER B 1 459 ? 160.857 121.002 144.705 1.00 96.03 459 SER B CA 1
ATOM 7448 C C . SER B 1 459 ? 161.817 121.812 143.841 1.00 96.26 459 SER B C 1
ATOM 7449 O O . SER B 1 459 ? 162.541 121.246 143.012 1.00 102.32 459 SER B O 1
ATOM 7452 N N . VAL B 1 460 ? 161.865 123.132 144.035 1.00 92.88 460 VAL B N 1
ATOM 7453 C CA . VAL B 1 460 ? 162.791 123.936 143.244 1.00 98.81 460 VAL B CA 1
ATOM 7454 C C . VAL B 1 460 ? 164.224 123.740 143.739 1.00 99.78 460 VAL B C 1
ATOM 7455 O O . VAL B 1 460 ? 165.177 123.857 142.958 1.00 98.35 460 VAL B O 1
ATOM 7459 N N . LEU B 1 461 ? 164.401 123.369 145.014 1.00 94.64 461 LEU B N 1
ATOM 7460 C CA . LEU B 1 461 ? 165.735 123.019 145.497 1.00 85.73 461 LEU B CA 1
ATOM 7461 C C . LEU B 1 461 ? 166.237 121.728 144.858 1.00 80.77 461 LEU B C 1
ATOM 7462 O O . LEU B 1 461 ? 167.405 121.642 144.467 1.00 89.12 461 LEU B O 1
ATOM 7467 N N . LEU B 1 462 ? 165.365 120.724 144.724 1.00 79.44 462 LEU B N 1
ATOM 7468 C CA . LEU B 1 462 ? 165.744 119.497 144.029 1.00 82.77 462 LEU B CA 1
ATOM 7469 C C . LEU B 1 462 ? 165.967 119.737 142.543 1.00 83.02 462 LEU B C 1
ATOM 7470 O O . LEU B 1 462 ? 166.831 119.092 141.933 1.00 84.69 462 LEU B O 1
ATOM 7475 N N . SER B 1 463 ? 165.206 120.663 141.952 1.00 87.28 463 SER B N 1
ATOM 7476 C CA . SER B 1 463 ? 165.433 121.049 140.563 1.00 89.88 463 SER B CA 1
ATOM 7477 C C . SER B 1 463 ? 166.796 121.704 140.384 1.00 91.32 463 SER B C 1
ATOM 7478 O O . SER B 1 463 ? 167.480 121.468 139.382 1.00 93.65 463 SER B O 1
ATOM 7481 N N . HIS B 1 464 ? 167.211 122.527 141.350 1.00 92.72 464 HIS B N 1
ATOM 7482 C CA . HIS B 1 464 ? 168.544 123.120 141.302 1.00 93.51 464 HIS B CA 1
ATOM 7483 C C . HIS B 1 464 ? 169.637 122.089 141.565 1.00 95.26 464 HIS B C 1
ATOM 7484 O O . HIS B 1 464 ? 170.743 122.216 141.027 1.00 97.46 464 HIS B O 1
ATOM 7491 N N . ILE B 1 465 ? 169.355 121.089 142.408 1.00 84.07 465 ILE B N 1
ATOM 7492 C CA . ILE B 1 465 ? 170.308 120.008 142.664 1.00 75.44 465 ILE B CA 1
ATOM 7493 C C . ILE B 1 465 ? 170.553 119.207 141.393 1.00 75.54 465 ILE B C 1
ATOM 7494 O O . ILE B 1 465 ? 171.698 118.881 141.057 1.00 80.53 465 ILE B O 1
ATOM 7499 N N . PHE B 1 466 ? 169.482 118.899 140.656 1.00 83.16 466 PHE B N 1
ATOM 7500 C CA . PHE B 1 466 ? 169.640 118.270 139.347 1.00 85.49 466 PHE B CA 1
ATOM 7501 C C . PHE B 1 466 ? 170.330 119.205 138.359 1.00 88.46 466 PHE B C 1
ATOM 7502 O O . PHE B 1 466 ? 171.124 118.759 137.523 1.00 92.99 466 PHE B O 1
ATOM 7510 N N . HIS B 1 467 ? 170.034 120.502 138.430 1.00 89.01 467 HIS B N 1
ATOM 7511 C CA . HIS B 1 467 ? 170.654 121.452 137.512 1.00 94.26 467 HIS B CA 1
ATOM 7512 C C . HIS B 1 467 ? 172.102 121.741 137.885 1.00 96.22 467 HIS B C 1
ATOM 7513 O O . HIS B 1 467 ? 172.952 121.895 137.000 1.00 96.64 467 HIS B O 1
ATOM 7520 N N . GLY B 1 468 ? 172.402 121.816 139.180 1.00 97.89 468 GLY B N 1
ATOM 7521 C CA . GLY B 1 468 ? 173.744 122.139 139.624 1.00 95.73 468 GLY B CA 1
ATOM 7522 C C . GLY B 1 468 ? 174.119 123.584 139.366 1.00 97.99 468 GLY B C 1
ATOM 7523 O O . GLY B 1 468 ? 174.972 123.871 138.520 1.00 100.10 468 GLY B O 1
ATOM 7524 N N . ARG B 1 469 ? 173.474 124.506 140.078 1.00 107.40 469 ARG B N 1
ATOM 7525 C CA . ARG B 1 469 ? 173.726 125.931 139.921 1.00 107.30 469 ARG B CA 1
ATOM 7526 C C . ARG B 1 469 ? 174.484 126.551 141.083 1.00 108.64 469 ARG B C 1
ATOM 7527 O O . ARG B 1 469 ? 175.084 127.614 140.907 1.00 109.27 469 ARG B O 1
ATOM 7535 N N . LYS B 1 470 ? 174.398 125.951 142.277 1.00 97.50 470 LYS B N 1
ATOM 7536 C CA . LYS B 1 470 ? 175.260 126.190 143.438 1.00 95.25 470 LYS B CA 1
ATOM 7537 C C . LYS B 1 470 ? 175.092 127.567 144.089 1.00 97.22 470 LYS B C 1
ATOM 7538 O O . LYS B 1 470 ? 175.670 127.821 145.150 1.00 97.26 470 LYS B O 1
ATOM 7544 N N . ASN B 1 471 ? 174.281 128.449 143.506 1.00 96.48 471 ASN B N 1
ATOM 7545 C CA . ASN B 1 471 ? 174.025 129.744 144.119 1.00 96.76 471 ASN B CA 1
ATOM 7546 C C . ASN B 1 471 ? 172.959 129.677 145.194 1.00 97.86 471 ASN B C 1
ATOM 7547 O O . ASN B 1 471 ? 172.796 130.643 145.945 1.00 99.91 471 ASN B O 1
ATOM 7552 N N . PHE B 1 472 ? 172.237 128.564 145.283 1.00 97.14 472 PHE B N 1
ATOM 7553 C CA . PHE B 1 472 ? 171.109 128.419 146.189 1.00 96.27 472 PHE B CA 1
ATOM 7554 C C . PHE B 1 472 ? 171.422 127.468 147.335 1.00 94.76 472 PHE B C 1
ATOM 7555 O O . PHE B 1 472 ? 170.505 126.903 147.937 1.00 91.24 472 PHE B O 1
ATOM 7563 N N . PHE B 1 473 ? 172.703 127.278 147.645 1.00 85.81 473 PHE B N 1
ATOM 7564 C CA . PHE B 1 473 ? 173.130 126.242 148.573 1.00 84.61 473 PHE B CA 1
ATOM 7565 C C . PHE B 1 473 ? 174.197 126.781 149.513 1.00 86.18 473 PHE B C 1
ATOM 7566 O O . PHE B 1 473 ? 174.942 127.704 149.174 1.00 87.35 473 PHE B O 1
ATOM 7574 N N . ILE B 1 474 ? 174.265 126.181 150.699 1.00 91.60 474 ILE B N 1
ATOM 7575 C CA . ILE B 1 474 ? 175.199 126.599 151.740 1.00 90.82 474 ILE B CA 1
ATOM 7576 C C . ILE B 1 474 ? 176.579 126.030 151.430 1.00 97.48 474 ILE B C 1
ATOM 7577 O O . ILE B 1 474 ? 176.764 124.809 151.392 1.00 99.94 474 ILE B O 1
ATOM 7582 N N . THR B 1 475 ? 177.553 126.909 151.221 1.00 104.46 475 THR B N 1
ATOM 7583 C CA . THR B 1 475 ? 178.915 126.449 151.007 1.00 102.36 475 THR B CA 1
ATOM 7584 C C . THR B 1 475 ? 179.599 126.177 152.345 1.00 101.63 475 THR B C 1
ATOM 7585 O O . THR B 1 475 ? 179.053 126.432 153.423 1.00 101.30 475 THR B O 1
ATOM 7589 N N . THR B 1 476 ? 180.815 125.637 152.263 1.00 96.81 476 THR B N 1
ATOM 7590 C CA . THR B 1 476 ? 181.556 125.295 153.473 1.00 94.55 476 THR B CA 1
ATOM 7591 C C . THR B 1 476 ? 182.073 126.541 154.179 1.00 94.93 476 THR B C 1
ATOM 7592 O O . THR B 1 476 ? 182.111 126.588 155.414 1.00 96.53 476 THR B O 1
ATOM 7596 N N . GLU B 1 477 ? 182.487 127.553 153.410 1.00 91.56 477 GLU B N 1
ATOM 7597 C CA . GLU B 1 477 ? 183.025 128.774 154.001 1.00 90.76 477 GLU B CA 1
ATOM 7598 C C . GLU B 1 477 ? 181.940 129.569 154.712 1.00 86.83 477 GLU B C 1
ATOM 7599 O O . GLU B 1 477 ? 182.121 129.993 155.859 1.00 90.01 477 GLU B O 1
ATOM 7605 N N . ASN B 1 478 ? 180.800 129.769 154.047 1.00 73.73 478 ASN B N 1
ATOM 7606 C CA . ASN B 1 478 ? 179.746 130.618 154.585 1.00 82.57 478 ASN B CA 1
ATOM 7607 C C . ASN B 1 478 ? 179.026 129.975 155.760 1.00 81.76 478 ASN B C 1
ATOM 7608 O O . ASN B 1 478 ? 178.394 130.686 156.546 1.00 84.09 478 ASN B O 1
ATOM 7613 N N . LEU B 1 479 ? 179.103 128.651 155.892 1.00 73.50 479 LEU B N 1
ATOM 7614 C CA . LEU B 1 479 ? 178.530 127.987 157.056 1.00 74.64 479 LEU B CA 1
ATOM 7615 C C . LEU B 1 479 ? 179.339 128.289 158.312 1.00 77.14 479 LEU B C 1
ATOM 7616 O O . LEU B 1 479 ? 178.777 128.627 159.359 1.00 77.43 479 LEU B O 1
ATOM 7621 N N . LEU B 1 480 ? 180.664 128.173 158.225 1.00 82.96 480 LEU B N 1
ATOM 7622 C CA . LEU B 1 480 ? 181.512 128.492 159.366 1.00 76.76 480 LEU B CA 1
ATOM 7623 C C . LEU B 1 480 ? 181.602 129.991 159.602 1.00 75.71 480 LEU B C 1
ATOM 7624 O O . LEU B 1 480 ? 181.807 130.421 160.741 1.00 79.40 480 LEU B O 1
ATOM 7629 N N . ALA B 1 481 ? 181.449 130.795 158.545 1.00 75.49 481 ALA B N 1
ATOM 7630 C CA . ALA B 1 481 ? 181.468 132.245 158.698 1.00 76.03 481 ALA B CA 1
ATOM 7631 C C . ALA B 1 481 ? 180.264 132.745 159.484 1.00 75.39 481 ALA B C 1
ATOM 7632 O O . ALA B 1 481 ? 180.336 133.802 160.114 1.00 78.22 481 ALA B O 1
ATOM 7634 N N . SER B 1 482 ? 179.163 131.999 159.469 1.00 72.58 482 SER B N 1
ATOM 7635 C CA . SER B 1 482 ? 177.954 132.385 160.175 1.00 80.01 482 SER B CA 1
ATOM 7636 C C . SER B 1 482 ? 177.841 131.785 161.569 1.00 81.67 482 SER B C 1
ATOM 7637 O O . SER B 1 482 ? 176.936 132.170 162.315 1.00 86.31 482 SER B O 1
ATOM 7640 N N . TRP B 1 483 ? 178.721 130.859 161.944 1.00 72.95 483 TRP B N 1
ATOM 7641 C CA . TRP B 1 483 ? 178.567 130.180 163.226 1.00 75.79 483 TRP B CA 1
ATOM 7642 C C . TRP B 1 483 ? 179.338 130.866 164.346 1.00 81.34 483 TRP B C 1
ATOM 7643 O O . TRP B 1 483 ? 178.852 130.947 165.482 1.00 84.49 483 TRP B O 1
ATOM 7654 N N . ASN B 1 484 ? 180.526 131.389 164.041 1.00 79.40 484 ASN B N 1
ATOM 7655 C CA . ASN B 1 484 ? 181.291 132.146 165.020 1.00 79.09 484 ASN B CA 1
ATOM 7656 C C . ASN B 1 484 ? 180.705 133.525 165.278 1.00 74.13 484 ASN B C 1
ATOM 7657 O O . ASN B 1 484 ? 181.196 134.233 166.162 1.00 74.32 484 ASN B O 1
ATOM 7662 N N . PHE B 1 485 ? 179.699 133.935 164.506 1.00 63.67 485 PHE B N 1
ATOM 7663 C CA . PHE B 1 485 ? 179.048 135.214 164.741 1.00 69.48 485 PHE B CA 1
ATOM 7664 C C . PHE B 1 485 ? 177.952 135.090 165.784 1.00 74.97 485 PHE B C 1
ATOM 7665 O O . PHE B 1 485 ? 177.589 136.086 166.417 1.00 77.36 485 PHE B O 1
ATOM 7673 N N . TRP B 1 486 ? 177.420 133.884 165.985 1.00 66.89 486 TRP B N 1
ATOM 7674 C CA . TRP B 1 486 ? 176.394 133.680 166.994 1.00 65.10 486 TRP B CA 1
ATOM 7675 C C . TRP B 1 486 ? 176.862 132.847 168.174 1.00 62.10 486 TRP B C 1
ATOM 7676 O O . TRP B 1 486 ? 176.170 132.830 169.197 1.00 56.58 486 TRP B O 1
ATOM 7687 N N . THR B 1 487 ? 178.000 132.156 168.053 1.00 70.43 487 THR B N 1
ATOM 7688 C CA . THR B 1 487 ? 178.575 131.453 169.203 1.00 72.29 487 THR B CA 1
ATOM 7689 C C . THR B 1 487 ? 178.861 132.337 170.427 1.00 74.11 487 THR B C 1
ATOM 7690 O O . THR B 1 487 ? 178.569 131.876 171.547 1.00 77.78 487 THR B O 1
ATOM 7694 N N . PRO B 1 488 ? 179.413 133.565 170.320 1.00 76.04 488 PRO B N 1
ATOM 7695 C CA . PRO B 1 488 ? 179.464 134.415 171.522 1.00 79.23 488 PRO B CA 1
ATOM 7696 C C . PRO B 1 488 ? 178.101 134.809 172.056 1.00 84.00 488 PRO B C 1
ATOM 7697 O O . PRO B 1 488 ? 177.957 134.981 173.270 1.00 86.34 488 PRO B O 1
ATOM 7701 N N . LEU B 1 489 ? 177.097 134.959 171.188 1.00 78.47 489 LEU B N 1
ATOM 7702 C CA . LEU B 1 489 ? 175.753 135.262 171.666 1.00 73.07 489 LEU B CA 1
ATOM 7703 C C . LEU B 1 489 ? 175.137 134.061 172.369 1.00 77.32 489 LEU B C 1
ATOM 7704 O O . LEU B 1 489 ? 174.419 134.220 173.363 1.00 75.64 489 LEU B O 1
ATOM 7709 N N . LEU B 1 490 ? 175.405 132.855 171.861 1.00 78.98 490 LEU B N 1
ATOM 7710 C CA . LEU B 1 490 ? 174.955 131.641 172.535 1.00 78.91 490 LEU B CA 1
ATOM 7711 C C . LEU B 1 490 ? 175.615 131.471 173.896 1.00 80.10 490 LEU B C 1
ATOM 7712 O O . LEU B 1 490 ? 174.954 131.078 174.865 1.00 83.10 490 LEU B O 1
ATOM 7717 N N . GLU B 1 491 ? 176.915 131.756 173.992 1.00 87.88 491 GLU B N 1
ATOM 7718 C CA . GLU B 1 491 ? 177.577 131.617 175.285 1.00 89.84 491 GLU B CA 1
ATOM 7719 C C . GLU B 1 491 ? 177.187 132.743 176.235 1.00 90.07 491 GLU B C 1
ATOM 7720 O O . GLU B 1 491 ? 177.140 132.538 177.454 1.00 92.03 491 GLU B O 1
ATOM 7726 N N . SER B 1 492 ? 176.888 133.928 175.697 1.00 88.00 492 SER B N 1
ATOM 7727 C CA . SER B 1 492 ? 176.465 135.047 176.529 1.00 91.61 492 SER B CA 1
ATOM 7728 C C . SER B 1 492 ? 175.084 134.805 177.120 1.00 86.78 492 SER B C 1
ATOM 7729 O O . SER B 1 492 ? 174.856 135.055 178.309 1.00 92.63 492 SER B O 1
ATOM 7732 N N . LEU B 1 493 ? 174.156 134.302 176.310 1.00 75.86 493 LEU B N 1
ATOM 7733 C CA . LEU B 1 493 ? 172.815 133.983 176.767 1.00 81.39 493 LEU B CA 1
ATOM 7734 C C . LEU B 1 493 ? 172.690 132.542 177.234 1.00 83.44 493 LEU B C 1
ATOM 7735 O O . LEU B 1 493 ? 171.595 131.976 177.181 1.00 90.04 493 LEU B O 1
ATOM 7740 N N . ALA B 1 494 ? 173.787 131.934 177.683 1.00 80.47 494 ALA B N 1
ATOM 7741 C CA . ALA B 1 494 ? 173.748 130.567 178.181 1.00 85.67 494 ALA B CA 1
ATOM 7742 C C . ALA B 1 494 ? 173.138 130.461 179.571 1.00 89.13 494 ALA B C 1
ATOM 7743 O O . ALA B 1 494 ? 172.865 129.345 180.025 1.00 93.02 494 ALA B O 1
ATOM 7745 N N . HIS B 1 495 ? 172.927 131.583 180.259 1.00 90.77 495 HIS B N 1
ATOM 7746 C CA . HIS B 1 495 ? 172.314 131.570 181.577 1.00 92.47 495 HIS B CA 1
ATOM 7747 C C . HIS B 1 495 ? 171.251 132.643 181.766 1.00 95.14 495 HIS B C 1
ATOM 7748 O O . HIS B 1 495 ? 170.702 132.752 182.869 1.00 96.87 495 HIS B O 1
ATOM 7755 N N . LYS B 1 496 ? 170.945 133.433 180.740 1.00 100.17 496 LYS B N 1
ATOM 7756 C CA . LYS B 1 496 ? 169.906 134.447 180.855 1.00 101.24 496 LYS B CA 1
ATOM 7757 C C . LYS B 1 496 ? 168.536 133.788 180.819 1.00 101.56 496 LYS B C 1
ATOM 7758 O O . LYS B 1 496 ? 168.223 133.038 179.890 1.00 105.04 496 LYS B O 1
ATOM 7764 N N . ALA B 1 497 ? 167.728 134.056 181.840 1.00 101.10 497 ALA B N 1
ATOM 7765 C CA . ALA B 1 497 ? 166.376 133.525 181.872 1.00 100.77 497 ALA B CA 1
ATOM 7766 C C . ALA B 1 497 ? 165.518 134.225 180.820 1.00 100.88 497 ALA B C 1
ATOM 7767 O O . ALA B 1 497 ? 165.581 135.450 180.682 1.00 102.92 497 ALA B O 1
ATOM 7769 N N . PRO B 1 498 ? 164.726 133.478 180.056 1.00 83.58 498 PRO B N 1
ATOM 7770 C CA . PRO B 1 498 ? 163.887 134.097 179.026 1.00 80.98 498 PRO B CA 1
ATOM 7771 C C . PRO B 1 498 ? 162.703 134.807 179.657 1.00 88.26 498 PRO B C 1
ATOM 7772 O O . PRO B 1 498 ? 162.396 134.630 180.837 1.00 95.11 498 PRO B O 1
ATOM 7776 N N . ARG B 1 499 ? 162.024 135.627 178.859 1.00 73.64 499 ARG B N 1
ATOM 7777 C CA . ARG B 1 499 ? 160.768 136.188 179.336 1.00 70.46 499 ARG B CA 1
ATOM 7778 C C . ARG B 1 499 ? 159.645 135.187 179.096 1.00 74.54 499 ARG B C 1
ATOM 7779 O O . ARG B 1 499 ? 159.492 134.672 177.987 1.00 82.01 499 ARG B O 1
ATOM 7787 N N . LEU B 1 500 ? 158.869 134.903 180.139 1.00 82.58 500 LEU B N 1
ATOM 7788 C CA . LEU B 1 500 ? 157.808 133.899 180.076 1.00 80.39 500 LEU B CA 1
ATOM 7789 C C . LEU B 1 500 ? 156.537 134.559 179.561 1.00 86.48 500 LEU B C 1
ATOM 7790 O O . LEU B 1 500 ? 155.828 135.235 180.310 1.00 92.67 500 LEU B O 1
ATOM 7795 N N . TYR B 1 501 ? 156.233 134.352 178.259 1.00 86.44 501 TYR B N 1
ATOM 7796 C CA . TYR B 1 501 ? 154.987 134.932 177.774 1.00 79.90 501 TYR B CA 1
ATOM 7797 C C . TYR B 1 501 ? 153.881 133.882 177.752 1.00 77.12 501 TYR B C 1
ATOM 7798 O O . TYR B 1 501 ? 154.158 132.697 177.557 1.00 76.89 501 TYR B O 1
ATOM 7807 N N . PRO B 1 502 ? 152.625 134.281 177.998 1.00 81.63 502 PRO B N 1
ATOM 7808 C CA . PRO B 1 502 ? 151.523 133.299 177.983 1.00 78.06 502 PRO B CA 1
ATOM 7809 C C . PRO B 1 502 ? 151.292 132.639 176.633 1.00 86.71 502 PRO B C 1
ATOM 7810 O O . PRO B 1 502 ? 150.860 131.480 176.589 1.00 91.05 502 PRO B O 1
ATOM 7814 N N . GLY B 1 503 ? 151.570 133.330 175.535 1.00 83.53 503 GLY B N 1
ATOM 7815 C CA . GLY B 1 503 ? 151.543 132.719 174.226 1.00 79.01 503 GLY B CA 1
ATOM 7816 C C . GLY B 1 503 ? 150.233 132.958 173.494 1.00 75.04 503 GLY B C 1
ATOM 7817 O O . GLY B 1 503 ? 149.196 133.265 174.085 1.00 83.99 503 GLY B O 1
ATOM 7818 N N . GLY B 1 504 ? 150.292 132.811 172.175 1.00 74.51 504 GLY B N 1
ATOM 7819 C CA . GLY B 1 504 ? 149.121 132.992 171.341 1.00 80.25 504 GLY B CA 1
ATOM 7820 C C . GLY B 1 504 ? 148.850 134.445 171.019 1.00 79.74 504 GLY B C 1
ATOM 7821 O O . GLY B 1 504 ? 149.712 135.136 170.473 1.00 82.54 504 GLY B O 1
ATOM 7822 N N . ALA B 1 505 ? 147.652 134.921 171.351 1.00 73.91 505 ALA B N 1
ATOM 7823 C CA . ALA B 1 505 ? 147.299 136.319 171.158 1.00 73.15 505 ALA B CA 1
ATOM 7824 C C . ALA B 1 505 ? 147.319 137.127 172.446 1.00 73.14 505 ALA B C 1
ATOM 7825 O O . ALA B 1 505 ? 147.098 138.341 172.395 1.00 75.39 505 ALA B O 1
ATOM 7827 N N . GLU B 1 506 ? 147.582 136.494 173.592 1.00 76.59 506 GLU B N 1
ATOM 7828 C CA . GLU B 1 506 ? 147.622 137.216 174.857 1.00 77.66 506 GLU B CA 1
ATOM 7829 C C . GLU B 1 506 ? 148.859 138.093 174.993 1.00 80.52 506 GLU B C 1
ATOM 7830 O O . GLU B 1 506 ? 148.832 139.063 175.758 1.00 80.89 506 GLU B O 1
ATOM 7836 N N . ASN B 1 507 ? 149.937 137.786 174.271 1.00 84.53 507 ASN B N 1
ATOM 7837 C CA . ASN B 1 507 ? 151.167 138.572 174.361 1.00 80.78 507 ASN B CA 1
ATOM 7838 C C . ASN B 1 507 ? 151.048 139.800 173.459 1.00 81.41 507 ASN B C 1
ATOM 7839 O O . ASN B 1 507 ? 151.600 139.876 172.359 1.00 77.53 507 ASN B O 1
ATOM 7844 N N . GLY B 1 508 ? 150.297 140.780 173.952 1.00 92.03 508 GLY B N 1
ATOM 7845 C CA . GLY B 1 508 ? 150.120 142.021 173.231 1.00 90.41 508 GLY B CA 1
ATOM 7846 C C . GLY B 1 508 ? 151.379 142.857 173.212 1.00 93.19 508 GLY B C 1
ATOM 7847 O O . GLY B 1 508 ? 152.002 143.028 172.162 1.00 95.22 508 GLY B O 1
ATOM 7848 N N . ARG B 1 509 ? 151.782 143.368 174.374 1.00 79.86 509 ARG B N 1
ATOM 7849 C CA . ARG B 1 509 ? 152.970 144.205 174.475 1.00 75.57 509 ARG B CA 1
ATOM 7850 C C . ARG B 1 509 ? 154.038 143.584 175.365 1.00 79.34 509 ARG B C 1
ATOM 7851 O O . ARG B 1 509 ? 154.952 144.284 175.809 1.00 85.76 509 ARG B O 1
ATOM 7859 N N . LEU B 1 510 ? 153.944 142.281 175.635 1.00 62.64 510 LEU B N 1
ATOM 7860 C CA . LEU B 1 510 ? 154.941 141.637 176.483 1.00 52.92 510 LEU B CA 1
ATOM 7861 C C . LEU B 1 510 ? 156.253 141.433 175.740 1.00 47.36 510 LEU B C 1
ATOM 7862 O O . LEU B 1 510 ? 157.327 141.479 176.346 1.00 56.23 510 LEU B O 1
ATOM 7867 N N . LEU B 1 511 ? 156.191 141.209 174.432 1.00 52.04 511 LEU B N 1
ATOM 7868 C CA . LEU B 1 511 ? 157.383 140.933 173.647 1.00 56.62 511 LEU B CA 1
ATOM 7869 C C . LEU B 1 511 ? 157.794 142.096 172.761 1.00 58.79 511 LEU B C 1
ATOM 7870 O O . LEU B 1 511 ? 158.683 141.930 171.920 1.00 64.70 511 LEU B O 1
ATOM 7875 N N . ASP B 1 512 ? 157.167 143.257 172.913 1.00 56.08 512 ASP B N 1
ATOM 7876 C CA . ASP B 1 512 ? 157.576 144.419 172.138 1.00 54.85 512 ASP B CA 1
ATOM 7877 C C . ASP B 1 512 ? 158.895 144.956 172.673 1.00 67.89 512 ASP B C 1
ATOM 7878 O O . ASP B 1 512 ? 159.149 144.933 173.880 1.00 77.48 512 ASP B O 1
ATOM 7883 N N . PHE B 1 513 ? 159.741 145.433 171.766 1.00 75.28 513 PHE B N 1
ATOM 7884 C CA . PHE B 1 513 ? 161.114 145.766 172.103 1.00 71.70 513 PHE B CA 1
ATOM 7885 C C . PHE B 1 513 ? 161.532 147.025 171.358 1.00 71.39 513 PHE B C 1
ATOM 7886 O O . PHE B 1 513 ? 160.956 147.383 170.328 1.00 73.93 513 PHE B O 1
ATOM 7894 N N . GLU B 1 514 ? 162.557 147.692 171.890 1.00 62.08 514 GLU B N 1
ATOM 7895 C CA . GLU B 1 514 ? 163.120 148.876 171.260 1.00 63.43 514 GLU B CA 1
ATOM 7896 C C . GLU B 1 514 ? 164.626 148.726 171.122 1.00 61.06 514 GLU B C 1
ATOM 7897 O O . GLU B 1 514 ? 165.271 147.960 171.849 1.00 66.48 514 GLU B O 1
ATOM 7903 N N . PHE B 1 515 ? 165.172 149.477 170.167 1.00 52.49 515 PHE B N 1
ATOM 7904 C CA . PHE B 1 515 ? 166.609 149.600 169.965 1.00 50.04 515 PHE B CA 1
ATOM 7905 C C . PHE B 1 515 ? 167.025 151.020 170.331 1.00 58.87 515 PHE B C 1
ATOM 7906 O O . PHE B 1 515 ? 166.598 151.988 169.696 1.00 69.24 515 PHE B O 1
ATOM 7914 N N . SER B 1 516 ? 167.843 151.137 171.369 1.00 74.29 516 SER B N 1
ATOM 7915 C CA . SER B 1 516 ? 168.483 152.391 171.740 1.00 74.49 516 SER B CA 1
ATOM 7916 C C . SER B 1 516 ? 169.956 152.309 171.369 1.00 80.79 516 SER B C 1
ATOM 7917 O O . SER B 1 516 ? 170.699 151.518 171.963 1.00 84.06 516 SER B O 1
ATOM 7920 N N . SER B 1 517 ? 170.365 153.142 170.403 1.00 83.26 517 SER B N 1
ATOM 7921 C CA . SER B 1 517 ? 171.665 153.089 169.733 1.00 83.97 517 SER B CA 1
ATOM 7922 C C . SER B 1 517 ? 171.937 151.686 169.204 1.00 90.89 517 SER B C 1
ATOM 7923 O O . SER B 1 517 ? 171.372 151.281 168.182 1.00 90.22 517 SER B O 1
ATOM 7926 N N . GLY B 1 518 ? 172.798 150.940 169.890 1.00 81.17 518 GLY B N 1
ATOM 7927 C CA . GLY B 1 518 ? 173.064 149.566 169.517 1.00 75.03 518 GLY B CA 1
ATOM 7928 C C . GLY B 1 518 ? 172.670 148.560 170.578 1.00 76.75 518 GLY B C 1
ATOM 7929 O O . GLY B 1 518 ? 173.345 147.542 170.744 1.00 83.08 518 GLY B O 1
ATOM 7930 N N . ARG B 1 519 ? 171.583 148.822 171.296 1.00 80.87 519 ARG B N 1
ATOM 7931 C CA . ARG B 1 519 ? 171.116 147.939 172.355 1.00 83.51 519 ARG B CA 1
ATOM 7932 C C . ARG B 1 519 ? 169.629 147.643 172.183 1.00 84.00 519 ARG B C 1
ATOM 7933 O O . ARG B 1 519 ? 168.865 148.473 171.691 1.00 90.03 519 ARG B O 1
ATOM 7941 N N . LEU B 1 520 ? 169.218 146.446 172.603 1.00 67.55 520 LEU B N 1
ATOM 7942 C CA . LEU B 1 520 ? 167.818 146.033 172.581 1.00 66.50 520 LEU B CA 1
ATOM 7943 C C . LEU B 1 520 ? 167.288 145.843 173.988 1.00 65.65 520 LEU B C 1
ATOM 7944 O O . LEU B 1 520 ? 167.961 145.265 174.844 1.00 66.99 520 LEU B O 1
ATOM 7949 N N . PHE B 1 521 ? 166.065 146.315 174.212 1.00 64.97 521 PHE B N 1
ATOM 7950 C CA . PHE B 1 521 ? 165.463 146.166 175.529 1.00 68.59 521 PHE B CA 1
ATOM 7951 C C . PHE B 1 521 ? 163.952 146.073 175.394 1.00 77.66 521 PHE B C 1
ATOM 7952 O O . PHE B 1 521 ? 163.351 146.633 174.474 1.00 80.11 521 PHE B O 1
ATOM 7960 N N . PHE B 1 522 ? 163.348 145.358 176.341 1.00 71.42 522 PHE B N 1
ATOM 7961 C CA . PHE B 1 522 ? 161.901 145.217 176.398 1.00 67.58 522 PHE B CA 1
ATOM 7962 C C . PHE B 1 522 ? 161.241 146.525 176.814 1.00 76.55 522 PHE B C 1
ATOM 7963 O O . PHE B 1 522 ? 161.745 147.243 177.683 1.00 75.08 522 PHE B O 1
ATOM 7971 N N . SER B 1 523 ? 160.105 146.830 176.178 1.00 61.91 523 SER B N 1
ATOM 7972 C CA . SER B 1 523 ? 159.354 148.036 176.510 1.00 57.58 523 SER B CA 1
ATOM 7973 C C . SER B 1 523 ? 158.761 147.951 177.907 1.00 63.36 523 SER B C 1
ATOM 7974 O O . SER B 1 523 ? 158.931 148.863 178.723 1.00 68.77 523 SER B O 1
ATOM 7977 N N . GLN B 1 524 ? 158.067 146.862 178.202 1.00 67.05 524 GLN B N 1
ATOM 7978 C CA . GLN B 1 524 ? 157.555 146.621 179.538 1.00 66.50 524 GLN B CA 1
ATOM 7979 C C . GLN B 1 524 ? 158.658 145.999 180.382 1.00 69.13 524 GLN B C 1
ATOM 7980 O O . GLN B 1 524 ? 159.476 145.226 179.876 1.00 77.46 524 GLN B O 1
ATOM 7986 N N . GLN B 1 525 ? 158.693 146.366 181.660 1.00 75.85 525 GLN B N 1
ATOM 7987 C CA . GLN B 1 525 ? 159.694 145.868 182.598 1.00 78.89 525 GLN B CA 1
ATOM 7988 C C . GLN B 1 525 ? 159.608 144.357 182.809 1.00 79.79 525 GLN B C 1
ATOM 7989 O O . GLN B 1 525 ? 158.570 143.743 182.565 1.00 81.70 525 GLN B O 1
#

Sequence (1002 aa):
QGHVSIILLGATGDLAKKYLWQGLFQLYLDEAGRGHSFSFHGAALTAPKQGQELMAKALESLSCPKAPSHCAEHKDQFLQLSQYRQLKTAEDYQALNKDIEAQLQHAGLREAGRIFYFSVPPFAYEDIARNINSSCRPGPGAWLRVVLEKPFGHDHFSAQQLATELGTFFQEEEMYRVDHYLGKQAVAQILPFRDQNRKALDGLWNRHHVERVEIIMKETVDAEGRTSFYEEYGVIRDVLQNHLTEVLTLVAMELPHNVSSAEAVLRHKLQVFQALRGLQRGSAVVGQYQSYSEQVRRELQKPDSFHSLTPTFAAVLVHIDNLRWEGVPFILMSGKALDERVGYARILFKNQACCVQSEKHWAAAQSQCLPRQLVFHIGHGDLGSPAVLVSRNLFRPSLPSSWKEMEGPPGLRLFGSPLSDYYAYSPVRERDAHSVLLSHIFHGRKNFFITTENLLASWNFWTPLLESLAHKAPRLYPGGAENGRLLDFEFSSGRLFFSQQQGHVSIILLGATGDLAKKYLWQGLFQLYLDEAGHSFSFHGAALTAPKQGQELMAKALESLSCPKDMAPSHCAEHKDQFLQLSQYRQLKTAEDYQALNKDIEAQLQHAGLREAGRIFYFSVPPFAYEDIARNINSSCRPGPGAWLRVVLEKPFGHDHFSAQQLATELGTFFQEEEMYRVDHYLGKQAVAQILPFRDQNRKALDGLWNRHHVERVEIIMKETVDAEGRTSFYEEYGVIRDVLQNHLTEVLTLVAMELPHNVSSAEAVLRHKLQVFQALRGLQRGSAVVGQYQSYSEQVRRELQKPDSFHSLTPTFAAVLVHIDNLRWEGVPFILMSGKALDERVGYARILFKNQACCVQSEKHWAAAQSQCLPRQLVFHIGHGDLGSPAVLVSRNLFRPSLPSSWKEMEGPPGLRLFGSPLSDYYAYSPVRERDAHSVLLSHIFHGRKNFFITTENLLASWNFWTPLLESLAHKAPRLYPGGAENGRLLDFEFSSGRLFFSQQ

Foldseek 3Di:
DAEEEEEEAAACDDVNLVPVLLLVLLLCVPCPPPLYHYAYEYEDQDDQVVSLVVVVVSLVPHDDPDPPVSVVVSSVVVNVRYGYDHDNDLVVLLVVVVVVVVVCVVVVGHHAAYEYEYDYPVPDDQPVLVSCLVHVDDDDPHAYAYEDEQDQDAFLVSNVVVQVSNCVSDPLLSYFYAALQLLQPLLVCQLVLCVQPVVQPVVQLFQQWFAEKEWEFEAQDACDPNLVVFLRQAPCNPDVLRNVLVSVLSNPWDHDPDNLDAVVSVVRSVVQLVQWDAFDLQQKAFEDAPVSQVVNCVVDPDPDHDGGQGGAKMKGWIAGRDRGGHPYIYIYIYGYLAQFGWTKIKIWTDQDDDDPDDPPPPDQQDDRRPTWMWIFTSAGDPVGFTKTWGQNPRDDGDDDPQKDFDDDDFQDADPRDTSVRIRMIGGPDDDRSSNVVVSCSVVSRNNSGDGSSNSSSSSVRCNVNCVSSVPDRHDYANGHPRRPQVADWDDDRSGIDGDDDD/DEEEEEEEPLVDPVCLVPVVQLVLVLCVVDVDRHYAYEYEYQDDVVVSVVSVVVSLVPYDDDPPDDVVVVVVSSVVVVVRYYYAYDDDLVSLLVVLVVVCVVCVVDPVDAQEYEYEDDDPCVPVQPVLVSCQVHVHTDDNHAAAYEYEDDQDAFLVSNVVSCVRNCVRDPLLRYFYAAAPLLFVLLVCQLVQCVVCVVQCPVQQAQVWFAAKEWEFEEQADDQPCLVVDQSHAPCRRPVLPPVLSSVLVNPFDHDPDCVVLPVLVVSSVVQLVQKDAFDLQFKAFADAPCSQVSCVPPPVDDPPDDGQGGFKMKGWIAGCDRGGHQYIYIYIYGYLAAARFGKMKIWTDQDDDDPDDPVPADLQAHSRPTFIWMFGGARGVVGATKTWGFNNRDDGDDDPQKAFDDDDFPDADPNDTSVRTRMIGGPDDDHRVSVVVVCSVVVSRSSGDGSVVSSSSRNRCVNNCVNSVPPHHHHDNGYHRPDQQPDWDQDRSGIDRPPD

Nearest PDB structures (foldseek):
  8em2-assembly1_B  TM=1.002E+00  e=0.000E+00  Homo sapiens
  8em2-assembly1_A  TM=9.882E-01  e=4.323E-91  Homo sapiens
  8fuy-assembly1_B  TM=8.294E-01  e=3.840E-40  Crithidia fasciculata
  8u2w-assembly1_A  TM=8.310E-01  e=5.180E-40  Crithidia fasciculata
  8fuy-assembly1_A  TM=8.294E-01  e=1.434E-39  Crithidia fasciculata

B-factor: mean 99.34, std 31.49, range [32.74, 221.08]

Solvent-accessible surface area: 43268 Å² total; per-residue (Å²): 153,0,2,1,0,4,0,10,17,1,44,68,37,121,83,7,40,131,95,10,8,54,1,5,5,31,3,14,28,59,37,20,82,136,40,51,35,6,0,4,3,3,4,6,94,45,52,63,163,90,4,56,120,67,17,31,104,1,4,102,74,14,75,38,76,152,89,121,73,47,40,59,103,46,47,47,68,1,65,139,51,11,55,10,81,32,9,146,53,53,106,25,13,72,28,2,23,117,16,2,95,33,31,38,74,149,44,66,42,147,17,12,0,11,1,1,12,6,32,17,62,88,157,17,26,79,56,26,0,132,30,0,54,92,25,0,90,29,43,128,78,13,72,2,40,0,0,13,29,25,50,28,15,99,37,41,140,20,2,72,79,59,6,75,83,22,22,104,44,6,114,64,130,26,4,5,11,4,0,52,14,17,4,67,40,0,5,38,22,0,12,41,0,7,44,66,11,97,142,46,0,47,52,31,4,30,95,104,41,2,41,8,0,9,2,2,30,13,30,64,72,40,1,115,78,126,2,77,61,7,43,103,19,7,3,2,46,19,10,0,11,17,27,1,1,7,2,8,2,20,1,3,2,78,36,12,201,76,23,97,37,47,106,8,12,9,132,22,26,40,95,15,17,139,36,27,81,49,17,104,106,29,4,2,12,6,0,10,6,99,58,0,18,110,22,0,46,154,72,60,164,73,121,136,91,67,137,7,104,13,20,0,0,0,0,0,4,3,20,5,64,56,156,44,4,77,50,2,11,0,0,0,3,2,2,35,10,0,32,48,86,15,3,20,2,24,1,14,10,87,56,44,5,12,18,2,9,39,30,117,123,76,49,32,51,98,3,36,19,35,84,54,4,0,0,2,6,20,6,83,31,76,28,41,31,10,0,0,0,0,6,85,14,20,33,182,10,59,25,56,94,57,10,110,111,42,160,25,83,120,53,36,86,18,42,33,18,57,13,66,28,5,32,8,20,13,18,85,163,113,74,61,11,10,7,26,2,4,23,26,1,17,81,31,106,30,34,44,8,14,23,26,81,1,16,22,18,8,7,93,25,1,21,56,0,21,117,37,13,61,171,60,83,16,60,85,2,58,13,28,86,140,10,28,15,53,1,0,0,13,26,28,99,34,111,7,78,30,23,50,160,180,36,4,3,0,6,1,2,14,2,18,82,27,93,72,0,89,119,67,2,4,48,0,5,6,48,7,21,37,74,46,48,82,126,35,7,4,0,8,2,5,11,140,33,64,85,79,78,4,95,86,72,13,49,138,8,4,64,72,26,90,45,58,106,134,48,59,108,92,74,25,61,77,28,44,94,79,0,80,137,49,9,51,34,75,34,14,138,85,61,125,35,14,80,35,6,28,138,45,0,63,26,25,16,124,130,53,38,135,137,25,12,0,6,4,2,15,3,31,24,76,71,184,30,15,35,63,35,1,129,21,2,47,90,24,1,90,25,29,149,70,18,73,5,29,0,0,5,46,32,44,23,22,88,22,53,141,13,1,74,103,55,13,84,78,7,38,97,37,3,107,74,142,37,7,4,6,10,3,60,64,18,6,56,41,0,9,40,16,3,20,49,1,11,41,106,9,101,191,52,2,95,47,28,20,47,96,123,37,4,42,3,8,2,3,4,22,13,34,57,88,51,8,106,73,131,0,45,74,4,26,133,17,1,2,11,42,12,16,0,8,17,10,3,6,12,12,3,2,15,11,5,1,79,62,9,166,52,37,105,63,29,111,18,6,40,139,23,16,48,76,7,7,152,21,25,99,50,18,94,160,20,8,8,10,11,0,6,7,118,51,0,21,83,15,0,36,171,70,54,170,74,93,116,82,58,125,8,80,12,25,0,0,0,0,0,4,3,20,1,56,53,174,60,8,76,47,5,16,3,0,0,3,2,2,30,12,2,35,49,89,20,4,31,7,42,6,17,8,72,60,36,3,15,12,4,18,15,40,102,120,53,49,30,40,104,0,40,23,46,74,43,5,0,0,4,3,22,20,101,14,67,29,54,26,15,0,1,0,0,4,67,17,27,34,126,10,64,25,58,117,51,10,90,119,44,153,18,74,131,80,36,106,22,44,54,13,78,18,70,23,3,65,5,25,6,13,89,135,140,106,76,5,20,21,31,6,9,16,23,2,24,71,30,103,40,37,54,12,15,14,28,101,14,9,28,20,4,3,71,39,2,39,60,1,35,128,47,26,44,159,89,80,18,47,111,0,76,13,29,72,134,0,23,52,48,0,7,1,15,23,51,103,13,115,13,91,44,31,76,181

Organism: Homo sapiens (NCBI:txid9606)

Secondary structure (DSSP, 8-state):
--EEEEEE-S---HHIIIIIHHHHHHHHHHHTTSS--EEEEEEESS-HHHHHHHHHHHHHT------HHHHHHHHHHHHHH-EEEE-SSSHHHHHHHHHHHHHHHHHTS-EEEEEEE----TT--HHHHHHHHHT---SSS-B--EEE-S---SSHHHHHHHHHHHHTTS-TTT-EEE-SGGGSTTGGGHHHHHHTT-TTTTTTSSGGGEEEEEEEEE----SSS-STTTTTTHHIIIIIIIIIHHHHHHHTSPPPS-TT-SHHHHHHHHHHHHSSPPP-STTEEEEEEHHHHHHHHHHS--SS-------SEEEEEE---SSSSSS--EEEEEESS-S--EEEEEEEEPP-EE-SS-GGG--TTT-SSS--EEEEEEEETTTBS-EEEEETTT------TTEEE----TT-EETTEEGGGEEEEEESS---HHHHHHHHHHHT-GGGEE-HHHHHHHHHHHHHHHHHTTSPPPEEE--GGG-TTSS-EEEETTEEEESS--/--EEEEES-TTSHHIIIIIHHHHHHHHHH-----EEEEEEESS-HHHHHHHHHHHHHS----SSS-HHHHHHHHHHHHHHEEEEE--SHHHHHHHHHHHHHHHHHS-----EEEEE--S-GGGTTHHHHHHHHT----SS-EEEEEE-S---SSHHHHHHHHHHHTTTS-STTEEE--GGG--TTGGGHHHHHHH-HHHHTTTSSTTTEEEEEEEEE-----SSSHHHHHTTHHIIIIIIIIIHHHHHHHHSPP-S-GGGSSHHHHHTHHHHHTBPPPPGGGEEEEEETTHHHHHHHHTT--TT------SEEEEEE-B-SSSSSS--EEEEEESS-S---EEEEEEE---EE--S-GGG--TTT-TTSPPEEEEEEESSSS-S-EEEEBTTT------TTEEE--PPSS-EETTEEGGGB--EEESS---HHHHHHHHHHHT--TTS--HHHHHHTTTTTHHHHHHTTSPPPEEE--TTS-SSSS-EEEETTEEEES--